Protein AF-A0A0D6ASX4-F1 (afdb_monomer_lite)

pLDDT: mean 73.39, std 23.14, range [21.47, 98.69]

Foldseek 3Di:
DVLCLVQLCAPVNVVLLVVDDPVRLVVVQVVLVVLLVVLLVVLVVLVVPPDDDDPLVVVLSVVLLVVSLSVLVSYDPVVNVVSVVSVVVSLVVCPVDDPPVNVVVCCVVVPPPVVCVVLVPPPVQLVVLLVVLQVQCVVPDSQLSVQLSVLLSVCSVVVHHLVSSLVSSCVSVVDDSVVSSLSSSLSSSLSSQVSVLVVCVVSVQQKKFKAFSDDPPDALVSLLRHRWMATSPWDTDSQGRPTPMHIDRDDLVPQDPVNLVVSVVSNVVSVVVVDDLPDADPRDPHRTDTDDSDDDDDDDDDDDDDDDDDDDDPDPDDDPDPPDPVVVVPPDDPDPPPWAFPDFPDALFGWTWTADPVVRFIKIKGQGPDLVLLVVLQLLQLLCVLLVHAAFDWDADPPRIIIGGDAAFAALLVDDDVLSVVLLVLVQLQQLSCLLQPQLCQCHPRSRQWGQHPVRRTYGHQSSCGAQAHSNGDGPVLVQALQSLSLPPLCPCVGPSVVSHVPPFVLSSLVNLVSCLVVLCSLVPDDPVRSVSSNSNSVLSNVLSVQLVVCVVVFFDRVLSSLLSSLLSVCVSLCLLVQAAQEWFQAPVRFIAGPVRDTLHLQQAADCPGSQNSLQVSLVVQKHLVLLLQCQAVLLPDCLDLSNLLVLVLLQVRGPDDPVLADNDPDPCSPVSNVVSCVVMGPSSSSQSSLLSVQLSNLCRYHYPQRDNPVQWGKWKDDAAPVQCVVQVHDAFDWFDDDHYTQKDKTARFFHDADPRAQWIKMFTAHSSQWRDFQSHASHNRGHTGRNHSRRRIIIGGCRPTTIHGHDRDNVCRVVVGHDGDD

Radius of gyration: 33.94 Å; chains: 1; bounding box: 92×69×86 Å

Secondary structure (DSSP, 8-state):
-HHHHHHT--HHHHHHHTTS-HHHHHHHHHHHHHHHHHHHHHHHHHHTT-SS--HHHHHHHHHHHHHHHHHGGGS-HHHHHHHHHHHHHHHHGGGGS-HHHHHHHHHHHH-HHHHHHHHH-TTHHHHHHHHHHHHHHTTS-HHHHHHHHHHHHHHHHTT--HHHHHHHHHHHHT--HHHHHHHHHHHHHHHHHHHHHHHHHHTT--EEEEEE--STT--HHHHHHTT-EEETTSPPS--STT--EEEEEE-GGG--HHHHHHHHHHHHHHHHTT--TTS--TT-SS---EEP---------------------------S-----GGGTTTS-S-SSS-EEEEEEETTTTEEEEE-TTT--EEEEEE-SSHHHHHHHHHHHHHHHHTT-----EEEETTTEEEEEPPPEEEGG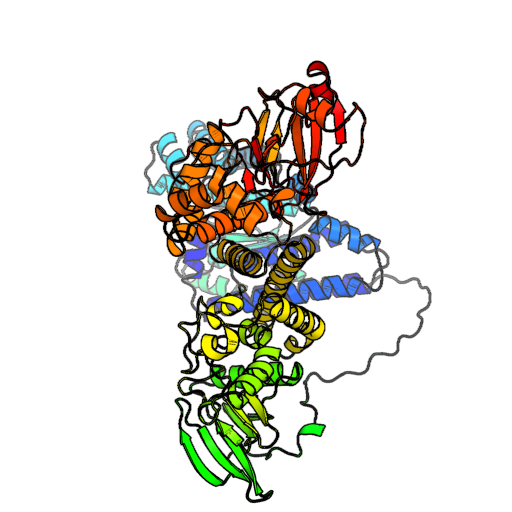G--HHHHHHHHHHHHTTHHHHHHTT-TTSS-TTS-SEEEETTS-EEE--GGGSTTB-TTS-B-GGGSSSS-THHHHTT-TTSTTHHHHTT--HHHHHHHHHHHHHTGGGGTTS-HHHHHHHHHHHHHHHHHHHHHHHHHHTTB-HHHHHHHHHHHHHHHHTTSGGGS-SBEEE-TTS-EEETTS-BTTTTT--STTSHHHHHHHHHHHHS-THHHHHHHHHHHH-TTSTTTHHHHHHHHHTBSS-GGGB--TT-S-HHHHHHHHHTTSTTHHHHHHHHHHHHHHHHHH-B-TTEETTTTEEEEEEEE-HHHHHHTT--TT--SB---B-SSEEEESSS---BTTBSEEEEEEEEGGGEEEETTS-SBTTB--STT-STT-EEEE--TT--EEEEES-GGGGGGTSPPPP-

Sequence (823 aa):
MAVKDWLGITEKTLDAVDGLTDEQMDRVKKSLDRSFAQVSREMVKLYGSLDGADPDYIKVQLSKLNQLKIARQLLSPKEQKKFEQEMKDLLQLQSANGVKYADLMKEALSNPPELVQQFGNIDIGASAIAQDARQRLKKHSEDAAQKIMDAVSDNLLRGGSVDNLRKSIQGALGTTKGRAENIARTETITAFNQGARKRYEGYGAEYLQIIALVDQRTTPWCRYRHLRIIKITDSVPAYHWRCRSTVAPVDPDWIDEDDLKWMQGEMARAKDTGLNISGKAPFDDKKPNFIVPSTFKKQKVLGTSSTQAIPIEPAKNIPIKPELSESDSQDFPKDPTNLTVIRQLGGSTGAELVEDTSTGKRYVRKTGASQGHIEEEFYADQVYEALGVPVPKTRLYDKGIKLSEFIEGKPLSSFSGDELKAIHKKIQEHFAIDAILGNWDVIGVSADNIIVDNNGIPYRVDNGGALRYRAMGELKEDQWNRYPTELFTMRDANRKTGKVYGDIQITEVFSQIEHIKNNKNVFDSLPSVLRTTLVERTNEASRLGSIAKTLKADQYKNDYIDSFVKHSLGLKANGIIDKLPSSLIYTSENEIYDENRKLFDGLRDKGDDSIMGKLESYVNTIGDYSAIDDWQRTQASHSWSDGTVPLKWLMAKSRTVPQSDYYWSSYSDPKTVYDNHVSKYKNYDESMIAFQAYTYELLQNIDMPNNNRKDGTFTIYRTESDGTMERNNLDVGDKQKVIVRGAAESGSAFMPVEAVAGANLTIQKVPHHRILGTYLHSSNKNGGRMFAGNEENEFVFLPEGIPFDYVTGDVYEYENYAVKPSP

Structure (mmCIF, N/CA/C/O backbone):
data_AF-A0A0D6ASX4-F1
#
_entry.id   AF-A0A0D6ASX4-F1
#
loop_
_atom_site.group_PDB
_atom_site.id
_atom_site.type_symbol
_atom_site.label_atom_id
_atom_site.label_alt_id
_atom_site.label_comp_id
_atom_site.label_asym_id
_atom_site.label_entity_id
_atom_site.label_seq_id
_atom_site.pdbx_PDB_ins_code
_atom_site.Cartn_x
_atom_site.Cartn_y
_atom_site.Cartn_z
_atom_site.occupancy
_atom_site.B_iso_or_equiv
_atom_site.auth_seq_id
_atom_site.auth_comp_id
_atom_site.auth_asym_id
_atom_site.auth_atom_id
_atom_site.pdbx_PDB_model_num
ATOM 1 N N . MET A 1 1 ? -10.617 14.776 -14.282 1.00 26.83 1 MET A N 1
ATOM 2 C CA . MET A 1 1 ? -10.598 15.723 -15.422 1.00 26.83 1 MET A CA 1
ATOM 3 C C . MET A 1 1 ? -11.254 15.138 -16.665 1.00 26.83 1 MET A C 1
ATOM 5 O O . MET A 1 1 ? -12.172 15.775 -17.145 1.00 26.83 1 MET A O 1
ATOM 9 N N . ALA A 1 2 ? -10.939 13.908 -17.090 1.00 26.08 2 ALA A N 1
ATOM 10 C CA . ALA A 1 2 ? -11.580 13.260 -18.248 1.00 26.08 2 ALA A CA 1
ATOM 11 C C . ALA A 1 2 ? -13.130 13.220 -18.217 1.00 26.08 2 ALA A C 1
ATOM 13 O O . ALA A 1 2 ? -13.775 13.352 -19.248 1.00 26.08 2 ALA A O 1
ATOM 14 N N . VAL A 1 3 ? -13.754 13.135 -17.034 1.00 28.48 3 VAL A N 1
ATOM 15 C CA . VAL A 1 3 ? -15.227 13.170 -16.898 1.00 28.48 3 VAL A CA 1
ATOM 16 C C . VAL A 1 3 ? -15.829 14.576 -17.129 1.00 28.48 3 VAL A C 1
ATOM 18 O O . VAL A 1 3 ? -16.984 14.673 -17.536 1.00 28.48 3 VAL A O 1
ATOM 21 N N . LYS A 1 4 ? -15.058 15.665 -16.926 1.00 29.56 4 LYS A N 1
ATOM 22 C CA . LYS A 1 4 ? -15.490 17.058 -17.202 1.00 29.56 4 LYS A CA 1
ATOM 23 C C . LYS A 1 4 ? -15.670 17.286 -18.709 1.00 29.56 4 LYS A C 1
ATOM 25 O O . LYS A 1 4 ? -16.666 17.881 -19.115 1.00 29.56 4 LYS A O 1
ATOM 30 N N . ASP A 1 5 ? -14.746 16.763 -19.515 1.00 31.70 5 ASP A N 1
ATOM 31 C CA . ASP A 1 5 ? -14.769 16.897 -20.979 1.00 31.70 5 ASP A CA 1
ATOM 32 C C . ASP A 1 5 ? -15.815 15.981 -21.631 1.00 31.70 5 ASP A C 1
ATOM 34 O O . ASP A 1 5 ? -16.401 16.325 -22.654 1.00 31.70 5 ASP A O 1
ATOM 38 N N . TRP A 1 6 ? -16.130 14.851 -20.991 1.00 29.62 6 TRP A N 1
ATOM 39 C CA . TRP A 1 6 ? -17.091 13.861 -21.490 1.00 29.62 6 TRP A CA 1
ATOM 40 C C . TRP A 1 6 ? -18.567 14.283 -21.341 1.00 29.62 6 TRP A C 1
ATOM 42 O O . TRP A 1 6 ? -19.438 13.800 -22.063 1.00 29.62 6 TRP A O 1
ATOM 52 N N . LEU A 1 7 ? -18.857 15.206 -20.418 1.00 31.70 7 LEU A N 1
ATOM 53 C CA . LEU A 1 7 ? -20.212 15.628 -20.040 1.00 31.70 7 LEU A CA 1
ATOM 54 C C . LEU A 1 7 ? -20.681 16.961 -20.629 1.00 31.70 7 LEU A C 1
ATOM 56 O O . LEU A 1 7 ? -21.862 17.292 -20.524 1.00 31.70 7 LEU A O 1
ATOM 60 N N . GLY A 1 8 ? -19.767 17.778 -21.153 1.00 32.59 8 GLY A N 1
ATOM 61 C CA . GLY A 1 8 ? -20.064 19.170 -21.507 1.00 32.59 8 GLY A CA 1
ATOM 62 C C . GLY A 1 8 ? -20.471 20.054 -20.313 1.00 32.59 8 GLY A C 1
ATOM 63 O O . GLY A 1 8 ? -20.996 21.154 -20.505 1.00 32.59 8 GLY A O 1
ATOM 64 N N . ILE A 1 9 ? -20.245 19.611 -19.071 1.00 36.28 9 ILE A N 1
ATOM 65 C CA . ILE A 1 9 ? -20.538 20.388 -17.862 1.00 36.28 9 ILE A CA 1
ATOM 66 C C . ILE A 1 9 ? -19.322 21.265 -17.563 1.00 36.28 9 ILE A C 1
ATOM 68 O O . ILE A 1 9 ? -18.311 20.820 -17.026 1.00 36.28 9 ILE A O 1
ATOM 72 N N . THR A 1 10 ? -19.417 22.541 -17.938 1.00 37.28 10 THR A N 1
ATOM 73 C CA . THR A 1 10 ? -18.371 23.527 -17.633 1.00 37.28 10 THR A CA 1
ATOM 74 C C . THR A 1 10 ? -18.247 23.755 -16.122 1.00 37.28 10 THR A C 1
ATOM 76 O O . THR A 1 10 ? -19.243 23.658 -15.413 1.00 37.28 10 THR A O 1
ATOM 79 N N . GLU A 1 11 ? -17.068 24.157 -15.633 1.00 34.97 11 GLU A N 1
ATOM 80 C CA . GLU A 1 11 ? -16.825 24.528 -14.218 1.00 34.97 11 GLU A CA 1
ATOM 81 C C . GLU A 1 11 ? -17.887 25.473 -13.633 1.00 34.97 11 GLU A C 1
ATOM 83 O O . GLU A 1 11 ? -18.351 25.283 -12.518 1.00 34.97 11 GLU A O 1
ATOM 88 N N . LYS A 1 12 ? -18.405 26.398 -14.445 1.00 34.53 12 LYS A N 1
ATOM 89 C CA . LYS A 1 12 ? -19.468 27.332 -14.046 1.00 34.53 12 LYS A CA 1
ATOM 90 C C . LYS A 1 12 ? -20.839 26.688 -13.789 1.00 34.53 12 LYS A C 1
ATOM 92 O O . LYS A 1 12 ? -21.727 27.348 -13.255 1.00 34.53 12 LYS A O 1
ATOM 97 N N . THR A 1 13 ? -21.059 25.462 -14.257 1.00 33.31 13 THR A N 1
ATOM 98 C CA . THR A 1 13 ? -22.285 24.686 -14.028 1.00 33.31 13 THR A CA 1
ATOM 99 C C . THR A 1 13 ? -22.216 23.960 -12.682 1.00 33.31 13 THR A C 1
ATOM 101 O O . THR A 1 13 ? -23.252 23.801 -12.053 1.00 33.31 13 THR A O 1
ATOM 104 N N . LEU A 1 14 ? -21.012 23.608 -12.213 1.00 36.25 14 LEU A N 1
ATOM 105 C CA . LEU A 1 14 ? -20.759 23.151 -10.841 1.00 36.25 14 LEU A CA 1
ATOM 106 C C . LEU A 1 14 ? -20.869 24.324 -9.852 1.00 36.25 14 LEU A C 1
ATOM 108 O O . LEU A 1 14 ? -21.640 24.230 -8.905 1.00 36.25 14 LEU A O 1
ATOM 112 N N . ASP A 1 15 ? -20.288 25.489 -10.171 1.00 34.53 15 ASP A N 1
ATOM 113 C CA . ASP A 1 15 ? -20.442 26.718 -9.357 1.00 34.53 15 ASP A CA 1
ATOM 114 C C . ASP A 1 15 ? -21.903 27.195 -9.232 1.00 34.53 15 ASP A C 1
ATOM 116 O O . ASP A 1 15 ? -22.261 28.005 -8.379 1.00 34.53 15 ASP A O 1
ATOM 120 N N . ALA A 1 16 ? -22.761 26.763 -10.156 1.00 34.59 16 ALA A N 1
ATOM 121 C CA . ALA A 1 16 ? -24.179 27.079 -10.154 1.00 34.59 16 ALA A CA 1
ATOM 122 C C . ALA A 1 16 ? -25.010 26.122 -9.295 1.00 34.59 16 ALA A C 1
ATOM 124 O O . ALA A 1 16 ? -26.086 26.504 -8.842 1.00 34.59 16 ALA A O 1
ATOM 125 N N . VAL A 1 17 ? -24.514 24.901 -9.089 1.00 35.66 17 VAL A N 1
ATOM 126 C CA . VAL A 1 17 ? -25.081 23.902 -8.176 1.00 35.66 17 VAL A CA 1
ATOM 127 C C . VAL A 1 17 ? -24.775 24.302 -6.734 1.00 35.66 17 VAL A C 1
ATOM 129 O O . VAL A 1 17 ? -25.671 24.238 -5.899 1.00 35.66 17 VAL A O 1
ATOM 132 N N . ASP A 1 18 ? -23.589 24.865 -6.486 1.00 34.47 18 ASP A N 1
ATOM 133 C CA . ASP A 1 18 ? -23.209 25.473 -5.199 1.00 34.47 18 ASP A CA 1
ATOM 134 C C . ASP A 1 18 ? -24.048 26.713 -4.825 1.00 34.47 18 ASP A C 1
ATOM 136 O O . ASP A 1 18 ? -24.036 27.161 -3.682 1.00 34.47 18 ASP A O 1
ATOM 140 N N . GLY A 1 19 ? -24.791 27.284 -5.783 1.00 35.31 19 GLY A N 1
ATOM 141 C CA . GLY A 1 19 ? -25.686 28.427 -5.572 1.00 35.31 19 GLY A CA 1
ATOM 142 C C . GLY A 1 19 ? -27.168 28.074 -5.395 1.00 35.31 19 GLY A C 1
ATOM 143 O O . GLY A 1 19 ? -27.988 28.989 -5.279 1.00 35.31 19 GLY A O 1
ATOM 144 N N . LEU A 1 20 ? -27.535 26.789 -5.433 1.00 35.53 20 LEU A N 1
ATOM 145 C CA . LEU A 1 20 ? -28.909 26.323 -5.220 1.00 35.53 20 LEU A CA 1
ATOM 146 C C . LEU A 1 20 ? -29.202 26.207 -3.724 1.00 35.53 20 LEU A C 1
ATOM 148 O O . LEU A 1 20 ? -28.351 25.776 -2.952 1.00 35.53 20 LEU A O 1
ATOM 152 N N . THR A 1 21 ? -30.421 26.550 -3.302 1.00 39.41 21 THR A N 1
ATOM 153 C CA . THR A 1 21 ? -30.819 26.285 -1.913 1.00 39.41 21 THR A CA 1
ATOM 154 C C . THR A 1 21 ? -30.955 24.780 -1.686 1.00 39.41 21 THR A C 1
ATOM 156 O O . THR A 1 21 ? -31.284 24.034 -2.614 1.00 39.41 21 THR A O 1
ATOM 159 N N . ASP A 1 22 ? -30.763 24.325 -0.446 1.00 41.62 22 ASP A N 1
ATOM 160 C CA . ASP A 1 22 ? -30.868 22.902 -0.088 1.00 41.62 22 ASP A CA 1
ATOM 161 C C . ASP A 1 22 ? -32.198 22.277 -0.539 1.00 41.62 22 ASP A C 1
ATOM 163 O O . ASP A 1 22 ? -32.247 21.130 -0.977 1.00 41.62 22 ASP A O 1
ATOM 167 N N . GLU A 1 23 ? -33.273 23.067 -0.539 1.00 38.94 23 GLU A N 1
ATOM 168 C CA . GLU A 1 23 ? -34.601 22.653 -0.991 1.00 38.94 23 GLU A CA 1
ATOM 169 C C . GLU A 1 23 ? -34.701 22.474 -2.521 1.00 38.94 23 GLU A C 1
ATOM 171 O O . GLU A 1 23 ? -35.444 21.621 -3.010 1.00 38.94 23 GLU A O 1
ATOM 176 N N . GLN A 1 24 ? -33.957 23.262 -3.301 1.00 36.31 24 GLN A N 1
ATOM 177 C CA . GLN A 1 24 ? -33.877 23.130 -4.762 1.00 36.31 24 GLN A CA 1
ATOM 178 C C . GLN A 1 24 ? -32.987 21.948 -5.158 1.00 36.31 24 GLN A C 1
ATOM 180 O O . GLN A 1 24 ? -33.325 21.195 -6.073 1.00 36.31 24 GLN A O 1
ATOM 185 N N . MET A 1 25 ? -31.896 21.750 -4.419 1.00 40.31 25 MET A N 1
ATOM 186 C CA . MET A 1 25 ? -31.009 20.595 -4.533 1.00 40.31 25 MET A CA 1
ATOM 187 C C . MET A 1 25 ? -31.731 19.280 -4.215 1.00 40.31 25 MET A C 1
ATOM 189 O O . MET A 1 25 ? -31.649 18.334 -4.996 1.00 40.31 25 MET A O 1
ATOM 193 N N . ASP A 1 26 ? -32.498 19.221 -3.125 1.00 42.78 26 ASP A N 1
ATOM 194 C CA . ASP A 1 26 ? -33.272 18.037 -2.722 1.00 42.78 26 ASP A CA 1
ATOM 195 C C . ASP A 1 26 ? -34.336 17.639 -3.763 1.00 42.78 26 ASP A C 1
ATOM 197 O O . ASP A 1 26 ? -34.599 16.460 -4.004 1.00 42.78 26 ASP A O 1
ATOM 201 N N . ARG A 1 27 ? -34.916 18.614 -4.469 1.00 42.25 27 ARG A N 1
ATOM 202 C CA . ARG A 1 27 ? -35.925 18.355 -5.511 1.00 42.25 27 ARG A CA 1
ATOM 203 C C . ARG A 1 27 ? -35.323 17.839 -6.816 1.00 42.25 27 ARG A C 1
ATOM 205 O O . ARG A 1 27 ? -35.890 16.922 -7.411 1.00 42.25 27 ARG A O 1
ATOM 212 N N . VAL A 1 28 ? -34.1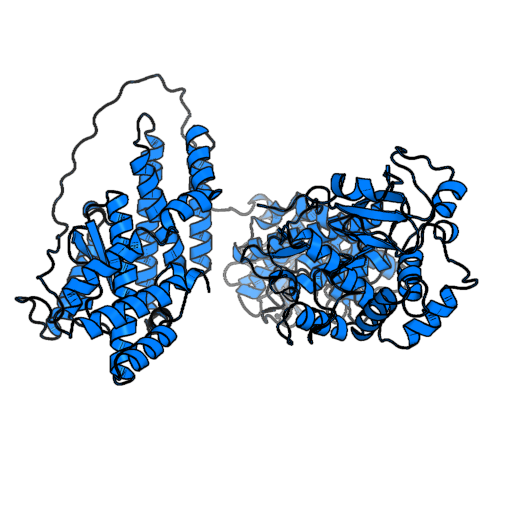74 18.374 -7.238 1.00 39.41 28 VAL A N 1
ATOM 213 C CA . VAL A 1 28 ? -33.417 17.844 -8.388 1.00 39.41 28 VAL A CA 1
ATOM 214 C C . VAL A 1 28 ? -32.966 16.407 -8.105 1.00 39.41 28 VAL A C 1
ATOM 216 O O . VAL A 1 28 ? -33.130 15.540 -8.964 1.00 39.41 28 VAL A O 1
ATOM 219 N N . LYS A 1 29 ? -32.509 16.130 -6.875 1.00 43.78 29 LYS A N 1
ATOM 220 C CA . LYS A 1 29 ? -32.158 14.778 -6.409 1.00 43.78 29 LYS A CA 1
ATOM 221 C C . LYS A 1 29 ? -33.348 13.816 -6.481 1.00 43.78 29 LYS A C 1
ATOM 223 O O . LYS A 1 29 ? -33.256 12.774 -7.122 1.00 43.78 29 LYS A O 1
ATOM 228 N N . LYS A 1 30 ? -34.512 14.212 -5.953 1.00 45.16 30 LYS A N 1
ATOM 229 C CA . LYS A 1 30 ? -35.745 13.398 -5.999 1.00 45.16 30 LYS A CA 1
ATOM 230 C C . LYS A 1 30 ? -36.265 13.125 -7.416 1.00 45.16 30 LYS A C 1
ATOM 232 O O . LYS A 1 30 ? -36.840 12.066 -7.654 1.00 45.16 30 LYS A O 1
ATOM 237 N N . SER A 1 31 ? -36.106 14.054 -8.360 1.00 38.84 31 SER A N 1
ATOM 238 C CA . SER A 1 31 ? -36.522 13.860 -9.763 1.00 38.84 31 SER A CA 1
ATOM 239 C C . SER A 1 31 ? -35.620 12.856 -10.499 1.00 38.84 31 SER A C 1
ATOM 241 O O . SER A 1 31 ? -36.119 11.965 -11.195 1.00 38.84 31 SER A O 1
ATOM 243 N N . LEU A 1 32 ? -34.305 12.929 -10.269 1.00 42.62 32 LEU A N 1
ATOM 244 C CA . LEU A 1 32 ? -33.329 11.973 -10.800 1.00 42.62 32 LEU A CA 1
ATOM 245 C C . LEU A 1 32 ? -33.535 10.563 -10.223 1.00 42.62 32 LEU A C 1
ATOM 247 O O . LEU A 1 32 ? -33.580 9.596 -10.986 1.00 42.62 32 LEU A O 1
ATOM 251 N N . ASP A 1 33 ? -33.759 10.454 -8.911 1.00 43.69 33 ASP A N 1
ATOM 252 C CA . ASP A 1 33 ? -34.013 9.173 -8.235 1.00 43.69 33 ASP A CA 1
ATOM 253 C C . ASP A 1 33 ? -35.304 8.497 -8.721 1.00 43.69 33 ASP A C 1
ATOM 255 O O . ASP A 1 33 ? -35.351 7.278 -8.901 1.00 43.69 33 ASP A O 1
ATOM 259 N N . ARG A 1 34 ? -36.363 9.273 -8.988 1.00 46.06 34 ARG A N 1
ATOM 260 C CA . ARG A 1 34 ? -37.628 8.738 -9.521 1.00 46.06 34 ARG A CA 1
ATOM 261 C C . ARG A 1 34 ? -37.505 8.278 -10.969 1.00 46.06 34 ARG A C 1
ATOM 263 O O . ARG A 1 34 ? -37.988 7.192 -11.286 1.00 46.06 34 ARG A O 1
ATOM 270 N N . SER A 1 35 ? -36.813 9.050 -11.808 1.00 39.50 35 SER A N 1
ATOM 271 C CA . SER A 1 35 ? -36.531 8.683 -13.204 1.00 39.50 35 SER A CA 1
ATOM 272 C C . SER A 1 35 ? -35.750 7.370 -13.281 1.00 39.50 35 SER A C 1
ATOM 274 O O . SER A 1 35 ? -36.074 6.486 -14.072 1.00 39.50 35 SER A O 1
ATOM 276 N N . PHE A 1 36 ? -34.772 7.198 -12.390 1.00 44.69 36 PHE A N 1
ATOM 277 C CA . PHE A 1 36 ? -34.009 5.961 -12.266 1.00 44.69 36 PHE A CA 1
ATOM 278 C C . PHE A 1 36 ? -34.867 4.786 -11.782 1.00 44.69 36 PHE A C 1
ATOM 280 O O . PHE A 1 36 ? -34.890 3.740 -12.426 1.00 44.69 36 PHE A O 1
ATOM 287 N N . ALA A 1 37 ? -35.636 4.959 -10.701 1.00 43.75 37 ALA A N 1
ATOM 288 C CA . ALA A 1 37 ? -36.500 3.902 -10.174 1.00 43.75 37 ALA A CA 1
ATOM 289 C C . ALA A 1 37 ? -37.556 3.440 -11.198 1.00 43.75 37 ALA A C 1
ATOM 291 O O . ALA A 1 37 ? -37.953 2.276 -11.199 1.00 43.75 37 ALA A O 1
ATOM 292 N N . GLN A 1 38 ? -38.008 4.332 -12.082 1.00 44.25 38 GLN A N 1
ATOM 293 C CA . GLN A 1 38 ? -38.944 4.017 -13.161 1.00 44.25 38 GLN A CA 1
ATOM 294 C C . GLN A 1 38 ? -38.283 3.192 -14.276 1.00 44.25 38 GLN A C 1
ATOM 296 O O . GLN A 1 38 ? -38.808 2.136 -14.623 1.00 44.25 38 GLN A O 1
ATOM 301 N N . VAL A 1 39 ? -37.113 3.617 -14.773 1.00 42.44 39 VAL A N 1
ATOM 302 C CA . VAL A 1 39 ? -36.333 2.895 -15.802 1.00 42.44 39 VAL A CA 1
ATOM 303 C C . VAL A 1 39 ? -35.920 1.510 -15.301 1.00 42.44 39 VAL A C 1
ATOM 305 O O . VAL A 1 39 ? -36.056 0.520 -16.019 1.00 42.44 39 VAL A O 1
ATOM 308 N N . SER A 1 40 ? -35.516 1.413 -14.034 1.00 41.84 40 SER A N 1
ATOM 309 C CA . SER A 1 40 ? -35.211 0.144 -13.371 1.00 41.84 40 SER A CA 1
ATOM 310 C C . SER A 1 40 ? -36.441 -0.772 -13.277 1.00 41.84 40 SER A C 1
ATOM 312 O O . SER A 1 40 ? -36.343 -1.960 -13.577 1.00 41.84 40 SER A O 1
ATOM 314 N N . ARG A 1 41 ? -37.631 -0.245 -12.944 1.00 45.53 41 ARG A N 1
ATOM 315 C CA . ARG A 1 41 ? -38.890 -1.025 -12.920 1.00 45.53 41 ARG A CA 1
ATOM 316 C C . ARG A 1 41 ? -39.348 -1.480 -14.309 1.00 45.53 41 ARG A C 1
ATOM 318 O O . ARG A 1 41 ? -39.899 -2.574 -14.429 1.00 45.53 41 ARG A O 1
ATOM 325 N N . GLU A 1 42 ? -39.146 -0.669 -15.344 1.00 42.22 42 GLU A N 1
ATOM 326 C CA . GLU A 1 42 ? -39.462 -1.039 -16.730 1.00 42.22 42 GLU A CA 1
ATOM 327 C C . GLU A 1 42 ? -38.507 -2.105 -17.263 1.00 42.22 42 GLU A C 1
ATOM 329 O O . GLU A 1 42 ? -38.965 -3.058 -17.890 1.00 42.22 42 GLU A O 1
ATOM 334 N N . MET A 1 43 ? -37.215 -2.022 -16.925 1.00 44.19 43 MET A N 1
ATOM 335 C CA . MET A 1 43 ? -36.268 -3.105 -17.186 1.00 44.19 43 MET A CA 1
ATOM 336 C C . MET A 1 43 ? -36.722 -4.406 -16.523 1.00 44.19 43 MET A C 1
ATOM 338 O O . MET A 1 43 ? -36.818 -5.421 -17.204 1.00 44.19 43 MET A O 1
ATOM 342 N N . VAL A 1 44 ? -37.089 -4.384 -15.237 1.00 40.50 44 VAL A N 1
ATOM 343 C CA . VAL A 1 44 ? -37.590 -5.581 -14.530 1.00 40.50 44 VAL A CA 1
ATOM 344 C C . VAL A 1 44 ? -38.855 -6.154 -15.189 1.00 40.50 44 VAL A C 1
ATOM 346 O O . VAL A 1 44 ? -38.980 -7.371 -15.305 1.00 40.50 44 VAL A O 1
ATOM 349 N N . LYS A 1 45 ? -39.777 -5.311 -15.678 1.00 43.38 45 LYS A N 1
ATOM 350 C CA . LYS A 1 45 ? -40.962 -5.769 -16.430 1.00 43.38 45 LYS A CA 1
ATOM 351 C C . LYS A 1 45 ? -40.612 -6.377 -17.791 1.00 43.38 45 LYS A C 1
ATOM 353 O O . LYS A 1 45 ? -41.194 -7.400 -18.133 1.00 43.38 45 LYS A O 1
ATOM 358 N N . LEU A 1 46 ? -39.671 -5.788 -18.534 1.00 41.22 46 LEU A N 1
ATOM 359 C CA . LEU A 1 46 ? -39.178 -6.334 -19.805 1.00 41.22 46 LEU A CA 1
ATOM 360 C C . LEU A 1 46 ? -38.469 -7.678 -19.621 1.00 41.22 46 LEU A C 1
ATOM 362 O O . LEU A 1 46 ? -38.665 -8.591 -20.419 1.00 41.22 46 LEU A O 1
ATOM 366 N N . TYR A 1 47 ? -37.677 -7.808 -18.554 1.00 40.44 47 TYR A N 1
ATOM 367 C CA . TYR A 1 47 ? -36.990 -9.051 -18.203 1.00 40.44 47 TYR A CA 1
ATOM 368 C C . TYR A 1 47 ? -37.961 -10.138 -17.709 1.00 40.44 47 TYR A C 1
ATOM 370 O O . TYR A 1 47 ? -37.699 -11.324 -17.889 1.00 40.44 47 TYR A O 1
ATOM 378 N N . GLY A 1 48 ? -39.107 -9.752 -17.137 1.00 41.06 48 GLY A N 1
ATOM 379 C CA . GLY A 1 48 ? -40.152 -10.674 -16.685 1.00 41.06 48 GLY A CA 1
ATOM 380 C C . GLY A 1 48 ? -40.996 -11.312 -17.797 1.00 41.06 48 GLY A C 1
ATOM 381 O O . GLY A 1 48 ? -41.689 -12.290 -17.528 1.00 41.06 48 GLY A O 1
ATOM 382 N N . SER A 1 49 ? -40.954 -10.799 -19.033 1.00 45.97 49 SER A N 1
ATOM 383 C CA . SER A 1 49 ? -41.754 -11.302 -20.165 1.00 45.97 49 SER A CA 1
ATOM 384 C C . SER A 1 49 ? -40.907 -11.820 -21.331 1.00 45.97 49 SER A C 1
ATOM 386 O O . SER A 1 49 ? -41.330 -11.720 -22.481 1.00 45.97 49 SER A O 1
ATOM 388 N N . LEU A 1 50 ? -39.701 -12.324 -21.056 1.00 39.47 50 LEU A N 1
ATOM 389 C CA . LEU A 1 50 ? -38.728 -12.707 -22.078 1.00 39.47 50 LEU A CA 1
ATOM 390 C C . LEU A 1 50 ? -39.117 -13.975 -22.845 1.00 39.47 50 LEU A C 1
ATOM 392 O O . LEU A 1 50 ? -38.597 -15.059 -22.604 1.00 39.47 50 LEU A O 1
ATOM 396 N N . ASP A 1 51 ? -39.965 -13.776 -23.844 1.00 36.00 51 ASP A N 1
ATOM 397 C CA . ASP A 1 51 ? -39.774 -14.382 -25.153 1.00 36.00 51 ASP A CA 1
ATOM 398 C C . ASP A 1 51 ? -39.978 -13.268 -26.199 1.00 36.00 51 ASP A C 1
ATOM 400 O O . ASP A 1 51 ? -41.074 -12.725 -26.338 1.00 36.00 51 ASP A O 1
ATOM 404 N N . GLY A 1 52 ? -38.899 -12.852 -26.878 1.00 41.84 52 GLY A N 1
ATOM 405 C CA . GLY A 1 52 ? -38.972 -11.944 -28.036 1.00 41.84 52 GLY A CA 1
ATOM 406 C C . GLY A 1 52 ? -38.732 -10.436 -27.831 1.00 41.84 52 GLY A C 1
ATOM 407 O O . GLY A 1 52 ? -39.126 -9.662 -28.700 1.00 41.84 52 GLY A O 1
ATOM 408 N N . ALA A 1 53 ? -38.090 -9.975 -26.750 1.00 42.12 53 ALA A N 1
ATOM 409 C CA . ALA A 1 53 ? -37.750 -8.549 -26.622 1.00 42.12 53 ALA A CA 1
ATOM 410 C C . ALA A 1 53 ? -36.619 -8.119 -27.588 1.00 42.12 53 ALA A C 1
ATOM 412 O O . ALA A 1 53 ? -35.576 -8.773 -27.666 1.00 42.12 53 ALA A O 1
ATOM 413 N N . ASP A 1 54 ? -36.835 -7.002 -28.295 1.00 41.47 54 ASP A N 1
ATOM 414 C CA . ASP A 1 54 ? -35.944 -6.450 -29.325 1.00 41.47 54 ASP A CA 1
ATOM 415 C C . ASP A 1 54 ? -34.580 -6.001 -28.735 1.00 41.47 54 ASP A C 1
ATOM 417 O O . ASP A 1 54 ? -34.547 -5.148 -27.836 1.00 41.47 54 ASP A O 1
ATOM 421 N N . PRO A 1 55 ? -33.445 -6.548 -29.219 1.00 37.94 55 PRO A N 1
ATOM 422 C CA . PRO A 1 55 ? -32.098 -6.198 -28.762 1.00 37.94 55 PRO A CA 1
ATOM 423 C C . PRO A 1 55 ? -31.759 -4.701 -28.815 1.00 37.94 55 PRO A C 1
ATOM 425 O O . PRO A 1 55 ? -30.985 -4.226 -27.976 1.00 37.94 55 PRO A O 1
ATOM 428 N N . ASP A 1 56 ? -32.331 -3.943 -29.751 1.00 38.66 56 ASP A N 1
ATOM 429 C CA . ASP A 1 56 ? -32.036 -2.512 -29.894 1.00 38.66 56 ASP A CA 1
ATOM 430 C C . ASP A 1 56 ? -32.765 -1.672 -28.838 1.00 38.66 56 ASP A C 1
ATOM 432 O O . ASP A 1 56 ? -32.207 -0.711 -28.300 1.00 38.66 56 ASP A O 1
ATOM 436 N N . TYR A 1 57 ? -33.951 -2.108 -28.409 1.00 38.75 57 TYR A N 1
ATOM 437 C CA . TYR A 1 57 ? -34.676 -1.492 -27.297 1.00 38.75 57 TYR A CA 1
ATOM 438 C C . TYR A 1 57 ? -33.919 -1.645 -25.964 1.00 38.75 57 TYR A C 1
ATOM 440 O O . TYR A 1 57 ? -33.854 -0.713 -25.158 1.00 38.75 57 TYR A O 1
ATOM 448 N N . ILE A 1 58 ? -33.263 -2.790 -25.746 1.00 42.53 58 ILE A N 1
ATOM 449 C CA . ILE A 1 58 ? -32.448 -3.057 -24.547 1.00 42.53 58 ILE A CA 1
ATOM 450 C C . ILE A 1 58 ? -31.205 -2.149 -24.508 1.00 42.53 58 ILE A C 1
ATOM 452 O O . ILE A 1 58 ? -30.866 -1.599 -23.454 1.00 42.53 58 ILE A O 1
ATOM 456 N N . LYS A 1 59 ? -30.565 -1.909 -25.660 1.00 39.94 59 LYS A N 1
ATOM 457 C CA . LYS A 1 59 ? -29.420 -0.985 -25.783 1.00 39.94 59 LYS A CA 1
ATOM 458 C C . LYS A 1 59 ? -29.799 0.469 -25.480 1.00 39.94 59 LYS A C 1
ATOM 460 O O . LYS A 1 59 ? -29.038 1.173 -24.812 1.00 39.94 59 LYS A O 1
ATOM 465 N N . VAL A 1 60 ? -30.988 0.912 -25.895 1.00 36.84 60 VAL A N 1
ATOM 466 C CA . VAL A 1 60 ? -31.513 2.258 -25.588 1.00 36.84 60 VAL A CA 1
ATOM 467 C C . VAL A 1 60 ? -31.701 2.461 -24.079 1.00 36.84 60 VAL A C 1
ATOM 469 O O . VAL A 1 60 ? -31.318 3.506 -23.543 1.00 36.84 60 VAL A O 1
ATOM 472 N N . GLN A 1 61 ? -32.233 1.463 -23.367 1.00 42.78 61 GLN A N 1
ATOM 473 C CA . GLN A 1 61 ? -32.458 1.554 -21.916 1.00 42.78 61 GLN A CA 1
ATOM 474 C C . GLN A 1 61 ? -31.142 1.521 -21.114 1.00 42.78 61 GLN A C 1
ATOM 476 O O . GLN A 1 61 ? -30.992 2.250 -20.132 1.00 42.78 61 GLN A O 1
ATOM 481 N N . LEU A 1 62 ? -30.142 0.766 -21.580 1.00 42.47 62 LEU A N 1
ATOM 482 C CA . LEU A 1 62 ? -28.772 0.769 -21.041 1.00 42.47 62 LEU A CA 1
ATOM 483 C C . LEU A 1 62 ? -28.068 2.128 -21.205 1.00 42.47 62 LEU A C 1
ATOM 485 O O . LEU A 1 62 ? -27.357 2.582 -20.306 1.00 42.47 62 LEU A O 1
ATOM 489 N N . SER A 1 63 ? -28.300 2.811 -22.327 1.00 41.12 63 SER A N 1
ATOM 490 C CA . SER A 1 63 ? -27.760 4.151 -22.594 1.00 41.12 63 SER A CA 1
ATOM 491 C C . SER A 1 63 ? -28.362 5.216 -21.665 1.00 41.12 63 SER A C 1
ATOM 493 O O . SER A 1 63 ? -27.626 6.025 -21.093 1.00 41.12 63 SER A O 1
ATOM 495 N N . LYS A 1 64 ? -29.680 5.164 -21.411 1.00 39.25 64 LYS A N 1
ATOM 496 C CA . LYS A 1 64 ? -30.366 6.037 -20.433 1.00 39.25 64 LYS A CA 1
ATOM 497 C C . LYS A 1 64 ? -29.835 5.844 -19.009 1.00 39.25 64 LYS A C 1
ATOM 499 O O . LYS A 1 64 ? -29.588 6.826 -18.307 1.00 39.25 64 LYS A O 1
ATOM 504 N N . LEU A 1 65 ? -29.575 4.598 -18.614 1.00 42.97 65 LEU A N 1
ATOM 505 C CA . LEU A 1 65 ? -28.931 4.251 -17.342 1.00 42.97 65 LEU A CA 1
ATOM 506 C C . LEU A 1 65 ? -27.518 4.827 -17.223 1.00 42.97 65 LEU A C 1
ATOM 508 O O . LEU A 1 65 ? -27.170 5.390 -16.185 1.00 42.97 65 LEU A O 1
ATOM 512 N N . ASN A 1 66 ? -26.721 4.760 -18.291 1.00 41.25 66 ASN A N 1
ATOM 513 C CA . ASN A 1 66 ? -25.385 5.349 -18.291 1.00 41.25 66 ASN A CA 1
ATOM 514 C C . ASN A 1 66 ? -25.433 6.881 -18.216 1.00 41.25 66 ASN A C 1
ATOM 516 O O . ASN A 1 66 ? -24.614 7.479 -17.536 1.00 41.25 66 ASN A O 1
ATOM 520 N N . GLN A 1 67 ? -26.411 7.545 -18.824 1.00 36.97 67 GLN A N 1
ATOM 521 C CA . GLN A 1 67 ? -26.527 9.006 -18.730 1.00 36.97 67 GLN A CA 1
ATOM 522 C C . GLN A 1 67 ? -26.987 9.487 -17.354 1.00 36.97 67 GLN A C 1
ATOM 524 O O . GLN A 1 67 ? -26.439 10.461 -16.834 1.00 36.97 67 GLN A O 1
ATOM 529 N N . LEU A 1 68 ? -27.897 8.755 -16.707 1.00 39.94 68 LEU A N 1
ATOM 530 C CA . LEU A 1 68 ? -28.246 8.963 -15.297 1.00 39.94 68 LEU A CA 1
ATOM 531 C C . LEU A 1 68 ? -27.047 8.679 -14.372 1.00 39.94 68 LEU A C 1
ATOM 533 O O . LEU A 1 68 ? -26.798 9.430 -13.429 1.00 39.94 68 LEU A O 1
ATOM 537 N N . LYS A 1 69 ? -26.220 7.677 -14.706 1.00 41.09 69 LYS A N 1
ATOM 538 C CA . LYS A 1 69 ? -24.941 7.378 -14.033 1.00 41.09 69 LYS A CA 1
ATOM 539 C C . LYS A 1 69 ? -23.898 8.481 -14.201 1.00 41.09 69 LYS A C 1
ATOM 541 O O . LYS A 1 69 ? -22.974 8.544 -13.396 1.00 41.09 69 LYS A O 1
ATOM 546 N N . ILE A 1 70 ? -24.021 9.361 -15.193 1.00 35.78 70 ILE A N 1
ATOM 547 C CA . ILE A 1 70 ? -23.129 10.516 -15.315 1.00 35.78 70 ILE A CA 1
ATOM 548 C C . ILE A 1 70 ? -23.750 11.776 -14.665 1.00 35.78 70 ILE A C 1
ATOM 550 O O . ILE A 1 70 ? -23.032 12.547 -14.024 1.00 35.78 70 ILE A O 1
ATOM 554 N N . ALA A 1 71 ? -25.084 11.918 -14.660 1.00 36.25 71 ALA A N 1
ATOM 555 C CA . ALA A 1 71 ? -25.801 12.881 -13.802 1.00 36.25 71 ALA A CA 1
ATOM 556 C C . ALA A 1 71 ? -25.563 12.643 -12.288 1.00 36.25 71 ALA A C 1
ATOM 558 O O . ALA A 1 71 ? -25.750 13.548 -11.475 1.00 36.25 71 ALA A O 1
ATOM 559 N N . ARG A 1 72 ? -25.046 11.457 -11.930 1.00 40.47 72 ARG A N 1
ATOM 560 C CA . ARG A 1 72 ? -24.486 11.041 -10.630 1.00 40.47 72 ARG A CA 1
ATOM 561 C C . ARG A 1 72 ? -23.604 12.079 -9.944 1.00 40.47 72 ARG A C 1
ATOM 563 O O . ARG A 1 72 ? -23.601 12.123 -8.721 1.00 40.47 72 ARG A O 1
ATOM 570 N N . GLN A 1 73 ? -22.883 12.918 -10.690 1.00 40.09 73 GLN A N 1
ATOM 571 C CA . GLN A 1 73 ? -22.025 13.951 -10.092 1.00 40.09 73 GLN A CA 1
ATOM 572 C C . GLN A 1 73 ? -22.799 15.032 -9.318 1.00 40.09 73 GLN A C 1
ATOM 574 O O . GLN A 1 73 ? -22.184 15.788 -8.575 1.00 40.09 73 GLN A O 1
ATOM 579 N N . LEU A 1 74 ? -24.128 15.086 -9.459 1.00 33.66 74 LEU A N 1
ATOM 580 C CA . LEU A 1 74 ? -25.008 16.024 -8.755 1.00 33.66 74 LEU A CA 1
ATOM 581 C C . LEU A 1 74 ? -25.719 15.404 -7.531 1.00 33.66 74 LEU A C 1
ATOM 583 O O . LEU A 1 74 ? -26.364 16.125 -6.770 1.00 33.66 74 LEU A O 1
ATOM 587 N N . LEU A 1 75 ? -25.612 14.085 -7.320 1.00 37.53 75 LEU A N 1
ATOM 588 C CA . LEU A 1 75 ? -26.213 13.369 -6.182 1.00 37.53 75 LEU A CA 1
ATOM 589 C C . LEU A 1 75 ? -25.206 13.199 -5.038 1.00 37.53 75 LEU A C 1
ATOM 591 O O . LEU A 1 75 ? -23.998 13.125 -5.277 1.00 37.53 75 LEU A O 1
ATOM 595 N N . SER A 1 76 ? -25.685 13.098 -3.792 1.00 39.62 76 SER A N 1
ATOM 596 C CA . SER A 1 76 ? -24.782 12.921 -2.648 1.00 39.62 76 SER A CA 1
ATOM 597 C C . SER A 1 76 ? -24.105 11.537 -2.673 1.00 39.62 76 SER A C 1
ATOM 599 O O . SER A 1 76 ? -24.707 10.564 -3.134 1.00 39.62 76 SER A O 1
ATOM 601 N N . PRO A 1 77 ? -22.877 11.382 -2.137 1.00 40.22 77 PRO A N 1
ATOM 602 C CA . PRO A 1 77 ? -22.118 10.122 -2.194 1.00 40.22 77 PRO A CA 1
ATOM 603 C C . PRO A 1 77 ? -22.854 8.888 -1.634 1.00 40.22 77 PRO A C 1
ATOM 605 O O . PRO A 1 77 ? -22.596 7.756 -2.043 1.00 40.22 77 PRO A O 1
ATOM 608 N N . LYS A 1 78 ? -23.800 9.097 -0.708 1.00 39.62 78 LYS A N 1
ATOM 609 C CA . LYS A 1 78 ? -24.641 8.047 -0.114 1.00 39.62 78 LYS A CA 1
ATOM 610 C C . LYS A 1 78 ? -25.698 7.523 -1.099 1.00 39.62 78 LYS A C 1
ATOM 612 O O . LYS A 1 78 ? -25.939 6.318 -1.148 1.00 39.62 78 LYS A O 1
ATOM 617 N N . GLU A 1 79 ? -26.282 8.408 -1.903 1.00 38.38 79 GLU A N 1
ATOM 618 C CA . GLU A 1 79 ? -27.273 8.090 -2.943 1.00 38.38 79 GLU A CA 1
ATOM 619 C C . GLU A 1 79 ? -26.597 7.426 -4.152 1.00 38.38 79 GLU A C 1
ATOM 621 O O . GLU A 1 79 ? -27.120 6.455 -4.692 1.00 38.38 79 GLU A O 1
ATOM 626 N N . GLN A 1 80 ? -25.364 7.836 -4.482 1.00 39.88 80 GLN A N 1
ATOM 627 C CA . GLN A 1 80 ? -24.540 7.196 -5.519 1.00 39.88 80 GLN A CA 1
ATOM 628 C C . GLN A 1 80 ? -24.233 5.717 -5.213 1.00 39.88 80 GLN A C 1
ATOM 630 O O . GLN A 1 80 ? -24.245 4.885 -6.120 1.00 39.88 80 GLN A O 1
ATOM 635 N N . LYS A 1 81 ? -23.993 5.370 -3.939 1.00 43.22 81 LYS A N 1
ATOM 636 C CA . LYS A 1 81 ? -23.774 3.975 -3.510 1.00 43.22 81 LYS A CA 1
ATOM 637 C C . LYS A 1 81 ? -25.053 3.138 -3.528 1.00 43.22 81 LYS A C 1
ATOM 639 O O . LYS A 1 81 ? -24.995 1.965 -3.886 1.00 43.22 81 LYS A O 1
ATOM 644 N N . LYS A 1 82 ? -26.202 3.722 -3.167 1.00 41.75 82 LYS A N 1
ATOM 645 C CA . LYS A 1 82 ? -27.510 3.050 -3.271 1.00 41.75 82 LYS A CA 1
ATOM 646 C C . LYS A 1 82 ? -27.857 2.757 -4.738 1.00 41.75 82 LYS A C 1
ATOM 648 O O . LYS A 1 82 ? -28.264 1.649 -5.059 1.00 41.75 82 LYS A O 1
ATOM 653 N N . PHE A 1 83 ? -27.587 3.721 -5.616 1.00 39.31 83 PHE A N 1
ATOM 654 C CA . PHE A 1 83 ? -27.717 3.617 -7.069 1.00 39.31 83 PHE A CA 1
ATOM 655 C C . PHE A 1 83 ? -26.836 2.508 -7.677 1.00 39.31 83 PHE A C 1
ATOM 657 O O . PHE A 1 83 ? -27.309 1.706 -8.480 1.00 39.31 83 PHE A O 1
ATOM 664 N N . GLU A 1 84 ? -25.559 2.414 -7.282 1.00 43.50 84 GLU A N 1
ATOM 665 C CA . GLU A 1 84 ? -24.667 1.331 -7.733 1.00 43.50 84 GLU A CA 1
ATOM 666 C C . GLU A 1 84 ? -25.109 -0.051 -7.237 1.00 43.50 84 GLU A C 1
ATOM 668 O O . GLU A 1 84 ? -24.920 -1.040 -7.948 1.00 43.50 84 GLU A O 1
ATOM 673 N N . GLN A 1 85 ? -25.703 -0.118 -6.045 1.00 44.50 85 GLN A N 1
ATOM 674 C CA . GLN A 1 85 ? -26.212 -1.362 -5.479 1.00 44.50 85 GLN A CA 1
ATOM 675 C C . GLN A 1 85 ? -27.494 -1.825 -6.187 1.00 44.50 85 GLN A C 1
ATOM 677 O O . GLN A 1 85 ? -27.528 -2.958 -6.646 1.00 44.50 85 GLN A O 1
ATOM 682 N N . GLU A 1 86 ? -28.484 -0.951 -6.398 1.00 41.59 86 GLU A N 1
ATOM 683 C CA . GLU A 1 86 ? -29.717 -1.299 -7.131 1.00 41.59 86 GLU A CA 1
ATOM 684 C C . GLU A 1 86 ? -29.425 -1.752 -8.575 1.00 41.59 86 GLU A C 1
ATOM 686 O O . GLU A 1 86 ? -30.080 -2.656 -9.093 1.00 41.59 86 GLU A O 1
ATOM 691 N N . MET A 1 87 ? -28.393 -1.188 -9.214 1.00 39.56 87 MET A N 1
ATOM 692 C CA . MET A 1 87 ? -27.935 -1.607 -10.544 1.00 39.56 87 MET A CA 1
ATOM 693 C C . MET A 1 87 ? -27.210 -2.965 -10.526 1.00 39.56 87 MET A C 1
ATOM 695 O O . MET A 1 87 ? -27.372 -3.760 -11.452 1.00 39.56 87 MET A O 1
ATOM 699 N N . LYS A 1 88 ? -26.436 -3.260 -9.473 1.00 43.94 88 LYS A N 1
ATOM 700 C CA . LYS A 1 88 ? -25.838 -4.589 -9.252 1.00 43.94 88 LYS A CA 1
ATOM 701 C C . LYS A 1 88 ? -26.893 -5.652 -8.967 1.00 43.94 88 LYS A C 1
ATOM 703 O O . LYS A 1 88 ? -26.773 -6.761 -9.480 1.00 43.94 88 LYS A O 1
ATOM 708 N N . ASP A 1 89 ? -27.927 -5.309 -8.213 1.00 43.78 89 ASP A N 1
ATOM 709 C CA . ASP A 1 89 ? -29.015 -6.224 -7.875 1.00 43.78 89 ASP A CA 1
ATOM 710 C C . ASP A 1 89 ? -29.853 -6.556 -9.131 1.00 43.78 89 ASP A C 1
ATOM 712 O O . ASP A 1 89 ? -30.213 -7.712 -9.356 1.00 43.78 89 ASP A O 1
ATOM 716 N N . LEU A 1 90 ? -30.055 -5.578 -10.026 1.00 38.94 90 LEU A N 1
ATOM 717 C CA . LEU A 1 90 ? -30.646 -5.765 -11.363 1.00 38.94 90 LEU A CA 1
ATOM 718 C C . LEU A 1 90 ? -29.824 -6.709 -12.259 1.00 38.94 90 LEU A C 1
ATOM 720 O O . LEU A 1 90 ? -30.392 -7.552 -12.950 1.00 38.94 90 LEU A O 1
ATOM 724 N N . LEU A 1 91 ? -28.492 -6.594 -12.223 1.00 39.72 91 LEU A N 1
ATOM 725 C CA . LEU A 1 91 ? -27.563 -7.479 -12.942 1.00 39.72 91 LEU A CA 1
ATOM 726 C C . LEU A 1 91 ? -27.553 -8.905 -12.365 1.00 39.72 91 LEU A C 1
ATOM 728 O O . LEU A 1 91 ? -27.392 -9.876 -13.102 1.00 39.72 91 LEU A O 1
ATOM 732 N N . GLN A 1 92 ? -27.734 -9.046 -11.050 1.00 41.06 92 GLN A N 1
ATOM 733 C CA . GLN A 1 92 ? -27.767 -10.346 -10.377 1.00 41.06 92 GLN A CA 1
ATOM 734 C C . GLN A 1 92 ? -29.095 -11.092 -10.572 1.00 41.06 92 GLN A C 1
ATOM 736 O O . GLN A 1 92 ? -29.071 -12.320 -10.683 1.00 41.06 92 GLN A O 1
ATOM 741 N N . LEU A 1 93 ? -30.224 -10.388 -10.717 1.00 39.34 93 LEU A N 1
ATOM 742 C CA . LEU A 1 93 ? -31.541 -10.964 -11.050 1.00 39.34 93 LEU A CA 1
ATOM 743 C C . LEU A 1 93 ? -31.556 -11.766 -12.372 1.00 39.34 93 LEU A C 1
ATOM 745 O O . LEU A 1 93 ? -32.421 -12.616 -12.563 1.00 39.34 93 LEU A O 1
ATOM 749 N N . GLN A 1 94 ? -30.575 -11.554 -13.256 1.00 38.91 94 GLN A N 1
ATOM 750 C CA . GLN A 1 94 ? -30.414 -12.267 -14.530 1.00 38.91 94 GLN A CA 1
ATOM 751 C C . GLN A 1 94 ? -29.675 -13.612 -14.430 1.00 38.91 94 GLN A C 1
ATOM 753 O O . GLN A 1 94 ? -29.712 -14.409 -15.368 1.00 38.91 94 GLN A O 1
ATOM 758 N N . SER A 1 95 ? -29.015 -13.896 -13.303 1.00 33.69 95 SER A N 1
ATOM 759 C CA . SER A 1 95 ? -28.217 -15.121 -13.136 1.00 33.69 95 SER A CA 1
ATOM 760 C C . SER A 1 95 ? -29.046 -16.413 -13.125 1.00 33.69 95 SER A C 1
ATOM 762 O O . SER A 1 95 ? -28.476 -17.499 -13.210 1.00 33.69 95 SER A O 1
ATOM 764 N N . ALA A 1 96 ? -30.380 -16.313 -13.090 1.00 36.69 96 ALA A N 1
ATOM 765 C CA . ALA A 1 96 ? -31.267 -17.467 -13.136 1.00 36.69 96 ALA A CA 1
ATOM 766 C C . ALA A 1 96 ? -31.679 -17.906 -14.555 1.00 36.69 96 ALA A C 1
ATOM 768 O O . ALA A 1 96 ? -32.000 -19.075 -14.707 1.00 36.69 96 ALA A O 1
ATOM 769 N N . ASN A 1 97 ? -31.659 -17.049 -15.591 1.00 38.81 97 ASN A N 1
ATOM 770 C CA . ASN A 1 97 ? -32.037 -17.439 -16.964 1.00 38.81 97 ASN A CA 1
ATOM 771 C C . ASN A 1 97 ? -31.458 -16.476 -18.025 1.00 38.81 97 ASN A C 1
ATOM 773 O O . ASN A 1 97 ? -31.967 -15.372 -18.199 1.00 38.81 97 ASN A O 1
ATOM 777 N N . GLY A 1 98 ? -30.456 -16.916 -18.798 1.00 32.97 98 GLY A N 1
ATOM 778 C CA . GLY A 1 98 ? -30.106 -16.287 -20.085 1.00 32.97 98 GLY A CA 1
ATOM 779 C C . GLY A 1 98 ? -28.667 -15.783 -20.231 1.00 32.97 98 GLY A C 1
ATOM 780 O O . GLY A 1 98 ? -28.431 -14.585 -20.376 1.00 32.97 98 GLY A O 1
ATOM 781 N N . VAL A 1 99 ? -27.711 -16.716 -20.305 1.00 33.94 99 VAL A N 1
ATOM 782 C CA . VAL A 1 99 ? -26.267 -16.486 -20.543 1.00 33.94 99 VAL A CA 1
ATOM 783 C C . VAL A 1 99 ? -25.992 -15.556 -21.744 1.00 33.94 99 VAL A C 1
ATOM 785 O O . VAL A 1 99 ? -25.085 -14.736 -21.702 1.00 33.94 99 VAL A O 1
ATOM 788 N N . LYS A 1 100 ? -26.851 -15.571 -22.771 1.00 38.81 100 LYS A N 1
ATOM 789 C CA . LYS A 1 100 ? -26.660 -14.817 -24.024 1.00 38.81 100 LYS A CA 1
ATOM 790 C C . LYS A 1 100 ? -26.774 -13.286 -23.902 1.00 38.81 100 LYS A C 1
ATOM 792 O O . LYS A 1 100 ? -26.173 -12.575 -24.699 1.00 38.81 100 LYS A O 1
ATOM 797 N N . TYR A 1 101 ? -27.539 -12.770 -22.934 1.00 35.81 101 TYR A N 1
ATOM 798 C CA . TYR A 1 101 ? -27.718 -11.320 -22.739 1.00 35.81 101 TYR A CA 1
ATOM 799 C C . TYR A 1 101 ? -26.828 -10.763 -21.631 1.00 35.81 101 TYR A C 1
ATOM 801 O O . TYR A 1 101 ? -26.400 -9.615 -21.726 1.00 35.81 101 TYR A O 1
ATOM 809 N N . ALA A 1 102 ? -26.491 -11.588 -20.635 1.00 35.72 102 ALA A N 1
ATOM 810 C CA . ALA A 1 102 ? -25.438 -11.277 -19.679 1.00 35.72 102 ALA A CA 1
ATOM 811 C C . ALA A 1 102 ? -24.101 -11.084 -20.403 1.00 35.72 102 ALA A C 1
ATOM 813 O O . ALA A 1 102 ? -23.390 -10.147 -20.071 1.00 35.72 102 ALA A O 1
ATOM 814 N N . ASP A 1 103 ? -23.806 -11.877 -21.439 1.00 38.81 103 ASP A N 1
ATOM 815 C CA . ASP A 1 103 ? -22.612 -11.683 -22.264 1.00 38.81 103 ASP A CA 1
ATOM 816 C C . ASP A 1 103 ? -22.677 -10.391 -23.091 1.00 38.81 103 ASP A C 1
ATOM 818 O O . ASP A 1 103 ? -21.711 -9.650 -23.055 1.00 38.81 103 ASP A O 1
ATOM 822 N N . LEU A 1 104 ? -23.814 -10.014 -23.698 1.00 37.62 104 LEU A N 1
ATOM 823 C CA . LEU A 1 104 ? -23.975 -8.699 -24.360 1.00 37.62 104 LEU A CA 1
ATOM 824 C C . LEU A 1 104 ? -23.846 -7.514 -23.385 1.00 37.62 104 LEU A C 1
ATOM 826 O O . LEU A 1 104 ? -23.309 -6.465 -23.734 1.00 37.62 104 LEU A O 1
ATOM 830 N N . MET A 1 105 ? -24.344 -7.658 -22.155 1.00 35.09 105 MET A N 1
ATOM 831 C CA . MET A 1 105 ? -24.291 -6.624 -21.116 1.00 35.09 105 MET A CA 1
ATOM 832 C C . MET A 1 105 ? -22.888 -6.531 -20.508 1.00 35.09 105 MET A C 1
ATOM 834 O O . MET A 1 105 ? -22.391 -5.437 -20.258 1.00 35.09 105 MET A O 1
ATOM 838 N N . LYS A 1 106 ? -22.217 -7.672 -20.331 1.00 37.81 106 LYS A N 1
ATOM 839 C CA . LYS A 1 106 ? -20.822 -7.792 -19.910 1.00 37.81 106 LYS A CA 1
ATOM 840 C C . LYS A 1 106 ? -19.885 -7.353 -21.025 1.00 37.81 106 LYS A C 1
ATOM 842 O O . LYS A 1 106 ? -18.885 -6.744 -20.709 1.00 37.81 106 LYS A O 1
ATOM 847 N N . GLU A 1 107 ? -20.208 -7.541 -22.293 1.00 38.66 107 GLU A N 1
ATOM 848 C CA . GLU A 1 107 ? -19.459 -7.019 -23.439 1.00 38.66 107 GLU A CA 1
ATOM 849 C C . GLU A 1 107 ? -19.651 -5.498 -23.548 1.00 38.66 107 GLU A C 1
ATOM 851 O O . GLU A 1 107 ? -18.669 -4.768 -23.602 1.00 38.66 107 GLU A O 1
ATOM 856 N N . ALA A 1 108 ? -20.872 -4.978 -23.375 1.00 35.22 108 ALA A N 1
ATOM 857 C CA . ALA A 1 108 ? -21.123 -3.534 -23.289 1.00 35.22 108 ALA A CA 1
ATOM 858 C C . ALA A 1 108 ? -20.489 -2.851 -22.051 1.00 35.22 108 ALA A C 1
ATOM 860 O O . ALA A 1 108 ? -20.205 -1.653 -22.085 1.00 35.22 108 ALA A O 1
ATOM 861 N N . LEU A 1 109 ? -20.282 -3.588 -20.949 1.00 35.22 109 LEU A N 1
ATOM 862 C CA . LEU A 1 109 ? -19.673 -3.098 -19.698 1.00 35.22 109 LEU A CA 1
ATOM 863 C C . LEU A 1 109 ? -18.159 -3.358 -19.591 1.00 35.22 109 LEU A C 1
ATOM 865 O O . LEU A 1 109 ? -17.470 -2.582 -18.932 1.00 35.22 109 LEU A O 1
ATOM 869 N N . SER A 1 110 ? -17.648 -4.435 -20.192 1.00 35.28 110 SER A N 1
ATOM 870 C CA . SER A 1 110 ? -16.237 -4.870 -20.128 1.00 35.28 110 SER A CA 1
ATOM 871 C C . SER A 1 110 ? -15.449 -4.451 -21.361 1.00 35.28 110 SER A C 1
ATOM 873 O O . SER A 1 110 ? -14.234 -4.320 -21.266 1.00 35.28 110 SER A O 1
ATOM 875 N N . ASN A 1 111 ? -16.132 -4.173 -22.475 1.00 35.06 111 ASN A N 1
ATOM 876 C CA . ASN A 1 111 ? -15.601 -3.440 -23.611 1.00 35.06 111 ASN A CA 1
ATOM 877 C C . ASN A 1 111 ? -16.251 -2.044 -23.679 1.00 35.06 111 ASN A C 1
ATOM 879 O O . ASN A 1 111 ? -17.058 -1.769 -24.573 1.00 35.06 111 ASN A O 1
ATOM 883 N N . PRO A 1 112 ? -15.863 -1.088 -22.807 1.00 36.50 112 PRO A N 1
ATOM 884 C CA . PRO A 1 112 ? -16.006 0.297 -23.197 1.00 36.50 112 PRO A CA 1
ATOM 885 C C . PRO A 1 112 ? -15.384 0.572 -24.577 1.00 36.50 112 PRO A C 1
ATOM 887 O O . PRO A 1 112 ? -16.012 1.355 -25.262 1.00 36.50 112 PRO A O 1
ATOM 890 N N . PRO A 1 113 ? -14.287 -0.046 -25.082 1.00 33.97 113 PRO A N 1
ATOM 891 C CA . PRO A 1 113 ? -13.649 0.390 -26.323 1.00 33.97 113 PRO A CA 1
ATOM 892 C C . PRO A 1 113 ? -14.457 0.207 -27.603 1.00 33.97 113 PRO A C 1
ATOM 894 O O . PRO A 1 113 ? -14.227 0.992 -28.497 1.00 33.97 113 PRO A O 1
ATOM 897 N N . GLU A 1 114 ? -15.394 -0.737 -27.743 1.00 30.50 114 GLU A N 1
ATOM 898 C CA . GLU A 1 114 ? -16.173 -0.848 -28.999 1.00 30.50 114 GLU A CA 1
ATOM 899 C C . GLU A 1 114 ? -17.382 0.090 -29.026 1.00 30.50 114 GLU A C 1
ATOM 901 O O . GLU A 1 114 ? -17.651 0.734 -30.042 1.00 30.50 114 GLU A O 1
ATOM 906 N N . LEU A 1 115 ? -18.043 0.290 -27.881 1.00 32.22 115 LEU A N 1
ATOM 907 C CA . LEU A 1 115 ? -18.995 1.390 -27.737 1.00 32.22 115 LEU A CA 1
ATOM 908 C C . LEU A 1 115 ? -18.231 2.721 -27.829 1.00 32.22 115 LEU A C 1
ATOM 910 O O . LEU A 1 115 ? -18.604 3.577 -28.613 1.00 32.22 115 LEU A O 1
ATOM 914 N N . VAL A 1 116 ? -17.101 2.888 -27.145 1.00 31.94 116 VAL A N 1
ATOM 915 C CA . VAL A 1 116 ? -16.212 4.063 -27.219 1.00 31.94 116 VAL A CA 1
ATOM 916 C C . VAL A 1 116 ? -15.569 4.221 -28.599 1.00 31.94 116 VAL A C 1
ATOM 918 O O . VAL A 1 116 ? -15.311 5.349 -28.973 1.00 31.94 116 VAL A O 1
ATOM 921 N N . GLN A 1 117 ? -15.384 3.190 -29.421 1.00 32.75 117 GLN A N 1
ATOM 922 C CA . GLN A 1 117 ? -14.954 3.347 -30.819 1.00 32.75 117 GLN A CA 1
ATOM 923 C C . GLN A 1 117 ? -16.118 3.826 -31.693 1.00 32.75 117 GLN A C 1
ATOM 925 O O . GLN A 1 117 ? -15.921 4.687 -32.549 1.00 32.75 117 GLN A O 1
ATOM 930 N N . GLN A 1 118 ? -17.355 3.392 -31.418 1.00 31.70 118 GLN A N 1
ATOM 931 C CA . GLN A 1 118 ? -18.551 3.989 -32.030 1.00 31.70 118 GLN A CA 1
ATOM 932 C C . GLN A 1 118 ? -18.889 5.393 -31.484 1.00 31.70 118 GLN A C 1
ATOM 934 O O . GLN A 1 118 ? -19.527 6.182 -32.180 1.00 31.70 118 GLN A O 1
ATOM 939 N N . PHE A 1 119 ? -18.443 5.743 -30.273 1.00 34.78 119 PHE A N 1
ATOM 940 C CA . PHE A 1 119 ? -18.723 7.019 -29.591 1.00 34.78 119 PHE A CA 1
ATOM 941 C C . PHE A 1 119 ? -17.553 8.013 -29.577 1.00 34.78 119 PHE A C 1
ATOM 943 O O . PHE A 1 119 ? -17.740 9.173 -29.208 1.00 34.78 119 PHE A O 1
ATOM 950 N N . GLY A 1 120 ? -16.362 7.559 -29.944 1.00 33.56 120 GLY A N 1
ATOM 951 C CA . GLY A 1 120 ? -15.078 8.244 -29.799 1.00 33.56 120 GLY A CA 1
ATOM 952 C C . GLY A 1 120 ? -14.329 8.400 -31.114 1.00 33.56 120 GLY A C 1
ATOM 953 O O . GLY A 1 120 ? -13.274 9.029 -31.127 1.00 33.56 120 GLY A O 1
ATOM 954 N N . ASN A 1 121 ? -14.907 7.967 -32.237 1.00 29.14 121 ASN A N 1
ATOM 955 C CA . ASN A 1 121 ? -14.544 8.559 -33.513 1.00 29.14 121 ASN A CA 1
ATOM 956 C C . ASN A 1 121 ? -15.103 9.980 -33.562 1.00 29.14 121 ASN A C 1
ATOM 958 O O . ASN A 1 121 ? -16.216 10.265 -34.018 1.00 29.14 121 ASN A O 1
ATOM 962 N N . ILE A 1 122 ? -14.257 10.890 -33.098 1.00 39.12 122 ILE A N 1
ATOM 963 C CA . ILE A 1 122 ? -14.105 12.209 -33.679 1.00 39.12 122 ILE A CA 1
ATOM 964 C C . ILE A 1 122 ? -13.852 12.030 -35.188 1.00 39.12 122 ILE A C 1
ATOM 966 O O . ILE A 1 122 ? -12.734 12.131 -35.668 1.00 39.12 122 ILE A O 1
ATOM 970 N N . ASP A 1 123 ? -14.904 11.723 -35.936 1.00 33.97 123 ASP A N 1
ATOM 971 C CA . ASP A 1 123 ? -14.895 11.850 -37.391 1.00 33.97 123 ASP A CA 1
ATOM 972 C C . ASP A 1 123 ? -16.308 12.106 -37.941 1.00 33.97 123 ASP A C 1
ATOM 974 O O . ASP A 1 123 ? -16.511 12.964 -38.795 1.00 33.97 123 ASP A O 1
ATOM 978 N N . ILE A 1 124 ? -17.358 11.523 -37.344 1.00 33.69 124 ILE A N 1
ATOM 979 C CA . ILE A 1 124 ? -18.745 11.815 -37.772 1.00 33.69 124 ILE A CA 1
ATOM 980 C C . ILE A 1 124 ? -19.241 13.169 -37.212 1.00 33.69 124 ILE A C 1
ATOM 982 O O . ILE A 1 124 ? -20.074 13.854 -37.813 1.00 33.69 124 ILE A O 1
ATOM 986 N N . GLY A 1 125 ? -18.710 13.597 -36.060 1.00 35.66 125 GLY A N 1
ATOM 987 C CA . GLY A 1 125 ? -19.092 14.842 -35.388 1.00 35.66 125 GLY A CA 1
ATOM 988 C C . GLY A 1 125 ? -18.471 16.098 -36.001 1.00 35.66 125 GLY A C 1
ATOM 989 O O . GLY A 1 125 ? -19.190 17.060 -36.254 1.00 35.66 125 GLY A O 1
ATOM 990 N N . ALA A 1 126 ? -17.164 16.104 -36.273 1.00 33.19 126 ALA A N 1
ATOM 991 C CA . ALA A 1 126 ? -16.434 17.317 -36.660 1.00 33.19 126 ALA A CA 1
ATOM 992 C C . ALA A 1 126 ? -16.947 17.924 -37.981 1.00 33.19 126 ALA A C 1
ATOM 994 O O . ALA A 1 126 ? -17.244 19.118 -38.044 1.00 33.19 126 ALA A O 1
ATOM 995 N N . SER A 1 127 ? -17.163 17.087 -39.001 1.00 33.50 127 SER A N 1
ATOM 996 C CA . SER A 1 127 ? -17.674 17.507 -40.317 1.00 33.50 127 SER A CA 1
ATOM 997 C C . SER A 1 127 ? -19.099 18.078 -40.251 1.00 33.50 127 SER A C 1
ATOM 999 O O . SER A 1 127 ? -19.434 19.060 -40.916 1.00 33.50 127 SER A O 1
ATOM 1001 N N . ALA A 1 128 ? -19.948 17.518 -39.387 1.00 36.91 128 ALA A N 1
ATOM 1002 C CA . ALA A 1 128 ? -21.353 17.895 -39.322 1.00 36.91 128 ALA A CA 1
ATOM 1003 C C . ALA A 1 128 ? -21.657 19.000 -38.284 1.00 36.91 128 ALA A C 1
ATOM 1005 O O . ALA A 1 128 ? -22.604 19.762 -38.472 1.00 36.91 128 ALA A O 1
ATOM 1006 N N . ILE A 1 129 ? -20.825 19.137 -37.242 1.00 41.03 129 ILE A N 1
ATOM 1007 C CA . ILE A 1 129 ? -20.749 20.320 -36.361 1.00 41.03 129 ILE A CA 1
ATOM 1008 C C . ILE A 1 129 ? -20.323 21.544 -37.187 1.00 41.03 129 ILE A C 1
ATOM 1010 O O . ILE A 1 129 ? -20.892 22.627 -37.032 1.00 41.03 129 ILE A O 1
ATOM 1014 N N . ALA A 1 130 ? -19.392 21.357 -38.131 1.00 39.28 130 ALA A N 1
ATOM 1015 C CA . ALA A 1 130 ? -18.934 22.405 -39.037 1.00 39.28 130 ALA A CA 1
ATOM 1016 C C . ALA A 1 130 ? -20.000 22.862 -40.055 1.00 39.28 130 ALA A C 1
ATOM 1018 O O . ALA A 1 130 ? -19.991 24.023 -40.449 1.00 39.28 130 ALA A O 1
ATOM 1019 N N . GLN A 1 131 ? -20.950 22.016 -40.477 1.00 41.72 131 GLN A N 1
ATOM 1020 C CA . GLN A 1 131 ? -22.000 22.421 -41.433 1.00 41.72 131 GLN A CA 1
ATOM 1021 C C . GLN A 1 131 ? -23.148 23.228 -40.790 1.00 41.72 131 GLN A C 1
ATOM 1023 O O . GLN A 1 131 ? -23.547 24.260 -41.339 1.00 41.72 131 GLN A O 1
ATOM 1028 N N . ASP A 1 132 ? -23.640 22.822 -39.613 1.00 47.00 132 ASP A N 1
ATOM 1029 C CA . ASP A 1 132 ? -24.750 23.501 -38.914 1.00 47.00 132 ASP A CA 1
ATOM 1030 C C . ASP A 1 132 ? -24.318 24.829 -38.261 1.00 47.00 132 ASP A C 1
ATOM 1032 O O . ASP A 1 132 ? -25.073 25.808 -38.248 1.00 47.00 132 ASP A O 1
ATOM 1036 N N . ALA A 1 133 ? -23.079 24.912 -37.756 1.00 43.25 133 ALA A N 1
ATOM 1037 C CA . ALA A 1 133 ? -22.505 26.167 -37.264 1.00 43.25 133 ALA A CA 1
ATOM 1038 C C . ALA A 1 133 ? -22.339 27.200 -38.395 1.00 43.25 133 ALA A C 1
ATOM 1040 O O . ALA A 1 133 ? -22.629 28.383 -38.194 1.00 43.25 133 ALA A O 1
ATOM 1041 N N . ARG A 1 134 ? -21.997 26.754 -39.614 1.00 45.50 134 ARG A N 1
ATOM 1042 C CA . ARG A 1 134 ? -21.908 27.598 -40.821 1.00 45.50 134 ARG A CA 1
ATOM 1043 C C . ARG A 1 134 ? -23.248 28.229 -41.191 1.00 45.50 134 ARG A C 1
ATOM 1045 O O . ARG A 1 134 ? -23.274 29.387 -41.592 1.00 45.50 134 ARG A O 1
ATOM 1052 N N . GLN A 1 135 ? -24.367 27.512 -41.042 1.00 49.62 135 GLN A N 1
ATOM 1053 C CA . GLN A 1 135 ? -25.701 28.072 -41.302 1.00 49.62 135 GLN A CA 1
ATOM 1054 C C . GLN A 1 135 ? -26.119 29.131 -40.267 1.00 49.62 135 GLN A C 1
ATOM 1056 O O . GLN A 1 135 ? -26.677 30.155 -40.663 1.00 49.62 135 GLN A O 1
ATOM 1061 N N . ARG A 1 136 ? -25.812 28.942 -38.972 1.00 53.00 136 ARG A N 1
ATOM 1062 C CA . ARG A 1 136 ? -26.135 29.917 -37.904 1.00 53.00 136 ARG A CA 1
ATOM 1063 C C . ARG A 1 136 ? -25.246 31.160 -37.921 1.00 53.00 136 ARG A C 1
ATOM 1065 O O . ARG A 1 136 ? -25.726 32.267 -37.677 1.00 53.00 136 ARG A O 1
ATOM 1072 N N . LEU A 1 137 ? -23.953 30.994 -38.201 1.00 52.09 137 LEU A N 1
ATOM 1073 C CA . LEU A 1 137 ? -22.962 32.074 -38.141 1.00 52.09 137 LEU A CA 1
ATOM 1074 C C . LEU A 1 137 ? -22.933 32.957 -39.397 1.00 52.09 137 LEU A C 1
ATOM 1076 O O . LEU A 1 137 ? -22.252 33.975 -39.376 1.00 52.09 137 LEU A O 1
ATOM 1080 N N . LYS A 1 138 ? -23.742 32.664 -40.429 1.00 49.19 138 LYS A N 1
ATOM 1081 C CA . LYS A 1 138 ? -23.908 33.469 -41.663 1.00 49.19 138 LYS A CA 1
ATOM 1082 C C . LYS A 1 138 ? -24.307 34.942 -41.457 1.00 49.19 138 LYS A C 1
ATOM 1084 O O . LYS A 1 138 ? -24.306 35.710 -42.412 1.00 49.19 138 LYS A O 1
ATOM 1089 N N . LYS A 1 139 ? -24.661 35.356 -40.234 1.00 48.84 139 LYS A N 1
ATOM 1090 C CA . LYS A 1 139 ? -24.896 36.771 -39.869 1.00 48.84 139 LYS A CA 1
ATOM 1091 C C . LYS A 1 139 ? -23.612 37.531 -39.504 1.00 48.84 139 LYS A C 1
ATOM 1093 O O . LYS A 1 139 ? -23.638 38.752 -39.364 1.00 48.84 139 LYS A O 1
ATOM 1098 N N . HIS A 1 140 ? -22.502 36.821 -39.343 1.00 50.38 140 HIS A N 1
ATOM 1099 C CA . HIS A 1 140 ? -21.149 37.343 -39.194 1.00 50.38 140 HIS A CA 1
ATOM 1100 C C . HIS A 1 140 ? -20.349 36.916 -40.437 1.00 50.38 140 HIS A C 1
ATOM 1102 O O . HIS A 1 140 ? -20.685 35.906 -41.047 1.00 50.38 140 HIS A O 1
ATOM 1108 N N . SER A 1 141 ? -19.373 37.716 -40.884 1.00 57.25 141 SER A N 1
ATOM 1109 C CA . SER A 1 141 ? -18.669 37.479 -42.158 1.00 57.25 141 SER A CA 1
ATOM 1110 C C . SER A 1 141 ? -18.184 36.027 -42.287 1.00 57.25 141 SER A C 1
ATOM 1112 O O . SER A 1 141 ? -17.764 35.429 -41.296 1.00 57.25 141 SER A O 1
ATOM 1114 N N . GLU A 1 142 ? -18.236 35.456 -43.497 1.00 56.44 142 GLU A N 1
ATOM 1115 C CA . GLU A 1 142 ? -17.909 34.036 -43.734 1.00 56.44 142 GLU A CA 1
ATOM 1116 C C . GLU A 1 142 ? -16.525 33.644 -43.185 1.00 56.44 142 GLU A C 1
ATOM 1118 O O . GLU A 1 142 ? -16.367 32.562 -42.620 1.00 56.44 142 GLU A O 1
ATOM 1123 N N . ASP A 1 143 ? -15.559 34.565 -43.245 1.00 61.22 143 ASP A N 1
ATOM 1124 C CA . ASP A 1 143 ? -14.209 34.405 -42.692 1.00 61.22 143 ASP A CA 1
ATOM 1125 C C . ASP A 1 143 ? -14.189 34.319 -41.150 1.00 61.22 143 ASP A C 1
ATOM 1127 O O . ASP A 1 143 ? -13.492 33.488 -40.568 1.00 61.22 143 ASP A O 1
ATOM 1131 N N . ALA A 1 144 ? -15.008 35.120 -40.460 1.00 58.09 144 ALA A N 1
ATOM 1132 C CA . ALA A 1 144 ? -15.113 35.068 -39.002 1.00 58.09 144 ALA A CA 1
ATOM 1133 C C . ALA A 1 144 ? -15.816 33.788 -38.527 1.00 58.09 144 ALA A C 1
ATOM 1135 O O . ALA A 1 144 ? -15.426 33.206 -37.515 1.00 58.09 144 ALA A O 1
ATOM 1136 N N . ALA A 1 145 ? -16.832 33.334 -39.264 1.00 57.19 145 ALA A N 1
ATOM 1137 C CA . ALA A 1 145 ? -17.525 32.083 -38.979 1.00 57.19 145 ALA A CA 1
ATOM 1138 C C . ALA A 1 145 ? -16.584 30.878 -39.119 1.00 57.19 145 ALA A C 1
ATOM 1140 O O . ALA A 1 145 ? -16.548 30.031 -38.229 1.00 57.19 145 ALA A O 1
ATOM 1141 N N . GLN A 1 146 ? -15.783 30.833 -40.189 1.00 58.56 146 GLN A N 1
ATOM 1142 C CA . GLN A 1 146 ? -14.823 29.752 -40.416 1.00 58.56 146 GLN A CA 1
ATOM 1143 C C . GLN A 1 146 ? -13.757 29.702 -39.314 1.00 58.56 146 GLN A C 1
ATOM 1145 O O . GLN A 1 146 ? -13.556 28.654 -38.710 1.00 58.56 146 GLN A O 1
ATOM 1150 N N . LYS A 1 147 ? -13.180 30.852 -38.942 1.00 62.22 147 LYS A N 1
ATOM 1151 C CA . LYS A 1 147 ? -12.180 30.940 -37.863 1.00 62.22 147 LYS A CA 1
ATOM 1152 C C . LYS A 1 147 ? -12.709 30.492 -36.499 1.00 62.22 147 LYS A C 1
ATOM 1154 O O . LYS A 1 147 ? -11.969 29.887 -35.728 1.00 62.22 147 LYS A O 1
ATOM 1159 N N . ILE A 1 148 ? -13.977 30.776 -36.183 1.00 61.50 148 ILE A N 1
ATOM 1160 C CA . ILE A 1 148 ? -14.608 30.275 -34.949 1.00 61.50 148 ILE A CA 1
ATOM 1161 C C . ILE A 1 148 ? -14.742 28.755 -35.008 1.00 61.50 148 ILE A C 1
ATOM 1163 O O . ILE A 1 148 ? -14.429 28.091 -34.027 1.00 61.50 148 ILE A O 1
ATOM 1167 N N . MET A 1 149 ? -15.191 28.203 -36.136 1.00 57.94 149 MET A N 1
ATOM 1168 C CA . MET A 1 149 ? -15.384 26.759 -36.283 1.00 57.94 149 MET A CA 1
ATOM 1169 C C . MET A 1 149 ? -14.071 25.988 -36.209 1.00 57.94 149 MET A C 1
ATOM 1171 O O . MET A 1 149 ? -14.014 24.968 -35.523 1.00 57.94 149 MET A O 1
ATOM 1175 N N . ASP A 1 150 ? -13.021 26.493 -36.851 1.00 55.78 150 ASP A N 1
ATOM 1176 C CA . ASP A 1 150 ? -11.695 25.879 -36.814 1.00 55.78 150 ASP A CA 1
ATOM 1177 C C . ASP A 1 150 ? -11.146 25.907 -35.381 1.00 55.78 150 ASP A C 1
ATOM 1179 O O . ASP A 1 150 ? -10.676 24.891 -34.876 1.00 55.78 150 ASP A O 1
ATOM 1183 N N . ALA A 1 151 ? -11.313 27.031 -34.672 1.00 55.66 151 ALA A N 1
ATOM 1184 C CA . ALA A 1 151 ? -10.910 27.153 -33.273 1.00 55.66 151 ALA A CA 1
ATOM 1185 C C . ALA A 1 151 ? -11.716 26.240 -32.334 1.00 55.66 151 ALA A C 1
ATOM 1187 O O . ALA A 1 151 ? -11.143 25.651 -31.422 1.00 55.66 151 ALA A O 1
ATOM 1188 N N . VAL A 1 152 ? -13.034 26.110 -32.535 1.00 55.88 152 VAL A N 1
ATOM 1189 C CA . VAL A 1 152 ? -13.894 25.206 -31.748 1.00 55.88 152 VAL A CA 1
ATOM 1190 C C . VAL A 1 152 ? -13.502 23.754 -32.001 1.00 55.88 152 VAL A C 1
ATOM 1192 O O . VAL A 1 152 ? -13.362 22.996 -31.046 1.00 55.88 152 VAL A O 1
ATOM 1195 N N . SER A 1 153 ? -13.286 23.380 -33.262 1.00 49.09 153 SER A N 1
ATOM 1196 C CA . SER A 1 153 ? -12.927 22.016 -33.652 1.00 49.09 153 SER A CA 1
ATOM 1197 C C . SER A 1 153 ? -11.552 21.637 -33.111 1.00 49.09 153 SER A C 1
ATOM 1199 O O . SER A 1 153 ? -11.442 20.645 -32.402 1.00 49.09 153 SER A O 1
ATOM 1201 N N . ASP A 1 154 ? -10.528 22.462 -33.339 1.00 49.56 154 ASP A N 1
ATOM 1202 C CA . ASP A 1 154 ? -9.168 22.225 -32.837 1.00 49.56 154 ASP A CA 1
ATOM 1203 C C . ASP A 1 154 ? -9.122 22.187 -31.300 1.00 49.56 154 ASP A C 1
ATOM 1205 O O . ASP A 1 154 ? -8.482 21.317 -30.709 1.00 49.56 154 ASP A O 1
ATOM 1209 N N . ASN A 1 155 ? -9.876 23.064 -30.627 1.00 47.72 155 ASN A N 1
ATOM 1210 C CA . ASN A 1 155 ? -9.960 23.050 -29.170 1.00 47.72 155 ASN A CA 1
ATOM 1211 C C . ASN A 1 155 ? -10.667 21.792 -28.634 1.00 47.72 155 ASN A C 1
ATOM 1213 O O . ASN A 1 155 ? -10.236 21.258 -27.618 1.00 47.72 155 ASN A O 1
ATOM 1217 N N . LEU A 1 156 ? -11.727 21.304 -29.288 1.00 47.75 156 LEU A N 1
ATOM 1218 C CA . LEU A 1 156 ? -12.408 20.063 -28.890 1.00 47.75 156 LEU A CA 1
ATOM 1219 C C . LEU A 1 156 ? -11.549 18.820 -29.172 1.00 47.75 156 LEU A C 1
ATOM 1221 O O . LEU A 1 156 ? -11.498 17.928 -28.331 1.00 47.75 156 LEU A O 1
ATOM 1225 N N . LEU A 1 157 ? -10.833 18.788 -30.301 1.00 43.44 157 LEU A N 1
ATOM 1226 C CA . LEU A 1 157 ? -9.910 17.708 -30.679 1.00 43.44 157 LEU A CA 1
ATOM 1227 C C . LEU A 1 157 ? -8.777 17.520 -29.668 1.00 43.44 157 LEU A C 1
ATOM 1229 O O . LEU A 1 157 ? -8.361 16.399 -29.394 1.00 43.44 157 LEU A O 1
ATOM 1233 N N . ARG A 1 158 ? -8.283 18.624 -29.104 1.00 43.03 158 ARG A N 1
ATOM 1234 C CA . ARG A 1 158 ? -7.160 18.637 -28.157 1.00 43.03 158 ARG A CA 1
ATOM 1235 C C . ARG A 1 158 ? -7.586 18.575 -26.687 1.00 43.03 158 ARG A C 1
ATOM 1237 O O . ARG A 1 158 ? -6.729 18.705 -25.818 1.00 43.03 158 ARG A O 1
ATOM 1244 N N . GLY A 1 159 ? -8.885 18.460 -26.395 1.00 42.34 159 GLY A N 1
ATOM 1245 C CA . GLY A 1 159 ? -9.405 18.517 -25.020 1.00 42.34 159 GLY A CA 1
ATOM 1246 C C . GLY A 1 159 ? -9.155 19.863 -24.318 1.00 42.34 159 GLY A C 1
ATOM 1247 O O . GLY A 1 159 ? -8.947 19.921 -23.110 1.00 42.34 159 GLY A O 1
ATOM 1248 N N . GLY A 1 160 ? -9.099 20.965 -25.069 1.00 43.69 160 GLY A N 1
ATOM 1249 C CA . GLY A 1 160 ? -8.795 22.296 -24.546 1.00 43.69 160 GLY A CA 1
ATOM 1250 C C . GLY A 1 160 ? -9.957 22.935 -23.773 1.00 43.69 160 GLY A C 1
ATOM 1251 O O . GLY A 1 160 ? -11.131 22.774 -24.111 1.00 43.69 160 GLY A O 1
ATOM 1252 N N . SER A 1 161 ? -9.645 23.736 -22.749 1.00 48.72 161 SER A N 1
ATOM 1253 C CA . SER A 1 161 ? -10.660 24.413 -21.927 1.00 48.72 161 SER A CA 1
ATOM 1254 C C . SER A 1 161 ? -11.394 25.539 -22.676 1.00 48.72 161 SER A C 1
ATOM 1256 O O . SER A 1 161 ? -10.882 26.130 -23.628 1.00 48.72 161 SER A O 1
ATOM 1258 N N . VAL A 1 162 ? -12.582 25.927 -22.194 1.00 55.28 162 VAL A N 1
ATOM 1259 C CA . VAL A 1 162 ? -13.350 27.069 -22.742 1.00 55.28 162 VAL A CA 1
ATOM 1260 C C . VAL A 1 162 ? -12.541 28.373 -22.719 1.00 55.28 162 VAL A C 1
ATOM 1262 O O . VAL A 1 162 ? -12.732 29.243 -23.569 1.00 55.28 162 VAL A O 1
ATOM 1265 N N . ASP A 1 163 ? -11.617 28.517 -21.768 1.00 60.62 163 ASP A N 1
ATOM 1266 C CA . ASP A 1 163 ? -10.731 29.677 -21.697 1.00 60.62 163 ASP A CA 1
ATOM 1267 C C . ASP A 1 163 ? -9.639 29.667 -22.769 1.00 60.62 163 ASP A C 1
ATOM 1269 O O . ASP A 1 163 ? -9.253 30.739 -23.247 1.00 60.62 163 ASP A O 1
ATOM 1273 N N . ASN A 1 164 ? -9.177 28.487 -23.185 1.00 61.25 164 ASN A N 1
ATOM 1274 C CA . ASN A 1 164 ? -8.270 28.346 -24.321 1.00 61.25 164 ASN A CA 1
ATOM 1275 C C . ASN A 1 164 ? -9.001 28.702 -25.617 1.00 61.25 164 ASN A C 1
ATOM 1277 O O . ASN A 1 164 ? -8.539 29.579 -26.346 1.00 61.25 164 ASN A O 1
ATOM 1281 N N . LEU A 1 165 ? -10.209 28.165 -25.823 1.00 63.47 165 LEU A N 1
ATOM 1282 C CA . LEU A 1 165 ? -11.064 28.544 -26.950 1.00 63.47 165 LEU A CA 1
ATOM 1283 C C . LEU A 1 165 ? -11.357 30.050 -26.974 1.00 63.47 165 LEU A C 1
ATOM 1285 O O . LEU A 1 165 ? -11.267 30.690 -28.019 1.00 63.47 165 LEU A O 1
ATOM 1289 N N . ARG A 1 166 ? -11.657 30.652 -25.817 1.00 78.62 166 ARG A N 1
ATOM 1290 C CA . ARG A 1 166 ? -11.854 32.101 -25.690 1.00 78.62 166 ARG A CA 1
ATOM 1291 C C . ARG A 1 166 ? -10.621 32.873 -26.152 1.00 78.62 166 ARG A C 1
ATOM 1293 O O . ARG A 1 166 ? -10.785 33.853 -26.873 1.00 78.62 166 ARG A O 1
ATOM 1300 N N . LYS A 1 167 ? -9.414 32.489 -25.718 1.00 75.00 167 LYS A N 1
ATOM 1301 C CA . LYS A 1 167 ? -8.159 33.149 -26.128 1.00 75.00 167 LYS A CA 1
ATOM 1302 C C . LYS A 1 167 ? -7.944 33.019 -27.637 1.00 75.00 167 LYS A C 1
ATOM 1304 O O . LYS A 1 167 ? -7.628 34.021 -28.273 1.00 75.00 167 LYS A O 1
ATOM 1309 N N . SER A 1 168 ? -8.206 31.843 -28.204 1.00 69.94 168 SER A N 1
ATOM 1310 C CA . SER A 1 168 ? -8.097 31.596 -29.645 1.00 69.94 168 SER A CA 1
ATOM 1311 C C . SER A 1 168 ? -9.097 32.426 -30.450 1.00 69.94 168 SER A C 1
ATOM 1313 O O . SER A 1 168 ? -8.700 33.113 -31.384 1.00 69.94 168 SER A O 1
ATOM 1315 N N . ILE A 1 169 ? -10.370 32.473 -30.044 1.00 74.69 169 ILE A N 1
ATOM 1316 C CA . ILE A 1 169 ? -11.402 33.307 -30.687 1.00 74.69 169 ILE A CA 1
ATOM 1317 C C . ILE A 1 169 ? -11.080 34.800 -30.535 1.00 74.69 169 ILE A C 1
ATOM 1319 O O . ILE A 1 169 ? -11.277 35.579 -31.468 1.00 74.69 169 ILE A O 1
ATOM 1323 N N . GLN A 1 170 ? -10.570 35.211 -29.370 1.00 79.12 170 GLN A N 1
ATOM 1324 C CA . GLN A 1 170 ? -10.160 36.592 -29.122 1.00 79.12 170 GLN A CA 1
ATOM 1325 C C . GLN A 1 170 ? -9.024 37.010 -30.062 1.00 79.12 170 GLN A C 1
ATOM 1327 O O . GLN A 1 170 ? -9.104 38.085 -30.654 1.00 79.12 170 GLN A O 1
ATOM 1332 N N . GLY A 1 171 ? -8.005 36.160 -30.216 1.00 74.94 171 GLY A N 1
ATOM 1333 C CA . GLY A 1 171 ? -6.879 36.394 -31.119 1.00 74.94 171 GLY A CA 1
ATOM 1334 C C . GLY A 1 171 ? -7.282 36.355 -32.593 1.00 74.94 171 GLY A C 1
ATOM 1335 O O . GLY A 1 171 ? -6.912 37.247 -33.347 1.00 74.94 171 GLY A O 1
ATOM 1336 N N . ALA A 1 172 ? -8.097 35.377 -32.993 1.00 67.88 172 ALA A N 1
ATOM 1337 C CA . ALA A 1 172 ? -8.481 35.165 -34.389 1.00 67.88 172 ALA A CA 1
ATOM 1338 C C . ALA A 1 172 ? -9.436 36.236 -34.942 1.00 67.88 172 ALA A C 1
ATOM 1340 O O . ALA A 1 172 ? -9.399 36.533 -36.135 1.00 67.88 172 ALA A O 1
ATOM 1341 N N . LEU A 1 173 ? -10.296 36.811 -34.093 1.00 70.81 173 LEU A N 1
ATOM 1342 C CA . LEU A 1 173 ? -11.308 37.795 -34.507 1.00 70.81 173 LEU A CA 1
ATOM 1343 C C . LEU A 1 173 ? -11.030 39.221 -34.020 1.00 70.81 173 LEU A C 1
ATOM 1345 O O . LEU A 1 173 ? -11.837 40.111 -34.286 1.00 70.81 173 LEU A O 1
ATOM 1349 N N . GLY A 1 174 ? -9.963 39.439 -33.244 1.00 70.62 174 GLY A N 1
ATOM 1350 C CA . GLY A 1 174 ? -9.641 40.747 -32.660 1.00 70.62 174 GLY A CA 1
ATOM 1351 C C . GLY A 1 174 ? -10.760 41.328 -31.786 1.00 70.62 174 GLY A C 1
ATOM 1352 O O . GLY A 1 174 ? -10.938 42.542 -31.718 1.00 70.62 174 GLY A O 1
ATOM 1353 N N . THR A 1 175 ? -11.578 40.475 -31.161 1.00 74.94 175 THR A N 1
ATOM 1354 C CA . THR A 1 175 ? -12.773 40.907 -30.422 1.00 74.94 175 THR A CA 1
ATOM 1355 C C . THR A 1 175 ? -12.490 41.147 -28.936 1.00 74.94 175 THR A C 1
ATOM 1357 O O . THR A 1 175 ? -11.436 40.790 -28.412 1.00 74.94 175 THR A O 1
ATOM 1360 N N . THR A 1 176 ? -13.428 41.759 -28.210 1.00 78.00 176 THR A N 1
ATOM 1361 C CA . THR A 1 176 ? -13.251 42.004 -26.771 1.00 78.00 176 THR A CA 1
ATOM 1362 C C . THR A 1 176 ? -13.309 40.695 -25.982 1.00 78.00 176 THR A C 1
ATOM 1364 O O . THR A 1 176 ? -14.038 39.769 -26.343 1.00 78.00 176 THR A O 1
ATOM 1367 N N . LYS A 1 177 ? -12.587 40.621 -24.854 1.00 73.56 177 LYS A N 1
ATOM 1368 C CA . LYS A 1 177 ? -12.549 39.432 -23.978 1.00 73.56 177 LYS A CA 1
ATOM 1369 C C . LYS A 1 177 ? -13.947 38.899 -23.645 1.00 73.56 177 LYS A C 1
ATOM 1371 O O . LYS A 1 177 ? -14.177 37.697 -23.734 1.00 73.56 177 LYS A O 1
ATOM 1376 N N . GLY A 1 178 ? -14.880 39.791 -23.303 1.00 63.69 178 GLY A N 1
ATOM 1377 C CA . GLY A 1 178 ? -16.258 39.418 -22.974 1.00 63.69 178 GLY A CA 1
ATOM 1378 C C . GLY A 1 178 ? -17.038 38.865 -24.170 1.00 63.69 178 GLY A C 1
ATOM 1379 O O . GLY A 1 178 ? -17.788 37.902 -24.024 1.00 63.69 178 GLY A O 1
ATOM 1380 N N . ARG A 1 179 ? -16.828 39.417 -25.373 1.00 67.06 179 ARG A N 1
ATOM 1381 C CA . ARG A 1 179 ? -17.467 38.918 -26.597 1.00 67.06 179 ARG A CA 1
ATOM 1382 C C . ARG A 1 179 ? -16.895 37.563 -27.018 1.00 67.06 179 ARG A C 1
ATOM 1384 O O . ARG A 1 179 ? -17.672 36.668 -27.331 1.00 67.06 179 ARG A O 1
ATOM 1391 N N . ALA A 1 180 ? -15.578 37.380 -26.932 1.00 68.88 180 ALA A N 1
ATOM 1392 C CA . ALA A 1 180 ? -14.928 36.092 -27.179 1.00 68.88 180 ALA A CA 1
ATOM 1393 C C . ALA A 1 180 ? -15.387 35.012 -26.187 1.00 68.88 180 ALA A C 1
ATOM 1395 O O . ALA A 1 180 ? -15.623 33.877 -26.586 1.00 68.88 180 ALA A O 1
ATOM 1396 N N . GLU A 1 181 ? -15.564 35.359 -24.906 1.00 68.12 181 GLU A N 1
ATOM 1397 C CA . GLU A 1 181 ? -16.032 34.408 -23.886 1.00 68.12 181 GLU A CA 1
ATOM 1398 C C . GLU A 1 181 ? -17.460 33.947 -24.174 1.00 68.12 181 GLU A C 1
ATOM 1400 O O . GLU A 1 181 ? -17.774 32.763 -24.052 1.00 68.12 181 GLU A O 1
ATOM 1405 N N . ASN A 1 182 ? -18.325 34.875 -24.586 1.00 63.84 182 ASN A N 1
ATOM 1406 C CA . ASN A 1 182 ? -19.702 34.556 -24.932 1.00 63.84 182 ASN A CA 1
ATOM 1407 C C . ASN A 1 182 ? -19.780 33.626 -26.146 1.00 63.84 182 ASN A C 1
ATOM 1409 O O . ASN A 1 182 ? -20.570 32.685 -26.117 1.00 63.84 182 ASN A O 1
ATOM 1413 N N . ILE A 1 183 ? -18.954 33.852 -27.172 1.00 65.38 183 ILE A N 1
ATOM 1414 C CA . ILE A 1 183 ? -18.890 32.983 -28.355 1.00 65.38 183 ILE A CA 1
ATOM 1415 C C . ILE A 1 183 ? -18.341 31.608 -27.963 1.00 65.38 183 ILE A C 1
ATOM 1417 O O . ILE A 1 183 ? -19.013 30.613 -28.207 1.00 65.38 183 ILE A O 1
ATOM 1421 N N . ALA A 1 184 ? -17.196 31.548 -27.274 1.00 61.34 184 ALA A N 1
ATOM 1422 C CA . ALA A 1 184 ? -16.582 30.290 -26.843 1.00 61.34 184 ALA A CA 1
ATOM 1423 C C . ALA A 1 184 ? -17.564 29.423 -26.043 1.00 61.34 184 ALA A C 1
ATOM 1425 O O . ALA A 1 184 ? -17.803 28.273 -26.383 1.00 61.34 184 ALA A O 1
ATOM 1426 N N . ARG A 1 185 ? -18.218 29.998 -25.027 1.00 59.28 185 ARG A N 1
ATOM 1427 C CA . ARG A 1 185 ? -19.193 29.272 -24.198 1.00 59.28 185 ARG A CA 1
ATOM 1428 C C . ARG A 1 185 ? -20.403 28.785 -24.987 1.00 59.28 185 ARG A C 1
ATOM 1430 O O . ARG A 1 185 ? -20.867 27.675 -24.749 1.00 59.28 185 ARG A O 1
ATOM 1437 N N . THR A 1 186 ? -20.929 29.625 -25.876 1.00 61.56 186 THR A N 1
ATOM 1438 C CA . THR A 1 186 ? -22.119 29.291 -26.668 1.00 61.56 186 THR A CA 1
ATOM 1439 C C . THR A 1 186 ? -21.799 28.179 -27.656 1.00 61.56 186 THR A C 1
ATOM 1441 O O . THR A 1 186 ? -22.526 27.195 -27.713 1.00 61.56 186 THR A O 1
ATOM 1444 N N . GLU A 1 187 ? -20.687 28.274 -28.379 1.00 60.69 187 GLU A N 1
ATOM 1445 C CA . GLU A 1 187 ? -20.332 27.278 -29.390 1.00 60.69 187 GLU A CA 1
ATOM 1446 C C . GLU A 1 187 ? -19.894 25.949 -28.763 1.00 60.69 187 GLU A C 1
ATOM 1448 O O . GLU A 1 187 ? -20.292 24.897 -29.258 1.00 60.69 187 GLU A O 1
ATOM 1453 N N . THR A 1 188 ? -19.212 25.964 -27.611 1.00 57.31 188 THR A N 1
ATOM 1454 C CA . THR A 1 188 ? -18.909 24.733 -26.865 1.00 57.31 188 THR A CA 1
ATOM 1455 C C . THR A 1 188 ? -20.184 24.004 -26.433 1.00 57.31 188 THR A C 1
ATOM 1457 O O . THR A 1 188 ? -20.340 22.824 -26.741 1.00 57.31 188 THR A O 1
ATOM 1460 N N . ILE A 1 189 ? -21.132 24.679 -25.764 1.00 54.94 189 ILE A N 1
ATOM 1461 C CA . ILE A 1 189 ? -22.357 24.002 -25.302 1.00 54.94 189 ILE A CA 1
ATOM 1462 C C . ILE A 1 189 ? -23.263 23.581 -26.467 1.00 54.94 189 ILE A C 1
ATOM 1464 O O . ILE A 1 189 ? -23.904 22.534 -26.398 1.00 54.94 189 ILE A O 1
ATOM 1468 N N . THR A 1 190 ? -23.266 24.348 -27.565 1.00 58.56 190 THR A N 1
ATOM 1469 C CA . THR A 1 190 ? -23.965 23.963 -28.801 1.00 58.56 190 THR A CA 1
ATOM 1470 C C . THR A 1 190 ? -23.404 22.663 -29.355 1.00 58.56 190 THR A C 1
ATOM 1472 O O . THR A 1 190 ? -24.173 21.740 -29.618 1.00 58.56 190 THR A O 1
ATOM 1475 N N . ALA A 1 191 ? -22.079 22.568 -29.491 1.00 55.34 191 ALA A N 1
ATOM 1476 C CA . ALA A 1 191 ? -21.414 21.386 -30.025 1.00 55.34 191 ALA A CA 1
ATOM 1477 C C . ALA A 1 191 ? -21.704 20.143 -29.169 1.00 55.34 191 ALA A C 1
ATOM 1479 O O . ALA A 1 191 ? -22.034 19.085 -29.706 1.00 55.34 191 ALA A O 1
ATOM 1480 N N . PHE A 1 192 ? -21.689 20.282 -27.838 1.00 53.22 192 PHE A N 1
ATOM 1481 C CA . PHE A 1 192 ? -22.035 19.189 -26.928 1.00 53.22 192 PHE A CA 1
ATOM 1482 C C . PHE A 1 192 ? -23.495 18.736 -27.062 1.00 53.22 192 PHE A C 1
ATOM 1484 O O . PHE A 1 192 ? -23.748 17.536 -27.192 1.00 53.22 192 PHE A O 1
ATOM 1491 N N . ASN A 1 193 ? -24.455 19.666 -27.086 1.00 56.97 193 ASN A N 1
ATOM 1492 C CA . ASN A 1 193 ? -25.880 19.331 -27.192 1.00 56.97 193 ASN A CA 1
ATOM 1493 C C . ASN A 1 193 ? -26.258 18.784 -28.579 1.00 56.97 193 ASN A C 1
ATOM 1495 O O . ASN A 1 193 ? -27.104 17.896 -28.680 1.00 56.97 193 ASN A O 1
ATOM 1499 N N . GLN A 1 194 ? -25.610 19.250 -29.648 1.00 59.25 194 GLN A N 1
ATOM 1500 C CA . GLN A 1 194 ? -25.763 18.681 -30.990 1.00 59.25 194 GLN A CA 1
ATOM 1501 C C . GLN A 1 194 ? -25.159 17.279 -31.086 1.00 59.25 194 GLN A C 1
ATOM 1503 O O . GLN A 1 194 ? -25.782 16.384 -31.659 1.00 59.25 194 GLN A O 1
ATOM 1508 N N . GLY A 1 195 ? -23.992 17.059 -30.474 1.00 52.88 195 GLY A N 1
ATOM 1509 C CA . GLY A 1 195 ? -23.413 15.725 -30.336 1.00 52.88 195 GLY A CA 1
ATOM 1510 C C . GLY A 1 195 ? -24.345 14.783 -29.572 1.00 52.88 195 GLY A C 1
ATOM 1511 O O . GLY A 1 195 ? -24.578 13.661 -30.012 1.00 52.88 195 GLY A O 1
ATOM 1512 N N . ALA A 1 196 ? -24.942 15.253 -28.473 1.00 49.66 196 ALA A N 1
ATOM 1513 C CA . ALA A 1 196 ? -25.926 14.492 -27.706 1.00 49.66 196 ALA A CA 1
ATOM 1514 C C . ALA A 1 196 ? -27.155 14.136 -28.551 1.00 49.66 196 ALA A C 1
ATOM 1516 O O . ALA A 1 196 ? -27.512 12.966 -28.631 1.00 49.66 196 ALA A O 1
ATOM 1517 N N . ARG A 1 197 ? -27.738 15.107 -29.262 1.00 60.59 197 ARG A N 1
ATOM 1518 C CA . ARG A 1 197 ? -28.859 14.886 -30.187 1.00 60.59 197 ARG A CA 1
ATOM 1519 C C . ARG A 1 197 ? -28.553 13.830 -31.244 1.00 60.59 197 ARG A C 1
ATOM 1521 O O . ARG A 1 197 ? -29.351 12.920 -31.405 1.00 60.59 197 ARG A O 1
ATOM 1528 N N . LYS A 1 198 ? -27.431 13.943 -31.961 1.00 51.75 198 LYS A N 1
ATOM 1529 C CA . LYS A 1 198 ? -27.083 12.994 -33.035 1.00 51.75 198 LYS A CA 1
ATOM 1530 C C . LYS A 1 198 ? -26.875 11.583 -32.515 1.00 51.75 198 LYS A C 1
ATOM 1532 O O . LYS A 1 198 ? -27.266 10.628 -33.175 1.00 51.75 198 LYS A O 1
ATOM 1537 N N . ARG A 1 199 ? -26.315 11.461 -31.310 1.00 47.72 199 ARG A N 1
ATOM 1538 C CA . ARG A 1 199 ? -26.258 10.186 -30.595 1.00 47.72 199 ARG A CA 1
ATOM 1539 C C . ARG A 1 199 ? -27.669 9.661 -30.334 1.00 47.72 199 ARG A C 1
ATOM 1541 O O . ARG A 1 199 ? -27.977 8.557 -30.746 1.00 47.72 199 ARG A O 1
ATOM 1548 N N . TYR A 1 200 ? -28.549 10.463 -29.736 1.00 52.00 200 TYR A N 1
ATOM 1549 C CA . TYR A 1 200 ? -29.940 10.067 -29.475 1.00 52.00 200 TYR A CA 1
ATOM 1550 C C . TYR A 1 200 ? -30.718 9.689 -30.743 1.00 52.00 200 TYR A C 1
ATOM 1552 O O . TYR A 1 200 ? -31.513 8.755 -30.710 1.00 52.00 200 TYR A O 1
ATOM 1560 N N . GLU A 1 201 ? -30.454 10.372 -31.855 1.00 54.03 201 GLU A N 1
ATOM 1561 C CA . GLU A 1 201 ? -31.074 10.130 -33.160 1.00 54.03 201 GLU A CA 1
ATOM 1562 C C . GLU A 1 201 ? -30.590 8.807 -33.754 1.00 54.03 201 GLU A C 1
ATOM 1564 O O . GLU A 1 201 ? -31.407 7.999 -34.187 1.00 54.03 201 GLU A O 1
ATOM 1569 N N . GLY A 1 202 ? -29.285 8.527 -33.664 1.00 44.12 202 GLY A N 1
ATOM 1570 C CA . GLY A 1 202 ? -28.711 7.225 -34.011 1.00 44.12 202 GLY A CA 1
ATOM 1571 C C . GLY A 1 202 ? -29.242 6.059 -33.165 1.00 44.12 202 GLY A C 1
ATOM 1572 O O . GLY A 1 202 ? -29.134 4.915 -33.590 1.00 44.12 202 GLY A O 1
ATOM 1573 N N . TYR A 1 203 ? -29.852 6.340 -32.007 1.00 43.62 203 TYR A N 1
ATOM 1574 C CA . TYR A 1 203 ? -30.492 5.352 -31.126 1.00 43.62 203 TYR A CA 1
ATOM 1575 C C . TYR A 1 203 ? -32.020 5.322 -31.224 1.00 43.62 203 TYR A C 1
ATOM 1577 O O . TYR A 1 203 ? -32.668 4.711 -30.378 1.00 43.62 203 TYR A O 1
ATOM 1585 N N . GLY A 1 204 ? -32.613 5.989 -32.218 1.00 47.34 204 GLY A N 1
ATOM 1586 C CA . GLY A 1 204 ? -34.057 5.936 -32.459 1.00 47.34 204 GLY A CA 1
ATOM 1587 C C . GLY A 1 204 ? -34.914 6.677 -31.427 1.00 47.34 204 GLY A C 1
ATOM 1588 O O . GLY A 1 204 ? -36.117 6.445 -31.360 1.00 47.34 204 GLY A O 1
ATOM 1589 N N . ALA A 1 205 ? -34.339 7.571 -30.612 1.00 53.31 205 ALA A N 1
ATOM 1590 C CA . ALA A 1 205 ? -35.129 8.388 -29.694 1.00 53.31 205 ALA A CA 1
ATOM 1591 C C . ALA A 1 205 ? -35.956 9.420 -30.472 1.00 53.31 205 ALA A C 1
ATOM 1593 O O . ALA A 1 205 ? -35.401 10.230 -31.206 1.00 53.31 205 ALA A O 1
ATOM 1594 N N . GLU A 1 206 ? -37.274 9.453 -30.280 1.00 62.16 206 GLU A N 1
ATOM 1595 C CA . GLU A 1 206 ? -38.136 10.401 -31.003 1.00 62.16 206 GLU A CA 1
ATOM 1596 C C . GLU A 1 206 ? -38.249 11.773 -30.320 1.00 62.16 206 GLU A C 1
ATOM 1598 O O . GLU A 1 206 ? -38.468 12.791 -30.990 1.00 62.16 206 GLU A O 1
ATOM 1603 N N . TYR A 1 207 ? -38.075 11.828 -28.994 1.00 70.62 207 TYR A N 1
ATOM 1604 C CA . TYR A 1 207 ? -38.309 13.027 -28.188 1.00 70.62 207 TYR A CA 1
ATOM 1605 C C . TYR A 1 207 ? -37.169 13.323 -27.209 1.00 70.62 207 TYR A C 1
ATOM 1607 O O . TYR A 1 207 ? -36.489 12.431 -26.699 1.00 70.62 207 TYR A O 1
ATOM 1615 N N . LEU A 1 208 ? -36.975 14.613 -26.931 1.00 65.38 208 LEU A N 1
ATOM 1616 C CA . LEU A 1 208 ? -35.990 15.132 -25.988 1.00 65.38 208 LEU A CA 1
ATOM 1617 C C . LEU A 1 208 ? -36.669 16.014 -24.940 1.00 65.38 208 LEU A C 1
ATOM 1619 O O . LEU A 1 208 ? -37.506 16.851 -25.277 1.00 65.38 208 LEU A O 1
ATOM 1623 N N . GLN A 1 209 ? -36.257 15.888 -23.685 1.00 73.25 209 GLN A N 1
ATOM 1624 C CA . GLN A 1 209 ? -36.610 16.794 -22.603 1.00 73.25 209 GLN A CA 1
ATOM 1625 C C . GLN A 1 209 ? -35.503 17.825 -22.391 1.00 73.25 209 GLN A C 1
ATOM 1627 O O . GLN A 1 209 ? -34.315 17.497 -22.331 1.00 73.25 209 GLN A O 1
ATOM 1632 N N . ILE A 1 210 ? -35.898 19.089 -22.256 1.00 68.88 210 ILE A N 1
ATOM 1633 C CA . ILE A 1 210 ? -34.973 20.191 -21.992 1.00 68.88 210 ILE A CA 1
ATOM 1634 C C . ILE A 1 210 ? -34.750 20.322 -20.490 1.00 68.88 210 ILE A C 1
ATOM 1636 O O . ILE A 1 210 ? -35.680 20.592 -19.733 1.00 68.88 210 ILE A O 1
ATOM 1640 N N . ILE A 1 211 ? -33.494 20.245 -20.061 1.00 60.03 211 ILE A N 1
ATOM 1641 C CA . ILE A 1 211 ? -33.116 20.383 -18.655 1.00 60.03 211 ILE A CA 1
ATOM 1642 C C . ILE A 1 211 ? -32.296 21.660 -18.503 1.00 60.03 211 ILE A C 1
ATOM 1644 O O . ILE A 1 211 ? -31.111 21.717 -18.824 1.00 60.03 211 ILE A O 1
ATOM 1648 N N . ALA A 1 212 ? -32.944 22.727 -18.042 1.00 61.72 212 ALA A N 1
ATOM 1649 C CA . ALA A 1 212 ? -32.273 23.969 -17.653 1.00 61.72 212 ALA A CA 1
ATOM 1650 C C . ALA A 1 212 ? -31.902 23.966 -16.163 1.00 61.72 212 ALA A C 1
ATOM 1652 O O . ALA A 1 212 ? -32.739 23.625 -15.342 1.00 61.72 212 ALA A O 1
ATOM 1653 N N . LEU A 1 213 ? -30.705 24.414 -15.786 1.00 57.19 213 LEU A N 1
ATOM 1654 C CA . LEU A 1 213 ? -30.408 24.678 -14.376 1.00 57.19 213 LEU A CA 1
ATOM 1655 C C . LEU A 1 213 ? -31.156 25.947 -13.928 1.00 57.19 213 LEU A C 1
ATOM 1657 O O . LEU A 1 213 ? -30.938 27.018 -14.502 1.00 57.19 213 LEU A O 1
ATOM 1661 N N . VAL A 1 214 ? -32.084 25.821 -12.975 1.00 56.00 214 VAL A N 1
ATOM 1662 C CA . VAL A 1 214 ? -33.035 26.878 -12.590 1.00 56.00 214 VAL A CA 1
ATOM 1663 C C . VAL A 1 214 ? -32.579 27.597 -11.311 1.00 56.00 214 VAL A C 1
ATOM 1665 O O . VAL A 1 214 ? -32.831 27.128 -10.209 1.00 56.00 214 VAL A O 1
ATOM 1668 N N . ASP A 1 215 ? -31.956 28.769 -11.452 1.00 57.81 215 ASP A N 1
ATOM 1669 C CA . ASP A 1 215 ? -31.504 29.646 -10.363 1.00 57.81 215 ASP A CA 1
ATOM 1670 C C . ASP A 1 215 ? -31.869 31.127 -10.639 1.00 57.81 215 ASP A C 1
ATOM 1672 O O . ASP A 1 215 ? -32.603 31.444 -11.585 1.00 57.81 215 ASP A O 1
ATOM 1676 N N . GLN A 1 216 ? -31.370 32.059 -9.816 1.00 48.56 216 GLN A N 1
ATOM 1677 C CA . GLN A 1 216 ? -31.611 33.507 -9.967 1.00 48.56 216 GLN A CA 1
ATOM 1678 C C . GLN A 1 216 ? -31.055 34.108 -11.274 1.00 48.56 216 GLN A C 1
ATOM 1680 O O . GLN A 1 216 ? -31.448 35.200 -11.677 1.00 48.56 216 GLN A O 1
ATOM 1685 N N . ARG A 1 217 ? -30.131 33.415 -11.943 1.00 52.12 217 ARG A N 1
ATOM 1686 C CA . ARG A 1 217 ? -29.470 33.829 -13.189 1.00 52.12 217 ARG A CA 1
ATOM 1687 C C . ARG A 1 217 ? -30.092 33.157 -14.420 1.00 52.12 217 ARG A C 1
ATOM 1689 O O . ARG A 1 217 ? -29.684 33.448 -15.546 1.00 52.12 217 ARG A O 1
ATOM 1696 N N . THR A 1 218 ? -31.067 32.264 -14.239 1.00 63.34 218 THR A N 1
ATOM 1697 C CA . THR A 1 218 ? -31.784 31.600 -15.334 1.00 63.34 218 THR A CA 1
ATOM 1698 C C . THR A 1 218 ? -32.698 32.584 -16.042 1.00 63.34 218 THR A C 1
ATOM 1700 O O . THR A 1 218 ? -33.591 33.178 -15.440 1.00 63.34 218 THR A O 1
ATOM 1703 N N . THR A 1 219 ? -32.495 32.733 -17.350 1.00 69.62 219 THR A N 1
ATOM 1704 C CA . THR A 1 219 ? -33.327 33.623 -18.160 1.00 69.62 219 THR A CA 1
ATOM 1705 C C . THR A 1 219 ? -34.790 33.164 -18.133 1.00 69.62 219 THR A C 1
ATOM 1707 O O . THR A 1 219 ? -35.044 31.952 -18.099 1.00 69.62 219 THR A O 1
ATOM 1710 N N . PRO A 1 220 ? -35.767 34.088 -18.220 1.00 75.75 220 PRO A N 1
ATOM 1711 C CA . PRO A 1 220 ? -37.179 33.716 -18.294 1.00 75.75 220 PRO A CA 1
ATOM 1712 C C . PRO A 1 220 ? -37.467 32.711 -19.417 1.00 75.75 220 PRO A C 1
ATOM 1714 O O . PRO A 1 220 ? -38.254 31.787 -19.243 1.00 75.75 220 PRO A O 1
ATOM 1717 N N . TRP A 1 221 ? -36.757 32.818 -20.546 1.00 73.50 221 TRP A N 1
ATOM 1718 C CA . TRP A 1 221 ? -36.872 31.873 -21.656 1.00 73.50 221 TRP A CA 1
ATOM 1719 C C . TRP A 1 221 ? -36.358 30.463 -21.333 1.00 73.50 221 TRP A C 1
ATOM 1721 O O . TRP A 1 221 ? -37.011 29.499 -21.723 1.00 73.50 221 TRP A O 1
ATOM 1731 N N . CYS A 1 222 ? -35.225 30.307 -20.638 1.00 72.12 222 CYS A N 1
ATOM 1732 C CA . CYS A 1 222 ? -34.741 28.984 -20.217 1.00 72.12 222 CYS A CA 1
ATOM 1733 C C . CYS A 1 222 ? -35.605 28.380 -19.111 1.00 72.12 222 CYS A C 1
ATOM 1735 O O . CYS A 1 222 ? -35.855 27.178 -19.131 1.00 72.12 222 CYS A O 1
ATOM 1737 N N . ARG A 1 223 ? -36.115 29.211 -18.197 1.00 73.62 223 ARG A N 1
ATOM 1738 C CA . ARG A 1 223 ? -37.062 28.793 -17.157 1.00 73.62 223 ARG A CA 1
ATOM 1739 C C . ARG A 1 223 ? -38.375 28.297 -17.765 1.00 73.62 223 ARG A C 1
ATOM 1741 O O . ARG A 1 223 ? -38.825 27.210 -17.439 1.00 73.62 223 ARG A O 1
ATOM 1748 N N . TYR A 1 224 ? -38.911 29.019 -18.750 1.00 79.06 224 TYR A N 1
ATOM 1749 C CA . TYR A 1 224 ? -40.106 28.620 -19.504 1.00 79.06 224 TYR A CA 1
ATOM 1750 C C . TYR A 1 224 ? -39.945 27.303 -20.287 1.00 79.06 224 TYR A C 1
ATOM 1752 O O . TYR A 1 224 ? -40.939 26.677 -20.651 1.00 79.06 224 TYR A O 1
ATOM 1760 N N . ARG A 1 225 ? -38.709 26.893 -20.598 1.00 75.12 225 ARG A N 1
ATOM 1761 C CA . ARG A 1 225 ? -38.402 25.659 -21.344 1.00 75.12 225 ARG A CA 1
ATOM 1762 C C . ARG A 1 225 ? -38.067 24.474 -20.455 1.00 75.12 225 ARG A C 1
ATOM 1764 O O . ARG A 1 225 ? -38.017 23.361 -20.965 1.00 75.12 225 ARG A O 1
ATOM 1771 N N . HIS A 1 226 ? -37.804 24.713 -19.178 1.00 74.62 226 HIS A N 1
ATOM 1772 C CA . HIS A 1 226 ? -37.389 23.674 -18.255 1.00 74.62 226 HIS A CA 1
ATOM 1773 C C . HIS A 1 226 ? -38.434 22.546 -18.200 1.00 74.62 226 HIS A C 1
ATOM 1775 O O . HIS A 1 226 ? -39.631 22.812 -18.110 1.00 74.62 226 HIS A O 1
ATOM 1781 N N . LEU A 1 227 ? -37.961 21.304 -18.329 1.00 67.88 227 LEU A N 1
ATOM 1782 C CA . LEU A 1 227 ? -38.717 20.050 -18.428 1.00 67.88 227 LEU A CA 1
ATOM 1783 C C . LEU A 1 227 ? -39.673 19.900 -19.614 1.00 67.88 227 LEU A C 1
ATOM 1785 O O . LEU A 1 227 ? -40.356 18.881 -19.720 1.00 67.88 227 LEU A O 1
ATOM 1789 N N . ARG A 1 228 ? -39.702 20.854 -20.546 1.00 77.38 228 ARG A N 1
ATOM 1790 C CA . ARG A 1 228 ? -40.543 20.728 -21.736 1.00 77.38 228 ARG A CA 1
ATOM 1791 C C . ARG A 1 228 ? -39.935 19.761 -22.737 1.00 77.38 228 ARG A C 1
ATOM 1793 O O . ARG A 1 228 ? -38.715 19.681 -22.887 1.00 77.38 228 ARG A O 1
ATOM 1800 N N . ILE A 1 229 ? -40.820 19.081 -23.453 1.00 77.88 229 ILE A N 1
ATOM 1801 C CA . ILE A 1 229 ? -40.463 18.068 -24.438 1.00 77.88 229 ILE A CA 1
ATOM 1802 C C . ILE A 1 229 ? -40.495 18.672 -25.839 1.00 77.88 229 ILE A C 1
ATOM 1804 O O . ILE A 1 229 ? -41.415 19.420 -26.178 1.00 77.88 229 ILE A O 1
ATOM 1808 N N . ILE A 1 230 ? -39.501 18.336 -26.651 1.00 78.31 230 ILE A N 1
ATOM 1809 C CA . ILE A 1 230 ? -39.404 18.662 -28.077 1.00 78.31 230 ILE A CA 1
ATOM 1810 C C . ILE A 1 230 ? -39.168 17.378 -28.877 1.00 78.31 230 ILE A C 1
ATOM 1812 O O . ILE A 1 230 ? -38.701 16.382 -28.323 1.00 78.31 230 ILE A O 1
ATOM 1816 N N . LYS A 1 231 ? -39.457 17.380 -30.183 1.00 78.06 231 LYS A N 1
ATOM 1817 C CA . LYS A 1 231 ? -39.029 16.266 -31.044 1.00 78.06 231 LYS A CA 1
ATOM 1818 C C . LYS A 1 231 ? -37.517 16.291 -31.211 1.00 78.06 231 LYS A C 1
ATOM 1820 O O . LYS A 1 231 ? -36.919 17.364 -31.252 1.00 78.06 231 LYS A O 1
ATOM 1825 N N . ILE A 1 232 ? -36.896 15.130 -31.385 1.00 71.88 232 ILE A N 1
ATOM 1826 C CA . ILE A 1 232 ? -35.449 15.050 -31.606 1.00 71.88 232 ILE A CA 1
ATOM 1827 C C . ILE A 1 232 ? -35.002 15.813 -32.856 1.00 71.88 232 ILE A C 1
ATOM 1829 O O . ILE A 1 232 ? -33.919 16.390 -32.893 1.00 71.88 232 ILE A O 1
ATOM 1833 N N . THR A 1 233 ? -35.880 15.886 -33.857 1.00 68.44 233 THR A N 1
ATOM 1834 C CA . THR A 1 233 ? -35.659 16.624 -35.099 1.00 68.44 233 THR A CA 1
ATOM 1835 C C . THR A 1 233 ? -35.681 18.143 -34.897 1.00 68.44 233 THR A C 1
ATOM 1837 O O . THR A 1 233 ? -35.184 18.890 -35.746 1.00 68.44 233 THR A O 1
ATOM 1840 N N . ASP A 1 234 ? -36.238 18.630 -33.784 1.00 69.00 234 ASP A N 1
ATOM 1841 C CA . ASP A 1 234 ? -36.325 20.055 -33.473 1.00 69.00 234 ASP A CA 1
ATOM 1842 C C . ASP A 1 234 ? -35.001 20.636 -32.965 1.00 69.00 234 ASP A C 1
ATOM 1844 O O . ASP A 1 234 ? -34.082 19.935 -32.545 1.00 69.00 234 ASP A O 1
ATOM 1848 N N . SER A 1 235 ? -34.878 21.962 -33.068 1.00 62.00 235 SER A N 1
ATOM 1849 C CA . SER A 1 235 ? -33.654 22.679 -32.697 1.00 62.00 235 SER A CA 1
ATOM 1850 C C . SER A 1 235 ? -33.300 22.425 -31.230 1.00 62.00 235 SER A C 1
ATOM 1852 O O . SER A 1 235 ? -34.127 22.674 -30.352 1.00 62.00 235 SER A O 1
ATOM 1854 N N . VAL A 1 236 ? -32.076 21.956 -30.972 1.00 62.62 236 VAL A N 1
ATOM 1855 C CA . VAL A 1 236 ? -31.577 21.633 -29.627 1.00 62.62 236 VAL A CA 1
ATOM 1856 C C . VAL A 1 236 ? -30.886 22.827 -28.963 1.00 62.62 236 VAL A C 1
ATOM 1858 O O . VAL A 1 236 ? -30.401 23.722 -29.656 1.00 62.62 236 VAL A O 1
ATOM 1861 N N . PRO A 1 237 ? -30.848 22.891 -27.622 1.00 53.75 237 PRO A N 1
ATOM 1862 C CA . PRO A 1 237 ? -30.408 24.076 -26.908 1.00 53.75 237 PRO A CA 1
ATOM 1863 C C . PRO A 1 237 ? -28.938 24.419 -27.133 1.00 53.75 237 PRO A C 1
ATOM 1865 O O . PRO A 1 237 ? -28.042 23.666 -26.784 1.00 53.75 237 PRO A O 1
ATOM 1868 N N . ALA A 1 238 ? -28.709 25.649 -27.565 1.00 53.66 238 ALA A N 1
ATOM 1869 C CA . ALA A 1 238 ? -27.698 26.539 -27.005 1.00 53.66 238 ALA A CA 1
ATOM 1870 C C . ALA A 1 238 ? -28.241 27.946 -27.166 1.00 53.66 238 ALA A C 1
ATOM 1872 O O . ALA A 1 238 ? -27.840 28.741 -28.011 1.00 53.66 238 ALA A O 1
ATOM 1873 N N . TYR A 1 239 ? -29.315 28.180 -26.428 1.00 58.94 239 TYR A N 1
ATOM 1874 C CA . TYR A 1 239 ? -30.243 29.210 -26.828 1.00 58.94 239 TYR A CA 1
ATOM 1875 C C . TYR A 1 239 ? -29.742 30.605 -26.466 1.00 58.94 239 TYR A C 1
ATOM 1877 O O . TYR A 1 239 ? -30.105 31.552 -27.121 1.00 58.94 239 TYR A O 1
ATOM 1885 N N . HIS A 1 240 ? -28.856 30.794 -25.494 1.00 56.88 240 HIS A N 1
ATOM 1886 C CA . HIS A 1 240 ? -28.291 32.123 -25.252 1.00 56.88 240 HIS A CA 1
ATOM 1887 C C . HIS A 1 240 ? -26.853 32.060 -24.756 1.00 56.88 240 HIS A C 1
ATOM 1889 O O . HIS A 1 240 ? -26.367 31.018 -24.313 1.00 56.88 240 HIS A O 1
ATOM 1895 N N . TRP A 1 241 ? -26.181 33.212 -24.771 1.00 51.78 241 TRP A N 1
ATOM 1896 C CA . TRP A 1 241 ? -24.864 33.343 -24.163 1.00 51.78 241 TRP A CA 1
ATOM 1897 C C . TRP A 1 241 ? -24.958 32.957 -22.678 1.00 51.78 241 TRP A C 1
ATOM 1899 O O . TRP A 1 241 ? -25.837 33.434 -21.958 1.00 51.78 241 TRP A O 1
ATOM 1909 N N . ARG A 1 242 ? -24.096 32.030 -22.236 1.00 49.91 242 ARG A N 1
ATOM 1910 C CA . ARG A 1 242 ? -24.112 31.413 -20.887 1.00 49.91 242 ARG A CA 1
ATOM 1911 C C . ARG A 1 242 ? -25.321 30.514 -20.587 1.00 49.91 242 ARG A C 1
ATOM 1913 O O . ARG A 1 242 ? -25.683 30.340 -19.424 1.00 49.91 242 ARG A O 1
ATOM 1920 N N . CYS A 1 243 ? -25.949 29.941 -21.611 1.00 58.88 243 CYS A N 1
ATOM 1921 C CA . CYS A 1 243 ? -26.931 28.878 -21.417 1.00 58.88 243 CYS A CA 1
ATOM 1922 C C . CYS A 1 243 ? -26.289 27.716 -20.634 1.00 58.88 243 CYS A C 1
ATOM 1924 O O . CYS A 1 243 ? -25.168 27.318 -20.934 1.00 58.88 243 CYS A O 1
ATOM 1926 N N . ARG A 1 244 ? -26.987 27.212 -19.609 1.00 57.03 244 ARG A N 1
ATOM 1927 C CA . ARG A 1 244 ? -26.604 26.040 -18.792 1.00 57.03 244 ARG A CA 1
ATOM 1928 C C . ARG A 1 244 ? -27.669 24.952 -18.925 1.00 57.03 244 ARG A C 1
ATOM 1930 O O . ARG A 1 244 ? -28.088 24.343 -17.945 1.00 57.03 244 ARG A O 1
ATOM 1937 N N . SER A 1 245 ? -28.210 24.826 -20.132 1.00 59.56 245 SER A N 1
ATOM 1938 C CA . SER A 1 245 ? -29.260 23.867 -20.446 1.00 59.56 245 SER A CA 1
ATOM 1939 C C . SER A 1 245 ? -28.669 22.704 -21.227 1.00 59.56 245 SER A C 1
ATOM 1941 O O . SER A 1 245 ? -27.856 22.907 -22.128 1.00 59.56 245 SER A O 1
ATOM 1943 N N . THR A 1 246 ? -29.110 21.503 -20.883 1.00 57.03 246 THR A N 1
ATOM 1944 C CA . THR A 1 246 ? -28.782 20.256 -21.572 1.00 57.03 246 THR A CA 1
ATOM 1945 C C . THR A 1 246 ? -30.063 19.579 -22.062 1.00 57.03 246 THR A C 1
ATOM 1947 O O . THR A 1 246 ? -31.173 20.053 -21.786 1.00 57.03 246 THR A O 1
ATOM 1950 N N . VAL A 1 247 ? -29.914 18.497 -22.819 1.00 58.28 247 VAL A N 1
ATOM 1951 C CA . VAL A 1 247 ? -31.016 17.672 -23.326 1.00 58.28 247 VAL A CA 1
ATOM 1952 C C . VAL A 1 247 ? -30.840 16.217 -22.931 1.00 58.28 247 VAL A C 1
ATOM 1954 O O . VAL A 1 247 ? -29.744 15.663 -23.022 1.00 58.28 247 VAL A O 1
ATOM 1957 N N . ALA A 1 248 ? -31.950 15.596 -22.547 1.00 51.69 248 ALA A N 1
ATOM 1958 C CA . ALA A 1 248 ? -32.041 14.168 -22.276 1.00 51.69 248 ALA A CA 1
ATOM 1959 C C . ALA A 1 248 ? -33.109 13.534 -23.180 1.00 51.69 248 ALA A C 1
ATOM 1961 O O . ALA A 1 248 ? -34.098 14.198 -23.491 1.00 51.69 248 ALA A O 1
ATOM 1962 N N . PRO A 1 249 ? -32.949 12.278 -23.620 1.00 54.56 249 PRO A N 1
ATOM 1963 C CA . PRO A 1 249 ? -33.984 11.579 -24.368 1.00 54.56 249 PRO A CA 1
ATOM 1964 C C . PRO A 1 249 ? -35.139 11.217 -23.433 1.00 54.56 249 PRO A C 1
ATOM 1966 O O . PRO A 1 249 ? -34.920 10.707 -22.335 1.00 54.56 249 PRO A O 1
ATOM 1969 N N . VAL A 1 250 ? -36.370 11.446 -23.874 1.00 55.47 250 VAL A N 1
ATOM 1970 C CA . VAL A 1 250 ? -37.573 11.239 -23.059 1.00 55.47 250 VAL A CA 1
ATOM 1971 C C . VAL A 1 250 ? -38.637 10.533 -23.880 1.00 55.47 250 VAL A C 1
ATOM 1973 O O . VAL A 1 250 ? -38.687 10.710 -25.092 1.00 55.47 250 VAL A O 1
ATOM 1976 N N . ASP A 1 251 ? -39.478 9.740 -23.228 1.00 65.25 251 ASP A N 1
ATOM 1977 C CA . ASP A 1 251 ? -40.772 9.367 -23.790 1.00 65.25 251 ASP A CA 1
ATOM 1978 C C . ASP A 1 251 ? -41.845 10.244 -23.120 1.00 65.25 251 ASP A C 1
ATOM 1980 O O . ASP A 1 251 ? -41.833 10.360 -21.891 1.00 65.25 251 ASP A O 1
ATOM 1984 N N . PRO A 1 252 ? -42.735 10.914 -23.871 1.00 61.16 252 PRO A N 1
ATOM 1985 C CA . PRO A 1 252 ? -43.812 11.713 -23.292 1.00 61.16 252 PRO A CA 1
ATOM 1986 C C . PRO A 1 252 ? -44.659 10.978 -22.244 1.00 61.16 252 PRO A C 1
ATOM 1988 O O . PRO A 1 252 ? -45.147 11.632 -21.320 1.00 61.16 252 PRO A O 1
ATOM 1991 N N . ASP A 1 253 ? -44.790 9.652 -22.342 1.00 59.62 253 ASP A N 1
ATOM 1992 C CA . ASP A 1 253 ? -45.559 8.827 -21.400 1.00 59.62 253 ASP A CA 1
ATOM 1993 C C . ASP A 1 253 ? -44.878 8.675 -20.029 1.00 59.62 253 ASP A C 1
ATOM 1995 O O . ASP A 1 253 ? -45.477 8.171 -19.077 1.00 59.62 253 ASP A O 1
ATOM 1999 N N . TRP A 1 254 ? -43.631 9.131 -19.897 1.00 54.06 254 TRP A N 1
ATOM 2000 C CA . TRP A 1 254 ? -42.874 9.094 -18.645 1.00 54.06 254 TRP A CA 1
ATOM 2001 C C . TRP A 1 254 ? -43.143 10.285 -17.728 1.00 54.06 254 TRP A C 1
ATOM 2003 O O . TRP A 1 254 ? -42.689 10.270 -16.587 1.00 54.06 254 TRP A O 1
ATOM 2013 N N . ILE A 1 255 ? -43.858 11.307 -18.207 1.00 59.78 255 ILE A N 1
ATOM 2014 C CA . ILE A 1 255 ? -44.126 12.520 -17.433 1.00 59.78 255 ILE A CA 1
ATOM 2015 C C . ILE A 1 255 ? -45.374 12.330 -16.573 1.00 59.78 255 ILE A C 1
ATOM 2017 O O . ILE A 1 255 ? -46.479 12.161 -17.095 1.00 59.78 255 ILE A O 1
ATOM 2021 N N . ASP A 1 256 ? -45.204 12.403 -15.254 1.00 59.31 256 ASP A N 1
ATOM 2022 C CA . ASP A 1 256 ? -46.305 12.289 -14.299 1.00 59.31 256 ASP A CA 1
ATOM 2023 C C . ASP A 1 256 ? -46.987 13.639 -13.988 1.00 59.31 256 ASP A C 1
ATOM 2025 O O . ASP A 1 256 ? -46.599 14.711 -14.465 1.00 59.31 256 ASP A O 1
ATOM 2029 N N . GLU A 1 257 ? -48.066 13.598 -13.200 1.00 57.81 257 GLU A N 1
ATOM 2030 C CA . GLU A 1 257 ? -48.836 14.797 -12.850 1.00 57.81 257 GLU A CA 1
ATOM 2031 C C . GLU A 1 257 ? -48.047 15.822 -12.024 1.00 57.81 257 GLU A C 1
ATOM 2033 O O . GLU A 1 257 ? -48.347 17.019 -12.092 1.00 57.81 257 GLU A O 1
ATOM 2038 N N . ASP A 1 258 ? -47.056 15.393 -11.247 1.00 59.12 258 ASP A N 1
ATOM 2039 C CA . ASP A 1 258 ? -46.263 16.291 -10.411 1.00 59.12 258 ASP A CA 1
ATOM 2040 C C . ASP A 1 258 ? -45.189 17.000 -11.243 1.00 59.12 258 ASP A C 1
ATOM 2042 O O . ASP A 1 258 ? -44.991 18.212 -11.084 1.00 59.12 258 ASP A O 1
ATOM 2046 N N . ASP A 1 259 ? -44.587 16.303 -12.208 1.00 57.75 259 ASP A N 1
ATOM 2047 C CA . ASP A 1 259 ? -43.713 16.897 -13.222 1.00 57.75 259 ASP A CA 1
ATOM 2048 C C . ASP A 1 259 ? -44.477 17.902 -14.093 1.00 57.75 259 ASP A C 1
ATOM 2050 O O . ASP A 1 259 ? -43.986 19.004 -14.366 1.00 57.75 259 ASP A O 1
ATOM 2054 N N . LEU A 1 260 ? -45.723 17.583 -14.465 1.00 67.56 260 LEU A N 1
ATOM 2055 C CA . LEU A 1 260 ? -46.610 18.508 -15.176 1.00 67.56 260 LEU A CA 1
ATOM 2056 C C . LEU A 1 260 ? -46.919 19.759 -14.347 1.00 67.56 260 LEU A C 1
ATOM 2058 O O . LEU A 1 260 ? -46.819 20.873 -14.870 1.00 67.56 260 LEU A O 1
ATOM 2062 N N . LYS A 1 261 ? -47.266 19.611 -13.062 1.00 67.94 261 LYS A N 1
ATOM 2063 C CA . LYS A 1 261 ? -47.527 20.749 -12.158 1.00 67.94 261 LYS A CA 1
ATOM 2064 C C . LYS A 1 261 ? -46.293 21.622 -11.988 1.00 67.94 261 LYS A C 1
ATOM 2066 O O . LYS A 1 261 ? -46.404 22.848 -11.961 1.00 67.94 261 LYS A O 1
ATOM 2071 N N . TRP A 1 262 ? -45.115 21.019 -11.885 1.00 62.41 262 TRP A N 1
ATOM 2072 C CA . TRP A 1 262 ? -43.883 21.768 -11.683 1.00 62.41 262 TRP A CA 1
ATOM 2073 C C . TRP A 1 262 ? -43.430 22.486 -12.957 1.00 62.41 262 TRP A C 1
ATOM 2075 O O . TRP A 1 262 ? -43.123 23.679 -12.908 1.00 62.41 262 TRP A O 1
ATOM 2085 N N . MET A 1 263 ? -43.522 21.820 -14.111 1.00 72.19 263 MET A N 1
ATOM 2086 C CA . MET A 1 263 ? -43.362 22.446 -15.425 1.00 72.19 263 MET A CA 1
ATOM 2087 C C . MET A 1 263 ? -44.314 23.644 -15.578 1.00 72.19 263 MET A C 1
ATOM 2089 O O . MET A 1 263 ? -43.887 24.732 -15.965 1.00 72.19 263 MET A O 1
ATOM 2093 N N . GLN A 1 264 ? -45.593 23.488 -15.223 1.00 77.19 264 GLN A N 1
ATOM 2094 C CA . GLN A 1 264 ? -46.575 24.578 -15.258 1.00 77.19 264 GLN A CA 1
ATOM 2095 C C . GLN A 1 264 ? -46.232 25.713 -14.281 1.00 77.19 264 GLN A C 1
ATOM 2097 O O . GLN A 1 264 ? -46.392 26.883 -14.631 1.00 77.19 264 GLN A O 1
ATOM 2102 N N . GLY A 1 265 ? -45.718 25.391 -13.091 1.00 75.50 265 GLY A N 1
ATOM 2103 C CA . GLY A 1 265 ? -45.270 26.366 -12.095 1.00 75.50 265 GLY A CA 1
ATOM 2104 C C . GLY A 1 265 ? -44.082 27.203 -12.570 1.00 75.50 265 GLY A C 1
ATOM 2105 O O . GLY A 1 265 ? -44.099 28.427 -12.447 1.00 75.50 265 GLY A O 1
ATOM 2106 N N . GLU A 1 266 ? -43.075 26.580 -13.183 1.00 76.12 266 GLU A N 1
ATOM 2107 C CA . GLU A 1 266 ? -41.943 27.306 -13.776 1.00 76.12 266 GLU A CA 1
ATOM 2108 C C . GLU A 1 266 ? -42.361 28.122 -15.002 1.00 76.12 266 GLU A C 1
ATOM 2110 O O . GLU A 1 266 ? -41.887 29.245 -15.198 1.00 76.12 266 GLU A O 1
ATOM 2115 N N . MET A 1 267 ? -43.313 27.618 -15.791 1.00 76.38 267 MET A N 1
ATOM 2116 C CA . MET A 1 267 ? -43.919 28.381 -16.880 1.00 76.38 267 MET A CA 1
ATOM 2117 C C . MET A 1 267 ? -44.683 29.609 -16.372 1.00 76.38 267 MET A C 1
ATOM 2119 O O . MET A 1 267 ? -44.597 30.658 -17.007 1.00 76.38 267 MET A O 1
ATOM 2123 N N . ALA A 1 268 ? -45.421 29.501 -15.264 1.00 77.50 268 ALA A N 1
ATOM 2124 C CA . ALA A 1 268 ? -46.126 30.628 -14.653 1.00 77.50 268 ALA A CA 1
ATOM 2125 C C . ALA A 1 268 ? -45.131 31.681 -14.149 1.00 77.50 268 ALA A C 1
ATOM 2127 O O . ALA A 1 268 ? -45.184 32.827 -14.587 1.00 77.50 268 ALA A O 1
ATOM 2128 N N . ARG A 1 269 ? -44.120 31.258 -13.380 1.00 77.19 269 ARG A N 1
ATOM 2129 C CA . ARG A 1 269 ? -43.046 32.139 -12.886 1.00 77.19 269 ARG A CA 1
ATOM 2130 C C . ARG A 1 269 ? -42.289 32.843 -14.007 1.00 77.19 269 ARG A C 1
ATOM 2132 O O . ARG A 1 269 ? -41.904 33.995 -13.860 1.00 77.19 269 ARG A O 1
ATOM 2139 N N . ALA A 1 270 ? -42.072 32.170 -15.137 1.00 78.75 270 ALA A N 1
ATOM 2140 C CA . ALA A 1 270 ? -41.458 32.792 -16.304 1.00 78.75 270 ALA A CA 1
ATOM 2141 C C . ALA A 1 270 ? -42.369 33.836 -16.975 1.00 78.75 270 ALA A C 1
ATOM 2143 O O . ALA A 1 270 ? -41.866 34.817 -17.513 1.00 78.75 270 ALA A O 1
ATOM 2144 N N . LYS A 1 271 ? -43.696 33.652 -16.962 1.00 78.31 271 LYS A N 1
ATOM 2145 C CA . LYS A 1 271 ? -44.652 34.643 -17.489 1.00 78.31 271 LYS A CA 1
ATOM 2146 C C . LYS A 1 271 ? -44.783 35.854 -16.569 1.00 78.31 271 LYS A C 1
ATOM 2148 O O . LYS A 1 271 ? -44.885 36.968 -17.079 1.00 78.31 271 LYS A O 1
ATOM 2153 N N . ASP A 1 272 ? -44.694 35.652 -15.256 1.00 80.62 272 ASP A N 1
ATOM 2154 C CA . ASP A 1 272 ? -44.771 36.718 -14.246 1.00 80.62 272 ASP A CA 1
ATOM 2155 C C . ASP A 1 272 ? -43.643 37.754 -14.384 1.00 80.62 272 ASP A C 1
ATOM 2157 O O . ASP A 1 272 ? -43.789 38.896 -13.958 1.00 80.62 272 ASP A O 1
ATOM 2161 N N . THR A 1 273 ? -42.542 37.414 -15.067 1.00 75.19 273 THR A N 1
ATOM 2162 C CA . THR A 1 273 ? -41.479 38.377 -15.408 1.00 75.19 273 THR A CA 1
ATOM 2163 C C . THR A 1 273 ? -41.810 39.256 -16.626 1.00 75.19 273 THR A C 1
ATOM 2165 O O . THR A 1 273 ? -40.913 39.903 -17.167 1.00 75.19 273 THR A O 1
ATOM 2168 N N . GLY A 1 274 ? -43.046 39.226 -17.138 1.00 72.06 274 GLY A N 1
ATOM 2169 C CA . GLY A 1 274 ? -43.465 39.952 -18.345 1.00 72.06 274 GLY A CA 1
ATOM 2170 C C . GLY A 1 274 ? -43.006 39.313 -19.663 1.00 72.06 274 GLY A C 1
ATOM 2171 O O . GLY A 1 274 ? -42.933 39.988 -20.691 1.00 72.06 274 GLY A O 1
ATOM 2172 N N . LEU A 1 275 ? -42.657 38.021 -19.658 1.00 76.62 275 LEU A N 1
ATOM 2173 C CA . LEU A 1 275 ? -42.147 37.325 -20.841 1.00 76.62 275 LEU A CA 1
ATOM 2174 C C . LEU A 1 275 ? -43.223 37.187 -21.931 1.00 76.62 275 LEU A C 1
ATOM 2176 O O . LEU A 1 275 ? -44.220 36.484 -21.757 1.00 76.62 275 LEU A O 1
ATOM 2180 N N . ASN A 1 276 ? -42.988 37.780 -23.106 1.00 72.50 276 ASN A N 1
ATOM 2181 C CA . ASN A 1 276 ? -43.890 37.632 -24.249 1.00 72.50 276 ASN A CA 1
ATOM 2182 C C . ASN A 1 276 ? -43.681 36.287 -24.977 1.00 72.50 276 ASN A C 1
ATOM 2184 O O . ASN A 1 276 ? -42.838 36.156 -25.863 1.00 72.50 276 ASN A O 1
ATOM 2188 N N . ILE A 1 277 ? -44.504 35.296 -24.631 1.00 69.25 277 ILE A N 1
ATOM 2189 C CA . ILE A 1 277 ? -44.476 33.926 -25.181 1.00 69.25 277 ILE A CA 1
ATOM 2190 C C . ILE A 1 277 ? -45.181 33.764 -26.545 1.00 69.25 277 ILE A C 1
ATOM 2192 O O . ILE A 1 277 ? -45.224 32.657 -27.102 1.00 69.25 277 ILE A O 1
ATOM 2196 N N . SER A 1 278 ? -45.787 34.832 -27.079 1.00 59.69 278 SER A N 1
ATOM 2197 C CA . SER A 1 278 ? -46.476 34.775 -28.378 1.00 59.69 278 SER A CA 1
ATOM 2198 C C . SER A 1 278 ? -45.476 34.611 -29.531 1.00 59.69 278 SER A C 1
ATOM 2200 O O . SER A 1 278 ? -45.729 33.829 -30.452 1.00 59.69 278 SER A O 1
ATOM 2202 N N . GLY A 1 279 ? -44.292 35.221 -29.414 1.00 61.47 279 GLY A N 1
ATOM 2203 C CA . GLY A 1 279 ? -43.196 35.142 -30.383 1.00 61.47 279 GLY A CA 1
ATOM 2204 C C . GLY A 1 279 ? -42.182 34.018 -30.132 1.00 61.47 279 GLY A C 1
ATOM 2205 O O . GLY A 1 279 ? -42.283 33.246 -29.176 1.00 61.47 279 GLY A O 1
ATOM 2206 N N . LYS A 1 280 ? -41.189 33.928 -31.024 1.00 64.12 280 LYS A N 1
ATOM 2207 C CA . LYS A 1 280 ? -39.966 33.137 -30.814 1.00 64.12 280 LYS A CA 1
ATOM 2208 C C . LYS A 1 280 ? -39.016 33.882 -29.873 1.00 64.12 280 LYS A C 1
ATOM 2210 O O . LYS A 1 280 ? -39.071 35.112 -29.811 1.00 64.12 280 LYS A O 1
ATOM 2215 N N . ALA A 1 281 ? -38.140 33.172 -29.165 1.00 65.88 281 ALA A N 1
ATOM 2216 C CA . ALA A 1 281 ? -37.126 33.865 -28.381 1.00 65.88 281 ALA A CA 1
ATOM 2217 C C . ALA A 1 281 ? -36.141 34.600 -29.318 1.00 65.88 281 ALA A C 1
ATOM 2219 O O . ALA A 1 281 ? -35.962 34.165 -30.459 1.00 65.88 281 ALA A O 1
ATOM 2220 N N . PRO A 1 282 ? -35.471 35.681 -28.866 1.00 61.25 282 PRO A N 1
ATOM 2221 C CA . PRO A 1 282 ? -34.577 36.498 -29.706 1.00 61.25 282 PRO A CA 1
ATOM 2222 C C . PRO A 1 282 ? -33.454 35.723 -30.409 1.00 61.25 282 PRO A C 1
ATOM 2224 O O . PRO A 1 282 ? -32.870 36.188 -31.382 1.00 61.25 282 PRO A O 1
ATOM 2227 N N . PHE A 1 283 ? -33.156 34.545 -29.886 1.00 60.25 283 PHE A N 1
ATOM 2228 C CA . PHE A 1 283 ? -32.061 33.674 -30.263 1.00 60.25 283 PHE A CA 1
ATOM 2229 C C . PHE A 1 283 ? -32.516 32.367 -30.923 1.00 60.25 283 PHE A C 1
ATOM 2231 O O . PHE A 1 283 ? -31.682 31.543 -31.283 1.00 60.25 283 PHE A O 1
ATOM 2238 N N . ASP A 1 284 ? -33.826 32.159 -31.078 1.00 60.81 284 ASP A N 1
ATOM 2239 C CA . ASP A 1 284 ? -34.322 31.034 -31.856 1.00 60.81 284 ASP A CA 1
ATOM 2240 C C . ASP A 1 284 ? -34.424 31.418 -33.334 1.00 60.81 284 ASP A C 1
ATOM 2242 O O . ASP A 1 284 ? -34.956 32.476 -33.704 1.00 60.81 284 ASP A O 1
ATOM 2246 N N . ASP A 1 285 ? -34.039 30.497 -34.208 1.00 57.78 285 ASP A N 1
ATOM 2247 C CA . ASP A 1 285 ? -34.325 30.632 -35.634 1.00 57.78 285 ASP A CA 1
ATOM 2248 C C . ASP A 1 285 ? -35.820 30.403 -35.920 1.00 57.78 285 ASP A C 1
ATOM 2250 O O . ASP A 1 285 ? -36.441 31.205 -36.625 1.00 57.78 285 ASP A O 1
ATOM 2254 N N . LYS A 1 286 ? -36.433 29.408 -35.260 1.00 65.06 286 LYS A N 1
ATOM 2255 C CA . LYS A 1 286 ? -37.871 29.078 -35.312 1.00 65.06 286 LYS A CA 1
ATOM 2256 C C . LYS A 1 286 ? -38.445 28.834 -33.911 1.00 65.06 286 LYS A C 1
ATOM 2258 O O . LYS A 1 286 ? -37.730 28.365 -33.031 1.00 65.06 286 LYS A O 1
ATOM 2263 N N . LYS A 1 287 ? -39.737 29.119 -33.698 1.00 65.94 287 LYS A N 1
ATOM 2264 C CA . LYS A 1 287 ? -40.410 28.846 -32.414 1.00 65.94 287 LYS A CA 1
ATOM 2265 C C . LYS A 1 287 ? -40.372 27.330 -32.126 1.00 65.94 287 LYS A C 1
ATOM 2267 O O . LYS A 1 287 ? -40.812 26.576 -32.994 1.00 65.94 287 LYS A O 1
ATOM 2272 N N . PRO A 1 288 ? -39.859 26.873 -30.966 1.00 66.19 288 PRO A N 1
ATOM 2273 C CA . PRO A 1 288 ? -39.787 25.446 -30.668 1.00 66.19 288 PRO A CA 1
ATOM 2274 C C . PRO A 1 288 ? -41.185 24.842 -30.535 1.00 66.19 288 PRO A C 1
ATOM 2276 O O . PRO A 1 288 ? -42.064 25.441 -29.903 1.00 66.19 288 PRO A O 1
ATOM 2279 N N . ASN A 1 289 ? -41.379 23.664 -31.126 1.00 71.62 289 ASN A N 1
ATOM 2280 C CA . ASN A 1 289 ? -42.626 22.931 -31.012 1.00 71.62 289 ASN A CA 1
ATOM 2281 C C . ASN A 1 289 ? -42.585 22.062 -29.756 1.00 71.62 289 ASN A C 1
ATOM 2283 O O . ASN A 1 289 ? -41.907 21.040 -29.712 1.00 71.62 289 ASN A O 1
ATOM 2287 N N . PHE A 1 290 ? -43.275 22.510 -28.715 1.00 77.12 290 PHE A N 1
ATOM 2288 C CA . PHE A 1 290 ? -43.290 21.798 -27.449 1.00 77.12 290 PHE A CA 1
ATOM 2289 C C . PHE A 1 290 ? -44.462 20.839 -27.387 1.00 77.12 290 PHE A C 1
ATOM 2291 O O . PHE A 1 290 ? -45.609 21.234 -27.606 1.00 77.12 290 PHE A O 1
ATOM 2298 N N . ILE A 1 291 ? -44.169 19.609 -27.005 1.00 73.06 291 ILE A N 1
ATOM 2299 C CA . ILE A 1 291 ? -45.173 18.574 -26.824 1.00 73.06 291 ILE A CA 1
ATOM 2300 C C . ILE A 1 291 ? -45.712 18.684 -25.404 1.00 73.06 291 ILE A C 1
ATOM 2302 O O . ILE A 1 291 ? -44.950 18.826 -24.446 1.00 73.06 291 ILE A O 1
ATOM 2306 N N . VAL A 1 292 ? -47.037 18.675 -25.284 1.00 63.19 292 VAL A N 1
ATOM 2307 C CA . VAL A 1 292 ? -47.728 18.676 -23.996 1.00 63.19 292 VAL A CA 1
ATOM 2308 C C . VAL A 1 292 ? -48.120 17.230 -23.694 1.00 63.19 292 VAL A C 1
ATOM 2310 O O . VAL A 1 292 ? -48.877 16.658 -24.483 1.00 63.19 292 VAL A O 1
ATOM 2313 N N . PRO A 1 293 ? -47.635 16.627 -22.594 1.00 56.34 293 PRO A N 1
ATOM 2314 C CA . PRO A 1 293 ? -48.101 15.319 -22.157 1.00 56.34 293 PRO A CA 1
ATOM 2315 C C . PRO A 1 293 ? -49.554 15.470 -21.708 1.00 56.34 293 PRO A C 1
ATOM 2317 O O . PRO A 1 293 ? -49.852 15.963 -20.624 1.00 56.34 293 PRO A O 1
ATOM 2320 N N . SER A 1 294 ? -50.488 15.143 -22.590 1.00 45.25 294 SER A N 1
ATOM 2321 C CA . SER A 1 294 ? -51.900 15.068 -22.242 1.00 45.25 294 SER A CA 1
ATOM 2322 C C . SER A 1 294 ? -52.531 13.916 -23.008 1.00 45.25 294 SER A C 1
ATOM 2324 O O . SER A 1 294 ? -52.601 13.937 -24.234 1.00 45.25 294 SER A O 1
ATOM 2326 N N . THR A 1 295 ? -53.003 12.917 -22.259 1.00 42.03 295 THR A N 1
ATOM 2327 C CA . THR A 1 295 ? -53.901 11.840 -22.706 1.00 42.03 295 THR A CA 1
ATOM 2328 C C . THR A 1 295 ? -53.382 10.903 -23.810 1.00 42.03 295 THR A C 1
ATOM 2330 O O . THR A 1 295 ? -54.014 10.791 -24.857 1.00 42.03 295 THR A O 1
ATOM 2333 N N . PHE A 1 296 ? -52.323 10.128 -23.558 1.00 37.66 296 PHE A N 1
ATOM 2334 C CA . PHE A 1 296 ? -52.100 8.883 -24.307 1.00 37.66 296 PHE A CA 1
ATOM 2335 C C . PHE A 1 296 ? -52.685 7.696 -23.528 1.00 37.66 296 PHE A C 1
ATOM 2337 O O . PHE A 1 296 ? -52.371 7.424 -22.372 1.00 37.66 296 PHE A O 1
ATOM 2344 N N . LYS A 1 297 ? -53.701 7.078 -24.135 1.00 32.47 297 LYS A N 1
ATOM 2345 C CA . LYS A 1 297 ? -54.537 6.024 -23.555 1.00 32.47 297 LYS A CA 1
ATOM 2346 C C . LYS A 1 297 ? -53.814 4.675 -23.582 1.00 32.47 297 LYS A C 1
ATOM 2348 O O . LYS A 1 297 ? -53.325 4.265 -24.627 1.00 32.47 297 LYS A O 1
ATOM 2353 N N . LYS A 1 298 ? -53.917 3.938 -22.468 1.00 40.25 298 LYS A N 1
ATOM 2354 C CA . LYS A 1 298 ? -53.702 2.481 -22.349 1.00 40.25 298 LYS A CA 1
ATOM 2355 C C . LYS A 1 298 ? -54.207 1.708 -23.582 1.00 40.25 298 LYS A C 1
ATOM 2357 O O . LYS A 1 298 ? -55.419 1.624 -23.764 1.00 40.25 298 LYS A O 1
ATOM 2362 N N . GLN A 1 299 ? -53.322 1.050 -24.327 1.00 25.98 299 GLN A N 1
ATOM 2363 C CA . GLN A 1 299 ? -53.594 -0.107 -25.202 1.00 25.98 299 GLN A CA 1
ATOM 2364 C C . GLN A 1 299 ? -52.253 -0.806 -25.493 1.00 25.98 299 GLN A C 1
ATOM 2366 O O . GLN A 1 299 ? -51.254 -0.122 -25.632 1.00 25.98 299 GLN A O 1
ATOM 2371 N N . LYS A 1 300 ? -52.107 -2.123 -25.651 1.00 25.80 300 LYS A N 1
ATOM 2372 C CA . LYS A 1 300 ? -52.940 -3.315 -25.436 1.00 25.80 300 LYS A CA 1
ATOM 2373 C C . LYS A 1 300 ? -51.955 -4.489 -25.579 1.00 25.80 300 LYS A C 1
ATOM 2375 O O . LYS A 1 300 ? -51.253 -4.561 -26.579 1.00 25.80 300 LYS A O 1
ATOM 2380 N N . VAL A 1 301 ? -51.886 -5.374 -24.587 1.00 30.80 301 VAL A N 1
ATOM 2381 C CA . VAL A 1 301 ? -51.062 -6.594 -24.636 1.00 30.80 301 VAL A CA 1
ATOM 2382 C C . VAL A 1 301 ? -51.600 -7.533 -25.729 1.00 30.80 301 VAL A C 1
ATOM 2384 O O . VAL A 1 301 ? -52.792 -7.839 -25.742 1.00 30.80 301 VAL A O 1
ATOM 2387 N N . LEU A 1 302 ? -50.723 -7.981 -26.626 1.00 26.39 302 LEU A N 1
ATOM 2388 C CA . LEU A 1 302 ? -50.892 -9.059 -27.614 1.00 26.39 302 LEU A CA 1
ATOM 2389 C C . LEU A 1 302 ? -49.540 -9.792 -27.632 1.00 26.39 302 LEU A C 1
ATOM 2391 O O . LEU A 1 302 ? -48.530 -9.126 -27.795 1.00 26.39 302 LEU A O 1
ATOM 2395 N N . GLY A 1 303 ? -49.379 -11.099 -27.463 1.00 24.78 303 GLY A N 1
ATOM 2396 C CA . GLY A 1 303 ? -50.267 -12.228 -27.225 1.00 24.78 303 GLY A CA 1
ATOM 2397 C C . GLY A 1 303 ? -49.368 -13.459 -27.000 1.00 24.78 303 GLY A C 1
ATOM 2398 O O . GLY A 1 303 ? -48.277 -13.549 -27.549 1.00 24.78 303 GLY A O 1
ATOM 2399 N N . THR A 1 304 ? -49.814 -14.359 -26.133 1.00 29.05 304 THR A N 1
ATOM 2400 C CA . THR A 1 304 ? -49.142 -15.558 -25.598 1.00 29.05 304 THR A CA 1
ATOM 2401 C C . THR A 1 304 ? -49.058 -16.750 -26.561 1.00 29.05 304 THR A C 1
ATOM 2403 O O . THR A 1 304 ? -50.000 -16.969 -27.318 1.00 29.05 304 THR A O 1
ATOM 2406 N N . SER A 1 305 ? -48.053 -17.622 -26.385 1.00 23.73 305 SER A N 1
ATOM 2407 C CA . SER A 1 305 ? -48.136 -19.086 -26.612 1.00 23.73 305 SER A CA 1
ATOM 2408 C C . SER A 1 305 ? -46.903 -19.776 -25.994 1.00 23.73 305 SER A C 1
ATOM 2410 O O . SER A 1 305 ? -45.856 -19.846 -26.617 1.00 23.73 305 SER A O 1
ATOM 2412 N N . SER A 1 306 ? -46.896 -20.062 -24.690 1.00 26.16 306 SER A N 1
ATOM 2413 C CA . SER A 1 306 ? -47.240 -21.361 -24.074 1.00 26.16 306 SER A CA 1
ATOM 2414 C C . SER A 1 306 ? -46.178 -22.467 -24.204 1.00 26.16 306 SER A C 1
ATOM 2416 O O . SER A 1 306 ? -46.189 -23.213 -25.176 1.00 26.16 306 SER A O 1
ATOM 2418 N N . THR A 1 307 ? -45.411 -22.686 -23.128 1.00 22.55 307 THR A N 1
ATOM 2419 C CA . THR A 1 307 ? -45.117 -24.041 -22.624 1.00 22.55 307 THR A CA 1
ATOM 2420 C C . THR A 1 307 ? -44.852 -24.012 -21.114 1.00 22.55 307 THR A C 1
ATOM 2422 O O . THR A 1 307 ? -43.848 -23.497 -20.646 1.00 22.55 307 THR A O 1
ATOM 2425 N N . GLN A 1 308 ? -45.858 -24.517 -20.397 1.00 24.19 308 GLN A N 1
ATOM 2426 C CA . GLN A 1 308 ? -45.914 -25.122 -19.059 1.00 24.19 308 GLN A CA 1
ATOM 2427 C C . GLN A 1 308 ? -44.882 -24.733 -17.983 1.00 24.19 308 GLN A C 1
ATOM 2429 O O . GLN A 1 308 ? -43.716 -25.110 -18.004 1.00 24.19 308 GLN A O 1
ATOM 2434 N N . ALA A 1 309 ? -45.426 -24.071 -16.960 1.00 23.00 309 ALA A N 1
ATOM 2435 C CA . ALA A 1 309 ? -44.815 -23.746 -15.685 1.00 23.00 309 ALA A CA 1
ATOM 2436 C C . ALA A 1 309 ? -44.601 -24.983 -14.793 1.00 23.00 309 ALA A C 1
ATOM 2438 O O . ALA A 1 309 ? -45.517 -25.782 -14.591 1.00 23.00 309 ALA A O 1
ATOM 2439 N N . ILE A 1 310 ? -43.419 -25.061 -14.178 1.00 21.47 310 ILE A N 1
ATOM 2440 C CA . ILE A 1 310 ? -43.215 -25.760 -12.904 1.00 21.47 310 ILE A CA 1
ATOM 2441 C C . ILE A 1 310 ? -43.618 -24.763 -11.798 1.00 21.47 310 ILE A C 1
ATOM 2443 O O . ILE A 1 310 ? -43.179 -23.611 -11.858 1.00 21.47 310 ILE A O 1
ATOM 2447 N N . PRO A 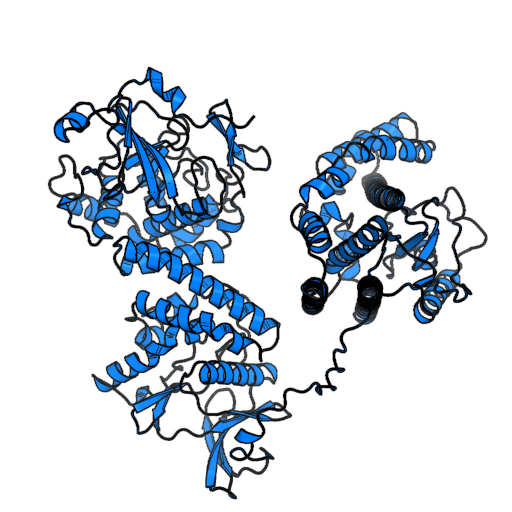1 311 ? -44.461 -25.130 -10.815 1.00 23.69 311 PRO A N 1
ATOM 2448 C CA . PRO A 1 311 ? -44.926 -24.193 -9.801 1.00 23.69 311 PRO A CA 1
ATOM 2449 C C . PRO A 1 311 ? -43.797 -23.901 -8.811 1.00 23.69 311 PRO A C 1
ATOM 2451 O O . PRO A 1 311 ? -43.403 -24.772 -8.040 1.00 23.69 311 PRO A O 1
ATOM 2454 N N . ILE A 1 312 ? -43.295 -22.668 -8.812 1.00 23.39 312 ILE A N 1
ATOM 2455 C CA . ILE A 1 312 ? -42.560 -22.125 -7.670 1.00 23.39 312 ILE A CA 1
ATOM 2456 C C . ILE A 1 312 ? -43.622 -21.500 -6.769 1.00 23.39 312 ILE A C 1
ATOM 2458 O O . ILE A 1 312 ? -44.280 -20.532 -7.158 1.00 23.39 312 ILE A O 1
ATOM 2462 N N . GLU A 1 313 ? -43.847 -22.096 -5.599 1.00 23.41 313 GLU A N 1
ATOM 2463 C CA . GLU A 1 313 ? -44.686 -21.493 -4.566 1.00 23.41 313 GLU A CA 1
ATOM 2464 C C . GLU A 1 313 ? -44.185 -20.072 -4.251 1.00 23.41 313 GLU A C 1
ATOM 2466 O O . GLU A 1 313 ? -42.972 -19.852 -4.163 1.00 23.41 313 GLU A O 1
ATOM 2471 N N . PRO A 1 314 ? -45.084 -19.087 -4.075 1.00 25.27 314 PRO A N 1
ATOM 2472 C CA . PRO A 1 314 ? -44.680 -17.739 -3.715 1.00 25.27 314 PRO A CA 1
ATOM 2473 C C . PRO A 1 314 ? -43.972 -17.775 -2.361 1.00 25.27 314 PRO A C 1
ATOM 2475 O O . PRO A 1 314 ? -44.565 -18.148 -1.345 1.00 25.27 314 PRO A O 1
ATOM 2478 N N . ALA A 1 315 ? -42.702 -17.363 -2.355 1.00 23.19 315 ALA A N 1
ATOM 2479 C CA . ALA A 1 315 ? -41.970 -17.063 -1.138 1.00 23.19 315 ALA A CA 1
ATOM 2480 C C . ALA A 1 315 ? -42.817 -16.093 -0.305 1.00 23.19 315 ALA A C 1
ATOM 2482 O O . ALA A 1 315 ? -43.079 -14.954 -0.700 1.00 23.19 315 ALA A O 1
ATOM 2483 N N . LYS A 1 316 ? -43.313 -16.601 0.824 1.00 27.73 316 LYS A N 1
ATOM 2484 C CA . LYS A 1 316 ? -44.040 -15.833 1.828 1.00 27.73 316 LYS A CA 1
ATOM 2485 C C . LYS A 1 316 ? -43.217 -14.603 2.204 1.00 27.73 316 LYS A C 1
ATOM 2487 O O . LYS A 1 316 ? -42.015 -14.714 2.424 1.00 27.73 316 LYS A O 1
ATOM 2492 N N . ASN A 1 317 ? -43.903 -13.463 2.305 1.00 28.11 317 ASN A N 1
ATOM 2493 C CA . ASN A 1 317 ? -43.430 -12.237 2.942 1.00 28.11 317 ASN A CA 1
ATOM 2494 C C . ASN A 1 317 ? -42.515 -12.549 4.135 1.00 28.11 317 ASN A C 1
ATOM 2496 O O . ASN A 1 317 ? -42.997 -13.005 5.172 1.00 28.11 317 ASN A O 1
ATOM 2500 N N . ILE A 1 318 ? -41.223 -12.257 3.994 1.00 23.56 318 ILE A N 1
ATOM 2501 C CA . ILE A 1 318 ? -40.327 -12.104 5.137 1.00 23.56 318 ILE A CA 1
ATOM 2502 C C . ILE A 1 318 ? -40.411 -10.623 5.535 1.00 23.56 318 ILE A C 1
ATOM 2504 O O . ILE A 1 318 ? -40.106 -9.760 4.706 1.00 23.56 318 ILE A O 1
ATOM 2508 N N . PRO A 1 319 ? -40.875 -10.293 6.752 1.00 26.48 319 PRO A N 1
ATOM 2509 C CA . PRO A 1 319 ? -40.913 -8.919 7.229 1.00 26.48 319 PRO A CA 1
ATOM 2510 C C . PRO A 1 319 ? -39.502 -8.331 7.289 1.00 26.48 319 PRO A C 1
ATOM 2512 O O . PRO A 1 319 ? -38.574 -8.945 7.809 1.00 26.48 319 PRO A O 1
ATOM 2515 N N . ILE A 1 320 ? -39.352 -7.109 6.782 1.00 28.77 320 ILE A N 1
ATOM 2516 C CA . ILE A 1 320 ? -38.137 -6.311 6.931 1.00 28.77 320 ILE A CA 1
ATOM 2517 C C . ILE A 1 320 ? -38.107 -5.745 8.355 1.00 28.77 320 ILE A C 1
ATOM 2519 O O . ILE A 1 320 ? -38.758 -4.742 8.645 1.00 28.77 320 ILE A O 1
ATOM 2523 N N . LYS A 1 321 ? -37.326 -6.386 9.223 1.00 25.34 321 LYS A N 1
ATOM 2524 C CA . LYS A 1 321 ? -36.610 -5.800 10.366 1.00 25.34 321 LYS A CA 1
ATOM 2525 C C . LYS A 1 321 ? -35.554 -6.836 10.772 1.00 25.34 321 LYS A C 1
ATOM 2527 O O . LYS A 1 321 ? -35.924 -7.999 10.905 1.00 25.34 321 LYS A O 1
ATOM 2532 N N . PRO A 1 322 ? -34.272 -6.494 10.976 1.00 27.05 322 PRO A N 1
ATOM 2533 C CA . PRO A 1 322 ? -33.452 -7.339 11.820 1.00 27.05 322 PRO A CA 1
ATOM 2534 C C . PRO A 1 322 ? -34.036 -7.184 13.223 1.00 27.05 322 PRO A C 1
ATOM 2536 O O . PRO A 1 322 ? -33.782 -6.199 13.916 1.00 27.05 322 PRO A O 1
ATOM 2539 N N . GLU A 1 323 ? -34.918 -8.100 13.610 1.00 27.58 323 GLU A N 1
ATOM 2540 C CA . GLU A 1 323 ? -35.050 -8.411 15.021 1.00 27.58 323 GLU A CA 1
ATOM 2541 C C . GLU A 1 323 ? -33.678 -8.931 15.449 1.00 27.58 323 GLU A C 1
ATOM 2543 O O . GLU A 1 323 ? -33.191 -9.944 14.948 1.00 27.58 323 GLU A O 1
ATOM 2548 N N . LEU A 1 324 ? -33.028 -8.153 16.322 1.00 33.53 324 LEU A N 1
ATOM 2549 C CA . LEU A 1 324 ? -32.045 -8.659 17.276 1.00 33.53 324 LEU A CA 1
ATOM 2550 C C . LEU A 1 324 ? -32.507 -10.051 17.715 1.00 33.53 324 LEU A C 1
ATOM 2552 O O . LEU A 1 324 ? -33.693 -10.199 18.014 1.00 33.53 324 LEU A O 1
ATOM 2556 N N . SER A 1 325 ? -31.617 -11.043 17.736 1.00 31.30 325 SER A N 1
ATOM 2557 C CA . SER A 1 325 ? -31.930 -12.367 18.276 1.00 31.30 325 SER A CA 1
ATOM 2558 C C . SER A 1 325 ? -32.689 -12.205 19.599 1.00 31.30 325 SER A C 1
ATOM 2560 O O . SER A 1 325 ? -32.126 -11.810 20.619 1.00 31.30 325 SER A O 1
ATOM 2562 N N . GLU A 1 326 ? -33.997 -12.487 19.604 1.00 32.38 326 GLU A N 1
ATOM 2563 C CA . GLU A 1 326 ? -34.809 -12.391 20.823 1.00 32.38 326 GLU A CA 1
ATOM 2564 C C . GLU A 1 326 ? -34.299 -13.356 21.911 1.00 32.38 326 GLU A C 1
ATOM 2566 O O . GLU A 1 326 ? -34.621 -13.183 23.088 1.00 32.38 326 GLU A O 1
ATOM 2571 N N . SER A 1 327 ? -33.437 -14.317 21.558 1.00 29.20 327 SER A N 1
ATOM 2572 C CA . SER A 1 327 ? -32.809 -15.251 22.492 1.00 29.20 327 SER A CA 1
ATOM 2573 C C . SER A 1 327 ? -31.776 -14.624 23.434 1.00 29.20 327 SER A C 1
ATOM 2575 O O . SER A 1 327 ? -31.556 -15.198 24.494 1.00 29.20 327 SER A O 1
ATOM 2577 N N . ASP A 1 328 ? -31.202 -13.455 23.123 1.00 38.44 328 ASP A N 1
ATOM 2578 C CA . ASP A 1 328 ? -30.251 -12.759 24.020 1.00 38.44 328 ASP A CA 1
ATOM 2579 C C . ASP A 1 328 ? -30.913 -11.638 24.849 1.00 38.44 328 ASP A C 1
ATOM 2581 O O . ASP A 1 328 ? -30.285 -10.986 25.684 1.00 38.44 328 ASP A O 1
ATOM 2585 N N . SER A 1 329 ? -32.217 -11.409 24.653 1.00 40.69 329 SER A N 1
ATOM 2586 C CA . SER A 1 329 ? -32.954 -10.284 25.245 1.00 40.69 329 SER A CA 1
ATOM 2587 C C . SER A 1 329 ? -33.357 -10.461 26.715 1.00 40.69 329 SER A C 1
ATOM 2589 O O . SER A 1 329 ? -33.913 -9.525 27.298 1.00 40.69 329 SER A O 1
ATOM 2591 N N . GLN A 1 330 ? -33.098 -11.627 27.321 1.00 51.31 330 GLN A N 1
ATOM 2592 C CA . GLN A 1 330 ? -33.447 -11.879 28.724 1.00 51.31 330 GLN A CA 1
ATOM 2593 C C . GLN A 1 330 ? -32.448 -11.287 29.720 1.00 51.31 330 GLN A C 1
ATOM 2595 O O . GLN A 1 330 ? -32.852 -10.958 30.833 1.00 51.31 330 GLN A O 1
ATOM 2600 N N . ASP A 1 331 ? -31.178 -11.128 29.340 1.00 68.38 331 ASP A N 1
ATOM 2601 C CA . ASP A 1 331 ? -30.146 -10.750 30.308 1.00 68.38 331 ASP A CA 1
ATOM 2602 C C . ASP A 1 331 ? -30.041 -9.243 30.538 1.00 68.38 331 ASP A C 1
ATOM 2604 O O . ASP A 1 331 ? -29.708 -8.841 31.645 1.00 68.38 331 ASP A O 1
ATOM 2608 N N . PHE A 1 332 ? -30.380 -8.410 29.551 1.00 84.81 332 PHE A N 1
ATOM 2609 C CA . PHE A 1 332 ? -30.327 -6.951 29.675 1.00 84.81 332 PHE A CA 1
ATOM 2610 C C . PHE A 1 332 ? -31.685 -6.342 30.070 1.00 84.81 332 PHE A C 1
ATOM 2612 O O . PHE A 1 332 ? -32.711 -6.713 29.488 1.00 84.81 332 PHE A O 1
ATOM 2619 N N . PRO A 1 333 ? -31.717 -5.331 30.962 1.00 85.31 333 PRO A N 1
ATOM 2620 C CA . PRO A 1 333 ? -32.957 -4.695 31.409 1.00 85.31 333 PRO A CA 1
ATOM 2621 C C . PRO A 1 333 ? -33.721 -4.072 30.233 1.00 85.31 333 PRO A C 1
ATOM 2623 O O . PRO A 1 333 ? -33.124 -3.513 29.317 1.00 85.31 333 PRO A O 1
ATOM 2626 N N . LYS A 1 334 ? -35.058 -4.139 30.232 1.00 83.00 334 LYS A N 1
ATOM 2627 C CA . LYS A 1 334 ? -35.872 -3.559 29.141 1.00 83.00 334 LYS A CA 1
ATOM 2628 C C . LYS A 1 334 ? -35.815 -2.029 29.103 1.00 83.00 334 LYS A C 1
ATOM 2630 O O . LYS A 1 334 ? -35.874 -1.452 28.022 1.00 83.00 334 LYS A O 1
ATOM 2635 N N . ASP A 1 335 ? -35.695 -1.399 30.269 1.00 81.81 335 ASP A N 1
ATOM 2636 C CA . ASP A 1 335 ? -35.586 0.049 30.433 1.00 81.81 335 ASP A CA 1
ATOM 2637 C C . ASP A 1 335 ? -34.238 0.390 31.098 1.00 81.81 335 ASP A C 1
ATOM 2639 O O . ASP A 1 335 ? -34.016 -0.005 32.245 1.00 81.81 335 ASP A O 1
ATOM 2643 N N . PRO A 1 336 ? -33.330 1.114 30.416 1.00 81.19 336 PRO A N 1
ATOM 2644 C CA . PRO A 1 336 ? -32.002 1.437 30.937 1.00 81.19 336 PRO A CA 1
ATOM 2645 C C . PRO A 1 336 ? -32.008 2.605 31.946 1.00 81.19 336 PRO A C 1
ATOM 2647 O O . PRO A 1 336 ? -30.955 2.966 32.485 1.00 81.19 336 PRO A O 1
ATOM 2650 N N . THR A 1 337 ? -33.163 3.239 32.184 1.00 78.62 337 THR A N 1
ATOM 2651 C CA . THR A 1 337 ? -33.281 4.422 33.055 1.00 78.62 337 THR A CA 1
ATOM 2652 C C . THR A 1 337 ? -33.548 4.078 34.519 1.00 78.62 337 THR A C 1
ATOM 2654 O O . THR A 1 337 ? -33.080 4.796 35.400 1.00 78.62 337 THR A O 1
ATOM 2657 N N . ASN A 1 338 ? -34.191 2.941 34.794 1.00 79.69 338 ASN A N 1
ATOM 2658 C CA . ASN A 1 338 ? -34.560 2.495 36.144 1.00 79.69 338 ASN A CA 1
ATOM 2659 C C . ASN A 1 338 ? -33.460 1.678 36.847 1.00 79.69 338 ASN A C 1
ATOM 2661 O O . ASN A 1 338 ? -33.748 0.743 37.590 1.00 79.69 338 ASN A O 1
ATOM 2665 N N . LEU A 1 339 ? -32.193 2.022 36.610 1.00 86.44 339 LEU A N 1
ATOM 2666 C CA . LEU A 1 339 ? -31.040 1.354 37.215 1.00 86.44 339 LEU A CA 1
ATOM 2667 C C . LEU A 1 339 ? -30.438 2.208 38.330 1.00 86.44 339 LEU A C 1
ATOM 2669 O O . LEU A 1 339 ? -30.307 3.429 38.193 1.00 86.44 339 LEU A O 1
ATOM 2673 N N . THR A 1 340 ? -30.050 1.570 39.434 1.00 87.94 340 THR A N 1
ATOM 2674 C CA . THR A 1 340 ? -29.444 2.262 40.576 1.00 87.94 340 THR A CA 1
ATOM 2675 C C . THR A 1 340 ? -27.977 2.546 40.285 1.00 87.94 340 THR A C 1
ATOM 2677 O O . THR A 1 340 ? -27.196 1.628 40.056 1.00 87.94 340 THR A O 1
ATOM 2680 N N . VAL A 1 341 ? -27.583 3.821 40.310 1.00 90.31 341 VAL A N 1
ATOM 2681 C CA . VAL A 1 341 ? -26.178 4.219 40.147 1.00 90.31 341 VAL A CA 1
ATOM 2682 C C . VAL A 1 341 ? -25.408 3.852 41.415 1.00 90.31 341 VAL A C 1
ATOM 2684 O O . VAL A 1 341 ? -25.665 4.412 42.478 1.00 90.31 341 VAL A O 1
ATOM 2687 N N . ILE A 1 342 ? -24.455 2.924 41.302 1.00 89.44 342 ILE A N 1
ATOM 2688 C CA . ILE A 1 342 ? -23.559 2.547 42.403 1.00 89.44 342 ILE A CA 1
ATOM 2689 C C . ILE A 1 342 ? -22.448 3.585 42.540 1.00 89.44 342 ILE A C 1
ATOM 2691 O O . ILE A 1 342 ? -22.186 4.089 43.631 1.00 89.44 342 ILE A O 1
ATOM 2695 N N . ARG A 1 343 ? -21.748 3.875 41.436 1.00 87.44 343 ARG A N 1
ATOM 2696 C CA . ARG A 1 343 ? -20.641 4.840 41.407 1.00 87.44 343 ARG A CA 1
ATOM 2697 C C . ARG A 1 343 ? -20.337 5.321 39.996 1.00 87.44 343 ARG A C 1
ATOM 2699 O O . ARG A 1 343 ? -20.576 4.615 39.020 1.00 87.44 343 ARG A O 1
ATOM 2706 N N . GLN A 1 344 ? -19.710 6.485 39.918 1.00 84.88 344 GLN A N 1
ATOM 2707 C CA . GLN A 1 344 ? -19.074 6.974 38.698 1.00 84.88 344 GLN A CA 1
ATOM 2708 C C . GLN A 1 344 ? -17.783 6.181 38.446 1.00 84.88 344 GLN A C 1
ATOM 2710 O O . GLN A 1 344 ? -17.005 5.965 39.380 1.00 84.88 344 GLN A O 1
ATOM 2715 N N . LEU A 1 345 ? -17.566 5.726 37.212 1.00 75.88 345 LEU A N 1
ATOM 2716 C CA . LEU A 1 345 ? -16.358 4.986 36.816 1.00 75.88 345 LEU A CA 1
ATOM 2717 C C . LEU A 1 345 ? -15.272 5.901 36.228 1.00 75.88 345 LEU A C 1
ATOM 2719 O O . LEU A 1 345 ? -14.120 5.485 36.140 1.00 75.88 345 LEU A O 1
ATOM 2723 N N . GLY A 1 346 ? -15.607 7.158 35.918 1.00 63.56 346 GLY A N 1
ATOM 2724 C CA . GLY A 1 346 ? -14.689 8.120 35.302 1.00 63.56 346 GLY A CA 1
ATOM 2725 C C . GLY A 1 346 ? -14.656 8.008 33.773 1.00 63.56 346 GLY A C 1
ATOM 2726 O O . GLY A 1 346 ? -15.461 7.295 33.180 1.00 63.56 346 GLY A O 1
ATOM 2727 N N . GLY A 1 347 ? -13.752 8.753 33.131 1.00 62.12 347 GLY A N 1
ATOM 2728 C CA . GLY A 1 347 ? -13.646 8.840 31.668 1.00 62.12 347 GLY A CA 1
ATOM 2729 C C . GLY A 1 347 ? -14.376 10.045 31.062 1.00 62.12 347 GLY A C 1
ATOM 2730 O O . GLY A 1 347 ? -15.213 10.685 31.699 1.00 62.12 347 GLY A O 1
ATOM 2731 N N . SER A 1 348 ? -14.036 10.380 29.818 1.00 55.47 348 SER A N 1
ATOM 2732 C CA . SER A 1 348 ? -14.553 11.554 29.096 1.00 55.47 348 SER A CA 1
ATOM 2733 C C . SER A 1 348 ? -16.022 11.442 28.678 1.00 55.47 348 SER A C 1
ATOM 2735 O O . SER A 1 348 ? -16.641 12.455 28.359 1.00 55.47 348 SER A O 1
ATOM 2737 N N . THR A 1 349 ? -16.594 10.236 28.710 1.00 58.00 349 THR A N 1
ATOM 2738 C CA . THR A 1 349 ? -17.972 9.943 28.283 1.00 58.00 349 THR A CA 1
ATOM 2739 C C . THR A 1 349 ? -18.950 9.738 29.447 1.00 58.00 349 THR A C 1
ATOM 2741 O O . THR A 1 349 ? -20.069 9.284 29.221 1.00 58.00 349 THR A O 1
ATOM 2744 N N . GLY A 1 350 ? -18.538 10.014 30.693 1.00 67.00 350 GLY A N 1
ATOM 2745 C CA . GLY A 1 350 ? -19.411 9.918 31.873 1.00 67.00 350 GLY A CA 1
ATOM 2746 C C . GLY A 1 350 ? -19.896 8.497 32.179 1.00 67.00 350 GLY A C 1
ATOM 2747 O O . GLY A 1 350 ? -21.088 8.293 32.380 1.00 67.00 350 GLY A O 1
ATOM 2748 N N . ALA A 1 351 ? -18.997 7.505 32.167 1.00 82.50 351 ALA A N 1
ATOM 2749 C CA . ALA A 1 351 ? -19.361 6.113 32.420 1.00 82.50 351 ALA A CA 1
ATOM 2750 C C . ALA A 1 351 ? -19.788 5.879 33.882 1.00 82.50 351 ALA A C 1
ATOM 2752 O O . ALA A 1 351 ? -19.093 6.264 34.829 1.00 82.50 351 ALA A O 1
ATOM 2753 N N . GLU A 1 352 ? -20.905 5.179 34.068 1.00 89.44 352 GLU A N 1
ATOM 2754 C CA . GLU A 1 352 ? -21.505 4.904 35.375 1.00 89.44 352 GLU A CA 1
ATOM 2755 C C . GLU A 1 352 ? -21.621 3.402 35.614 1.00 89.44 352 GLU A C 1
ATOM 2757 O O . GLU A 1 352 ? -22.085 2.664 34.748 1.00 89.44 352 GLU A O 1
ATOM 2762 N N . LEU A 1 353 ? -21.256 2.943 36.811 1.00 90.56 353 LEU A N 1
ATOM 2763 C CA . LEU A 1 353 ? -21.608 1.601 37.258 1.00 90.56 353 LEU A CA 1
ATOM 2764 C C . LEU A 1 353 ? -23.036 1.632 37.790 1.00 90.56 353 LEU A C 1
ATOM 2766 O O . LEU A 1 353 ? -23.316 2.316 38.780 1.00 90.56 353 LEU A O 1
ATOM 2770 N N . VAL A 1 354 ? -23.915 0.872 37.155 1.00 91.62 354 VAL A N 1
ATOM 2771 C CA . VAL A 1 354 ? -25.327 0.775 37.512 1.00 91.62 354 VAL A CA 1
ATOM 2772 C C . VAL A 1 354 ? -25.701 -0.665 37.850 1.00 91.62 354 VAL A C 1
ATOM 2774 O O . VAL A 1 354 ? -25.126 -1.607 37.308 1.00 91.62 354 VAL A O 1
ATOM 2777 N N . GLU A 1 355 ? -26.657 -0.841 38.753 1.00 91.81 355 GLU A N 1
ATOM 2778 C CA . GLU A 1 355 ? -27.179 -2.144 39.164 1.00 91.81 355 GLU A CA 1
ATOM 2779 C C . GLU A 1 355 ? -28.665 -2.240 38.840 1.00 91.81 355 GLU A C 1
ATOM 2781 O O . GLU A 1 355 ? -29.443 -1.315 39.102 1.00 91.81 355 GLU A O 1
ATOM 2786 N N . ASP A 1 356 ? -29.051 -3.373 38.268 1.00 89.56 356 ASP A N 1
ATOM 2787 C CA . ASP A 1 356 ? -30.445 -3.766 38.167 1.00 89.56 356 ASP A CA 1
ATOM 2788 C C . ASP A 1 356 ? -30.852 -4.433 39.481 1.00 89.56 356 ASP A C 1
ATOM 2790 O O . ASP A 1 356 ? -30.520 -5.588 39.741 1.00 89.56 356 ASP A O 1
ATOM 2794 N N . THR A 1 357 ? -31.586 -3.705 40.319 1.00 82.94 357 THR A N 1
ATOM 2795 C CA . THR A 1 357 ? -32.021 -4.181 41.642 1.00 82.94 357 THR A CA 1
ATOM 2796 C C . THR A 1 357 ? -32.973 -5.376 41.576 1.00 82.94 357 THR A C 1
ATOM 2798 O O . THR A 1 357 ? -33.154 -6.060 42.583 1.00 82.94 357 THR A O 1
ATOM 2801 N N . SER A 1 358 ? -33.562 -5.663 40.408 1.00 80.94 358 SER A N 1
ATOM 2802 C CA . SER A 1 358 ? -34.435 -6.823 40.217 1.00 80.94 358 SER A CA 1
ATOM 2803 C C . SER A 1 358 ? -33.664 -8.123 39.972 1.00 80.94 358 SER A C 1
ATOM 2805 O O . SER A 1 358 ? -34.143 -9.194 40.344 1.00 80.94 358 SER A O 1
ATOM 2807 N N . THR A 1 359 ? -32.462 -8.037 39.394 1.00 83.81 359 THR A N 1
ATOM 2808 C CA . THR A 1 359 ? -31.629 -9.199 39.037 1.00 83.81 359 THR A CA 1
ATOM 2809 C C . THR A 1 359 ? -30.308 -9.266 39.807 1.00 83.81 359 THR A C 1
ATOM 2811 O O . THR A 1 359 ? -29.661 -10.310 39.820 1.00 83.81 359 THR A O 1
ATOM 2814 N N . GLY A 1 360 ? -29.890 -8.171 40.448 1.00 83.62 360 GLY A N 1
ATOM 2815 C CA . GLY A 1 360 ? -28.580 -8.012 41.088 1.00 83.62 360 GLY A CA 1
ATOM 2816 C C . GLY A 1 360 ? -27.415 -7.864 40.101 1.00 83.62 360 GLY A C 1
ATOM 2817 O O . GLY A 1 360 ? -26.263 -7.783 40.525 1.00 83.62 360 GLY A O 1
ATOM 2818 N N . LYS A 1 361 ? -27.682 -7.842 38.787 1.00 88.44 361 LYS A N 1
ATOM 2819 C CA . LYS A 1 361 ? -26.646 -7.714 37.755 1.00 88.44 361 LYS A CA 1
ATOM 2820 C C . LYS A 1 361 ? -26.156 -6.274 37.638 1.00 88.44 361 LYS A C 1
ATOM 2822 O O . LYS A 1 361 ? -26.927 -5.320 37.766 1.00 88.44 361 LYS A O 1
ATOM 2827 N N . ARG A 1 362 ? -24.863 -6.124 37.346 1.00 92.38 362 ARG A N 1
ATOM 2828 C CA . ARG A 1 362 ? -24.194 -4.828 37.194 1.00 92.38 362 ARG A CA 1
ATOM 2829 C C . ARG A 1 362 ? -23.812 -4.565 35.748 1.00 92.38 362 ARG A C 1
ATOM 2831 O O . ARG A 1 362 ? -23.314 -5.450 35.056 1.00 92.38 362 ARG A O 1
ATOM 2838 N N . TYR A 1 363 ? -23.988 -3.317 35.338 1.00 92.50 363 TYR A N 1
ATOM 2839 C CA . TYR A 1 363 ? -23.696 -2.838 33.995 1.00 92.50 363 TYR A CA 1
ATOM 2840 C C . TYR A 1 363 ? -22.895 -1.546 34.050 1.00 92.50 363 TYR A C 1
ATOM 2842 O O . TYR A 1 363 ? -23.015 -0.749 34.981 1.00 92.50 363 TYR A O 1
ATOM 2850 N N . VAL A 1 364 ? -22.112 -1.311 33.009 1.00 90.56 364 VAL A N 1
ATOM 2851 C CA . VAL A 1 364 ? -21.530 -0.009 32.712 1.00 90.56 364 VAL A CA 1
ATOM 2852 C C . VAL A 1 364 ? -22.489 0.726 31.787 1.00 90.56 364 VAL A C 1
ATOM 2854 O O . VAL A 1 364 ? -22.726 0.290 30.661 1.00 90.56 364 VAL A O 1
ATOM 2857 N N . ARG A 1 365 ? -23.052 1.835 32.263 1.00 90.00 365 ARG A N 1
ATOM 2858 C CA . ARG A 1 365 ? -23.894 2.735 31.477 1.00 90.00 365 ARG A CA 1
ATOM 2859 C C . ARG A 1 365 ? -23.051 3.852 30.886 1.00 90.00 365 ARG A C 1
ATOM 2861 O O . ARG A 1 365 ? -22.318 4.522 31.609 1.00 90.00 365 ARG A O 1
ATOM 2868 N N . LYS A 1 366 ? -23.200 4.075 29.581 1.00 87.31 366 LYS A N 1
ATOM 2869 C CA . LYS A 1 366 ? -22.582 5.187 28.858 1.00 87.31 366 LYS A CA 1
ATOM 2870 C C . LYS A 1 366 ? -23.610 5.954 28.043 1.00 87.31 366 LYS A C 1
ATOM 2872 O O . LYS A 1 366 ? -24.458 5.372 27.366 1.00 87.31 366 LYS A O 1
ATOM 2877 N N . THR A 1 367 ? -23.465 7.269 28.070 1.00 75.06 367 THR A N 1
ATOM 2878 C CA . THR A 1 367 ? -24.132 8.213 27.175 1.00 75.06 367 THR A CA 1
ATOM 2879 C C . THR A 1 367 ? -23.013 8.962 26.468 1.00 75.06 367 THR A C 1
ATOM 2881 O O . THR A 1 367 ? -22.414 9.856 27.057 1.00 75.06 367 THR A O 1
ATOM 2884 N N . GLY A 1 368 ? -22.621 8.509 25.274 1.00 65.19 368 GLY A N 1
ATOM 2885 C CA . GLY A 1 368 ? -21.441 9.043 24.580 1.00 65.19 368 GLY A CA 1
ATOM 2886 C C . GLY A 1 368 ? -21.510 10.556 24.333 1.00 65.19 368 GLY A C 1
ATOM 2887 O O . GLY A 1 368 ? -22.566 11.175 24.462 1.00 65.19 368 GLY A O 1
ATOM 2888 N N . ALA A 1 369 ? -20.388 11.159 23.922 1.00 65.94 369 ALA A N 1
ATOM 2889 C CA . ALA A 1 369 ? -20.317 12.600 23.638 1.00 65.94 369 ALA A CA 1
ATOM 2890 C C . ALA A 1 369 ? -21.274 13.036 22.509 1.00 65.94 369 ALA A C 1
ATOM 2892 O O . ALA A 1 369 ? -21.732 14.177 22.461 1.00 65.94 369 ALA A O 1
ATOM 2893 N N . SER A 1 370 ? -21.590 12.110 21.600 1.00 74.19 370 SER A N 1
ATOM 2894 C CA . SER A 1 370 ? -22.634 12.245 20.587 1.00 74.19 370 SER A CA 1
ATOM 2895 C C . SER A 1 370 ? -23.287 10.889 20.311 1.00 74.19 370 SER A C 1
ATOM 2897 O O . SER A 1 370 ? -22.706 9.838 20.592 1.00 74.19 370 SER A O 1
ATOM 2899 N N . GLN A 1 371 ? -24.476 10.903 19.705 1.00 79.00 371 GLN A N 1
ATOM 2900 C CA . GLN A 1 371 ? -25.169 9.675 19.309 1.00 79.00 371 GLN A CA 1
ATOM 2901 C C . GLN A 1 371 ? -24.345 8.829 18.315 1.00 79.00 371 GLN A C 1
ATOM 2903 O O . GLN A 1 371 ? -24.290 7.612 18.445 1.00 79.00 371 GLN A O 1
ATOM 2908 N N . GLY A 1 372 ? -23.649 9.458 17.362 1.00 80.75 372 GLY A N 1
ATOM 2909 C CA . GLY A 1 372 ? -22.812 8.725 16.404 1.00 80.75 372 GLY A CA 1
ATOM 2910 C C . GLY A 1 372 ? -21.605 8.044 17.057 1.00 80.75 372 GLY A C 1
ATOM 2911 O O . GLY A 1 372 ? -21.240 6.938 16.667 1.00 80.75 372 GLY A O 1
ATOM 2912 N N . HIS A 1 373 ? -21.021 8.671 18.084 1.00 80.94 373 HIS A N 1
ATOM 2913 C CA . HIS A 1 373 ? -19.886 8.109 18.822 1.00 80.94 373 HIS A CA 1
ATOM 2914 C C . HIS A 1 373 ? -20.277 6.835 19.576 1.00 80.94 373 HIS A C 1
ATOM 2916 O O . HIS A 1 373 ? -19.587 5.825 19.461 1.00 80.94 373 HIS A O 1
ATOM 2922 N N . ILE A 1 374 ? -21.414 6.850 20.280 1.00 86.31 374 ILE A N 1
ATOM 2923 C CA . ILE A 1 374 ? -21.869 5.684 21.051 1.00 86.31 374 ILE A CA 1
ATOM 2924 C C . ILE A 1 374 ? -22.370 4.541 20.155 1.00 86.31 374 ILE A C 1
ATOM 2926 O O . ILE A 1 374 ? -22.187 3.371 20.489 1.00 86.31 374 ILE A O 1
ATOM 2930 N N . GLU A 1 375 ? -22.962 4.866 19.000 1.00 88.19 375 GLU A N 1
ATOM 2931 C CA . GLU A 1 375 ? -23.340 3.882 17.981 1.00 88.19 375 GLU A CA 1
ATOM 2932 C C . GLU A 1 375 ? -22.109 3.174 17.405 1.00 88.19 375 GLU A C 1
ATOM 2934 O O . GLU A 1 375 ? -22.104 1.952 17.298 1.00 88.19 375 GLU A O 1
ATOM 2939 N N . GLU A 1 376 ? -21.043 3.910 17.071 1.00 89.50 376 GLU A N 1
ATOM 2940 C CA . GLU A 1 376 ? -19.805 3.305 16.564 1.00 89.50 376 GLU A CA 1
ATOM 2941 C C . GLU A 1 376 ? -19.033 2.522 17.623 1.00 89.50 376 GLU A C 1
ATOM 2943 O O . GLU A 1 376 ? -18.456 1.488 17.291 1.00 89.50 376 GLU A O 1
ATOM 2948 N N . GLU A 1 377 ? -19.084 2.938 18.890 1.00 90.25 377 GLU A N 1
ATOM 2949 C CA . GLU A 1 377 ? -18.566 2.127 19.995 1.00 90.25 377 GLU A CA 1
ATOM 2950 C C . GLU A 1 377 ? -19.320 0.791 20.096 1.00 90.25 377 GLU A C 1
ATOM 2952 O O . GLU A 1 377 ? -18.704 -0.256 20.271 1.00 90.25 377 GLU A O 1
ATOM 2957 N N . PHE A 1 378 ? -20.650 0.806 19.963 1.00 91.88 378 PHE A N 1
ATOM 2958 C CA . PHE A 1 378 ? -21.457 -0.416 19.918 1.00 91.88 378 PHE A CA 1
ATOM 2959 C C . PHE A 1 378 ? -21.106 -1.279 18.698 1.00 91.88 378 PHE A C 1
ATOM 2961 O O . PHE A 1 378 ? -20.877 -2.475 18.835 1.00 91.88 378 PHE A O 1
ATOM 2968 N N . TYR A 1 379 ? -20.992 -0.688 17.507 1.00 93.50 379 TYR A N 1
ATOM 2969 C CA . TYR A 1 379 ? -20.600 -1.421 16.300 1.00 93.50 379 TYR A CA 1
ATOM 2970 C C . TYR A 1 379 ? -19.212 -2.057 16.411 1.00 93.50 379 TYR A C 1
ATOM 2972 O O . TYR A 1 379 ? -19.025 -3.176 15.936 1.00 93.50 379 TYR A O 1
ATOM 2980 N N . ALA A 1 380 ? -18.248 -1.372 17.031 1.00 93.94 380 ALA A N 1
ATOM 2981 C CA . ALA A 1 380 ? -16.925 -1.930 17.283 1.00 93.94 380 ALA A CA 1
ATOM 2982 C C . ALA A 1 380 ? -17.004 -3.160 18.198 1.00 93.94 380 ALA A C 1
ATOM 2984 O O . ALA A 1 380 ? -16.415 -4.187 17.867 1.00 93.94 380 ALA A O 1
ATOM 2985 N N . ASP A 1 381 ? -17.781 -3.090 19.283 1.00 93.62 381 ASP A N 1
ATOM 2986 C CA . ASP A 1 381 ? -17.996 -4.226 20.188 1.00 93.62 381 ASP A CA 1
ATOM 2987 C C . ASP A 1 381 ? -18.649 -5.410 19.473 1.00 93.62 381 ASP A C 1
ATOM 2989 O O . ASP A 1 381 ? -18.155 -6.527 19.586 1.00 93.62 381 ASP A O 1
ATOM 2993 N N . GLN A 1 382 ? -19.680 -5.174 18.654 1.00 93.19 382 GLN A N 1
ATOM 2994 C CA . GLN A 1 382 ? -20.319 -6.248 17.884 1.00 93.19 382 GLN A CA 1
ATOM 2995 C C . GLN A 1 382 ? -19.345 -6.929 16.913 1.00 93.19 382 GLN A C 1
ATOM 2997 O O . GLN A 1 382 ? -19.409 -8.142 16.723 1.00 93.19 382 GLN A O 1
ATOM 3002 N N . VAL A 1 383 ? -18.440 -6.168 16.287 1.00 94.38 383 VAL A N 1
ATOM 3003 C CA . VAL A 1 383 ? -17.414 -6.738 15.400 1.00 94.38 383 VAL A CA 1
ATOM 3004 C C . VAL A 1 383 ? -16.395 -7.551 16.191 1.00 94.38 383 VAL A C 1
ATOM 3006 O O . VAL A 1 383 ? -16.034 -8.645 15.758 1.00 94.38 383 VAL A O 1
ATOM 3009 N N . TYR A 1 384 ? -15.931 -7.036 17.331 1.00 95.94 384 TYR A N 1
ATOM 3010 C CA . TYR A 1 384 ? -15.025 -7.766 18.215 1.00 95.94 384 TYR A CA 1
ATOM 3011 C C . TYR A 1 384 ? -15.654 -9.080 18.687 1.00 95.94 384 TYR A C 1
ATOM 3013 O O . TYR A 1 384 ? -15.054 -10.136 18.492 1.00 95.94 384 TYR A O 1
ATOM 3021 N N . GLU A 1 385 ? -16.876 -9.029 19.218 1.00 94.50 385 GLU A N 1
ATOM 3022 C CA . GLU A 1 385 ? -17.617 -10.199 19.697 1.00 94.50 385 GLU A CA 1
ATOM 3023 C C . GLU A 1 385 ? -17.808 -11.234 18.581 1.00 94.50 385 GLU A C 1
ATOM 3025 O O . GLU A 1 385 ? -17.491 -12.411 18.761 1.00 94.50 385 GLU A O 1
ATOM 3030 N N . ALA A 1 386 ? -18.241 -10.800 17.392 1.00 92.12 386 ALA A N 1
ATOM 3031 C CA . ALA A 1 386 ? -18.455 -11.686 16.248 1.00 92.12 386 ALA A CA 1
ATOM 3032 C C . ALA A 1 386 ? -17.165 -12.358 15.742 1.00 92.12 386 ALA A C 1
ATOM 3034 O O . ALA A 1 386 ? -17.225 -13.432 15.144 1.00 92.12 386 ALA A O 1
ATOM 3035 N N . LEU A 1 387 ? -16.004 -11.744 15.981 1.00 92.62 387 LEU A N 1
ATOM 3036 C CA . LEU A 1 387 ? -14.683 -12.300 15.669 1.00 92.62 387 LEU A CA 1
ATOM 3037 C C . LEU A 1 387 ? -14.052 -13.047 16.856 1.00 92.62 387 LEU A C 1
ATOM 3039 O O . LEU A 1 387 ? -12.878 -13.414 16.796 1.00 92.62 387 LEU A O 1
ATOM 3043 N N . GLY A 1 388 ? -14.814 -13.281 17.928 1.00 93.69 388 GLY A N 1
ATOM 3044 C CA . GLY A 1 388 ? -14.366 -14.020 19.108 1.00 93.69 388 GLY A CA 1
ATOM 3045 C C . GLY A 1 388 ? -13.369 -13.258 19.980 1.00 93.69 388 GLY A C 1
ATOM 3046 O O . GLY A 1 388 ? -12.673 -13.869 20.788 1.00 93.69 388 GLY A O 1
ATOM 3047 N N . VAL A 1 389 ? -13.273 -11.939 19.819 1.00 96.50 389 VAL A N 1
ATOM 3048 C CA . VAL A 1 389 ? -12.439 -11.093 20.670 1.00 96.50 389 VAL A CA 1
ATOM 3049 C C . VAL A 1 389 ? -13.180 -10.831 21.982 1.00 96.50 389 VAL A C 1
ATOM 3051 O O . VAL A 1 389 ? -14.319 -10.366 21.933 1.00 96.50 389 VAL A O 1
ATOM 3054 N N . PRO A 1 390 ? -12.563 -11.072 23.155 1.00 97.06 390 PRO A N 1
ATOM 3055 C CA . PRO A 1 390 ? -13.218 -10.810 24.430 1.00 97.06 390 PRO A CA 1
ATOM 3056 C C . PRO A 1 390 ? -13.566 -9.324 24.591 1.00 97.06 390 PRO A C 1
ATOM 3058 O O . PRO A 1 390 ? -12.692 -8.467 24.751 1.00 97.06 390 PRO A O 1
ATOM 3061 N N . VAL A 1 391 ? -14.863 -9.038 24.560 1.00 96.38 391 VAL A N 1
ATOM 3062 C CA . VAL A 1 391 ? -15.493 -7.757 24.890 1.00 96.38 391 VAL A CA 1
ATOM 3063 C C . VAL A 1 391 ? -16.699 -8.039 25.787 1.00 96.38 391 VAL A C 1
ATOM 3065 O O . VAL A 1 391 ? -17.265 -9.133 25.711 1.00 96.38 391 VAL A O 1
ATOM 3068 N N . PRO A 1 392 ? -17.094 -7.113 26.675 1.00 94.31 392 PRO A N 1
ATOM 3069 C CA . PRO A 1 392 ? -18.333 -7.275 27.420 1.00 94.31 392 PRO A CA 1
ATOM 3070 C C . PRO A 1 392 ? -19.509 -7.345 26.450 1.00 94.31 392 PRO A C 1
ATOM 3072 O O . PRO A 1 392 ? -19.537 -6.588 25.479 1.00 94.31 392 PRO A O 1
ATOM 3075 N N . LYS A 1 393 ? -20.515 -8.176 26.740 1.00 93.25 393 LYS A N 1
ATOM 3076 C CA . LYS A 1 393 ? -21.774 -8.102 25.994 1.00 93.25 393 LYS A CA 1
ATOM 3077 C C . LYS A 1 393 ? -22.342 -6.699 26.125 1.00 93.25 393 LYS A C 1
ATOM 3079 O O . LYS A 1 393 ? -22.263 -6.094 27.202 1.00 93.25 393 LYS A O 1
ATOM 3084 N N . THR A 1 394 ? -22.909 -6.174 25.045 1.00 91.69 394 THR A N 1
ATOM 3085 C CA . THR A 1 394 ? -23.447 -4.814 25.044 1.00 91.69 394 THR A CA 1
ATOM 3086 C C . THR A 1 394 ? -24.830 -4.729 24.426 1.00 91.69 394 THR A C 1
ATOM 3088 O O . THR A 1 394 ? -25.228 -5.542 23.595 1.00 91.69 394 THR A O 1
ATOM 3091 N N . ARG A 1 395 ? -25.580 -3.709 24.842 1.00 90.94 395 ARG A N 1
ATOM 3092 C CA . ARG A 1 395 ? -26.875 -3.360 24.271 1.00 90.94 395 ARG A CA 1
ATOM 3093 C C . ARG A 1 395 ? -26.989 -1.855 24.117 1.00 90.94 395 ARG A C 1
ATOM 3095 O O . ARG A 1 395 ? -26.769 -1.101 25.067 1.00 90.94 395 ARG A O 1
ATOM 3102 N N . LEU A 1 396 ? -27.382 -1.430 22.923 1.00 88.75 396 LEU A N 1
ATOM 3103 C CA . LEU A 1 396 ? -27.724 -0.046 22.627 1.00 88.75 396 LEU A CA 1
ATOM 3104 C C . LEU A 1 396 ? -29.239 0.161 22.757 1.00 88.75 396 LEU A C 1
ATOM 3106 O O . LEU A 1 396 ? -30.030 -0.642 22.262 1.00 88.75 396 LEU A O 1
ATOM 3110 N N . TYR A 1 397 ? -29.635 1.238 23.429 1.00 86.75 397 TYR A N 1
ATOM 3111 C CA . TYR A 1 397 ? -31.024 1.626 23.662 1.00 86.75 397 TYR A CA 1
ATOM 3112 C C . TYR A 1 397 ? -31.363 2.939 22.954 1.00 86.75 397 TYR A C 1
ATOM 3114 O O . TYR A 1 397 ? -30.491 3.770 22.673 1.00 86.75 397 TYR A O 1
ATOM 3122 N N . ASP A 1 398 ? -32.662 3.154 22.732 1.00 73.38 398 ASP A N 1
ATOM 3123 C CA . ASP A 1 398 ? -33.192 4.406 22.197 1.00 73.38 398 ASP A CA 1
ATOM 3124 C C . ASP A 1 398 ? -32.718 5.603 23.044 1.00 73.38 398 ASP A C 1
ATOM 3126 O O . ASP A 1 398 ? -32.692 5.535 24.274 1.00 73.38 398 ASP A O 1
ATOM 3130 N N . LYS A 1 399 ? -32.381 6.722 22.380 1.00 67.06 399 LYS A N 1
ATOM 3131 C CA . LYS A 1 399 ? -31.771 7.946 22.959 1.00 67.06 399 LYS A CA 1
ATOM 3132 C C . LYS A 1 399 ? -30.264 7.870 23.263 1.00 67.06 399 LYS A C 1
ATOM 3134 O O . LYS A 1 399 ? -29.753 8.742 23.959 1.00 67.06 399 LYS A O 1
ATOM 3139 N N . GLY A 1 400 ? -29.542 6.887 22.717 1.00 76.88 400 GLY A N 1
ATOM 3140 C CA . GLY A 1 400 ? -28.071 6.862 22.760 1.00 76.88 400 GLY A CA 1
ATOM 3141 C C . GLY A 1 400 ? -27.489 6.416 24.104 1.00 76.88 400 GLY A C 1
ATOM 3142 O O . GLY A 1 400 ? -26.388 6.831 24.467 1.00 76.88 400 GLY A O 1
ATOM 3143 N N . ILE A 1 401 ? -28.228 5.588 24.847 1.00 85.69 401 ILE A N 1
ATOM 3144 C CA . ILE A 1 401 ? -27.727 4.930 26.057 1.00 85.69 401 ILE A CA 1
ATOM 3145 C C . ILE A 1 401 ? -27.196 3.556 25.663 1.00 85.69 401 ILE A C 1
ATOM 3147 O O . ILE A 1 401 ? -27.930 2.743 25.101 1.00 85.69 401 ILE A O 1
ATOM 3151 N N . LYS A 1 402 ? -25.941 3.273 25.996 1.00 89.69 402 LYS A N 1
ATOM 3152 C CA . LYS A 1 402 ? -25.332 1.950 25.849 1.00 89.69 402 LYS A CA 1
ATOM 3153 C C . LYS A 1 402 ? -25.120 1.338 27.229 1.00 89.69 402 LYS A C 1
ATOM 3155 O O . LYS A 1 402 ? -24.595 2.007 28.121 1.00 89.69 402 LYS A O 1
ATOM 3160 N N . LEU A 1 403 ? -25.521 0.081 27.394 1.00 91.38 403 LEU A N 1
ATOM 3161 C CA . LEU A 1 403 ? -25.156 -0.740 28.545 1.00 91.38 403 LEU A CA 1
ATOM 3162 C C . LEU A 1 403 ? -24.165 -1.814 28.106 1.00 91.38 403 LEU A C 1
ATOM 3164 O O . LEU A 1 403 ? -24.393 -2.490 27.106 1.00 91.38 403 LEU A O 1
ATOM 3168 N N . SER A 1 404 ? -23.109 -1.996 28.886 1.00 92.44 404 SER A N 1
ATOM 3169 C CA . SER A 1 404 ? -22.161 -3.104 28.765 1.00 92.44 404 SER A CA 1
ATOM 3170 C C . SER A 1 404 ? -22.183 -3.918 30.054 1.00 92.44 404 SER A C 1
ATOM 3172 O O . SER A 1 404 ? -22.317 -3.336 31.130 1.00 92.44 404 SER A O 1
ATOM 3174 N N . GLU A 1 405 ? -22.050 -5.241 29.989 1.00 93.00 405 GLU A N 1
ATOM 3175 C CA . GLU A 1 405 ? -21.882 -6.051 31.203 1.00 93.00 405 GLU A CA 1
ATOM 3176 C C . GLU A 1 405 ? -20.654 -5.588 32.002 1.00 93.00 405 GLU A C 1
ATOM 3178 O O . GLU A 1 405 ? -19.613 -5.237 31.439 1.00 93.00 405 GLU A O 1
ATOM 3183 N N . PHE A 1 406 ? -20.772 -5.549 33.330 1.00 91.62 406 PHE A N 1
ATOM 3184 C CA . PHE A 1 406 ? -19.630 -5.234 34.180 1.00 91.62 406 PHE A CA 1
ATOM 3185 C C . PHE A 1 406 ? -18.714 -6.455 34.305 1.00 91.62 406 PHE A C 1
ATOM 3187 O O . PHE A 1 406 ? -19.115 -7.483 34.847 1.00 91.62 406 PHE A O 1
ATOM 3194 N N . ILE A 1 407 ? -17.471 -6.327 33.838 1.00 92.88 407 ILE A N 1
ATOM 3195 C CA . ILE A 1 407 ? -16.461 -7.383 33.954 1.00 92.88 407 ILE A CA 1
ATOM 3196 C C . ILE A 1 407 ? -15.753 -7.270 35.303 1.00 92.88 407 ILE A C 1
ATOM 3198 O O . ILE A 1 407 ? -15.086 -6.273 35.591 1.00 92.88 407 ILE A O 1
ATOM 3202 N N . GLU A 1 408 ? -15.872 -8.310 36.127 1.00 91.38 408 GLU A N 1
ATOM 3203 C CA . GLU A 1 408 ? -15.090 -8.428 37.355 1.00 91.38 408 GLU A CA 1
ATOM 3204 C C . GLU A 1 408 ? -13.647 -8.818 37.029 1.00 91.38 408 GLU A C 1
ATOM 3206 O O . GLU A 1 408 ? -13.373 -9.901 36.513 1.00 91.38 408 GLU A O 1
ATOM 3211 N N . GLY A 1 409 ? -12.711 -7.927 37.345 1.00 93.56 409 GLY A N 1
ATOM 3212 C CA . GLY A 1 409 ? -11.305 -8.126 37.030 1.00 93.56 409 GLY A CA 1
ATOM 3213 C C . GLY A 1 409 ? -10.431 -6.958 37.463 1.00 93.56 409 GLY A C 1
ATOM 3214 O O . GLY A 1 409 ? -10.863 -6.059 38.191 1.00 93.56 409 GLY A O 1
ATOM 3215 N N . LYS A 1 410 ? -9.179 -6.973 37.008 1.00 94.94 410 LYS A N 1
ATOM 3216 C CA . LYS A 1 410 ? -8.196 -5.909 37.258 1.00 94.94 410 LYS A CA 1
ATOM 3217 C C . LYS A 1 410 ? -7.757 -5.274 35.937 1.00 94.94 410 LYS A C 1
ATOM 3219 O O . LYS A 1 410 ? -7.636 -5.995 34.947 1.00 94.94 410 LYS A O 1
ATOM 3224 N N . PRO A 1 411 ? -7.478 -3.959 35.898 1.00 95.12 411 PRO A N 1
ATOM 3225 C CA . PRO A 1 411 ? -6.929 -3.332 34.702 1.00 95.12 411 PRO A CA 1
ATOM 3226 C C . PRO A 1 411 ? -5.525 -3.865 34.402 1.00 95.12 411 PRO A C 1
ATOM 3228 O O . PRO A 1 411 ? -4.795 -4.253 35.321 1.00 95.12 411 PRO A O 1
ATOM 3231 N N . LEU A 1 412 ? -5.123 -3.837 33.130 1.00 94.88 412 LEU A N 1
ATOM 3232 C CA . LEU A 1 412 ? -3.818 -4.323 32.664 1.00 94.88 412 LEU A CA 1
ATOM 3233 C C . LEU A 1 412 ? -2.637 -3.692 33.423 1.00 94.88 412 LEU A C 1
ATOM 3235 O O . LEU A 1 412 ? -1.648 -4.370 33.695 1.00 94.88 412 LEU A O 1
ATOM 3239 N N . SER A 1 413 ? -2.758 -2.428 33.844 1.00 94.12 413 SER A N 1
ATOM 3240 C CA . SER A 1 413 ? -1.763 -1.732 34.681 1.00 94.12 413 SER A CA 1
ATOM 3241 C C . SER A 1 413 ? -1.483 -2.379 36.043 1.00 94.12 413 SER A C 1
ATOM 3243 O O . SER A 1 413 ? -0.471 -2.057 36.664 1.00 94.12 413 SER A O 1
ATOM 3245 N N . SER A 1 414 ? -2.341 -3.288 36.515 1.00 95.69 414 SER A N 1
ATOM 3246 C CA . SER A 1 414 ? -2.158 -3.998 37.790 1.00 95.69 414 SER A CA 1
ATOM 3247 C C . SER A 1 414 ? -1.193 -5.183 37.702 1.00 95.69 414 SER A C 1
ATOM 3249 O O . SER A 1 414 ? -0.841 -5.753 38.734 1.00 95.69 414 SER A O 1
ATOM 3251 N N . PHE A 1 415 ? -0.784 -5.574 36.494 1.00 95.62 415 PHE A N 1
ATOM 3252 C CA . PHE A 1 415 ? 0.042 -6.753 36.246 1.00 95.62 415 PHE A CA 1
ATOM 3253 C C . PHE A 1 415 ? 1.483 -6.360 35.914 1.00 95.62 415 PHE A C 1
ATOM 3255 O O . PHE A 1 415 ? 1.757 -5.286 35.379 1.00 95.62 415 PHE A O 1
ATOM 3262 N N . SER A 1 416 ? 2.436 -7.239 36.225 1.00 95.69 416 SER A N 1
ATOM 3263 C CA . SER A 1 416 ? 3.857 -7.021 35.925 1.00 95.69 416 SER A CA 1
ATOM 3264 C C . SER A 1 416 ? 4.591 -8.345 35.692 1.00 95.69 416 SER A C 1
ATOM 3266 O O . SER A 1 416 ? 4.015 -9.421 35.845 1.00 95.69 416 SER A O 1
ATOM 3268 N N . GLY A 1 417 ? 5.864 -8.280 35.291 1.00 95.31 417 GLY A N 1
ATOM 3269 C CA . GLY A 1 417 ? 6.700 -9.470 35.115 1.00 95.31 417 GLY A CA 1
ATOM 3270 C C . GLY A 1 417 ? 6.181 -10.430 34.039 1.00 95.31 417 GLY A C 1
ATOM 3271 O O . GLY A 1 417 ? 5.713 -10.003 32.984 1.00 95.31 417 GLY A O 1
ATOM 3272 N N . ASP A 1 418 ? 6.302 -11.733 34.290 1.00 95.44 418 ASP A N 1
ATOM 3273 C CA . ASP A 1 418 ? 5.943 -12.770 33.315 1.00 95.44 418 ASP A CA 1
ATOM 3274 C C . ASP A 1 418 ? 4.429 -12.941 33.141 1.00 95.44 418 ASP A C 1
ATOM 3276 O O . ASP A 1 418 ? 3.976 -13.278 32.048 1.00 95.44 418 ASP A O 1
ATOM 3280 N N . GLU A 1 419 ? 3.639 -12.620 34.169 1.00 95.50 419 GLU A N 1
ATOM 3281 C CA . GLU A 1 419 ? 2.176 -12.600 34.079 1.00 95.50 419 GLU A CA 1
ATOM 3282 C C . GLU A 1 419 ? 1.706 -11.562 33.051 1.00 95.50 419 GLU A C 1
ATOM 3284 O O . GLU A 1 419 ? 0.922 -11.879 32.156 1.00 95.50 419 GLU A O 1
ATOM 3289 N N . LEU A 1 420 ? 2.267 -10.347 33.096 1.00 95.31 420 LEU A N 1
ATOM 3290 C CA . LEU A 1 420 ? 1.965 -9.301 32.115 1.00 95.31 420 LEU A CA 1
ATOM 3291 C C . LEU A 1 420 ? 2.354 -9.722 30.691 1.00 95.31 420 LEU A C 1
ATOM 3293 O O . LEU A 1 420 ? 1.590 -9.491 29.756 1.00 95.31 420 LEU A O 1
ATOM 3297 N N . LYS A 1 421 ? 3.509 -10.377 30.512 1.00 94.75 421 LYS A N 1
ATOM 3298 C CA . LYS A 1 421 ? 3.929 -10.889 29.195 1.00 94.75 421 LYS A CA 1
ATOM 3299 C C . LYS A 1 421 ? 2.955 -11.939 28.657 1.00 94.75 421 LYS A C 1
ATOM 3301 O O . LYS A 1 421 ? 2.628 -11.905 27.473 1.00 94.75 421 LYS A O 1
ATOM 3306 N N . ALA A 1 422 ? 2.476 -12.849 29.506 1.00 95.75 422 ALA A N 1
ATOM 3307 C CA . ALA A 1 422 ? 1.487 -13.851 29.115 1.00 95.75 422 ALA A CA 1
ATOM 3308 C C . ALA A 1 422 ? 0.151 -13.202 28.713 1.00 95.75 422 ALA A C 1
ATOM 3310 O O . ALA A 1 422 ? -0.444 -13.588 27.708 1.00 95.75 422 ALA A O 1
ATOM 3311 N N . ILE A 1 423 ? -0.287 -12.171 29.444 1.00 96.94 423 ILE A N 1
ATOM 3312 C CA . ILE A 1 423 ? -1.478 -11.386 29.094 1.00 96.94 423 ILE A CA 1
ATOM 3313 C C . ILE A 1 423 ? -1.272 -10.644 27.765 1.00 96.94 423 ILE A C 1
ATOM 3315 O O . ILE A 1 423 ? -2.156 -10.682 26.912 1.00 96.94 423 ILE A O 1
ATOM 3319 N N . HIS A 1 424 ? -0.104 -10.031 27.538 1.00 96.50 424 HIS A N 1
ATOM 3320 C CA . HIS A 1 424 ? 0.216 -9.388 26.258 1.00 96.50 424 HIS A CA 1
ATOM 3321 C C . HIS A 1 424 ? 0.085 -10.364 25.085 1.00 96.50 424 HIS A C 1
ATOM 3323 O O . HIS A 1 424 ? -0.515 -9.996 24.079 1.00 96.50 424 HIS A O 1
ATOM 3329 N N . LYS A 1 425 ? 0.566 -11.610 25.218 1.00 95.69 425 LYS A N 1
ATOM 3330 C CA . LYS A 1 425 ? 0.408 -12.629 24.164 1.00 95.69 425 LYS A CA 1
ATOM 3331 C C . LYS A 1 425 ? -1.060 -12.911 23.836 1.00 95.69 425 LYS A C 1
ATOM 3333 O O . LYS A 1 425 ? -1.405 -12.921 22.662 1.00 95.69 425 LYS A O 1
ATOM 3338 N N . LYS A 1 426 ? -1.936 -13.010 24.840 1.00 96.62 426 LYS A N 1
ATOM 3339 C CA . LYS A 1 426 ? -3.387 -13.153 24.610 1.00 96.62 426 LYS A CA 1
ATOM 3340 C C . LYS A 1 426 ? -3.994 -11.933 23.908 1.00 96.62 426 LYS A C 1
ATOM 3342 O O . LYS A 1 426 ? -4.834 -12.073 23.031 1.00 96.62 426 LYS A O 1
ATOM 3347 N N . ILE A 1 427 ? -3.569 -10.716 24.261 1.00 96.94 427 ILE A N 1
ATOM 3348 C CA . ILE A 1 427 ? -4.054 -9.493 23.593 1.00 96.94 427 ILE A CA 1
ATOM 3349 C C . ILE A 1 427 ? -3.606 -9.469 22.121 1.00 96.94 427 ILE A C 1
ATOM 3351 O O . ILE A 1 427 ? -4.398 -9.111 21.245 1.00 96.94 427 ILE A O 1
ATOM 3355 N N . GLN A 1 428 ? -2.360 -9.875 21.853 1.00 97.12 428 GLN A N 1
ATOM 3356 C CA . GLN A 1 428 ? -1.746 -9.922 20.522 1.00 97.12 428 GLN A CA 1
ATOM 3357 C C . GLN A 1 428 ? -2.473 -10.843 19.536 1.00 97.12 428 GLN A C 1
ATOM 3359 O O . GLN A 1 428 ? -2.420 -10.567 18.338 1.00 97.12 428 GLN A O 1
ATOM 3364 N N . GLU A 1 429 ? -3.182 -11.876 20.002 1.00 95.50 429 GLU A N 1
ATOM 3365 C CA . GLU A 1 429 ? -3.959 -12.803 19.157 1.00 95.50 429 GLU A CA 1
ATOM 3366 C C . GLU A 1 429 ? -5.038 -12.102 18.312 1.00 95.50 429 GLU A C 1
ATOM 3368 O O . GLU A 1 429 ? -5.450 -12.629 17.279 1.00 95.50 429 GLU A O 1
ATOM 3373 N N . HIS A 1 430 ? -5.444 -10.887 18.697 1.00 96.12 430 HIS A N 1
ATOM 3374 C CA . HIS A 1 430 ? -6.450 -10.092 17.985 1.00 96.12 430 HIS A CA 1
ATOM 3375 C C . HIS A 1 430 ? -5.919 -8.737 17.480 1.00 96.12 430 HIS A C 1
ATOM 3377 O O . HIS A 1 430 ? -6.694 -7.847 17.131 1.00 96.12 430 HIS A O 1
ATOM 3383 N N . PHE A 1 431 ? -4.597 -8.568 17.394 1.00 97.44 431 PHE A N 1
ATOM 3384 C CA . PHE A 1 431 ? -3.973 -7.318 16.949 1.00 97.44 431 PHE A CA 1
ATOM 3385 C C . PHE A 1 431 ? -4.462 -6.845 15.568 1.00 97.44 431 PHE A C 1
ATOM 3387 O O . PHE A 1 431 ? -4.708 -5.655 15.365 1.00 97.44 431 PHE A O 1
ATOM 3394 N N . ALA A 1 432 ? -4.622 -7.755 14.602 1.00 96.38 432 ALA A N 1
ATOM 3395 C CA . ALA A 1 432 ? -5.020 -7.382 13.247 1.00 96.38 432 ALA A CA 1
ATOM 3396 C C . ALA A 1 432 ? -6.394 -6.703 13.200 1.00 96.38 432 ALA A C 1
ATOM 3398 O O . ALA A 1 432 ? -6.573 -5.760 12.428 1.00 96.38 432 ALA A O 1
ATOM 3399 N N . ILE A 1 433 ? -7.355 -7.150 14.018 1.00 96.56 433 ILE A N 1
ATOM 3400 C CA . ILE A 1 433 ? -8.671 -6.508 14.068 1.00 96.56 433 ILE A CA 1
ATOM 3401 C C . ILE A 1 433 ? -8.618 -5.186 14.837 1.00 96.56 433 ILE A C 1
ATOM 3403 O O . ILE A 1 433 ? -9.240 -4.227 14.384 1.00 96.56 433 ILE A O 1
ATOM 3407 N N . ASP A 1 434 ? -7.793 -5.076 15.887 1.00 97.06 434 ASP A N 1
ATOM 3408 C CA . ASP A 1 434 ? -7.540 -3.795 16.565 1.00 97.06 434 ASP A CA 1
ATOM 3409 C C . ASP A 1 434 ? -7.033 -2.737 15.559 1.00 97.06 434 ASP A C 1
ATOM 3411 O O . ASP A 1 434 ? -7.512 -1.599 15.526 1.00 97.06 434 ASP A O 1
ATOM 3415 N N . ALA A 1 435 ? -6.119 -3.134 14.666 1.00 96.19 435 ALA A N 1
ATOM 3416 C CA . ALA A 1 435 ? -5.587 -2.285 13.602 1.00 96.19 435 ALA A CA 1
ATOM 3417 C C . ALA A 1 435 ? -6.599 -2.014 12.469 1.00 96.19 435 ALA A C 1
ATOM 3419 O O . ALA A 1 435 ? -6.730 -0.877 12.010 1.00 96.19 435 ALA A O 1
ATOM 3420 N N . ILE A 1 436 ? -7.358 -3.018 12.014 1.00 95.75 436 ILE A N 1
ATOM 3421 C CA . ILE A 1 436 ? -8.389 -2.841 10.971 1.00 95.75 436 ILE A CA 1
ATOM 3422 C C . ILE A 1 436 ? -9.509 -1.918 11.460 1.00 95.75 436 ILE A C 1
ATOM 3424 O O . ILE A 1 436 ? -9.961 -1.071 10.691 1.00 95.75 436 ILE A O 1
ATOM 3428 N N . LEU A 1 437 ? -9.900 -2.000 12.732 1.00 95.56 437 LEU A N 1
ATOM 3429 C CA . LEU A 1 437 ? -10.835 -1.064 13.361 1.00 95.56 437 LEU A CA 1
ATOM 3430 C C . LEU A 1 437 ? -10.194 0.289 13.696 1.00 95.56 437 LEU A C 1
ATOM 3432 O O . LEU A 1 437 ? -10.902 1.216 14.082 1.00 95.56 437 LEU A O 1
ATOM 3436 N N . GLY A 1 438 ? -8.877 0.437 13.532 1.00 94.50 438 GLY A N 1
ATOM 3437 C CA . GLY A 1 438 ? -8.151 1.677 13.803 1.00 94.50 438 GLY A CA 1
ATOM 3438 C C . GLY A 1 438 ? -8.228 2.095 15.271 1.00 94.50 438 GLY A C 1
ATOM 3439 O O . GLY A 1 438 ? -8.286 3.290 15.562 1.00 94.50 438 GLY A O 1
ATOM 3440 N N . ASN A 1 439 ? -8.300 1.134 16.197 1.00 93.81 439 ASN A N 1
ATOM 3441 C CA . ASN A 1 439 ? -8.496 1.394 17.620 1.00 93.81 439 ASN A CA 1
ATOM 3442 C C . ASN A 1 439 ? -7.166 1.721 18.319 1.00 93.81 439 ASN A C 1
ATOM 3444 O O . ASN A 1 439 ? -6.600 0.907 19.047 1.00 93.81 439 ASN A O 1
ATOM 3448 N N . TRP A 1 440 ? -6.643 2.932 18.103 1.00 87.00 440 TRP A N 1
ATOM 3449 C CA . TRP A 1 440 ? -5.406 3.384 18.760 1.00 87.00 440 TRP A CA 1
ATOM 3450 C C . TRP A 1 440 ? -5.495 3.444 20.286 1.00 87.00 440 TRP A C 1
ATOM 3452 O O . TRP A 1 440 ? -4.455 3.397 20.942 1.00 87.00 440 TRP A O 1
ATOM 3462 N N . ASP A 1 441 ? -6.706 3.540 20.835 1.00 88.38 441 ASP A N 1
ATOM 3463 C CA . ASP A 1 441 ? -6.941 3.636 22.274 1.00 88.38 441 ASP A CA 1
ATOM 3464 C C . ASP A 1 441 ? -7.300 2.288 22.917 1.00 88.38 441 ASP A C 1
ATOM 3466 O O . ASP A 1 441 ? -7.696 2.244 24.074 1.00 88.38 441 ASP A O 1
ATOM 3470 N N . VAL A 1 442 ? -7.110 1.166 22.212 1.00 93.75 442 VAL A N 1
ATOM 3471 C CA . VAL A 1 442 ? -7.441 -0.183 22.715 1.00 93.75 442 VAL A CA 1
ATOM 3472 C C . VAL A 1 442 ? -6.786 -0.524 24.062 1.00 93.75 442 VAL A C 1
ATOM 3474 O O . VAL A 1 442 ? -7.339 -1.283 24.845 1.00 93.75 442 VAL A O 1
ATOM 3477 N N . ILE A 1 443 ? -5.613 0.049 24.355 1.00 92.69 443 ILE A N 1
ATOM 3478 C CA . ILE A 1 443 ? -4.934 -0.134 25.647 1.00 92.69 443 ILE A CA 1
ATOM 3479 C C . ILE A 1 443 ? -5.390 0.907 26.682 1.00 92.69 443 ILE A C 1
ATOM 3481 O O . ILE A 1 443 ? -5.397 0.616 27.874 1.00 92.69 443 ILE A O 1
ATOM 3485 N N . GLY A 1 444 ? -5.803 2.098 26.252 1.00 87.81 444 GLY A N 1
ATOM 3486 C CA . GLY A 1 444 ? -6.103 3.229 27.128 1.00 87.81 444 GLY A CA 1
ATOM 3487 C C . GLY A 1 444 ? -4.852 3.957 27.623 1.00 87.81 444 GLY A C 1
ATOM 3488 O O . GLY A 1 444 ? -3.726 3.439 27.606 1.00 87.81 444 GLY A O 1
ATOM 3489 N N . VAL A 1 445 ? -5.040 5.197 28.081 1.00 82.12 445 VAL A N 1
ATOM 3490 C CA . VAL A 1 445 ? -3.948 6.080 28.532 1.00 82.12 445 VAL A CA 1
ATOM 3491 C C . VAL A 1 445 ? -3.198 5.481 29.725 1.00 82.12 445 VAL A C 1
ATOM 3493 O O . VAL A 1 445 ? -1.964 5.583 29.794 1.00 82.12 445 VAL A O 1
ATOM 3496 N N . SER A 1 446 ? -3.927 4.826 30.632 1.00 84.19 446 SER A N 1
ATOM 3497 C CA . SER A 1 446 ? -3.402 4.248 31.874 1.00 84.19 446 SER A CA 1
ATOM 3498 C C . SER A 1 446 ? -3.406 2.717 31.865 1.00 84.19 446 SER A C 1
ATOM 3500 O O . SER A 1 446 ? -3.318 2.104 32.930 1.00 84.19 446 SER A O 1
ATOM 3502 N N . ALA A 1 447 ? -3.471 2.096 30.678 1.00 87.38 447 ALA A N 1
ATOM 3503 C CA . ALA A 1 447 ? -3.664 0.650 30.523 1.00 87.38 447 ALA A CA 1
ATOM 3504 C C . ALA A 1 447 ? -4.942 0.151 31.235 1.00 87.38 447 ALA A C 1
ATOM 3506 O O . ALA A 1 447 ? -4.939 -0.871 31.923 1.00 87.38 447 ALA A O 1
ATOM 3507 N N . ASP A 1 448 ? -6.005 0.945 31.122 1.00 87.75 448 ASP A N 1
ATOM 3508 C CA . ASP A 1 448 ? -7.307 0.813 31.772 1.00 87.75 448 ASP A CA 1
ATOM 3509 C C . ASP A 1 448 ? -8.413 0.310 30.832 1.00 87.75 448 ASP A C 1
ATOM 3511 O O . ASP A 1 448 ? -9.392 -0.256 31.315 1.00 87.75 448 ASP A O 1
ATOM 3515 N N . ASN A 1 449 ? -8.211 0.394 29.511 1.00 93.50 449 ASN A N 1
ATOM 3516 C CA . ASN A 1 449 ? -9.155 -0.122 28.506 1.00 93.50 449 ASN A CA 1
ATOM 3517 C C . ASN A 1 449 ? -9.023 -1.641 28.277 1.00 93.50 449 ASN A C 1
ATOM 3519 O O . ASN A 1 449 ? -9.709 -2.224 27.441 1.00 93.50 449 ASN A O 1
ATOM 3523 N N . ILE A 1 450 ? -8.165 -2.309 29.053 1.00 96.12 450 ILE A N 1
ATOM 3524 C CA . ILE A 1 450 ? -8.086 -3.767 29.116 1.00 96.12 450 ILE A CA 1
ATOM 3525 C C . ILE A 1 450 ? -8.343 -4.211 30.556 1.00 96.12 450 ILE A C 1
ATOM 3527 O O . ILE A 1 450 ? -7.546 -3.907 31.448 1.00 96.12 450 ILE A O 1
ATOM 3531 N N . ILE A 1 451 ? -9.419 -4.970 30.768 1.00 96.31 451 ILE A N 1
ATOM 3532 C CA . ILE A 1 451 ? -9.736 -5.616 32.048 1.00 96.31 451 ILE A CA 1
ATOM 3533 C C . ILE A 1 451 ? -9.439 -7.103 31.934 1.00 96.31 451 ILE A C 1
ATOM 3535 O O . ILE A 1 451 ? -9.989 -7.794 31.084 1.00 96.31 451 ILE A O 1
ATOM 3539 N N . VAL A 1 452 ? -8.576 -7.607 32.806 1.00 97.31 452 VAL A N 1
ATOM 3540 C CA . VAL A 1 452 ? -8.268 -9.032 32.900 1.00 97.31 452 VAL A CA 1
ATOM 3541 C C . VAL A 1 452 ? -9.183 -9.640 33.953 1.00 97.31 452 VAL A C 1
ATOM 3543 O O . VAL A 1 452 ? -9.118 -9.248 35.123 1.00 97.31 452 VAL A O 1
ATOM 3546 N N . ASP A 1 453 ? -10.051 -10.556 33.529 1.00 95.69 453 ASP A N 1
ATOM 3547 C CA . ASP A 1 453 ? -10.983 -11.237 34.427 1.00 95.69 453 ASP A CA 1
ATOM 3548 C C . ASP A 1 453 ? -10.256 -12.188 35.398 1.00 95.69 453 ASP A C 1
ATOM 3550 O O . ASP A 1 453 ? -9.045 -12.421 35.316 1.00 95.69 453 ASP A O 1
ATOM 3554 N N . ASN A 1 454 ? -11.007 -12.784 36.323 1.00 93.31 454 ASN A N 1
ATOM 3555 C CA . ASN A 1 454 ? -10.456 -13.733 37.296 1.00 93.31 454 ASN A CA 1
ATOM 3556 C C . ASN A 1 454 ? -9.886 -15.024 36.665 1.00 93.31 454 ASN A C 1
ATOM 3558 O O . ASN A 1 454 ? -9.154 -15.749 37.337 1.00 93.31 454 ASN A O 1
ATOM 3562 N N . ASN A 1 455 ? -10.186 -15.307 35.393 1.00 92.56 455 ASN A N 1
ATOM 3563 C CA . ASN A 1 455 ? -9.649 -16.440 34.631 1.00 92.56 455 ASN A CA 1
ATOM 3564 C C . ASN A 1 455 ? -8.408 -16.056 33.801 1.00 92.56 455 ASN A C 1
ATOM 3566 O O . ASN A 1 455 ? -7.848 -16.889 33.080 1.00 92.56 455 ASN A O 1
ATOM 3570 N N . GLY A 1 456 ? -7.963 -14.799 33.873 1.00 93.12 456 GLY A N 1
ATOM 3571 C CA . GLY A 1 456 ? -6.829 -14.297 33.107 1.00 93.12 456 GLY A CA 1
ATOM 3572 C C . GLY A 1 456 ? -7.155 -13.999 31.640 1.00 93.12 456 GLY A C 1
ATOM 3573 O O . GLY A 1 456 ? -6.240 -14.034 30.809 1.00 93.12 456 GLY A O 1
ATOM 3574 N N . ILE A 1 457 ? -8.423 -13.778 31.287 1.00 96.50 457 ILE A N 1
ATOM 3575 C CA . ILE A 1 457 ? -8.874 -13.403 29.939 1.00 96.50 457 ILE A CA 1
ATOM 3576 C C . ILE A 1 457 ? -8.881 -11.868 29.829 1.00 96.50 457 ILE A C 1
ATOM 3578 O O . ILE A 1 457 ? -9.555 -11.214 30.626 1.00 96.50 457 ILE A O 1
ATOM 3582 N N . PRO A 1 458 ? -8.145 -11.270 28.871 1.00 97.19 458 PRO A N 1
ATOM 3583 C CA . PRO A 1 458 ? -8.125 -9.823 28.681 1.00 97.19 458 PRO A CA 1
ATOM 3584 C C . PRO A 1 458 ? -9.314 -9.354 27.832 1.00 97.19 458 PRO A C 1
ATOM 3586 O O . PRO A 1 458 ? -9.340 -9.551 26.618 1.00 97.19 458 PRO A O 1
ATOM 3589 N N . TYR A 1 459 ? -10.270 -8.687 28.471 1.00 97.56 459 TYR A N 1
ATOM 3590 C CA . TYR A 1 459 ? -11.398 -8.027 27.823 1.00 97.56 459 TYR A CA 1
ATOM 3591 C C . TYR A 1 459 ? -11.015 -6.623 27.372 1.00 97.56 459 TYR A C 1
ATOM 3593 O O . TYR A 1 459 ? -10.505 -5.831 28.169 1.00 97.56 459 TYR A O 1
ATOM 3601 N N . ARG A 1 460 ? -11.317 -6.295 26.115 1.00 96.00 460 ARG A N 1
ATOM 3602 C CA . ARG A 1 460 ? -11.297 -4.913 25.622 1.00 96.00 460 ARG A CA 1
ATOM 3603 C C . ARG A 1 460 ? -12.545 -4.212 26.128 1.00 96.00 460 ARG A C 1
ATOM 3605 O O . ARG A 1 460 ? -13.660 -4.631 25.826 1.00 96.00 460 ARG A O 1
ATOM 3612 N N . VAL A 1 461 ? -12.356 -3.162 26.908 1.00 91.81 461 VAL A N 1
ATOM 3613 C CA . VAL A 1 461 ? -13.429 -2.291 27.381 1.00 91.81 461 VAL A CA 1
ATOM 3614 C C . VAL A 1 461 ? -13.191 -0.897 26.820 1.00 91.81 461 VAL A C 1
ATOM 3616 O O . VAL A 1 461 ? -12.057 -0.512 26.576 1.00 91.81 461 VAL A O 1
ATOM 3619 N N . ASP A 1 462 ? -14.261 -0.135 26.617 1.00 87.06 462 ASP A N 1
ATOM 3620 C CA . ASP A 1 462 ? -14.165 1.229 26.087 1.00 87.06 462 ASP A CA 1
ATOM 3621 C C . ASP A 1 462 ? -13.553 1.337 24.676 1.00 87.06 462 ASP A C 1
ATOM 3623 O O . ASP A 1 462 ? -12.531 1.975 24.433 1.00 87.06 462 ASP A O 1
ATOM 3627 N N . ASN A 1 463 ? -14.234 0.745 23.694 1.00 90.38 463 ASN A N 1
ATOM 3628 C CA . ASN A 1 463 ? -13.818 0.795 22.290 1.00 90.38 463 ASN A CA 1
ATOM 3629 C C . ASN A 1 463 ? -14.240 2.092 21.571 1.00 90.38 463 ASN A C 1
ATOM 3631 O O . ASN A 1 463 ? -14.408 2.111 20.350 1.00 90.38 463 ASN A O 1
ATOM 3635 N N . GLY A 1 464 ? -14.405 3.197 22.310 1.00 85.81 464 GLY A N 1
ATOM 3636 C CA . GLY A 1 464 ? -14.876 4.478 21.768 1.00 85.81 464 GLY A CA 1
ATOM 3637 C C . GLY A 1 464 ? -13.866 5.149 20.833 1.00 85.81 464 GLY A C 1
ATOM 3638 O O . GLY A 1 464 ? -14.213 6.078 20.108 1.00 85.81 464 GLY A O 1
ATOM 3639 N N . GLY A 1 465 ? -12.614 4.684 20.843 1.00 86.44 465 GLY A N 1
ATOM 3640 C CA . GLY A 1 465 ? -11.554 5.090 19.925 1.00 86.44 465 GLY A CA 1
ATOM 3641 C C . GLY A 1 465 ? -11.463 4.263 18.641 1.00 86.44 465 GLY A C 1
ATOM 3642 O O . GLY A 1 465 ? -10.507 4.456 17.888 1.00 86.44 465 GLY A O 1
ATOM 3643 N N . ALA A 1 466 ? -12.395 3.345 18.378 1.00 91.19 466 ALA A N 1
ATOM 3644 C CA . ALA A 1 466 ? -12.457 2.566 17.143 1.00 91.19 466 ALA A CA 1
ATOM 3645 C C . ALA A 1 466 ? -13.216 3.305 16.022 1.00 91.19 466 ALA A C 1
ATOM 3647 O O . ALA A 1 466 ? -13.923 4.286 16.248 1.00 91.19 466 ALA A O 1
ATOM 3648 N N . LEU A 1 467 ? -13.067 2.819 14.787 1.00 91.56 467 LEU A N 1
ATOM 3649 C CA . LEU A 1 467 ? -13.750 3.327 13.595 1.00 91.56 467 LEU A CA 1
ATOM 3650 C C . LEU A 1 467 ? -13.460 4.817 13.356 1.00 91.56 467 LEU A C 1
ATOM 3652 O O . LEU A 1 467 ? -12.298 5.233 13.418 1.00 91.56 467 LEU A O 1
ATOM 3656 N N . ARG A 1 468 ? -14.477 5.629 13.043 1.00 90.56 468 ARG A N 1
ATOM 3657 C CA . ARG A 1 468 ? -14.291 7.030 12.635 1.00 90.56 468 ARG A CA 1
ATOM 3658 C C . ARG A 1 468 ? -14.034 7.967 13.802 1.00 90.56 468 ARG A C 1
ATOM 3660 O O . ARG A 1 468 ? -13.591 9.086 13.557 1.00 90.56 468 ARG A O 1
ATOM 3667 N N . TYR A 1 469 ? -14.290 7.538 15.032 1.00 84.62 469 TYR A N 1
ATOM 3668 C CA . TYR A 1 469 ? -14.161 8.375 16.216 1.00 84.62 469 TYR A CA 1
ATOM 3669 C C . TYR A 1 469 ? -12.861 8.106 16.977 1.00 84.62 469 TYR A C 1
ATOM 3671 O O . TYR A 1 469 ? -12.321 7.000 17.005 1.00 84.62 469 TYR A O 1
ATOM 3679 N N . ARG A 1 470 ? -12.330 9.163 17.583 1.00 82.75 470 ARG A N 1
ATOM 3680 C CA . ARG A 1 470 ? -11.306 9.123 18.627 1.00 82.75 470 ARG A CA 1
ATOM 3681 C C . ARG A 1 470 ? -11.984 8.896 19.979 1.00 82.75 470 ARG A C 1
ATOM 3683 O O . ARG A 1 470 ? -13.168 9.176 20.130 1.00 82.75 470 ARG A O 1
ATOM 3690 N N . ALA A 1 471 ? -11.207 8.499 20.986 1.00 73.88 471 ALA A N 1
ATOM 3691 C CA . ALA A 1 471 ? -11.710 8.241 22.341 1.00 73.88 471 ALA A CA 1
ATOM 3692 C C . ALA A 1 471 ? -12.504 9.420 22.948 1.00 73.88 471 ALA A C 1
ATOM 3694 O O . ALA A 1 471 ? -13.457 9.220 23.690 1.00 73.88 471 ALA A O 1
ATOM 3695 N N . MET A 1 472 ? -12.158 10.661 22.582 1.00 74.94 472 MET A N 1
ATOM 3696 C CA . MET A 1 472 ? -12.838 11.883 23.041 1.00 74.94 472 MET A CA 1
ATOM 3697 C C . MET A 1 472 ? -14.048 12.299 22.179 1.00 74.94 472 MET A C 1
ATOM 3699 O O . MET A 1 472 ? -14.604 13.373 22.388 1.00 74.94 472 MET A O 1
ATOM 3703 N N . GLY A 1 473 ? -14.451 11.487 21.196 1.00 72.25 473 GLY A N 1
ATOM 3704 C CA . GLY A 1 473 ? -15.603 11.749 20.324 1.00 72.25 473 GLY A CA 1
ATOM 3705 C C . GLY A 1 473 ? -15.318 12.628 19.098 1.00 72.25 473 GLY A C 1
ATOM 3706 O O . GLY A 1 473 ? -16.227 12.885 18.312 1.00 72.25 473 GLY A O 1
ATOM 3707 N N . GLU A 1 474 ? -14.073 13.065 18.892 1.00 80.75 474 GLU A N 1
ATOM 3708 C CA . GLU A 1 474 ? -13.648 13.744 17.659 1.00 80.75 474 GLU A CA 1
ATOM 3709 C C . GLU A 1 474 ? -13.525 12.762 16.487 1.00 80.75 474 GLU A C 1
ATOM 3711 O O . GLU A 1 474 ? -13.165 11.602 16.681 1.00 80.75 474 GLU A O 1
ATOM 3716 N N . LEU A 1 475 ? -13.762 13.220 15.256 1.00 82.88 475 LEU A N 1
ATOM 3717 C CA . LEU A 1 475 ? -13.541 12.396 14.067 1.00 82.88 475 LEU A CA 1
ATOM 3718 C C . LEU A 1 475 ? -12.043 12.255 13.755 1.00 82.88 475 LEU A C 1
ATOM 3720 O O . LEU A 1 475 ? -11.252 13.175 13.945 1.00 82.88 475 LEU A O 1
ATOM 3724 N N . LYS A 1 476 ? -11.657 11.097 13.216 1.00 82.50 476 LYS A N 1
ATOM 3725 C CA . LYS A 1 476 ? -10.304 10.820 12.709 1.00 82.50 476 LYS A CA 1
ATOM 3726 C C . LYS A 1 476 ? -10.018 11.436 11.335 1.00 82.50 476 LYS A C 1
ATOM 3728 O O . LYS A 1 476 ? -8.880 11.354 10.884 1.00 82.50 476 LYS A O 1
ATOM 3733 N N . GLU A 1 477 ? -11.023 12.033 10.691 1.00 80.62 477 GLU A N 1
ATOM 3734 C CA . GLU A 1 477 ? -10.941 12.637 9.351 1.00 80.62 477 GLU A CA 1
ATOM 3735 C C . GLU A 1 477 ? -10.111 11.768 8.383 1.00 80.62 477 GLU A C 1
ATOM 3737 O O . GLU A 1 477 ? -10.410 10.583 8.221 1.00 80.62 477 GLU A O 1
ATOM 3742 N N . ASP A 1 478 ? -9.045 12.318 7.798 1.00 76.69 478 ASP A N 1
ATOM 3743 C CA . ASP A 1 478 ? -8.193 11.656 6.805 1.00 76.69 478 ASP A CA 1
ATOM 3744 C C . ASP A 1 478 ? -7.453 10.418 7.336 1.00 76.69 478 ASP A C 1
ATOM 3746 O O . ASP A 1 478 ? -6.984 9.593 6.550 1.00 76.69 478 ASP A O 1
ATOM 3750 N N . GLN A 1 479 ? -7.351 10.245 8.659 1.00 79.69 479 GLN A N 1
ATOM 3751 C CA . GLN A 1 479 ? -6.689 9.087 9.269 1.00 79.69 479 GLN A CA 1
ATOM 3752 C C . GLN A 1 479 ? -7.541 7.812 9.156 1.00 79.69 479 GLN A C 1
ATOM 3754 O O . GLN A 1 479 ? -6.988 6.715 9.126 1.00 79.69 479 GLN A O 1
ATOM 3759 N N . TRP A 1 480 ? -8.871 7.936 9.048 1.00 87.81 480 TRP A N 1
ATOM 3760 C CA . TRP A 1 480 ? -9.761 6.798 8.811 1.00 87.81 480 TRP A CA 1
ATOM 3761 C C . TRP A 1 480 ? -10.047 6.631 7.318 1.00 87.81 480 TRP A C 1
ATOM 3763 O O . TRP A 1 480 ? -10.960 7.234 6.754 1.00 87.81 480 TRP A O 1
ATOM 3773 N N . ASN A 1 481 ? -9.266 5.774 6.668 1.00 90.25 481 ASN A N 1
ATOM 3774 C CA . ASN A 1 481 ? -9.375 5.520 5.234 1.00 90.25 481 ASN A CA 1
ATOM 3775 C C . ASN A 1 481 ? -9.114 4.037 4.902 1.00 90.25 481 ASN A C 1
ATOM 3777 O O . ASN A 1 481 ? -8.965 3.201 5.796 1.00 90.25 481 ASN A O 1
ATOM 3781 N N . ARG A 1 482 ? -9.070 3.695 3.609 1.00 93.56 482 ARG A N 1
ATOM 3782 C CA . ARG A 1 482 ? -8.868 2.315 3.131 1.00 93.56 482 ARG A CA 1
ATOM 3783 C C . ARG A 1 482 ? -7.513 1.688 3.491 1.00 93.56 482 ARG A C 1
ATOM 3785 O O . ARG A 1 482 ? -7.360 0.482 3.346 1.00 93.56 482 ARG A O 1
ATOM 3792 N N . TYR A 1 483 ? -6.531 2.479 3.915 1.00 95.38 483 TYR A N 1
ATOM 3793 C CA . TYR A 1 483 ? -5.168 2.047 4.204 1.00 95.38 483 TYR A CA 1
ATOM 3794 C C . TYR A 1 483 ? -4.979 1.827 5.715 1.00 95.38 483 TYR A C 1
ATOM 3796 O O . TYR A 1 483 ? -4.931 2.798 6.474 1.00 95.38 483 TYR A O 1
ATOM 3804 N N . PRO A 1 484 ? -4.845 0.573 6.185 1.00 95.00 484 PRO A N 1
ATOM 3805 C CA . PRO A 1 484 ? -4.700 0.261 7.606 1.00 95.00 484 PRO A CA 1
ATOM 3806 C C . PRO A 1 484 ? -3.262 0.494 8.099 1.00 95.00 484 PRO A C 1
ATOM 3808 O O . PRO A 1 484 ? -2.535 -0.442 8.436 1.00 95.00 484 PRO A O 1
ATOM 3811 N N . THR A 1 485 ? -2.826 1.756 8.138 1.00 94.25 485 THR A N 1
ATOM 3812 C CA . THR A 1 485 ? -1.486 2.154 8.627 1.00 94.25 485 THR A CA 1
ATOM 3813 C C . THR A 1 485 ? -1.236 1.759 10.088 1.00 94.25 485 THR A C 1
ATOM 3815 O O . THR A 1 485 ? -0.097 1.669 10.550 1.00 94.25 485 THR A O 1
ATOM 3818 N N . GLU A 1 486 ? -2.304 1.472 10.822 1.00 94.62 486 GLU A N 1
ATOM 3819 C CA . GLU A 1 486 ? -2.331 0.977 12.192 1.00 94.62 486 GLU A CA 1
ATOM 3820 C C . GLU A 1 486 ? -1.639 -0.373 12.366 1.00 94.62 486 GLU A C 1
ATOM 3822 O O . GLU A 1 486 ? -1.058 -0.598 13.426 1.00 94.62 486 GLU A O 1
ATOM 3827 N N . LEU A 1 487 ? -1.557 -1.195 11.311 1.00 94.62 487 LEU A N 1
ATOM 3828 C CA . LEU A 1 487 ? -0.762 -2.431 11.308 1.00 94.62 487 LEU A CA 1
ATOM 3829 C C . LEU A 1 487 ? 0.720 -2.191 11.636 1.00 94.62 487 LEU A C 1
ATOM 3831 O O . LEU A 1 487 ? 1.405 -3.112 12.073 1.00 94.62 487 LEU A O 1
ATOM 3835 N N . PHE A 1 488 ? 1.208 -0.961 11.449 1.00 94.00 488 PHE A N 1
ATOM 3836 C CA . PHE A 1 488 ? 2.582 -0.558 11.751 1.00 94.00 488 PHE A CA 1
ATOM 3837 C C . PHE A 1 488 ? 2.629 0.463 12.885 1.00 94.00 488 PHE A C 1
ATOM 3839 O O . PHE A 1 488 ? 3.384 0.299 13.840 1.00 94.00 488 PHE A O 1
ATOM 3846 N N . THR A 1 489 ? 1.790 1.503 12.832 1.00 93.06 489 THR A N 1
ATOM 3847 C CA . THR A 1 489 ? 1.853 2.585 13.827 1.00 93.06 489 THR A CA 1
ATOM 3848 C C . THR A 1 489 ? 1.506 2.114 15.237 1.00 93.06 489 THR A C 1
ATOM 3850 O O . THR A 1 489 ? 2.067 2.639 16.191 1.00 93.06 489 THR A O 1
ATOM 3853 N N . MET A 1 490 ? 0.650 1.099 15.406 1.00 94.44 490 MET A N 1
ATOM 3854 C CA . MET A 1 490 ? 0.335 0.555 16.734 1.00 94.44 490 MET A CA 1
ATOM 3855 C C . MET A 1 490 ? 1.465 -0.286 17.338 1.00 94.44 490 MET A C 1
ATOM 3857 O O . MET A 1 490 ? 1.457 -0.496 18.550 1.00 94.44 490 MET A O 1
ATOM 3861 N N . ARG A 1 491 ? 2.431 -0.730 16.528 1.00 94.25 491 ARG A N 1
ATOM 3862 C CA . ARG A 1 491 ? 3.605 -1.511 16.955 1.00 94.25 491 ARG A CA 1
ATOM 3863 C C . ARG A 1 491 ? 4.826 -0.640 17.248 1.00 94.25 491 ARG A C 1
ATOM 3865 O O . ARG A 1 491 ? 5.802 -1.136 17.796 1.00 94.25 491 ARG A O 1
ATOM 3872 N N . ASP A 1 492 ? 4.769 0.650 16.923 1.00 92.12 492 ASP A N 1
ATOM 3873 C CA . ASP A 1 492 ? 5.829 1.607 17.238 1.00 92.12 492 ASP A CA 1
ATOM 3874 C C . ASP A 1 492 ? 6.076 1.652 18.753 1.00 92.12 492 ASP A C 1
ATOM 3876 O O . ASP A 1 492 ? 5.180 1.993 19.529 1.00 92.12 492 ASP A O 1
ATOM 3880 N N . ALA A 1 493 ? 7.305 1.336 19.166 1.00 90.56 493 ALA A N 1
ATOM 3881 C CA . ALA A 1 493 ? 7.728 1.279 20.564 1.00 90.56 493 ALA A CA 1
ATOM 3882 C C . ALA A 1 493 ? 7.542 2.608 21.322 1.00 90.56 493 ALA A C 1
ATOM 3884 O O . ALA A 1 493 ? 7.442 2.607 22.551 1.00 90.56 493 ALA A O 1
ATOM 3885 N N . ASN A 1 494 ? 7.459 3.738 20.611 1.00 89.19 494 ASN A N 1
ATOM 3886 C CA . ASN A 1 494 ? 7.183 5.046 21.207 1.00 89.19 494 ASN A CA 1
ATOM 3887 C C . ASN A 1 494 ? 5.707 5.225 21.596 1.00 89.19 494 ASN A C 1
ATOM 3889 O O . ASN A 1 494 ? 5.370 6.134 22.359 1.00 89.19 494 ASN A O 1
ATOM 3893 N N . ARG A 1 495 ? 4.810 4.368 21.097 1.00 89.44 495 ARG A N 1
ATOM 3894 C CA . ARG A 1 495 ? 3.389 4.369 21.453 1.00 89.44 495 ARG A CA 1
ATOM 3895 C C . ARG A 1 495 ? 3.101 3.401 22.592 1.00 89.44 495 ARG A C 1
ATOM 3897 O O . ARG A 1 495 ? 3.760 2.381 22.770 1.00 89.44 495 ARG A O 1
ATOM 3904 N N . LYS A 1 496 ? 2.043 3.691 23.353 1.00 88.25 496 LYS A N 1
ATOM 3905 C CA . LYS A 1 496 ? 1.570 2.814 24.439 1.00 88.25 496 LYS A CA 1
ATOM 3906 C C . LYS A 1 496 ? 1.193 1.429 23.920 1.00 88.25 496 LYS A C 1
ATOM 3908 O O . LYS A 1 496 ? 1.609 0.436 24.505 1.00 88.25 496 LYS A O 1
ATOM 3913 N N . THR A 1 497 ? 0.496 1.383 22.788 1.00 93.31 497 THR A N 1
ATOM 3914 C CA . THR A 1 497 ? 0.158 0.148 22.074 1.00 93.31 497 THR A CA 1
ATOM 3915 C C . THR A 1 497 ? 1.409 -0.647 21.689 1.00 93.31 497 THR A C 1
ATOM 3917 O O . THR A 1 497 ? 1.387 -1.868 21.769 1.00 93.31 497 THR A O 1
ATOM 3920 N N . GLY A 1 498 ? 2.533 0.012 21.382 1.00 93.50 498 GLY A N 1
ATOM 3921 C CA . GLY A 1 498 ? 3.798 -0.648 21.044 1.00 93.50 498 GLY A CA 1
ATOM 3922 C C . GLY A 1 498 ? 4.425 -1.424 22.200 1.00 93.50 498 GLY A C 1
ATOM 3923 O O . GLY A 1 498 ? 5.136 -2.394 21.965 1.00 93.50 498 GLY A O 1
ATOM 3924 N N . LYS A 1 499 ? 4.101 -1.090 23.456 1.00 92.25 499 LYS A N 1
ATOM 3925 C CA . LYS A 1 499 ? 4.504 -1.909 24.617 1.00 92.25 499 LYS A CA 1
ATOM 3926 C C . LYS A 1 499 ? 3.823 -3.277 24.644 1.00 92.25 499 LYS A C 1
ATOM 3928 O O . LYS A 1 499 ? 4.334 -4.190 25.287 1.00 92.25 499 LYS A O 1
ATOM 3933 N N . VAL A 1 500 ? 2.662 -3.380 23.997 1.00 95.25 500 VAL A N 1
ATOM 3934 C CA . VAL A 1 500 ? 1.872 -4.608 23.906 1.00 95.25 500 VAL A CA 1
ATOM 3935 C C . VAL A 1 500 ? 2.092 -5.285 22.568 1.00 95.25 500 VAL A C 1
ATOM 3937 O O . VAL A 1 500 ? 2.260 -6.486 22.566 1.00 95.25 500 VAL A O 1
ATOM 3940 N N . TYR A 1 501 ? 2.118 -4.562 21.448 1.00 95.81 501 TYR A N 1
ATOM 3941 C CA . TYR A 1 501 ? 2.188 -5.153 20.106 1.00 95.81 501 TYR A CA 1
ATOM 3942 C C . TYR A 1 501 ? 3.584 -5.124 19.471 1.00 95.81 501 TYR A C 1
ATOM 3944 O O . TYR A 1 501 ? 3.771 -5.727 18.423 1.00 95.81 501 TYR A O 1
ATOM 3952 N N . GLY A 1 502 ? 4.569 -4.429 20.042 1.00 93.06 502 GLY A N 1
ATOM 3953 C CA . GLY A 1 502 ? 5.845 -4.156 19.368 1.00 93.06 502 GLY A CA 1
ATOM 3954 C C . GLY A 1 502 ? 6.674 -5.391 19.004 1.00 93.06 502 GLY A C 1
ATOM 3955 O O . GLY A 1 502 ? 7.430 -5.345 18.038 1.00 93.06 502 GLY A O 1
ATOM 3956 N N . ASP A 1 503 ? 6.515 -6.505 19.723 1.00 91.38 503 ASP A N 1
ATOM 3957 C CA . ASP A 1 503 ? 7.229 -7.762 19.462 1.00 91.38 503 ASP A CA 1
ATOM 3958 C C . ASP A 1 503 ? 6.428 -8.774 18.622 1.00 91.38 503 ASP A C 1
ATOM 3960 O O . ASP A 1 503 ? 6.961 -9.842 18.302 1.00 91.38 503 ASP A O 1
ATOM 3964 N N . ILE A 1 504 ? 5.185 -8.456 18.226 1.00 93.12 504 ILE A N 1
ATOM 3965 C CA . ILE A 1 504 ? 4.403 -9.337 17.349 1.00 93.12 504 ILE A CA 1
ATOM 3966 C C . ILE A 1 504 ? 5.088 -9.451 15.986 1.00 93.12 504 ILE A C 1
ATOM 3968 O O . ILE A 1 504 ? 5.460 -8.445 15.362 1.00 93.12 504 ILE A O 1
ATOM 3972 N N . GLN A 1 505 ? 5.264 -10.682 15.507 1.00 87.81 505 GLN A N 1
ATOM 3973 C CA . GLN A 1 505 ? 5.831 -10.902 14.185 1.00 87.81 505 GLN A CA 1
ATOM 3974 C C . GLN A 1 505 ? 4.765 -10.666 13.127 1.00 87.81 505 GLN A C 1
ATOM 3976 O O . GLN A 1 505 ? 3.629 -11.121 13.247 1.00 87.81 505 GLN A O 1
ATOM 3981 N N . ILE A 1 506 ? 5.148 -10.016 12.033 1.00 83.62 506 ILE A N 1
ATOM 3982 C CA . ILE A 1 506 ? 4.215 -9.711 10.948 1.00 83.62 506 ILE A CA 1
ATOM 3983 C C . ILE A 1 506 ? 3.549 -10.978 10.368 1.00 83.62 506 ILE A C 1
ATOM 3985 O O . ILE A 1 506 ? 2.380 -10.961 9.996 1.00 83.62 506 ILE A O 1
ATOM 3989 N N . THR A 1 507 ? 4.239 -12.124 10.397 1.00 79.44 507 THR A N 1
ATOM 3990 C CA . THR A 1 507 ? 3.683 -13.431 10.005 1.00 79.44 507 THR A CA 1
ATOM 3991 C C . THR A 1 507 ? 2.495 -13.878 10.864 1.00 79.44 507 THR A C 1
ATOM 3993 O O . THR A 1 507 ? 1.573 -14.514 10.349 1.00 79.44 507 THR A O 1
ATOM 3996 N N . GLU A 1 508 ? 2.487 -13.537 12.155 1.00 88.31 508 GLU A N 1
ATOM 3997 C CA . GLU A 1 508 ? 1.358 -13.804 13.055 1.00 88.31 508 GLU A CA 1
ATOM 3998 C C . GLU A 1 508 ? 0.174 -12.898 12.695 1.00 88.31 508 GLU A C 1
ATOM 4000 O O . GLU A 1 508 ? -0.949 -13.377 12.539 1.00 88.31 508 GLU A O 1
ATOM 4005 N N . VAL A 1 509 ? 0.445 -11.612 12.437 1.00 92.12 509 VAL A N 1
ATOM 4006 C CA . VAL A 1 509 ? -0.560 -10.624 12.008 1.00 92.12 509 VAL A CA 1
ATOM 4007 C C . VAL A 1 509 ? -1.294 -11.084 10.745 1.00 92.12 509 VAL A C 1
ATOM 4009 O O . VAL A 1 509 ? -2.514 -10.965 10.653 1.00 92.12 509 VAL A O 1
ATOM 4012 N N . PHE A 1 510 ? -0.590 -11.664 9.773 1.00 84.12 510 PHE A N 1
ATOM 4013 C CA . PHE A 1 510 ? -1.222 -12.125 8.532 1.00 84.12 510 PHE A CA 1
ATOM 4014 C C . PHE A 1 510 ? -2.138 -13.329 8.713 1.00 84.12 510 PHE A C 1
ATOM 4016 O O . PHE A 1 510 ? -3.168 -13.411 8.045 1.00 84.12 510 PHE A O 1
ATOM 4023 N N . SER A 1 511 ? -1.807 -14.230 9.638 1.00 87.50 511 SER A N 1
ATOM 4024 C CA . SER A 1 511 ? -2.694 -15.350 9.969 1.00 87.50 511 SER A CA 1
ATOM 4025 C C . SER A 1 511 ? -4.021 -14.835 10.540 1.00 87.50 511 SER A C 1
ATOM 4027 O O . SER A 1 511 ? -5.089 -15.325 10.173 1.00 87.50 511 SER A O 1
ATOM 4029 N N . GLN A 1 512 ? -3.964 -13.776 11.354 1.00 93.62 512 GLN A N 1
ATOM 4030 C CA . GLN A 1 512 ? -5.152 -13.092 11.869 1.00 93.62 512 GLN A CA 1
ATOM 4031 C C . GLN A 1 512 ? -5.937 -12.377 10.752 1.00 93.62 512 GLN A C 1
ATOM 4033 O O . GLN A 1 512 ? -7.163 -12.459 10.710 1.00 93.62 512 GLN A O 1
ATOM 4038 N N . ILE A 1 513 ? -5.259 -11.719 9.805 1.00 92.56 513 ILE A N 1
ATOM 4039 C CA . ILE A 1 513 ? -5.910 -11.045 8.665 1.00 92.56 513 ILE A CA 1
ATOM 4040 C C . ILE A 1 513 ? -6.700 -12.029 7.794 1.00 92.56 513 ILE A C 1
ATOM 4042 O O . ILE A 1 513 ? -7.828 -11.724 7.402 1.00 92.56 513 ILE A O 1
ATOM 4046 N N . GLU A 1 514 ? -6.152 -13.211 7.501 1.00 89.88 514 GLU A N 1
ATOM 4047 C CA . GLU A 1 514 ? -6.874 -14.225 6.720 1.00 89.88 514 GLU A CA 1
ATOM 4048 C C . GLU A 1 514 ? -8.106 -14.750 7.472 1.00 89.88 514 GLU A C 1
ATOM 4050 O O . GLU A 1 514 ? -9.158 -14.940 6.859 1.00 89.88 514 GLU A O 1
ATOM 4055 N N . HIS A 1 515 ? -8.030 -14.895 8.800 1.00 89.56 515 HIS A N 1
ATOM 4056 C CA . HIS A 1 515 ? -9.205 -15.211 9.614 1.00 89.56 515 HIS A CA 1
ATOM 4057 C C . HIS A 1 515 ? -10.301 -14.139 9.477 1.00 89.56 515 HIS A C 1
ATOM 4059 O O . HIS A 1 515 ? -11.457 -14.473 9.219 1.00 89.56 515 HIS A O 1
ATOM 4065 N N . ILE A 1 516 ? -9.948 -12.853 9.562 1.00 91.38 516 ILE A N 1
ATOM 4066 C CA . ILE A 1 516 ? -10.905 -11.740 9.423 1.00 91.38 516 ILE A CA 1
ATOM 4067 C C . ILE A 1 516 ? -11.512 -11.710 8.016 1.00 91.38 516 ILE A C 1
ATOM 4069 O O . ILE A 1 516 ? -12.719 -11.553 7.857 1.00 91.38 516 ILE A O 1
ATOM 4073 N N . LYS A 1 517 ? -10.699 -11.908 6.976 1.00 91.44 517 LYS A N 1
ATOM 4074 C CA . LYS A 1 517 ? -11.159 -11.951 5.580 1.00 91.44 517 LYS A CA 1
ATOM 4075 C C . LYS A 1 517 ? -12.168 -13.071 5.330 1.00 91.44 517 LYS A C 1
ATOM 4077 O O . LYS A 1 517 ? -13.151 -12.847 4.620 1.00 91.44 517 LYS A O 1
ATOM 4082 N N . ASN A 1 518 ? -11.939 -14.249 5.908 1.00 89.56 518 ASN A N 1
ATOM 4083 C CA . ASN A 1 518 ? -12.849 -15.392 5.801 1.00 89.56 518 ASN A CA 1
ATOM 4084 C C . ASN A 1 518 ? -14.171 -15.162 6.547 1.00 89.56 518 ASN A C 1
ATOM 4086 O O . ASN A 1 518 ? -15.185 -15.732 6.159 1.00 89.56 518 ASN A O 1
ATOM 4090 N N . ASN A 1 519 ? -14.171 -14.274 7.543 1.00 88.06 519 ASN A N 1
ATOM 4091 C CA . ASN A 1 519 ? -15.345 -13.873 8.316 1.00 88.06 519 ASN A CA 1
ATOM 4092 C C . ASN A 1 519 ? -15.807 -12.440 7.987 1.00 88.06 519 ASN A C 1
ATOM 4094 O O . ASN A 1 519 ? -16.439 -11.785 8.802 1.00 88.06 519 ASN A O 1
ATOM 4098 N N . LYS A 1 520 ? -15.517 -11.906 6.791 1.00 84.31 520 LYS A N 1
ATOM 4099 C CA . LYS A 1 520 ? -15.856 -10.509 6.430 1.00 84.31 520 LYS A CA 1
ATOM 4100 C C . LYS A 1 520 ? -17.359 -10.187 6.453 1.00 84.31 520 LYS A C 1
ATOM 4102 O O . LYS A 1 520 ? -17.731 -9.017 6.458 1.00 84.31 520 LYS A O 1
ATOM 4107 N N . ASN A 1 521 ? -18.213 -11.210 6.450 1.00 86.56 521 ASN A N 1
ATOM 4108 C CA . ASN A 1 521 ? -19.663 -11.090 6.612 1.00 86.56 521 ASN A CA 1
ATOM 4109 C C . ASN A 1 521 ? -20.060 -10.520 7.984 1.00 86.56 521 ASN A C 1
ATOM 4111 O O . ASN A 1 521 ? -21.155 -9.983 8.117 1.00 86.56 521 ASN A O 1
ATOM 4115 N N . VAL A 1 522 ? -19.168 -10.540 8.986 1.00 87.12 522 VAL A N 1
ATOM 4116 C CA . VAL A 1 522 ? -19.399 -9.843 10.267 1.00 87.12 522 VAL A CA 1
ATOM 4117 C C . VAL A 1 522 ? -19.614 -8.335 10.085 1.00 87.12 522 VAL A C 1
ATOM 4119 O O . VAL A 1 522 ? -20.226 -7.696 10.933 1.00 87.12 522 VAL A O 1
ATOM 4122 N N . PHE A 1 523 ? -19.166 -7.755 8.964 1.00 88.81 523 PHE A N 1
ATOM 4123 C CA . PHE A 1 523 ? -19.385 -6.343 8.648 1.00 88.81 523 PHE A CA 1
ATOM 4124 C C . PHE A 1 523 ? -20.756 -6.055 8.013 1.00 88.81 523 PHE A C 1
ATOM 4126 O O . PHE A 1 523 ? -21.092 -4.887 7.816 1.00 88.81 523 PHE A O 1
ATOM 4133 N N . ASP A 1 524 ? -21.555 -7.070 7.664 1.00 83.56 524 ASP A N 1
ATOM 4134 C CA . ASP A 1 524 ? -22.820 -6.880 6.936 1.00 83.56 524 ASP A CA 1
ATOM 4135 C C . ASP A 1 524 ? -23.909 -6.200 7.771 1.00 83.56 524 ASP A C 1
ATOM 4137 O O . ASP A 1 524 ? -24.772 -5.522 7.212 1.00 83.56 524 ASP A O 1
ATOM 4141 N N . SER A 1 525 ? -23.833 -6.322 9.098 1.00 79.44 525 SER A N 1
ATOM 4142 C CA . SER A 1 525 ? -24.719 -5.644 10.051 1.00 79.44 525 SER A CA 1
ATOM 4143 C C . SER A 1 525 ? -24.400 -4.153 10.226 1.00 79.44 525 SER A C 1
ATOM 4145 O O . SER A 1 525 ? -25.188 -3.421 10.824 1.00 79.44 525 SER A O 1
ATOM 4147 N N . LEU A 1 526 ? -23.262 -3.683 9.702 1.00 84.94 526 LEU A N 1
ATOM 4148 C CA . LEU A 1 526 ? -22.787 -2.317 9.897 1.00 84.94 526 LEU A CA 1
ATOM 4149 C C . LEU A 1 526 ? -23.379 -1.332 8.878 1.00 84.94 526 LEU A C 1
ATOM 4151 O O . LEU A 1 526 ? -23.661 -1.696 7.729 1.00 84.94 526 LEU A O 1
ATOM 4155 N N . PRO A 1 527 ? -23.470 -0.033 9.228 1.00 84.50 527 PRO A N 1
ATOM 4156 C CA . PRO A 1 527 ? -23.783 1.020 8.270 1.00 84.50 527 PRO A CA 1
ATOM 4157 C C . PRO A 1 527 ? -22.899 0.956 7.016 1.00 84.50 527 PRO A C 1
ATOM 4159 O O . PRO A 1 527 ? -21.685 0.765 7.098 1.00 84.50 527 PRO A O 1
ATOM 4162 N N . SER A 1 528 ? -23.490 1.193 5.839 1.00 77.69 528 SER A N 1
ATOM 4163 C CA . SER A 1 528 ? -22.828 0.975 4.540 1.00 77.69 528 SER A CA 1
ATOM 4164 C C . SER A 1 528 ? -21.494 1.713 4.372 1.00 77.69 528 SER A C 1
ATOM 4166 O O . SER A 1 528 ? -20.584 1.193 3.722 1.00 77.69 528 SER A O 1
ATOM 4168 N N . VAL A 1 529 ? -21.361 2.905 4.962 1.00 80.25 529 VAL A N 1
ATOM 4169 C CA . VAL A 1 529 ? -20.118 3.692 4.961 1.00 80.25 529 VAL A CA 1
ATOM 4170 C C . VAL A 1 529 ? -19.007 2.947 5.706 1.00 80.25 529 VAL A C 1
ATOM 4172 O O . VAL A 1 529 ? -17.948 2.729 5.125 1.00 80.25 529 VAL A O 1
ATOM 4175 N N . LEU A 1 530 ? -19.277 2.490 6.932 1.00 83.00 530 LEU A N 1
ATOM 4176 C CA . LEU A 1 530 ? -18.325 1.749 7.766 1.00 83.00 530 LEU A CA 1
ATOM 4177 C C . LEU A 1 530 ? -17.987 0.395 7.148 1.00 83.00 530 LEU A C 1
ATOM 4179 O O . LEU A 1 530 ? -16.812 0.075 6.983 1.00 83.00 530 LEU A O 1
ATOM 4183 N N . ARG A 1 531 ? -19.010 -0.349 6.705 1.00 88.38 531 ARG A N 1
ATOM 4184 C CA . ARG A 1 531 ? -18.838 -1.634 6.019 1.00 88.38 531 ARG A CA 1
ATOM 4185 C C . ARG A 1 531 ? -17.918 -1.514 4.808 1.00 88.38 531 ARG A C 1
ATOM 4187 O O . ARG A 1 531 ? -17.031 -2.340 4.641 1.00 88.38 531 ARG A O 1
ATOM 4194 N N . THR A 1 532 ? -18.107 -0.489 3.968 1.00 88.00 532 THR A N 1
ATOM 4195 C CA . THR A 1 532 ? -17.254 -0.315 2.779 1.00 88.00 532 THR A CA 1
ATOM 4196 C C . THR A 1 532 ? -15.799 -0.113 3.184 1.00 88.00 532 THR A C 1
ATOM 4198 O O . THR A 1 532 ? -14.932 -0.828 2.692 1.00 88.00 532 THR A O 1
ATOM 4201 N N . THR A 1 533 ? -15.533 0.825 4.097 1.00 89.69 533 THR A N 1
ATOM 4202 C CA . THR A 1 533 ? -14.161 1.132 4.514 1.00 89.69 533 THR A CA 1
ATOM 4203 C C . THR A 1 533 ? -13.502 -0.057 5.207 1.00 89.69 533 THR A C 1
ATOM 4205 O O . THR A 1 533 ? -12.342 -0.334 4.935 1.00 89.69 533 THR A O 1
ATOM 4208 N N . LEU A 1 534 ? -14.225 -0.808 6.042 1.00 91.81 534 LEU A N 1
ATOM 4209 C CA . LEU A 1 534 ? -13.693 -2.013 6.686 1.00 91.81 534 LEU A CA 1
ATOM 4210 C C . LEU A 1 534 ? -13.360 -3.107 5.674 1.00 91.81 534 LEU A C 1
ATOM 4212 O O . LEU A 1 534 ? -12.268 -3.659 5.729 1.00 91.81 534 LEU A O 1
ATOM 4216 N N . VAL A 1 535 ? -14.236 -3.361 4.697 1.00 92.75 535 VAL A N 1
ATOM 4217 C CA . VAL A 1 535 ? -13.948 -4.314 3.614 1.00 92.75 535 VAL A CA 1
ATOM 4218 C C . VAL A 1 535 ? -12.720 -3.878 2.811 1.00 92.75 535 VAL A C 1
ATOM 4220 O O . VAL A 1 535 ? -11.860 -4.706 2.513 1.00 92.75 535 VAL A O 1
ATOM 4223 N N . GLU A 1 536 ? -12.595 -2.591 2.481 1.00 93.38 536 GLU A N 1
ATOM 4224 C CA . GLU A 1 536 ? -11.421 -2.060 1.779 1.00 93.38 536 GLU A CA 1
ATOM 4225 C C . GLU A 1 536 ? -10.137 -2.200 2.612 1.00 93.38 536 GLU A C 1
ATOM 4227 O O . GLU A 1 536 ? -9.125 -2.665 2.086 1.00 93.38 536 GLU A O 1
ATOM 4232 N N . ARG A 1 537 ? -10.191 -1.889 3.914 1.00 95.06 537 ARG A N 1
ATOM 4233 C CA . ARG A 1 537 ? -9.069 -2.059 4.853 1.00 95.06 537 ARG A CA 1
ATOM 4234 C C . ARG A 1 537 ? -8.660 -3.523 4.988 1.00 95.06 537 ARG A C 1
ATOM 4236 O O . ARG A 1 537 ? -7.471 -3.822 4.919 1.00 95.06 537 ARG A O 1
ATOM 4243 N N . THR A 1 538 ? -9.614 -4.445 5.123 1.00 95.38 538 THR A N 1
ATOM 4244 C CA . THR A 1 538 ? -9.348 -5.892 5.178 1.00 95.38 538 THR A CA 1
ATOM 4245 C C . THR A 1 538 ? -8.745 -6.406 3.870 1.00 95.38 538 THR A C 1
ATOM 4247 O O . THR A 1 538 ? -7.813 -7.208 3.902 1.00 95.38 538 THR A O 1
ATOM 4250 N N . ASN A 1 539 ? -9.223 -5.930 2.716 1.00 94.88 539 ASN A N 1
ATOM 4251 C CA . ASN A 1 539 ? -8.658 -6.303 1.417 1.00 94.88 539 ASN A CA 1
ATOM 4252 C C . ASN A 1 539 ? -7.214 -5.806 1.264 1.00 94.88 539 ASN A C 1
ATOM 4254 O O . ASN A 1 539 ? -6.354 -6.571 0.827 1.00 94.88 539 ASN A O 1
ATOM 4258 N N . GLU A 1 540 ? -6.928 -4.561 1.653 1.00 95.69 540 GLU A N 1
ATOM 4259 C CA . GLU A 1 540 ? -5.565 -4.024 1.615 1.00 95.69 540 GLU A CA 1
ATOM 4260 C C . GLU A 1 540 ? -4.647 -4.765 2.599 1.00 95.69 540 GLU A C 1
ATOM 4262 O O . GLU A 1 540 ? -3.545 -5.156 2.222 1.00 95.69 540 GLU A O 1
ATOM 4267 N N . ALA A 1 541 ? -5.115 -5.066 3.814 1.00 95.81 541 ALA A N 1
ATOM 4268 C CA . ALA A 1 541 ? -4.376 -5.883 4.777 1.00 95.81 541 ALA A CA 1
ATOM 4269 C C . ALA A 1 541 ? -4.056 -7.287 4.223 1.00 95.81 541 ALA A C 1
ATOM 4271 O O . ALA A 1 541 ? -2.927 -7.763 4.352 1.00 95.81 541 ALA A O 1
ATOM 4272 N N . SER A 1 542 ? -5.014 -7.946 3.559 1.00 95.19 542 SER A N 1
ATOM 4273 C CA . SER A 1 542 ? -4.797 -9.270 2.949 1.00 95.19 542 SER A CA 1
ATOM 4274 C C . SER A 1 542 ? -3.826 -9.213 1.767 1.00 95.19 542 SER A C 1
ATOM 4276 O O . SER A 1 542 ? -3.018 -10.128 1.584 1.00 95.19 542 SER A O 1
ATOM 4278 N N . ARG A 1 543 ? -3.825 -8.114 0.998 1.00 94.88 543 ARG A N 1
ATOM 4279 C CA . ARG A 1 543 ? -2.810 -7.871 -0.038 1.00 94.88 543 ARG A CA 1
ATOM 4280 C C . ARG A 1 543 ? -1.408 -7.827 0.572 1.00 94.88 543 ARG A C 1
ATOM 4282 O O . ARG A 1 543 ? -0.527 -8.535 0.092 1.00 94.88 543 ARG A O 1
ATOM 4289 N N . LEU A 1 544 ? -1.214 -7.066 1.653 1.00 95.50 544 LEU A N 1
ATOM 4290 C CA . LEU A 1 544 ? 0.070 -7.003 2.367 1.00 95.50 544 LEU A CA 1
ATOM 4291 C C . LEU A 1 544 ? 0.489 -8.379 2.904 1.00 95.50 544 LEU A C 1
ATOM 4293 O O . LEU A 1 544 ? 1.647 -8.767 2.759 1.00 95.50 544 LEU A O 1
ATOM 4297 N N . GLY A 1 545 ? -0.457 -9.150 3.448 1.00 93.38 545 GLY A N 1
ATOM 4298 C CA . GLY A 1 545 ? -0.191 -10.519 3.897 1.00 93.38 545 GLY A CA 1
ATOM 4299 C C . GLY A 1 545 ? 0.217 -11.467 2.777 1.00 93.38 545 GLY A C 1
ATOM 4300 O O . GLY A 1 545 ? 1.106 -12.296 2.967 1.00 93.38 545 GLY A O 1
ATOM 4301 N N . SER A 1 546 ? -0.352 -11.299 1.584 1.00 92.69 546 SER A N 1
ATOM 4302 C CA . SER A 1 546 ? 0.045 -12.067 0.402 1.00 92.69 546 SER A CA 1
ATOM 4303 C C . SER A 1 546 ? 1.481 -11.741 -0.024 1.00 92.69 546 SER A C 1
ATOM 4305 O O . SER A 1 546 ? 2.261 -12.661 -0.258 1.00 92.69 546 SER A O 1
ATOM 4307 N N . ILE A 1 547 ? 1.863 -10.457 -0.041 1.00 94.50 547 ILE A N 1
ATOM 4308 C CA . ILE A 1 547 ? 3.239 -10.018 -0.348 1.00 94.50 547 ILE A CA 1
ATOM 4309 C C . ILE A 1 547 ? 4.228 -10.629 0.641 1.00 94.50 547 ILE A C 1
ATOM 4311 O O . ILE A 1 547 ? 5.216 -11.247 0.248 1.00 94.50 547 ILE A O 1
ATOM 4315 N N . ALA A 1 548 ? 3.949 -10.503 1.933 1.00 94.38 548 ALA A N 1
ATOM 4316 C CA . ALA A 1 548 ? 4.828 -11.041 2.953 1.00 94.38 548 ALA A CA 1
ATOM 4317 C C . ALA A 1 548 ? 4.926 -12.565 2.931 1.00 94.38 548 ALA A C 1
ATOM 4319 O O . ALA A 1 548 ? 6.003 -13.102 3.181 1.00 94.38 548 ALA A O 1
ATOM 4320 N N . LYS A 1 549 ? 3.835 -13.274 2.617 1.00 93.38 549 LYS A N 1
ATOM 4321 C CA . LYS A 1 549 ? 3.869 -14.726 2.425 1.00 93.38 549 LYS A CA 1
ATOM 4322 C C . LYS A 1 549 ? 4.793 -15.096 1.268 1.00 93.38 549 LYS A C 1
ATOM 4324 O O . LYS A 1 549 ? 5.583 -16.023 1.425 1.00 93.38 549 LYS A O 1
ATOM 4329 N N . THR A 1 550 ? 4.737 -14.361 0.158 1.00 94.25 550 THR A N 1
ATOM 4330 C CA . THR A 1 550 ? 5.652 -14.544 -0.976 1.00 94.25 550 THR A CA 1
ATOM 4331 C C . THR A 1 550 ? 7.102 -14.311 -0.559 1.00 94.25 550 THR A C 1
ATOM 4333 O O . THR A 1 550 ? 7.932 -15.191 -0.759 1.00 94.25 550 THR A O 1
ATOM 4336 N N . LEU A 1 551 ? 7.407 -13.193 0.106 1.00 96.12 551 LEU A N 1
ATOM 4337 C CA . LEU A 1 551 ? 8.759 -12.899 0.598 1.00 96.12 551 LEU A CA 1
ATOM 4338 C C . LEU A 1 551 ? 9.258 -13.956 1.598 1.00 96.12 551 LEU A C 1
ATOM 4340 O O . LEU A 1 551 ? 10.413 -14.376 1.551 1.00 96.12 551 LEU A O 1
ATOM 4344 N N . LYS A 1 552 ? 8.387 -14.420 2.500 1.00 95.00 552 LYS A N 1
ATOM 4345 C CA . LYS A 1 552 ? 8.728 -15.444 3.491 1.00 95.00 552 LYS A CA 1
ATOM 4346 C C . LYS A 1 552 ? 8.998 -16.795 2.843 1.00 95.00 552 LYS A C 1
ATOM 4348 O O . LYS A 1 552 ? 9.988 -17.431 3.194 1.00 95.00 552 LYS A O 1
ATOM 4353 N N . ALA A 1 553 ? 8.133 -17.222 1.921 1.00 95.31 553 ALA A N 1
ATOM 4354 C CA . ALA A 1 553 ? 8.308 -18.454 1.150 1.00 95.31 553 ALA A CA 1
ATOM 4355 C C . ALA A 1 553 ? 9.600 -18.411 0.336 1.00 95.31 553 ALA A C 1
ATOM 4357 O O . ALA A 1 553 ? 10.292 -19.415 0.208 1.00 95.31 553 ALA A O 1
ATOM 4358 N N . ASP A 1 554 ? 9.948 -17.221 -0.137 1.00 96.81 554 ASP A N 1
ATOM 4359 C CA . ASP A 1 554 ? 11.182 -16.994 -0.849 1.00 96.81 554 ASP A CA 1
ATOM 4360 C C . ASP A 1 554 ? 12.397 -16.879 0.078 1.00 96.81 554 ASP A C 1
ATOM 4362 O O . ASP A 1 554 ? 13.489 -16.790 -0.440 1.00 96.81 554 ASP A O 1
ATOM 4366 N N . GLN A 1 555 ? 12.277 -16.961 1.411 1.00 97.00 555 GLN A N 1
ATOM 4367 C CA . GLN A 1 555 ? 13.368 -16.931 2.412 1.00 97.00 555 GLN A CA 1
ATOM 4368 C C . GLN A 1 555 ? 13.917 -15.544 2.822 1.00 97.00 555 GLN A C 1
ATOM 4370 O O . GLN A 1 555 ? 15.074 -15.412 3.237 1.00 97.00 555 GLN A O 1
ATOM 4375 N N . TYR A 1 556 ? 13.101 -14.491 2.752 1.00 97.50 556 TYR A N 1
ATOM 4376 C CA . TYR A 1 556 ? 13.439 -13.210 3.383 1.00 97.50 556 TYR A CA 1
ATOM 4377 C C . TYR A 1 556 ? 13.249 -13.252 4.910 1.00 97.50 556 TYR A C 1
ATOM 4379 O O . TYR A 1 556 ? 12.380 -13.954 5.444 1.00 97.50 556 TYR A O 1
ATOM 4387 N N . LYS A 1 557 ? 14.073 -12.484 5.629 1.00 96.38 557 LYS A N 1
ATOM 4388 C CA . LYS A 1 557 ? 13.974 -12.302 7.084 1.00 96.38 557 LYS A CA 1
ATOM 4389 C C . LYS A 1 557 ? 12.789 -11.406 7.456 1.00 96.38 557 LYS A C 1
ATOM 4391 O O . LYS A 1 557 ? 12.339 -10.580 6.667 1.00 96.38 557 LYS A O 1
ATOM 4396 N N . ASN A 1 558 ? 12.269 -11.593 8.670 1.00 93.88 558 ASN A N 1
ATOM 4397 C CA . ASN A 1 558 ? 11.039 -10.935 9.121 1.00 93.88 558 ASN A CA 1
ATOM 4398 C C . ASN A 1 558 ? 11.161 -9.404 9.185 1.00 93.88 558 ASN A C 1
ATOM 4400 O O . ASN A 1 558 ? 10.184 -8.727 8.897 1.00 93.88 558 ASN A O 1
ATOM 4404 N N . ASP A 1 559 ? 12.333 -8.878 9.537 1.00 94.06 559 ASP A N 1
ATOM 4405 C CA . ASP A 1 559 ? 12.629 -7.442 9.578 1.00 94.06 559 ASP A CA 1
ATOM 4406 C C . ASP A 1 559 ? 12.530 -6.802 8.188 1.00 94.06 559 ASP A C 1
ATOM 4408 O O . ASP A 1 559 ? 11.810 -5.824 8.013 1.00 94.06 559 ASP A O 1
ATOM 4412 N N . TYR A 1 560 ? 13.154 -7.413 7.175 1.00 97.19 560 TYR A N 1
ATOM 4413 C CA . TYR A 1 560 ? 13.023 -6.963 5.788 1.00 97.19 560 TYR A CA 1
ATOM 4414 C C . TYR A 1 560 ? 11.570 -7.036 5.306 1.00 97.19 560 TYR A C 1
ATOM 4416 O O . TYR A 1 560 ? 11.080 -6.100 4.678 1.00 97.19 560 TYR A O 1
ATOM 4424 N N . ILE A 1 561 ? 10.870 -8.136 5.610 1.00 97.06 561 ILE A N 1
ATOM 4425 C CA . ILE A 1 561 ? 9.461 -8.313 5.231 1.00 97.06 561 ILE A CA 1
ATOM 4426 C C . ILE A 1 561 ? 8.601 -7.195 5.824 1.00 97.06 561 ILE A C 1
ATOM 4428 O O . ILE A 1 561 ? 7.794 -6.618 5.097 1.00 97.06 561 ILE A O 1
ATOM 4432 N N . ASP A 1 562 ? 8.777 -6.892 7.112 1.00 95.12 562 ASP A N 1
ATOM 4433 C CA . ASP A 1 562 ? 8.030 -5.857 7.830 1.00 95.12 562 ASP A CA 1
ATOM 4434 C C . ASP A 1 562 ? 8.202 -4.482 7.171 1.00 95.12 562 ASP A C 1
ATOM 4436 O O . ASP A 1 562 ? 7.210 -3.849 6.794 1.00 95.12 562 ASP A O 1
ATOM 4440 N N . SER A 1 563 ? 9.452 -4.071 6.925 1.00 96.88 563 SER A N 1
ATOM 4441 C CA . SER A 1 563 ? 9.769 -2.813 6.241 1.00 96.88 563 SER A CA 1
ATOM 4442 C C . SER A 1 563 ? 9.232 -2.786 4.807 1.00 96.88 563 SER A C 1
ATOM 4444 O O . SER A 1 563 ? 8.630 -1.796 4.388 1.00 96.88 563 SER A O 1
ATOM 4446 N N . PHE A 1 564 ? 9.357 -3.882 4.054 1.00 98.38 564 PHE A N 1
ATOM 4447 C CA . PHE A 1 564 ? 8.882 -3.952 2.671 1.00 98.38 564 PHE A CA 1
ATOM 4448 C C . PHE A 1 564 ? 7.364 -3.749 2.572 1.00 98.38 564 PHE A C 1
ATOM 4450 O O . PHE A 1 564 ? 6.896 -2.912 1.793 1.00 98.38 564 PHE A O 1
ATOM 4457 N N . VAL A 1 565 ? 6.568 -4.463 3.380 1.00 97.12 565 VAL A N 1
ATOM 4458 C CA . VAL A 1 565 ? 5.101 -4.309 3.342 1.00 97.12 565 VAL A CA 1
ATOM 4459 C C . VAL A 1 565 ? 4.641 -2.958 3.895 1.00 97.12 565 VAL A C 1
ATOM 4461 O O . VAL A 1 565 ? 3.676 -2.386 3.382 1.00 97.12 565 VAL A O 1
ATOM 4464 N N . LYS A 1 566 ? 5.353 -2.404 4.885 1.00 96.94 566 LYS A N 1
ATOM 4465 C CA . LYS A 1 566 ? 5.129 -1.045 5.401 1.00 96.94 566 LYS A CA 1
ATOM 4466 C C . LYS A 1 566 ? 5.291 -0.010 4.295 1.00 96.94 566 LYS A C 1
ATOM 4468 O O . LYS A 1 566 ? 4.434 0.864 4.146 1.00 96.94 566 LYS A O 1
ATOM 4473 N N . HIS A 1 567 ? 6.354 -0.114 3.498 1.00 98.25 567 HIS A N 1
ATOM 4474 C CA . HIS A 1 567 ? 6.594 0.817 2.400 1.00 98.25 567 HIS A CA 1
ATOM 4475 C C . HIS A 1 567 ? 5.630 0.611 1.236 1.00 98.25 567 HIS A C 1
ATOM 4477 O O . HIS A 1 567 ? 5.091 1.596 0.745 1.00 98.25 567 HIS A O 1
ATOM 4483 N N . SER A 1 568 ? 5.301 -0.629 0.868 1.00 97.88 568 SER A N 1
ATOM 4484 C CA . SER A 1 568 ? 4.246 -0.911 -0.121 1.00 97.88 568 SER A CA 1
ATOM 4485 C C . SER A 1 568 ? 2.919 -0.221 0.242 1.00 97.88 568 SER A C 1
ATOM 4487 O O . SER A 1 568 ? 2.318 0.454 -0.598 1.00 97.88 568 SER A O 1
ATOM 4489 N N . LEU A 1 569 ? 2.483 -0.307 1.507 1.00 96.88 569 LEU A N 1
ATOM 4490 C CA . LEU A 1 569 ? 1.297 0.418 1.977 1.00 96.88 569 LEU A CA 1
ATOM 4491 C C . LEU A 1 569 ? 1.498 1.938 1.920 1.00 96.88 569 LEU A C 1
ATOM 4493 O O . LEU A 1 569 ? 0.625 2.658 1.435 1.00 96.88 569 LEU A O 1
ATOM 4497 N N . GLY A 1 570 ? 2.638 2.427 2.416 1.00 96.62 570 GLY A N 1
ATOM 4498 C CA . GLY A 1 570 ? 2.959 3.851 2.473 1.00 96.62 570 GLY A CA 1
ATOM 4499 C C . GLY A 1 570 ? 2.960 4.520 1.099 1.00 96.62 570 GLY A C 1
ATOM 4500 O O . GLY A 1 570 ? 2.402 5.606 0.952 1.00 96.62 570 GLY A O 1
ATOM 4501 N N . LEU A 1 571 ? 3.501 3.858 0.078 1.00 97.44 571 LEU A N 1
ATOM 4502 C CA . LEU A 1 571 ? 3.536 4.367 -1.293 1.00 97.44 571 LEU A CA 1
ATOM 4503 C C . LEU A 1 571 ? 2.127 4.568 -1.871 1.00 97.44 571 LEU A C 1
ATOM 4505 O O . LEU A 1 571 ? 1.847 5.601 -2.485 1.00 97.44 571 LEU A O 1
ATOM 4509 N N . LYS A 1 572 ? 1.213 3.617 -1.632 1.00 95.31 572 LYS A N 1
ATOM 4510 C CA . LYS A 1 572 ? -0.199 3.731 -2.042 1.00 95.31 572 LYS A CA 1
ATOM 4511 C C . LYS A 1 572 ? -0.945 4.778 -1.217 1.00 95.31 572 LYS A C 1
ATOM 4513 O O . LYS A 1 572 ? -1.697 5.573 -1.773 1.00 95.31 572 LYS A O 1
ATOM 4518 N N . ALA A 1 573 ? -0.714 4.817 0.095 1.00 93.62 573 ALA A N 1
ATOM 4519 C CA . ALA A 1 573 ? -1.340 5.787 0.992 1.00 93.62 573 ALA A CA 1
ATOM 4520 C C . ALA A 1 573 ? -0.972 7.241 0.649 1.00 93.62 573 ALA A C 1
ATOM 4522 O O . ALA A 1 573 ? -1.799 8.131 0.814 1.00 93.62 573 ALA A O 1
ATOM 4523 N N . ASN A 1 574 ? 0.231 7.469 0.115 1.00 93.12 574 ASN A N 1
ATOM 4524 C CA . ASN A 1 574 ? 0.701 8.785 -0.331 1.00 93.12 574 ASN A CA 1
ATOM 4525 C C . ASN A 1 574 ? 0.401 9.080 -1.818 1.00 93.12 574 ASN A C 1
ATOM 4527 O O . ASN A 1 574 ? 0.850 10.097 -2.355 1.00 93.12 574 ASN A O 1
ATOM 4531 N N . GLY A 1 575 ? -0.341 8.204 -2.506 1.00 92.88 575 GLY A N 1
ATOM 4532 C CA . GLY A 1 575 ? -0.730 8.389 -3.907 1.00 92.88 575 GLY A CA 1
ATOM 4533 C C . GLY A 1 575 ? 0.460 8.524 -4.864 1.00 92.88 575 GLY A C 1
ATOM 4534 O O . GLY A 1 575 ? 0.408 9.311 -5.815 1.00 92.88 575 GLY A O 1
ATOM 4535 N N . ILE A 1 576 ? 1.564 7.822 -4.573 1.00 94.75 576 ILE A N 1
ATOM 4536 C CA . ILE A 1 576 ? 2.750 7.749 -5.447 1.00 94.75 576 ILE A CA 1
ATOM 4537 C C . ILE A 1 576 ? 2.442 6.837 -6.634 1.00 94.75 576 ILE A C 1
ATOM 4539 O O . ILE A 1 576 ? 2.705 7.187 -7.779 1.00 94.75 576 ILE A O 1
ATOM 4543 N N . ILE A 1 577 ? 1.814 5.697 -6.344 1.00 94.31 577 ILE A N 1
ATOM 4544 C CA . ILE A 1 577 ? 1.478 4.655 -7.321 1.00 94.31 577 ILE A CA 1
ATOM 4545 C C . ILE A 1 577 ? 0.299 5.084 -8.220 1.00 94.31 577 ILE A C 1
ATOM 4547 O O . ILE A 1 577 ? 0.194 4.632 -9.353 1.00 94.31 577 ILE A O 1
ATOM 4551 N N . ASP A 1 578 ? -0.544 6.020 -7.765 1.00 89.56 578 ASP A N 1
ATOM 4552 C CA . ASP A 1 578 ? -1.729 6.505 -8.499 1.00 89.56 578 ASP A CA 1
ATOM 4553 C C . ASP A 1 578 ? -1.395 7.230 -9.818 1.00 89.56 578 ASP A C 1
ATOM 4555 O O . ASP A 1 578 ? -2.285 7.462 -10.635 1.00 89.56 578 ASP A O 1
ATOM 4559 N N . LYS A 1 579 ? -0.133 7.641 -9.999 1.00 85.44 579 LYS A N 1
ATOM 4560 C CA . LYS A 1 579 ? 0.357 8.334 -11.199 1.00 85.44 579 LYS A CA 1
ATOM 4561 C C . LYS A 1 579 ? 1.063 7.412 -12.192 1.00 85.44 579 LYS A C 1
ATOM 4563 O O . LYS A 1 579 ? 1.493 7.903 -13.230 1.00 85.44 579 LYS A O 1
ATOM 4568 N N . LEU A 1 580 ? 1.230 6.128 -11.868 1.00 91.25 580 LEU A N 1
ATOM 4569 C CA . LEU A 1 580 ? 1.856 5.186 -12.790 1.00 91.25 580 LEU A CA 1
ATOM 4570 C C . LEU A 1 580 ? 0.985 5.013 -14.046 1.00 91.25 580 LEU A C 1
ATOM 4572 O O . LEU A 1 580 ? -0.242 4.960 -13.915 1.00 91.25 580 LEU A O 1
ATOM 4576 N N . PRO A 1 581 ? 1.600 4.881 -15.233 1.00 90.75 581 PRO A N 1
ATOM 4577 C CA . PRO A 1 581 ? 0.871 4.514 -16.439 1.00 90.75 581 PRO A CA 1
ATOM 4578 C C . PRO A 1 581 ? 0.269 3.115 -16.280 1.00 90.75 581 PRO A C 1
ATOM 4580 O O . PRO A 1 581 ? 0.755 2.289 -15.506 1.00 90.75 581 PRO A O 1
ATOM 4583 N N . SER A 1 582 ? -0.804 2.830 -17.004 1.00 89.69 582 SER A N 1
ATOM 4584 C CA . SER A 1 582 ? -1.435 1.507 -16.974 1.00 89.69 582 SER A CA 1
ATOM 4585 C C . SER A 1 582 ? -0.723 0.500 -17.874 1.00 89.69 582 SER A C 1
ATOM 4587 O O . SER A 1 582 ? -0.750 -0.702 -17.586 1.00 89.69 582 SER A O 1
ATOM 4589 N N . SER A 1 583 ? -0.051 0.969 -18.930 1.00 90.25 583 SER A N 1
ATOM 4590 C CA . SER A 1 583 ? 0.713 0.110 -19.831 1.00 90.25 583 SER A CA 1
ATOM 4591 C C . SER A 1 583 ? 1.915 0.814 -20.451 1.00 90.25 583 SER A C 1
ATOM 4593 O O . SER A 1 583 ? 1.917 2.028 -20.620 1.00 90.25 583 SER A O 1
ATOM 4595 N N . LEU A 1 584 ? 2.927 0.038 -20.826 1.00 88.81 584 LEU A N 1
ATOM 4596 C CA . LEU A 1 584 ? 4.076 0.484 -21.601 1.00 88.81 584 LEU A CA 1
ATOM 4597 C C . LEU A 1 584 ? 4.238 -0.404 -22.836 1.00 88.81 584 LEU A C 1
ATOM 4599 O O . LEU A 1 584 ? 4.267 -1.633 -22.753 1.00 88.81 584 LEU A O 1
ATOM 4603 N N . ILE A 1 585 ? 4.372 0.242 -23.984 1.00 84.88 585 ILE A N 1
ATOM 4604 C CA . ILE A 1 585 ? 4.534 -0.348 -25.304 1.00 84.88 585 ILE A CA 1
ATOM 4605 C C . ILE A 1 585 ? 5.975 -0.126 -25.753 1.00 84.88 585 ILE A C 1
ATOM 4607 O O . ILE A 1 585 ? 6.485 0.995 -25.730 1.00 84.88 585 ILE A O 1
ATOM 4611 N N . TYR A 1 586 ? 6.613 -1.212 -26.181 1.00 81.06 586 TYR A N 1
ATOM 4612 C CA . TYR A 1 586 ? 7.950 -1.196 -26.762 1.00 81.06 586 TYR A CA 1
ATOM 4613 C C . TYR A 1 586 ? 7.863 -1.053 -28.284 1.00 81.06 586 TYR A C 1
ATOM 4615 O O . TYR A 1 586 ? 7.178 -1.845 -28.943 1.00 81.06 586 TYR A O 1
ATOM 4623 N N . THR A 1 587 ? 8.530 -0.041 -28.837 1.00 74.19 587 THR A N 1
ATOM 4624 C CA . THR A 1 587 ? 8.476 0.293 -30.269 1.00 74.19 587 THR A CA 1
ATOM 4625 C C . THR A 1 587 ? 9.747 -0.119 -31.007 1.00 74.19 587 THR A C 1
ATOM 4627 O O . THR A 1 587 ? 10.757 -0.490 -30.411 1.00 74.19 587 THR A O 1
ATOM 4630 N N . SER A 1 588 ? 9.706 -0.044 -32.341 1.00 63.12 588 SER A N 1
ATOM 4631 C CA . SER A 1 588 ? 10.809 -0.442 -33.226 1.00 63.12 588 SER A CA 1
ATOM 4632 C C . SER A 1 588 ? 12.028 0.473 -33.151 1.00 63.12 588 SER A C 1
ATOM 4634 O O . SER A 1 588 ? 13.070 0.141 -33.703 1.00 63.12 588 SER A O 1
ATOM 4636 N N . GLU A 1 589 ? 11.901 1.616 -32.481 1.00 64.19 589 GLU A N 1
ATOM 4637 C CA . GLU A 1 589 ? 12.988 2.569 -32.242 1.00 64.19 589 GLU A CA 1
ATOM 4638 C C . GLU A 1 589 ? 13.706 2.294 -30.908 1.00 64.19 589 GLU A C 1
ATOM 4640 O O . GLU A 1 589 ? 14.492 3.115 -30.444 1.00 64.19 589 GLU A O 1
ATOM 4645 N N . ASN A 1 590 ? 13.448 1.136 -30.283 1.00 64.81 590 ASN A N 1
ATOM 4646 C CA . ASN A 1 590 ? 13.899 0.778 -28.933 1.00 64.81 590 ASN A CA 1
ATOM 4647 C C . ASN A 1 590 ? 13.426 1.769 -27.860 1.00 64.81 590 ASN A C 1
ATOM 4649 O O . ASN A 1 590 ? 14.062 1.943 -26.818 1.00 64.81 590 ASN A O 1
ATOM 4653 N N . GLU A 1 591 ? 12.295 2.419 -28.111 1.00 73.44 591 GLU A N 1
ATOM 4654 C CA . GLU A 1 591 ? 11.700 3.400 -27.222 1.00 73.44 591 GLU A CA 1
ATOM 4655 C C . GLU A 1 591 ? 10.476 2.829 -26.507 1.00 73.44 591 GLU A C 1
ATOM 4657 O O . GLU A 1 591 ? 9.833 1.877 -26.961 1.00 73.44 591 GLU A O 1
ATOM 4662 N N . ILE A 1 592 ? 10.156 3.428 -25.359 1.00 79.75 592 ILE A N 1
ATOM 4663 C CA . ILE A 1 592 ? 9.015 3.035 -24.540 1.00 79.75 592 ILE A CA 1
ATOM 4664 C C . ILE A 1 592 ? 8.014 4.166 -24.468 1.00 79.75 592 ILE A C 1
ATOM 4666 O O . ILE A 1 592 ? 8.305 5.247 -23.948 1.00 79.75 592 ILE A O 1
ATOM 4670 N N . TYR A 1 593 ? 6.812 3.859 -24.930 1.00 80.75 593 TYR A N 1
ATOM 4671 C CA . TYR A 1 593 ? 5.664 4.745 -24.914 1.00 80.75 593 TYR A CA 1
ATOM 4672 C C . TYR A 1 593 ? 4.577 4.171 -24.018 1.00 80.75 593 TYR A C 1
ATOM 4674 O O . TYR A 1 593 ? 4.453 2.961 -23.889 1.00 80.75 593 TYR A O 1
ATOM 4682 N N . ASP A 1 594 ? 3.785 5.023 -23.395 1.00 75.06 594 ASP A N 1
ATOM 4683 C CA . ASP A 1 594 ? 2.638 4.600 -22.595 1.00 75.06 594 ASP A CA 1
ATOM 4684 C C . ASP A 1 594 ? 1.347 4.462 -23.426 1.00 75.06 594 ASP A C 1
ATOM 4686 O O . ASP A 1 594 ? 1.335 4.656 -24.648 1.00 75.06 594 ASP A O 1
ATOM 4690 N N . GLU A 1 595 ? 0.222 4.213 -22.747 1.00 74.62 595 GLU A N 1
ATOM 4691 C CA . GLU A 1 595 ? -1.113 4.211 -23.358 1.00 74.62 595 GLU A CA 1
ATOM 4692 C C . GLU A 1 595 ? -1.494 5.530 -24.062 1.00 74.62 595 GLU A C 1
ATOM 4694 O O . GLU A 1 595 ? -2.332 5.525 -24.966 1.00 74.62 595 GLU A O 1
ATOM 4699 N N . ASN A 1 596 ? -0.884 6.659 -23.681 1.00 78.69 596 ASN A N 1
ATOM 4700 C CA . ASN A 1 596 ? -1.121 7.984 -24.254 1.00 78.69 596 ASN A CA 1
ATOM 4701 C C . ASN A 1 596 ? -0.116 8.357 -25.359 1.00 78.69 596 ASN A C 1
ATOM 4703 O O . ASN A 1 596 ? -0.136 9.499 -25.832 1.00 78.69 596 ASN A O 1
ATOM 4707 N N . ARG A 1 597 ? 0.743 7.423 -25.794 1.00 78.38 597 ARG A N 1
ATOM 4708 C CA . ARG A 1 597 ? 1.811 7.637 -26.792 1.00 78.38 597 ARG A CA 1
ATOM 4709 C C . ARG A 1 597 ? 2.813 8.720 -26.392 1.00 78.38 597 ARG A C 1
ATOM 4711 O O . ARG A 1 597 ? 3.356 9.430 -27.241 1.00 78.38 597 ARG A O 1
ATOM 4718 N N . LYS A 1 598 ? 3.082 8.841 -25.100 1.00 80.69 598 LYS A N 1
ATOM 4719 C CA . LYS A 1 598 ? 4.154 9.654 -24.537 1.00 80.69 598 LYS A CA 1
ATOM 4720 C C . LYS A 1 598 ? 5.300 8.769 -24.083 1.00 80.69 598 LYS A C 1
ATOM 4722 O O . LYS A 1 598 ? 5.112 7.721 -23.472 1.00 80.69 598 LYS A O 1
ATOM 4727 N N . LEU A 1 599 ? 6.506 9.247 -24.352 1.00 80.31 599 LEU A N 1
ATOM 4728 C CA . LEU A 1 599 ? 7.734 8.578 -23.962 1.00 80.31 599 LEU A CA 1
ATOM 4729 C C . LEU A 1 599 ? 7.840 8.514 -22.421 1.00 80.31 599 LEU A C 1
ATOM 4731 O O . LEU A 1 599 ? 7.914 9.559 -21.772 1.00 80.31 599 LEU A O 1
ATOM 4735 N N . PHE A 1 600 ? 7.858 7.303 -21.851 1.00 76.88 600 PHE A N 1
ATOM 4736 C CA . PHE A 1 600 ? 7.911 7.028 -20.400 1.00 76.88 600 PHE A CA 1
ATOM 4737 C C . PHE A 1 600 ? 6.842 7.746 -19.537 1.00 76.88 600 PHE A C 1
ATOM 4739 O O . PHE A 1 600 ? 7.152 8.093 -18.400 1.00 76.88 600 PHE A O 1
ATOM 4746 N N . ASP A 1 601 ? 5.636 8.022 -20.054 1.00 70.56 601 ASP A N 1
ATOM 4747 C CA . ASP A 1 601 ? 4.602 8.888 -19.432 1.00 70.56 601 ASP A CA 1
ATOM 4748 C C . ASP A 1 601 ? 4.606 8.981 -17.907 1.00 70.56 601 ASP A C 1
ATOM 4750 O O . ASP A 1 601 ? 4.465 7.985 -17.197 1.00 70.56 601 ASP A O 1
ATOM 4754 N N . GLY A 1 602 ? 4.778 10.199 -17.390 1.00 79.75 602 GLY A N 1
ATOM 4755 C CA . GLY A 1 602 ? 4.786 10.473 -15.956 1.00 79.75 602 GLY A CA 1
ATOM 4756 C C . GLY A 1 602 ? 5.997 9.915 -15.191 1.00 79.75 602 GLY A C 1
ATOM 4757 O O . GLY A 1 602 ? 6.439 10.542 -14.226 1.00 79.75 602 GLY A O 1
ATOM 4758 N N . LEU A 1 603 ? 6.582 8.784 -15.611 1.00 88.12 603 LEU A N 1
ATOM 4759 C CA . LEU A 1 603 ? 7.690 8.084 -14.938 1.00 88.12 603 LEU A CA 1
ATOM 4760 C C . LEU A 1 603 ? 8.986 8.897 -14.948 1.00 88.12 603 LEU A C 1
ATOM 4762 O O . LEU A 1 603 ? 9.826 8.737 -14.063 1.00 88.12 603 LEU A O 1
ATOM 4766 N N . ARG A 1 604 ? 9.158 9.770 -15.944 1.00 89.62 604 ARG A N 1
ATOM 4767 C CA . ARG A 1 604 ? 10.328 10.658 -16.080 1.00 89.62 604 ARG A CA 1
ATOM 4768 C C . ARG A 1 604 ? 9.992 12.140 -15.935 1.00 89.62 604 ARG A C 1
ATOM 4770 O O . ARG A 1 604 ? 10.837 12.993 -16.226 1.00 89.62 604 ARG A O 1
ATOM 4777 N N . ASP A 1 605 ? 8.783 12.450 -15.473 1.00 89.50 605 ASP A N 1
ATOM 4778 C CA . ASP A 1 605 ? 8.389 13.823 -15.187 1.00 89.50 605 ASP A CA 1
ATOM 4779 C C . ASP A 1 605 ? 9.248 14.417 -14.066 1.00 89.50 605 ASP A C 1
ATOM 4781 O O . ASP A 1 605 ? 9.696 13.740 -13.134 1.00 89.50 605 ASP A O 1
ATOM 4785 N N . LYS A 1 606 ? 9.454 15.731 -14.149 1.00 92.69 606 LYS A N 1
ATOM 4786 C CA . LYS A 1 606 ? 10.258 16.494 -13.193 1.00 92.69 606 LYS A CA 1
ATOM 4787 C C . LYS A 1 606 ? 9.382 17.282 -12.225 1.00 92.69 606 LYS A C 1
ATOM 4789 O O . LYS A 1 606 ? 8.248 17.632 -12.542 1.00 92.69 606 LYS A O 1
ATOM 4794 N N . GLY A 1 607 ? 9.967 17.648 -11.091 1.00 94.38 607 GLY A N 1
ATOM 4795 C CA . GLY A 1 607 ? 9.355 18.489 -10.066 1.00 94.38 607 GLY A CA 1
ATOM 4796 C C . GLY A 1 607 ? 8.805 17.694 -8.886 1.00 94.38 607 GLY A C 1
ATOM 4797 O O . GLY A 1 607 ? 8.693 16.474 -8.933 1.00 94.38 607 GLY A O 1
ATOM 4798 N N . ASP A 1 608 ? 8.457 18.404 -7.813 1.00 93.25 608 ASP A N 1
ATOM 4799 C CA . ASP A 1 608 ? 8.027 17.788 -6.550 1.00 93.25 608 ASP A CA 1
ATOM 4800 C C . ASP A 1 608 ? 6.721 16.985 -6.694 1.00 93.25 608 ASP A C 1
ATOM 4802 O O . ASP A 1 608 ? 6.515 15.995 -5.996 1.00 93.25 608 ASP A O 1
ATOM 4806 N N . ASP A 1 609 ? 5.868 17.362 -7.651 1.00 91.50 609 ASP A N 1
ATOM 4807 C CA . ASP A 1 609 ? 4.634 16.641 -7.957 1.00 91.50 609 ASP A CA 1
ATOM 4808 C C . ASP A 1 609 ? 4.846 15.397 -8.833 1.00 91.50 609 ASP A C 1
ATOM 4810 O O . ASP A 1 609 ? 3.895 14.629 -9.008 1.00 91.50 609 ASP A O 1
ATOM 4814 N N . SER A 1 610 ? 6.033 15.167 -9.406 1.00 92.94 610 SER A N 1
ATOM 4815 C CA . SER A 1 610 ? 6.278 13.965 -10.211 1.00 92.94 610 SER A CA 1
ATOM 4816 C C . SER A 1 610 ? 6.308 12.701 -9.349 1.00 92.94 610 SER A C 1
ATOM 4818 O O . SER A 1 610 ? 6.360 12.771 -8.119 1.00 92.94 610 SER A O 1
ATOM 4820 N N . ILE A 1 611 ? 6.266 11.521 -9.977 1.00 94.31 611 ILE A N 1
ATOM 4821 C CA . ILE A 1 611 ? 6.363 10.247 -9.245 1.00 94.31 611 ILE A CA 1
ATOM 4822 C C . ILE A 1 611 ? 7.648 10.211 -8.412 1.00 94.31 611 ILE A C 1
ATOM 4824 O O . ILE A 1 611 ? 7.596 9.927 -7.216 1.00 94.31 611 ILE A O 1
ATOM 4828 N N . MET A 1 612 ? 8.778 10.582 -9.021 1.00 94.81 612 MET A N 1
ATOM 4829 C CA . MET A 1 612 ? 10.070 10.610 -8.338 1.00 94.81 612 MET A CA 1
ATOM 4830 C C . MET A 1 612 ? 10.149 11.727 -7.292 1.00 94.81 612 MET A C 1
ATOM 4832 O O . MET A 1 612 ? 10.726 11.502 -6.235 1.00 94.81 612 MET A O 1
ATOM 4836 N N . GLY A 1 613 ? 9.515 12.885 -7.518 1.00 96.06 613 GLY A N 1
ATOM 4837 C CA . GLY A 1 613 ? 9.389 13.944 -6.506 1.00 96.06 613 GLY A CA 1
ATOM 4838 C C . GLY A 1 613 ? 8.656 13.489 -5.248 1.00 96.06 613 GLY A C 1
ATOM 4839 O O . GLY A 1 613 ? 9.140 13.685 -4.129 1.00 96.06 613 GLY A O 1
ATOM 4840 N N . LYS A 1 614 ? 7.530 12.794 -5.419 1.00 96.44 614 LYS A N 1
ATOM 4841 C CA . LYS A 1 614 ? 6.778 12.232 -4.294 1.00 96.44 614 LYS A CA 1
ATOM 4842 C C . LYS A 1 614 ? 7.501 11.065 -3.624 1.00 96.44 614 LYS A C 1
ATOM 4844 O O . LYS A 1 614 ? 7.457 10.967 -2.399 1.00 96.44 614 LYS A O 1
ATOM 4849 N N . LEU A 1 615 ? 8.161 10.196 -4.392 1.00 97.38 615 LEU A N 1
ATOM 4850 C CA . LEU A 1 615 ? 8.961 9.097 -3.846 1.00 97.38 615 LEU A CA 1
ATOM 4851 C C . LEU A 1 615 ? 10.129 9.629 -3.012 1.00 97.38 615 LEU A C 1
ATOM 4853 O O . LEU A 1 615 ? 10.323 9.181 -1.887 1.00 97.38 615 LEU A O 1
ATOM 4857 N N . GLU A 1 616 ? 10.855 10.620 -3.527 1.00 97.44 616 GLU A N 1
ATOM 4858 C CA . GLU A 1 616 ? 11.934 11.305 -2.814 1.00 97.44 616 GLU A CA 1
ATOM 4859 C C . GLU A 1 616 ? 11.420 11.941 -1.519 1.00 97.44 616 GLU A C 1
ATOM 4861 O O . GLU A 1 616 ? 12.003 11.735 -0.454 1.00 97.44 616 GLU A O 1
ATOM 4866 N N . SER A 1 617 ? 10.286 12.649 -1.575 1.00 97.69 617 SER A N 1
ATOM 4867 C CA . SER A 1 617 ? 9.643 13.214 -0.384 1.00 97.69 617 SER A CA 1
ATOM 4868 C C . SER A 1 617 ? 9.298 12.133 0.643 1.00 97.69 617 SER A C 1
ATOM 4870 O O . SER A 1 617 ? 9.664 12.265 1.810 1.00 97.69 617 SER A O 1
ATOM 4872 N N . TYR A 1 618 ? 8.673 11.033 0.213 1.00 97.62 618 TYR A N 1
ATOM 4873 C CA . TYR A 1 618 ? 8.321 9.912 1.081 1.00 97.62 618 TYR A CA 1
ATOM 4874 C C . TYR A 1 618 ? 9.555 9.269 1.723 1.00 97.62 618 TYR A C 1
ATOM 4876 O O . TYR A 1 618 ? 9.605 9.146 2.947 1.00 97.62 618 TYR A O 1
ATOM 4884 N N . VAL A 1 619 ? 10.576 8.919 0.938 1.00 98.31 619 VAL A N 1
ATOM 4885 C CA . VAL A 1 619 ? 11.812 8.303 1.447 1.00 98.31 619 VAL A CA 1
ATOM 4886 C C . VAL A 1 619 ? 12.517 9.229 2.436 1.00 98.31 619 VAL A C 1
ATOM 4888 O O . VAL A 1 619 ? 12.933 8.777 3.497 1.00 98.31 619 VAL A O 1
ATOM 4891 N N . ASN A 1 620 ? 12.573 10.535 2.180 1.00 97.94 620 ASN A N 1
ATOM 4892 C CA . ASN A 1 620 ? 13.215 11.484 3.095 1.00 97.94 620 ASN A CA 1
ATOM 4893 C C . ASN A 1 620 ? 12.483 11.638 4.446 1.00 97.94 620 ASN A C 1
ATOM 4895 O O . ASN A 1 620 ? 13.089 12.077 5.429 1.00 97.94 620 ASN A O 1
ATOM 4899 N N . THR A 1 621 ? 11.206 11.241 4.555 1.00 96.56 621 THR A N 1
ATOM 4900 C CA . THR A 1 621 ? 10.516 11.192 5.864 1.00 96.56 621 THR A CA 1
ATOM 4901 C C . THR A 1 621 ? 11.035 10.064 6.760 1.00 96.56 621 THR A C 1
ATOM 4903 O O . THR A 1 621 ? 11.040 10.202 7.984 1.00 96.56 621 THR A O 1
ATOM 4906 N N . ILE A 1 622 ? 11.520 8.971 6.167 1.00 95.00 622 ILE A N 1
ATOM 4907 C CA . ILE A 1 622 ? 11.928 7.740 6.866 1.00 95.00 622 ILE A CA 1
ATOM 4908 C C . ILE A 1 622 ? 13.444 7.505 6.852 1.00 95.00 622 ILE A C 1
ATOM 4910 O O . ILE A 1 622 ? 13.965 6.858 7.759 1.00 95.00 622 ILE A O 1
ATOM 4914 N N . GLY A 1 623 ? 14.152 8.062 5.875 1.00 97.00 623 GLY A N 1
ATOM 4915 C CA . GLY A 1 623 ? 15.566 7.837 5.608 1.00 97.00 623 GLY A CA 1
ATOM 4916 C C . GLY A 1 623 ? 16.155 8.952 4.751 1.00 97.00 623 GLY A C 1
ATOM 4917 O O . GLY A 1 623 ? 15.969 10.125 5.083 1.00 97.00 623 GLY A O 1
ATOM 4918 N N . ASP A 1 624 ? 16.880 8.588 3.698 1.00 97.44 624 ASP A N 1
ATOM 4919 C CA . ASP A 1 624 ? 17.661 9.498 2.864 1.00 97.44 624 ASP A CA 1
ATOM 4920 C C . ASP A 1 624 ? 17.687 9.025 1.404 1.00 97.44 624 ASP A C 1
ATOM 4922 O O . ASP A 1 624 ? 18.328 8.032 1.052 1.00 97.44 624 ASP A O 1
ATOM 4926 N N . TYR A 1 625 ? 16.998 9.758 0.530 1.00 97.38 625 TYR A N 1
ATOM 4927 C CA . TYR A 1 625 ? 16.924 9.429 -0.892 1.00 97.38 625 TYR A CA 1
ATOM 4928 C C . TYR A 1 625 ? 18.276 9.587 -1.609 1.00 97.38 625 TYR A C 1
ATOM 4930 O O . TYR A 1 625 ? 18.501 8.959 -2.644 1.00 97.38 625 TYR A O 1
ATOM 4938 N N . SER A 1 626 ? 19.220 10.364 -1.063 1.00 96.19 626 SER A N 1
ATOM 4939 C CA . SER A 1 626 ? 20.548 10.518 -1.674 1.00 96.19 626 SER A CA 1
ATOM 4940 C C . SER A 1 626 ? 21.358 9.216 -1.686 1.00 96.19 626 SER A C 1
ATOM 4942 O O . SER A 1 626 ? 22.219 9.049 -2.548 1.00 96.19 626 SER A O 1
ATOM 4944 N N . ALA A 1 627 ? 21.036 8.263 -0.803 1.00 96.31 627 ALA A N 1
ATOM 4945 C CA . ALA A 1 627 ? 21.583 6.907 -0.838 1.00 96.31 627 ALA A CA 1
ATOM 4946 C C . ALA A 1 627 ? 21.194 6.161 -2.123 1.00 96.31 627 ALA A C 1
ATOM 4948 O O . ALA A 1 627 ? 22.009 5.459 -2.720 1.00 96.31 627 ALA A O 1
ATOM 4949 N N . ILE A 1 628 ? 19.944 6.336 -2.561 1.00 96.06 628 ILE A N 1
ATOM 4950 C CA . ILE A 1 628 ? 19.414 5.722 -3.778 1.00 96.06 628 ILE A CA 1
ATOM 4951 C C . ILE A 1 628 ? 20.065 6.371 -5.006 1.00 96.06 628 ILE A C 1
ATOM 4953 O O . ILE A 1 628 ? 20.508 5.656 -5.900 1.00 96.06 628 ILE A O 1
ATOM 4957 N N . ASP A 1 629 ? 20.173 7.704 -5.034 1.00 93.38 629 ASP A N 1
ATOM 4958 C CA . ASP A 1 629 ? 20.824 8.438 -6.134 1.00 93.38 629 ASP A CA 1
ATOM 4959 C C . ASP A 1 629 ? 22.314 8.066 -6.272 1.00 93.38 629 ASP A C 1
ATOM 4961 O O . ASP A 1 629 ? 22.807 7.853 -7.383 1.00 93.38 629 ASP A O 1
ATOM 4965 N N . ASP A 1 630 ? 23.033 7.914 -5.151 1.00 93.38 630 ASP A N 1
ATOM 4966 C CA . ASP A 1 630 ? 24.425 7.449 -5.164 1.00 93.38 630 ASP A CA 1
ATOM 4967 C C . ASP A 1 630 ? 24.554 6.010 -5.671 1.00 93.38 630 ASP A C 1
ATOM 4969 O O . ASP A 1 630 ? 25.389 5.731 -6.538 1.00 93.38 630 ASP A O 1
ATOM 4973 N N . TRP A 1 631 ? 23.692 5.105 -5.199 1.00 94.38 631 TRP A N 1
ATOM 4974 C CA . TRP A 1 631 ? 23.670 3.727 -5.681 1.00 94.38 631 TRP A CA 1
ATOM 4975 C C . TRP A 1 631 ? 23.399 3.655 -7.191 1.00 94.38 631 TRP A C 1
ATOM 4977 O O . TRP A 1 631 ? 24.147 3.004 -7.916 1.00 94.38 631 TRP A O 1
ATOM 4987 N N . GLN A 1 632 ? 22.385 4.362 -7.696 1.00 91.50 632 GLN A N 1
ATOM 4988 C CA . GLN A 1 632 ? 22.041 4.370 -9.125 1.00 91.50 632 GLN A CA 1
ATOM 4989 C C . GLN A 1 632 ? 23.211 4.849 -9.995 1.00 91.50 632 GLN A C 1
ATOM 4991 O O . GLN A 1 632 ? 23.521 4.240 -11.022 1.00 91.50 632 GLN A O 1
ATOM 4996 N N . ARG A 1 633 ? 23.892 5.922 -9.573 1.00 89.56 633 ARG A N 1
ATOM 4997 C CA . ARG A 1 633 ? 25.053 6.481 -10.280 1.00 89.56 633 ARG A CA 1
ATOM 4998 C C . ARG A 1 633 ? 26.248 5.531 -10.269 1.00 89.56 633 ARG A C 1
ATOM 5000 O O . ARG A 1 633 ? 26.935 5.387 -11.278 1.00 89.56 633 ARG A O 1
ATOM 5007 N N . THR A 1 634 ? 26.527 4.903 -9.132 1.00 90.62 634 THR A N 1
ATOM 5008 C CA . THR A 1 634 ? 27.676 3.996 -8.999 1.00 90.62 634 THR A CA 1
ATOM 5009 C C . THR A 1 634 ? 27.426 2.663 -9.701 1.00 90.62 634 THR A C 1
ATOM 5011 O O . THR A 1 634 ? 28.351 2.132 -10.317 1.00 90.62 634 THR A O 1
ATOM 5014 N N . GLN A 1 635 ? 26.175 2.190 -9.724 1.00 89.25 635 GLN A N 1
ATOM 5015 C CA . GLN A 1 635 ? 25.728 1.034 -10.508 1.00 89.25 635 GLN A CA 1
ATOM 5016 C C . GLN A 1 635 ? 25.941 1.246 -12.005 1.00 89.25 635 GLN A C 1
ATOM 5018 O O . GLN A 1 635 ? 26.485 0.358 -12.651 1.00 89.25 635 GLN A O 1
ATOM 5023 N N . ALA A 1 636 ? 25.633 2.443 -12.519 1.00 83.94 636 ALA A N 1
ATOM 5024 C CA . ALA A 1 636 ? 25.907 2.827 -13.908 1.00 83.94 636 ALA A CA 1
ATOM 5025 C C . ALA A 1 636 ? 27.387 2.703 -14.303 1.00 83.94 636 ALA A C 1
ATOM 5027 O O . ALA A 1 636 ? 27.715 2.541 -15.472 1.00 83.94 636 ALA A O 1
ATOM 5028 N N . SER A 1 637 ? 28.286 2.889 -13.333 1.00 81.75 637 SER A N 1
ATOM 5029 C CA . SER A 1 637 ? 29.727 2.953 -13.582 1.00 81.75 637 SER A CA 1
ATOM 5030 C C . SER A 1 637 ? 30.382 1.585 -13.434 1.00 81.75 637 SER A C 1
ATOM 5032 O O . SER A 1 637 ? 31.091 1.123 -14.324 1.00 81.75 637 SER A O 1
ATOM 5034 N N . HIS A 1 638 ? 30.193 0.948 -12.277 1.00 82.06 638 HIS A N 1
ATOM 5035 C CA . HIS A 1 638 ? 30.812 -0.330 -11.960 1.00 82.06 638 HIS A CA 1
ATOM 5036 C C . HIS A 1 638 ? 30.015 -1.058 -10.875 1.00 82.06 638 HIS A C 1
ATOM 5038 O O . HIS A 1 638 ? 29.959 -0.602 -9.730 1.00 82.06 638 HIS A O 1
ATOM 5044 N N . SER A 1 639 ? 29.469 -2.227 -11.222 1.00 82.81 639 SER A N 1
ATOM 5045 C CA . SER A 1 639 ? 28.599 -3.049 -10.363 1.00 82.81 639 SER A CA 1
ATOM 5046 C C . SER A 1 639 ? 29.287 -3.670 -9.139 1.00 82.81 639 SER A C 1
ATOM 5048 O O . SER A 1 639 ? 28.618 -4.287 -8.311 1.00 82.81 639 SER A O 1
ATOM 5050 N N . TRP A 1 640 ? 30.609 -3.513 -9.013 1.00 88.12 640 TRP A N 1
ATOM 5051 C CA . TRP A 1 640 ? 31.423 -3.956 -7.874 1.00 88.12 640 TRP A CA 1
ATOM 5052 C C . TRP A 1 640 ? 32.198 -2.802 -7.223 1.00 88.12 640 TRP A C 1
ATOM 5054 O O . TRP A 1 640 ? 33.263 -3.008 -6.663 1.00 88.12 640 TRP A O 1
ATOM 5064 N N . SER A 1 641 ? 31.691 -1.575 -7.318 1.00 88.56 641 SER A N 1
ATOM 5065 C CA . SER A 1 641 ? 32.240 -0.402 -6.626 1.00 88.56 641 SER A CA 1
ATOM 5066 C C . SER A 1 641 ? 31.780 -0.300 -5.165 1.00 88.56 641 SER A C 1
ATOM 5068 O O . SER A 1 641 ? 30.736 -0.827 -4.780 1.00 88.56 641 SER A O 1
ATOM 5070 N N . ASP A 1 642 ? 32.482 0.498 -4.356 1.00 87.06 642 ASP A N 1
ATOM 5071 C CA . ASP A 1 642 ? 32.115 0.756 -2.952 1.00 87.06 642 ASP A CA 1
ATOM 5072 C C . ASP A 1 642 ? 30.750 1.461 -2.771 1.00 87.06 642 ASP A C 1
ATOM 5074 O O . ASP A 1 642 ? 30.245 1.548 -1.651 1.00 87.06 642 ASP A O 1
ATOM 5078 N N . GLY A 1 643 ? 30.141 1.968 -3.852 1.00 87.62 643 GLY A N 1
ATOM 5079 C CA . GLY A 1 643 ? 28.765 2.488 -3.862 1.00 87.62 643 GLY A CA 1
ATOM 5080 C C . GLY A 1 643 ? 27.688 1.467 -4.248 1.00 87.62 643 GLY A C 1
ATOM 5081 O O . GLY A 1 643 ? 26.509 1.674 -3.973 1.00 87.62 643 GLY A O 1
ATOM 5082 N N . THR A 1 644 ? 28.076 0.326 -4.822 1.00 90.19 644 THR A N 1
ATOM 5083 C CA . THR A 1 644 ? 27.151 -0.725 -5.297 1.00 90.19 644 THR A CA 1
ATOM 5084 C C . THR A 1 644 ? 27.135 -1.956 -4.403 1.00 90.19 644 THR A C 1
ATOM 5086 O O . THR A 1 644 ? 26.072 -2.524 -4.138 1.00 90.19 644 THR A O 1
ATOM 5089 N N . VAL A 1 645 ? 28.298 -2.340 -3.866 1.00 93.19 645 VAL A N 1
ATOM 5090 C CA . VAL A 1 645 ? 28.445 -3.447 -2.907 1.00 93.19 645 VAL A CA 1
ATOM 5091 C C . VAL A 1 645 ? 27.512 -3.328 -1.690 1.00 93.19 645 VAL A C 1
ATOM 5093 O O . VAL A 1 645 ? 26.972 -4.358 -1.281 1.00 93.19 645 VAL A O 1
ATOM 5096 N N . PRO A 1 646 ? 27.229 -2.135 -1.126 1.00 95.75 646 PRO A N 1
ATOM 5097 C CA . PRO A 1 646 ? 26.303 -2.011 -0.003 1.00 95.75 646 PRO A CA 1
ATOM 5098 C C . PRO A 1 646 ? 24.888 -2.535 -0.295 1.00 95.75 646 PRO A C 1
ATOM 5100 O O . PRO A 1 646 ? 24.311 -3.211 0.557 1.00 95.75 646 PRO A O 1
ATOM 5103 N N . LEU A 1 647 ? 24.343 -2.326 -1.502 1.00 96.44 647 LEU A N 1
ATOM 5104 C CA . LEU A 1 647 ? 23.049 -2.914 -1.868 1.00 96.44 647 LEU A CA 1
ATOM 5105 C C . LEU A 1 647 ? 23.139 -4.443 -1.960 1.00 96.44 647 LEU A C 1
ATOM 5107 O O . LEU A 1 647 ? 22.252 -5.134 -1.458 1.00 96.44 647 LEU A O 1
ATOM 5111 N N . LYS A 1 648 ? 24.211 -4.982 -2.560 1.00 96.19 648 LYS A N 1
ATOM 5112 C CA . LYS A 1 648 ? 24.441 -6.437 -2.613 1.00 96.19 648 LYS A CA 1
ATOM 5113 C C . LYS A 1 648 ? 24.475 -7.028 -1.199 1.00 96.19 648 LYS A C 1
ATOM 5115 O O . LYS A 1 648 ? 23.817 -8.031 -0.934 1.00 96.19 648 LYS A O 1
ATOM 5120 N N . TRP A 1 649 ? 25.189 -6.383 -0.276 1.00 96.69 649 TRP A N 1
ATOM 5121 C CA . TRP A 1 649 ? 25.236 -6.796 1.127 1.00 96.69 649 TRP A CA 1
ATOM 5122 C C . TRP A 1 649 ? 23.877 -6.701 1.813 1.00 96.69 649 TRP A C 1
ATOM 5124 O O . TRP A 1 649 ? 23.491 -7.647 2.498 1.00 96.69 649 TRP A O 1
ATOM 5134 N N . LEU A 1 650 ? 23.122 -5.617 1.598 1.00 97.69 650 LEU A N 1
ATOM 5135 C CA . LEU A 1 650 ? 21.756 -5.486 2.105 1.00 97.69 650 LEU A CA 1
ATOM 5136 C C . LEU A 1 650 ? 20.884 -6.655 1.631 1.00 97.69 650 LEU A C 1
ATOM 5138 O O . LEU A 1 650 ? 20.254 -7.314 2.452 1.00 97.69 650 LEU A O 1
ATOM 5142 N N . MET A 1 651 ? 20.906 -6.973 0.335 1.00 97.44 651 MET A N 1
ATOM 5143 C CA . MET A 1 651 ? 20.160 -8.112 -0.203 1.00 97.44 651 MET A CA 1
ATOM 5144 C C . MET A 1 651 ? 20.605 -9.422 0.426 1.00 97.44 651 MET A C 1
ATOM 5146 O O . MET A 1 651 ? 19.768 -10.127 0.974 1.00 97.44 651 MET A O 1
ATOM 5150 N N . ALA A 1 652 ? 21.900 -9.724 0.456 1.00 96.69 652 ALA A N 1
ATOM 5151 C CA . ALA A 1 652 ? 22.387 -10.970 1.037 1.00 96.69 652 ALA A CA 1
ATOM 5152 C C . ALA A 1 652 ? 22.062 -11.103 2.535 1.00 96.69 652 ALA A C 1
ATOM 5154 O O . ALA A 1 652 ? 21.680 -12.182 2.990 1.00 96.69 652 ALA A O 1
ATOM 5155 N N . LYS A 1 653 ? 22.181 -10.026 3.326 1.00 96.25 653 LYS A N 1
ATOM 5156 C CA . LYS A 1 653 ? 21.901 -10.071 4.772 1.00 96.25 653 LYS A CA 1
ATOM 5157 C C . LYS A 1 653 ? 20.406 -10.141 5.085 1.00 96.25 653 LYS A C 1
ATOM 5159 O O . LYS A 1 653 ? 20.059 -10.649 6.151 1.00 96.25 653 LYS A O 1
ATOM 5164 N N . SER A 1 654 ? 19.534 -9.661 4.197 1.00 97.31 654 SER A N 1
ATOM 5165 C CA . SER A 1 654 ? 18.070 -9.711 4.349 1.00 97.31 654 SER A CA 1
ATOM 5166 C C . SER A 1 654 ? 17.475 -11.095 4.076 1.00 97.31 654 SER A C 1
ATOM 5168 O O . SER A 1 654 ? 16.273 -11.302 4.247 1.00 97.31 654 SER A O 1
ATOM 5170 N N . ARG A 1 655 ? 18.308 -12.059 3.680 1.00 96.81 655 ARG A N 1
ATOM 5171 C CA . ARG A 1 655 ? 17.929 -13.418 3.285 1.00 96.81 655 ARG A CA 1
ATOM 5172 C C . ARG A 1 655 ? 18.361 -14.423 4.351 1.00 96.81 655 ARG A C 1
ATOM 5174 O O . ARG A 1 655 ? 19.296 -14.160 5.109 1.00 96.81 655 ARG A O 1
ATOM 5181 N N . THR A 1 656 ? 17.699 -15.577 4.434 1.00 96.56 656 THR A N 1
ATOM 5182 C CA . THR A 1 656 ? 18.116 -16.672 5.337 1.00 96.56 656 THR A CA 1
ATOM 5183 C C . THR A 1 656 ? 19.083 -17.669 4.695 1.00 96.56 656 THR A C 1
ATOM 5185 O O . THR A 1 656 ? 19.466 -18.632 5.354 1.00 96.56 656 THR A O 1
ATOM 5188 N N . VAL A 1 657 ? 19.492 -17.442 3.444 1.00 95.00 657 VAL A N 1
ATOM 5189 C CA . VAL A 1 657 ? 20.511 -18.244 2.746 1.00 95.00 657 VAL A CA 1
ATOM 5190 C C . VAL A 1 657 ? 21.931 -17.854 3.186 1.00 95.00 657 VAL A C 1
ATOM 5192 O O . VAL A 1 657 ? 22.157 -16.705 3.591 1.00 95.00 657 VAL A O 1
ATOM 5195 N N . PRO A 1 658 ? 22.901 -18.786 3.155 1.00 93.88 658 PRO A N 1
ATOM 5196 C CA . PRO A 1 658 ? 24.270 -18.511 3.573 1.00 93.88 658 PRO A CA 1
ATOM 5197 C C . PRO A 1 658 ? 24.991 -17.552 2.617 1.00 93.88 658 PRO A C 1
ATOM 5199 O O . PRO A 1 658 ? 24.709 -17.474 1.427 1.00 93.88 658 PRO A O 1
ATOM 5202 N N . GLN A 1 659 ? 25.991 -16.837 3.142 1.00 90.94 659 GLN A N 1
ATOM 5203 C CA . GLN A 1 659 ? 26.783 -15.887 2.350 1.00 90.94 659 GLN A CA 1
ATOM 5204 C C . GLN A 1 659 ? 27.587 -16.556 1.221 1.00 90.94 659 GLN A C 1
ATOM 5206 O O . GLN A 1 659 ? 27.948 -15.875 0.266 1.00 90.94 659 GLN A O 1
ATOM 5211 N N . SER A 1 660 ? 27.842 -17.867 1.321 1.00 90.56 660 SER A N 1
ATOM 5212 C CA . SER A 1 660 ? 28.503 -18.686 0.295 1.00 90.56 660 SER A CA 1
ATOM 5213 C C . SER A 1 660 ? 27.705 -18.820 -0.999 1.00 90.56 660 SER A C 1
ATOM 5215 O O . SER A 1 660 ? 28.287 -19.147 -2.029 1.00 90.56 660 SER A O 1
ATOM 5217 N N . ASP A 1 661 ? 26.397 -18.561 -0.951 1.00 93.06 661 ASP A N 1
ATOM 5218 C CA . ASP A 1 661 ? 25.510 -18.671 -2.114 1.00 93.06 661 ASP A CA 1
ATOM 5219 C C . ASP A 1 661 ? 25.555 -17.404 -2.980 1.00 93.06 661 ASP A C 1
ATOM 5221 O O . ASP A 1 661 ? 24.929 -17.332 -4.038 1.00 93.06 661 ASP A O 1
ATOM 5225 N N . TYR A 1 662 ? 26.343 -16.413 -2.552 1.00 94.12 662 TYR A N 1
ATOM 5226 C CA . TYR A 1 662 ? 26.626 -15.200 -3.295 1.00 94.12 662 TYR A CA 1
ATOM 5227 C C . TYR A 1 662 ? 28.085 -15.164 -3.722 1.00 94.12 662 TYR A C 1
ATOM 5229 O O . TYR A 1 662 ? 29.010 -15.397 -2.941 1.00 94.12 662 TYR A O 1
ATOM 5237 N N . TYR A 1 663 ? 28.297 -14.785 -4.974 1.00 91.69 663 TYR A N 1
ATOM 5238 C CA . TYR A 1 663 ? 29.607 -14.361 -5.432 1.00 91.69 663 TYR A CA 1
ATOM 5239 C C . TYR A 1 663 ? 29.922 -12.995 -4.810 1.00 91.69 663 TYR A C 1
ATOM 5241 O O . TYR A 1 663 ? 29.075 -12.109 -4.862 1.00 91.69 663 TYR A O 1
ATOM 5249 N N . TRP A 1 664 ? 31.121 -12.809 -4.251 1.00 90.62 664 TRP A N 1
ATOM 5250 C CA . TRP A 1 664 ? 31.563 -11.545 -3.631 1.00 90.62 664 TRP A CA 1
ATOM 5251 C C . TRP A 1 664 ? 32.745 -10.885 -4.351 1.00 90.62 664 TRP A C 1
ATOM 5253 O O . TRP A 1 664 ? 33.380 -9.982 -3.808 1.00 90.62 664 TRP A O 1
ATOM 5263 N N . SER A 1 665 ? 33.048 -11.295 -5.588 1.00 79.81 665 SER A N 1
ATOM 5264 C CA . SER A 1 665 ? 34.254 -10.846 -6.297 1.00 79.81 665 SER A CA 1
ATOM 5265 C C . SER A 1 665 ? 35.510 -10.984 -5.412 1.00 79.81 665 SER A C 1
ATOM 5267 O O . SER A 1 665 ? 35.577 -11.862 -4.552 1.00 79.81 665 SER A O 1
ATOM 5269 N N . SER A 1 666 ? 36.528 -10.150 -5.611 1.00 72.88 666 SER A N 1
ATOM 5270 C CA . SER A 1 666 ? 37.744 -10.113 -4.789 1.00 72.88 666 SER A CA 1
ATOM 5271 C C . SER A 1 666 ? 37.561 -9.437 -3.418 1.00 72.88 666 SER A C 1
ATOM 5273 O O . SER A 1 666 ? 38.557 -9.201 -2.734 1.00 72.88 666 SER A O 1
ATOM 5275 N N . TYR A 1 667 ? 36.332 -9.110 -2.992 1.00 74.50 667 TYR A N 1
ATOM 5276 C CA . TYR A 1 667 ? 36.099 -8.509 -1.676 1.00 74.50 667 TYR A CA 1
ATOM 5277 C C . TYR A 1 667 ? 36.241 -9.561 -0.577 1.00 74.50 667 TYR A C 1
ATOM 5279 O O . TYR A 1 667 ? 35.396 -10.438 -0.416 1.00 74.50 667 TYR A O 1
ATOM 5287 N N . SER A 1 668 ? 37.296 -9.435 0.228 1.00 67.88 668 SER A N 1
ATOM 5288 C CA . SER A 1 668 ? 37.504 -10.288 1.400 1.00 67.88 668 SER A CA 1
ATOM 5289 C C . SER A 1 668 ? 36.561 -9.960 2.564 1.00 67.88 668 SER A C 1
ATOM 5291 O O . SER A 1 668 ? 36.360 -10.809 3.426 1.00 67.88 668 SER A O 1
ATOM 5293 N N . ASP A 1 669 ? 36.001 -8.742 2.606 1.00 85.06 669 ASP A N 1
ATOM 5294 C CA . ASP A 1 669 ? 35.070 -8.296 3.653 1.00 85.06 669 ASP A CA 1
ATOM 5295 C C . ASP A 1 669 ? 34.035 -7.263 3.136 1.00 85.06 669 ASP A C 1
ATOM 5297 O O . ASP A 1 669 ? 34.164 -6.055 3.365 1.00 85.06 669 ASP A O 1
ATOM 5301 N N . PRO A 1 670 ? 32.988 -7.712 2.420 1.00 89.00 670 PRO A N 1
ATOM 5302 C CA . PRO A 1 670 ? 31.917 -6.839 1.926 1.00 89.00 670 PRO A CA 1
ATOM 5303 C C . PRO A 1 670 ? 31.094 -6.180 3.047 1.00 89.00 670 PRO A C 1
ATOM 5305 O O . PRO A 1 670 ? 30.478 -5.136 2.822 1.00 89.00 670 PRO A O 1
ATOM 5308 N N . LYS A 1 671 ? 31.108 -6.738 4.267 1.00 92.81 671 LYS A N 1
ATOM 5309 C CA . LYS A 1 671 ? 30.403 -6.164 5.418 1.00 92.81 671 LYS A CA 1
ATOM 5310 C C . LYS A 1 671 ? 31.014 -4.832 5.832 1.00 92.81 671 LYS A C 1
ATOM 5312 O O . LYS A 1 671 ? 30.279 -3.877 6.056 1.00 92.81 671 LYS A O 1
ATOM 5317 N N . THR A 1 672 ? 32.340 -4.752 5.912 1.00 92.69 672 THR A N 1
ATOM 5318 C CA . THR A 1 672 ? 33.025 -3.505 6.285 1.00 92.69 672 THR A CA 1
ATOM 5319 C C . THR A 1 672 ? 32.777 -2.396 5.259 1.00 92.69 672 THR A C 1
ATOM 5321 O O . THR A 1 672 ? 32.569 -1.242 5.634 1.00 92.69 672 THR A O 1
ATOM 5324 N N . VAL A 1 673 ? 32.726 -2.734 3.964 1.00 91.81 673 VAL A N 1
ATOM 5325 C CA . VAL A 1 673 ? 32.360 -1.778 2.901 1.00 91.81 673 VAL A CA 1
ATOM 5326 C C . VAL A 1 673 ? 30.943 -1.255 3.120 1.00 91.81 673 VAL A C 1
ATOM 5328 O O . VAL A 1 673 ? 30.726 -0.044 3.104 1.00 91.81 673 VAL A O 1
ATOM 5331 N N . TYR A 1 674 ? 29.998 -2.158 3.390 1.00 95.25 674 TYR A N 1
ATOM 5332 C CA . TYR A 1 674 ? 28.627 -1.797 3.728 1.00 95.25 674 TYR A CA 1
ATOM 5333 C C . TYR A 1 674 ? 28.564 -0.891 4.967 1.00 95.25 674 TYR A C 1
ATOM 5335 O O . TYR A 1 674 ? 28.023 0.205 4.863 1.00 95.25 674 TYR A O 1
ATOM 5343 N N . ASP A 1 675 ? 29.158 -1.280 6.100 1.00 95.38 675 ASP A N 1
ATOM 5344 C CA . ASP A 1 675 ? 29.093 -0.525 7.362 1.00 95.38 675 ASP A CA 1
ATOM 5345 C C . ASP A 1 675 ? 29.645 0.905 7.200 1.00 95.38 675 ASP A C 1
ATOM 5347 O O . ASP A 1 675 ? 29.030 1.880 7.641 1.00 95.38 675 ASP A O 1
ATOM 5351 N N . ASN A 1 676 ? 30.776 1.046 6.500 1.00 93.81 676 ASN A N 1
ATOM 5352 C CA . ASN A 1 676 ? 31.374 2.348 6.207 1.00 93.81 676 ASN A CA 1
ATOM 5353 C C . ASN A 1 676 ? 30.489 3.190 5.284 1.00 93.81 676 ASN A C 1
ATOM 5355 O O . ASN A 1 676 ? 30.365 4.401 5.475 1.00 93.81 676 ASN A O 1
ATOM 5359 N N . HIS A 1 677 ? 29.876 2.569 4.278 1.00 93.88 677 HIS A N 1
ATOM 5360 C CA . HIS A 1 677 ? 29.035 3.272 3.321 1.00 93.88 677 HIS A CA 1
ATOM 5361 C C . HIS A 1 677 ? 27.720 3.738 3.952 1.00 93.88 677 HIS A C 1
ATOM 5363 O O . HIS A 1 677 ? 27.379 4.916 3.845 1.00 93.88 677 HIS A O 1
ATOM 5369 N N . VAL A 1 678 ? 27.009 2.857 4.662 1.00 94.62 678 VAL A N 1
ATOM 5370 C CA . VAL A 1 678 ? 25.695 3.185 5.239 1.00 94.62 678 VAL A CA 1
ATOM 5371 C C . VAL A 1 678 ? 25.773 4.234 6.340 1.00 94.62 678 VAL A C 1
ATOM 5373 O O . VAL A 1 678 ? 24.807 4.961 6.539 1.00 94.62 678 VAL A O 1
ATOM 5376 N N . SER A 1 679 ? 26.927 4.381 7.003 1.00 94.19 679 SER A N 1
ATOM 5377 C CA . SER A 1 679 ? 27.150 5.421 8.019 1.00 94.19 679 SER A CA 1
ATOM 5378 C C . SER A 1 679 ? 26.998 6.857 7.491 1.00 94.19 679 SER A C 1
ATOM 5380 O O . SER A 1 679 ? 26.804 7.785 8.276 1.00 94.19 679 SER A O 1
ATOM 5382 N N . LYS A 1 680 ? 27.060 7.045 6.167 1.00 95.75 680 LYS A N 1
ATOM 5383 C CA . LYS A 1 680 ? 26.918 8.345 5.497 1.00 95.75 680 LYS A CA 1
ATOM 5384 C C . LYS A 1 680 ? 25.461 8.786 5.342 1.00 95.75 680 LYS A C 1
ATOM 5386 O O . LYS A 1 680 ? 25.226 9.965 5.096 1.00 95.75 680 LYS A O 1
ATOM 5391 N N . TYR A 1 681 ? 24.507 7.863 5.477 1.00 96.81 681 TYR A N 1
ATOM 5392 C CA . TYR A 1 681 ? 23.100 8.082 5.146 1.00 96.81 681 TYR A CA 1
ATOM 5393 C C . TYR A 1 681 ? 22.195 7.800 6.341 1.00 96.81 681 TYR A C 1
ATOM 5395 O O . TYR A 1 681 ? 22.397 6.856 7.108 1.00 96.81 681 TYR A O 1
ATOM 5403 N N . LYS A 1 682 ? 21.132 8.591 6.484 1.00 97.31 682 LYS A N 1
ATOM 5404 C CA . LYS A 1 682 ? 20.103 8.333 7.496 1.00 97.31 682 LYS A CA 1
ATOM 5405 C C . LYS A 1 682 ? 19.256 7.131 7.070 1.00 97.31 682 LYS A C 1
ATOM 5407 O O . LYS A 1 682 ? 18.596 7.186 6.040 1.00 97.31 682 LYS A O 1
ATOM 5412 N N . ASN A 1 683 ? 19.216 6.080 7.892 1.00 96.50 683 ASN A N 1
ATOM 5413 C CA . ASN A 1 683 ? 18.409 4.870 7.666 1.00 96.50 683 ASN A CA 1
ATOM 5414 C C . ASN A 1 683 ? 18.534 4.327 6.226 1.00 96.50 683 ASN A C 1
ATOM 5416 O O . ASN A 1 683 ? 17.539 4.195 5.508 1.00 96.50 683 ASN A O 1
ATOM 5420 N N . TYR A 1 684 ? 19.768 4.028 5.806 1.00 97.88 684 TYR A N 1
ATOM 5421 C CA . TYR A 1 684 ? 20.073 3.500 4.470 1.00 97.88 684 TYR A CA 1
ATOM 5422 C C . TYR A 1 684 ? 19.164 2.324 4.080 1.00 97.88 684 TYR A C 1
ATOM 5424 O O . TYR A 1 684 ? 18.541 2.352 3.022 1.00 97.88 684 TYR A O 1
ATOM 5432 N N . ASP A 1 685 ? 19.027 1.332 4.965 1.00 98.00 685 ASP A N 1
ATOM 5433 C CA . ASP A 1 685 ? 18.228 0.133 4.694 1.00 98.00 685 ASP A CA 1
ATOM 5434 C C . ASP A 1 685 ? 16.763 0.465 4.405 1.00 98.00 685 ASP A C 1
ATOM 5436 O O . ASP A 1 685 ? 16.242 0.031 3.384 1.00 98.00 685 ASP A O 1
ATOM 5440 N N . GLU A 1 686 ? 16.112 1.286 5.239 1.00 97.94 686 GLU A N 1
ATOM 5441 C CA . GLU A 1 686 ? 14.720 1.708 5.003 1.00 97.94 686 GLU A CA 1
ATOM 5442 C C . GLU A 1 686 ? 14.581 2.452 3.669 1.00 97.94 686 GLU A C 1
ATOM 5444 O O . GLU A 1 686 ? 13.598 2.265 2.957 1.00 97.94 686 GLU A O 1
ATOM 5449 N N . SER A 1 687 ? 15.580 3.256 3.293 1.00 98.44 687 SER A N 1
ATOM 5450 C CA . SER A 1 687 ? 15.576 3.991 2.022 1.00 98.44 687 SER A CA 1
ATOM 5451 C C . SER A 1 687 ? 15.606 3.030 0.831 1.00 98.44 687 SER A C 1
ATOM 5453 O O . SER A 1 687 ? 14.764 3.114 -0.065 1.00 98.44 687 SER A O 1
ATOM 5455 N N . MET A 1 688 ? 16.522 2.059 0.856 1.00 98.38 688 MET A N 1
ATOM 5456 C CA . MET A 1 688 ? 16.655 1.064 -0.210 1.00 98.38 688 MET A CA 1
ATOM 5457 C C . MET A 1 688 ? 15.460 0.105 -0.261 1.00 98.38 688 MET A C 1
ATOM 5459 O O . MET A 1 688 ? 14.992 -0.225 -1.349 1.00 98.38 688 MET A O 1
ATOM 5463 N N . ILE A 1 689 ? 14.919 -0.314 0.888 1.00 98.62 689 ILE A N 1
ATOM 5464 C CA . ILE A 1 689 ? 13.733 -1.184 0.949 1.00 98.62 689 ILE A CA 1
ATOM 5465 C C . ILE A 1 689 ? 12.492 -0.436 0.444 1.00 98.62 689 ILE A C 1
ATOM 5467 O O . ILE A 1 689 ? 11.697 -1.010 -0.299 1.00 98.62 689 ILE A O 1
ATOM 5471 N N . ALA A 1 690 ? 12.327 0.849 0.776 1.00 98.69 690 ALA A N 1
ATOM 5472 C CA . ALA A 1 690 ? 11.239 1.666 0.240 1.00 98.69 690 ALA A CA 1
ATOM 5473 C C . ALA A 1 690 ? 11.322 1.813 -1.285 1.00 98.69 690 ALA A C 1
ATOM 5475 O O . ALA A 1 690 ? 10.303 1.710 -1.971 1.00 98.69 690 ALA A O 1
ATOM 5476 N N . PHE A 1 691 ? 12.530 1.992 -1.823 1.00 98.31 691 PHE A N 1
ATOM 5477 C CA . PHE A 1 691 ? 12.761 2.020 -3.266 1.00 98.31 691 PHE A CA 1
ATOM 5478 C C . PHE A 1 691 ? 12.444 0.673 -3.934 1.00 98.31 691 PHE A C 1
ATOM 5480 O O . PHE A 1 691 ? 11.802 0.634 -4.981 1.00 98.31 691 PHE A O 1
ATOM 5487 N N . GLN A 1 692 ? 12.807 -0.446 -3.307 1.00 98.31 692 GLN A N 1
ATOM 5488 C CA . GLN A 1 692 ? 12.461 -1.785 -3.800 1.00 98.31 692 GLN A CA 1
ATOM 5489 C C . GLN A 1 692 ? 10.953 -2.046 -3.763 1.00 98.31 692 GLN A C 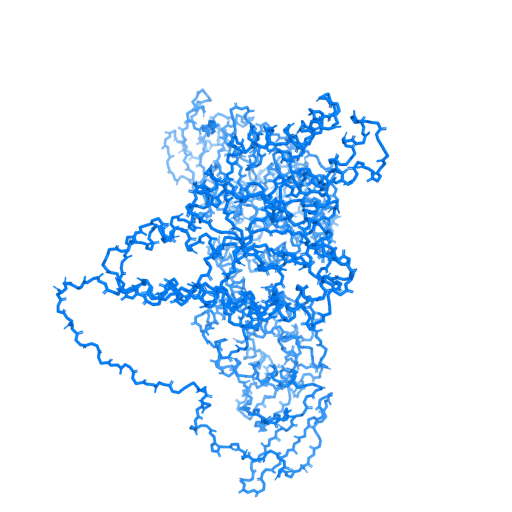1
ATOM 5491 O O . GLN A 1 692 ? 10.404 -2.598 -4.715 1.00 98.31 692 GLN A O 1
ATOM 5496 N N . ALA A 1 693 ? 10.263 -1.604 -2.710 1.00 98.62 693 ALA A N 1
ATOM 5497 C CA . ALA A 1 693 ? 8.806 -1.663 -2.643 1.00 98.62 693 ALA A CA 1
ATOM 5498 C C . ALA A 1 693 ? 8.159 -0.823 -3.757 1.00 98.62 693 ALA A C 1
ATOM 5500 O O . ALA A 1 693 ? 7.165 -1.250 -4.340 1.00 98.62 693 ALA A O 1
ATOM 5501 N N . TYR A 1 694 ? 8.740 0.329 -4.109 1.00 98.44 694 TYR A N 1
ATOM 5502 C CA . TYR A 1 694 ? 8.300 1.124 -5.259 1.00 98.44 694 TYR A CA 1
ATOM 5503 C C . TYR A 1 694 ? 8.497 0.381 -6.580 1.00 98.44 694 TYR A C 1
ATOM 5505 O O . TYR A 1 694 ? 7.547 0.284 -7.353 1.00 98.44 694 TYR A O 1
ATOM 5513 N N . THR A 1 695 ? 9.672 -0.206 -6.814 1.00 98.19 695 THR A N 1
ATOM 5514 C CA . THR A 1 695 ? 9.936 -1.026 -8.007 1.00 98.19 695 THR A CA 1
ATOM 5515 C C . THR A 1 695 ? 8.953 -2.195 -8.106 1.00 98.19 695 THR A C 1
ATOM 5517 O O . THR A 1 695 ? 8.401 -2.455 -9.172 1.00 98.19 695 THR A O 1
ATOM 5520 N N . TYR A 1 696 ? 8.654 -2.858 -6.988 1.00 98.50 696 TYR A N 1
ATOM 5521 C CA . TYR A 1 696 ? 7.647 -3.916 -6.933 1.00 98.50 696 TYR A CA 1
ATOM 5522 C C . TYR A 1 696 ? 6.247 -3.417 -7.307 1.00 98.50 696 TYR A C 1
ATOM 5524 O O . TYR A 1 696 ? 5.589 -4.022 -8.153 1.00 98.50 696 TYR A O 1
ATOM 5532 N N . GLU A 1 697 ? 5.782 -2.315 -6.711 1.00 97.69 697 GLU A N 1
ATOM 5533 C CA . GLU A 1 697 ? 4.477 -1.734 -7.051 1.00 97.69 697 GLU A CA 1
ATOM 5534 C C . GLU A 1 697 ? 4.433 -1.282 -8.515 1.00 97.69 697 GLU A C 1
ATOM 5536 O O . GLU A 1 697 ? 3.428 -1.505 -9.185 1.00 97.69 697 GLU A O 1
ATOM 5541 N N . LEU A 1 698 ? 5.522 -0.727 -9.050 1.00 96.94 698 LEU A N 1
ATOM 5542 C CA . LEU A 1 698 ? 5.634 -0.369 -10.462 1.00 96.94 698 LEU A CA 1
ATOM 5543 C C . LEU A 1 698 ? 5.362 -1.586 -11.356 1.00 96.94 698 LEU A C 1
ATOM 5545 O O . LEU A 1 698 ? 4.473 -1.544 -12.206 1.00 96.94 698 LEU A O 1
ATOM 5549 N N . LEU A 1 699 ? 6.048 -2.703 -11.115 1.00 97.06 699 LEU A N 1
ATOM 5550 C CA . LEU A 1 699 ? 5.874 -3.923 -11.910 1.00 97.06 699 LEU A CA 1
ATOM 5551 C C . LEU A 1 699 ? 4.495 -4.568 -11.726 1.00 97.06 699 LEU A C 1
ATOM 5553 O O . LEU A 1 699 ? 3.974 -5.178 -12.656 1.00 97.06 699 LEU A O 1
ATOM 5557 N N . GLN A 1 700 ? 3.861 -4.415 -10.564 1.00 96.19 700 GLN A N 1
ATOM 5558 C CA . GLN A 1 700 ? 2.509 -4.940 -10.347 1.00 96.19 700 GLN A CA 1
ATOM 5559 C C . GLN A 1 700 ? 1.405 -4.112 -11.016 1.00 96.19 700 GLN A C 1
ATOM 5561 O O . GLN A 1 700 ? 0.318 -4.638 -11.275 1.00 96.19 700 GLN A O 1
ATOM 5566 N N . ASN A 1 701 ? 1.653 -2.834 -11.303 1.00 94.12 701 ASN A N 1
ATOM 5567 C CA . ASN A 1 701 ? 0.626 -1.928 -11.821 1.00 94.12 701 ASN A CA 1
ATOM 5568 C C . ASN A 1 701 ? 0.759 -1.638 -13.322 1.00 94.12 701 ASN A C 1
ATOM 5570 O O . ASN A 1 701 ? -0.252 -1.319 -13.940 1.00 94.12 701 ASN A O 1
ATOM 5574 N N . ILE A 1 702 ? 1.942 -1.822 -13.915 1.00 93.12 702 ILE A N 1
ATOM 5575 C CA . ILE A 1 702 ? 2.195 -1.510 -15.327 1.00 93.12 702 ILE A CA 1
ATOM 5576 C C . ILE A 1 702 ? 2.179 -2.775 -16.187 1.00 93.12 702 ILE A C 1
ATOM 5578 O O . ILE A 1 702 ? 2.996 -3.675 -15.994 1.00 93.12 702 ILE A O 1
ATOM 5582 N N . ASP A 1 703 ? 1.299 -2.831 -17.183 1.00 92.00 703 ASP A N 1
ATOM 5583 C CA . ASP A 1 703 ? 1.341 -3.873 -18.211 1.00 92.00 703 ASP A CA 1
ATOM 5584 C C . ASP A 1 703 ? 2.436 -3.579 -19.244 1.00 92.00 703 ASP A C 1
ATOM 5586 O O . ASP A 1 703 ? 2.441 -2.507 -19.836 1.00 92.00 703 ASP A O 1
ATOM 5590 N N . MET A 1 704 ? 3.391 -4.485 -19.459 1.00 91.06 704 MET A N 1
ATOM 5591 C CA . MET A 1 704 ? 4.467 -4.264 -20.436 1.00 91.06 704 MET A CA 1
ATOM 5592 C C . MET A 1 704 ? 5.070 -5.586 -20.927 1.00 91.06 704 MET A C 1
ATOM 5594 O O . MET A 1 704 ? 4.919 -6.608 -20.248 1.00 91.06 704 MET A O 1
ATOM 5598 N N . PRO A 1 705 ? 5.782 -5.602 -22.072 1.00 90.19 705 PRO A N 1
ATOM 5599 C CA . PRO A 1 705 ? 6.470 -6.801 -22.532 1.00 90.19 705 PRO A CA 1
ATOM 5600 C C . PRO A 1 705 ? 7.390 -7.380 -21.456 1.00 90.19 705 PRO A C 1
ATOM 5602 O O . PRO A 1 705 ? 8.006 -6.645 -20.688 1.00 90.19 705 PRO A O 1
ATOM 5605 N N . ASN A 1 706 ? 7.461 -8.710 -21.399 1.00 92.62 706 ASN A N 1
ATOM 5606 C CA . ASN A 1 706 ? 8.217 -9.483 -20.407 1.00 92.62 706 ASN A CA 1
ATOM 5607 C C . ASN A 1 706 ? 7.787 -9.325 -18.941 1.00 92.62 706 ASN A C 1
ATOM 5609 O O . ASN A 1 706 ? 8.281 -10.086 -18.108 1.00 92.62 706 ASN A O 1
ATOM 5613 N N . ASN A 1 707 ? 6.828 -8.450 -18.627 1.00 95.44 707 ASN A N 1
ATOM 5614 C CA . ASN A 1 707 ? 6.229 -8.330 -17.304 1.00 95.44 707 ASN A CA 1
ATOM 5615 C C . ASN A 1 707 ? 4.977 -9.212 -17.177 1.00 95.44 707 ASN A C 1
ATOM 5617 O O . ASN A 1 707 ? 3.884 -8.842 -17.608 1.00 95.44 707 ASN A O 1
ATOM 5621 N N . ASN A 1 708 ? 5.109 -10.384 -16.561 1.00 95.00 708 ASN A N 1
ATOM 5622 C CA . ASN A 1 708 ? 3.977 -11.261 -16.284 1.00 95.00 708 ASN A CA 1
ATOM 5623 C C . ASN A 1 708 ? 3.419 -10.982 -14.884 1.00 95.00 708 ASN A C 1
ATOM 5625 O O . ASN A 1 708 ? 3.821 -11.594 -13.892 1.00 95.00 708 ASN A O 1
ATOM 5629 N N . ARG A 1 709 ? 2.414 -10.106 -14.823 1.00 93.50 709 ARG A N 1
ATOM 5630 C CA . ARG A 1 709 ? 1.732 -9.731 -13.574 1.00 93.50 709 ARG A CA 1
ATOM 5631 C C . ARG A 1 709 ? 0.887 -10.842 -12.956 1.00 93.50 709 ARG A C 1
ATOM 5633 O O . ARG A 1 709 ? 0.614 -10.801 -11.760 1.00 93.50 709 ARG A O 1
ATOM 5640 N N . LYS A 1 710 ? 0.471 -11.839 -13.743 1.00 90.19 710 LYS A N 1
ATOM 5641 C CA . LYS A 1 710 ? -0.318 -12.971 -13.238 1.00 90.19 710 LYS A CA 1
ATOM 5642 C C . LYS A 1 710 ? 0.535 -13.889 -12.368 1.00 90.19 710 LYS A C 1
ATOM 5644 O O . LYS A 1 710 ? 0.097 -14.282 -11.290 1.00 90.19 710 LYS A O 1
ATOM 5649 N N . ASP A 1 711 ? 1.744 -14.181 -12.834 1.00 90.00 711 ASP A N 1
ATOM 5650 C CA . ASP A 1 711 ? 2.689 -15.045 -12.125 1.00 90.00 711 ASP A CA 1
ATOM 5651 C C . ASP A 1 711 ? 3.658 -14.229 -11.245 1.00 90.00 711 ASP A C 1
ATOM 5653 O O . ASP A 1 711 ? 4.410 -14.796 -10.455 1.00 90.00 711 ASP A O 1
ATOM 5657 N N . GLY A 1 712 ? 3.611 -12.893 -11.341 1.00 95.31 712 GLY A N 1
ATOM 5658 C CA . GLY A 1 712 ? 4.427 -11.966 -10.558 1.00 95.31 712 GLY A CA 1
ATOM 5659 C C . GLY A 1 712 ? 5.908 -12.028 -10.922 1.00 95.31 712 GLY A C 1
ATOM 5660 O O . GLY A 1 712 ? 6.753 -11.941 -10.030 1.00 95.31 712 GLY A O 1
ATOM 5661 N N . THR A 1 713 ? 6.224 -12.229 -12.204 1.00 97.38 713 THR A N 1
ATOM 5662 C CA . THR A 1 713 ? 7.597 -12.402 -12.697 1.00 97.38 713 THR A CA 1
ATOM 5663 C C . THR A 1 713 ? 7.901 -11.513 -13.893 1.00 97.38 713 THR A C 1
ATOM 5665 O O . THR A 1 713 ? 7.078 -11.388 -14.798 1.00 97.38 713 THR A O 1
ATOM 5668 N N . PHE A 1 714 ? 9.139 -11.042 -13.971 1.00 97.38 714 PHE A N 1
ATOM 5669 C CA . PHE A 1 714 ? 9.699 -10.347 -15.118 1.00 97.38 714 PHE A CA 1
ATOM 5670 C C . PHE A 1 714 ? 10.731 -11.234 -15.832 1.00 97.38 714 PHE A C 1
ATOM 5672 O O . PHE A 1 714 ? 11.541 -11.888 -15.177 1.00 97.38 714 PHE A O 1
ATOM 5679 N N . THR A 1 715 ? 10.719 -11.277 -17.165 1.00 96.12 715 THR A N 1
ATOM 5680 C CA . THR A 1 715 ? 11.733 -12.017 -17.942 1.00 96.12 715 THR A CA 1
ATOM 5681 C C . THR A 1 715 ? 12.938 -11.125 -18.227 1.00 96.12 715 THR A C 1
ATOM 5683 O O . THR A 1 715 ? 12.788 -10.075 -18.842 1.00 96.12 715 THR A O 1
ATOM 5686 N N . ILE A 1 716 ? 14.123 -11.544 -17.785 1.00 95.31 716 ILE A N 1
ATOM 5687 C CA . ILE A 1 716 ? 15.384 -10.809 -17.925 1.00 95.31 716 ILE A CA 1
ATOM 5688 C C . ILE A 1 716 ? 16.337 -11.552 -18.856 1.00 95.31 716 ILE A C 1
ATOM 5690 O O . ILE A 1 716 ? 16.530 -12.763 -18.720 1.00 95.31 716 ILE A O 1
ATOM 5694 N N . TYR A 1 717 ? 16.978 -10.791 -19.740 1.00 93.12 717 TYR A N 1
ATOM 5695 C CA . TYR A 1 717 ? 18.091 -11.219 -20.582 1.00 93.12 717 TYR A CA 1
ATOM 5696 C C . TYR A 1 717 ? 19.405 -10.809 -19.923 1.00 93.12 717 TYR A C 1
ATOM 5698 O O . TYR A 1 717 ? 19.575 -9.654 -19.538 1.00 93.12 717 TYR A O 1
ATOM 5706 N N . ARG A 1 718 ? 20.356 -11.728 -19.792 1.00 91.25 718 ARG A N 1
ATOM 5707 C CA . ARG A 1 718 ? 21.681 -11.423 -19.242 1.00 91.25 718 ARG A CA 1
ATOM 5708 C C . ARG A 1 718 ? 22.756 -12.158 -20.016 1.00 91.25 718 ARG A C 1
ATOM 5710 O O . ARG A 1 718 ? 22.608 -13.352 -20.258 1.00 91.25 718 ARG A O 1
ATOM 5717 N N . THR A 1 719 ? 23.849 -11.475 -20.330 1.00 90.19 719 THR A N 1
ATOM 5718 C CA . THR A 1 719 ? 25.016 -12.094 -20.957 1.00 90.19 719 THR A CA 1
ATOM 5719 C C . THR A 1 719 ? 26.089 -12.437 -19.926 1.00 90.19 719 THR A C 1
ATOM 5721 O O . THR A 1 719 ? 26.262 -11.735 -18.929 1.00 90.19 719 THR A O 1
ATOM 5724 N N . GLU A 1 720 ? 26.795 -13.543 -20.146 1.00 89.56 720 GLU A N 1
ATOM 5725 C CA . GLU A 1 720 ? 27.872 -14.029 -19.282 1.00 89.56 720 GLU A CA 1
ATOM 5726 C C . GLU A 1 720 ? 29.171 -14.231 -20.081 1.00 89.56 720 GLU A C 1
ATOM 5728 O O . GLU A 1 720 ? 29.171 -14.389 -21.306 1.00 89.56 720 GLU A O 1
ATOM 5733 N N . SER A 1 721 ? 30.294 -14.270 -19.362 1.00 89.00 721 SER A N 1
ATOM 5734 C CA . SER A 1 721 ? 31.608 -14.572 -19.944 1.00 89.00 721 SER A CA 1
ATOM 5735 C C . SER A 1 721 ? 31.798 -16.052 -20.241 1.00 89.00 721 SER A C 1
ATOM 5737 O O . SER A 1 721 ? 31.287 -16.898 -19.505 1.00 89.00 721 SER A O 1
ATOM 5739 N N . ASP A 1 722 ? 32.628 -16.361 -21.240 1.00 89.31 722 ASP A N 1
ATOM 5740 C CA . ASP A 1 722 ? 33.036 -17.738 -21.559 1.00 89.31 722 ASP A CA 1
ATOM 5741 C C . ASP A 1 722 ? 33.601 -18.432 -20.318 1.00 89.31 722 ASP A C 1
ATOM 5743 O O . ASP A 1 722 ? 33.164 -19.514 -19.942 1.00 89.31 722 ASP A O 1
ATOM 5747 N N . GLY A 1 723 ? 34.471 -17.740 -19.574 1.00 89.62 723 GLY A N 1
ATOM 5748 C CA . GLY A 1 723 ? 35.033 -18.264 -18.329 1.00 89.62 723 GLY A CA 1
ATOM 5749 C C . GLY A 1 723 ? 33.991 -18.530 -17.232 1.00 89.62 723 GLY A C 1
ATOM 5750 O O . GLY A 1 723 ? 34.220 -19.374 -16.364 1.00 89.62 723 GLY A O 1
ATOM 5751 N N . THR A 1 724 ? 32.844 -17.841 -17.244 1.00 89.44 724 THR A N 1
ATOM 5752 C CA . THR A 1 724 ? 31.721 -18.155 -16.342 1.00 89.44 724 THR A CA 1
ATOM 5753 C C . THR A 1 724 ? 30.997 -19.410 -16.803 1.00 89.44 724 THR A C 1
ATOM 5755 O O . THR A 1 724 ? 30.688 -20.257 -15.962 1.00 89.44 724 THR A O 1
ATOM 5758 N N . MET A 1 725 ? 30.770 -19.563 -18.107 1.00 92.06 725 MET A N 1
ATOM 5759 C CA . MET A 1 725 ? 30.133 -20.759 -18.661 1.00 92.06 725 MET A CA 1
ATOM 5760 C C . MET A 1 725 ? 30.996 -22.005 -18.443 1.00 92.06 725 MET A C 1
ATOM 5762 O O . MET A 1 725 ? 30.519 -22.989 -17.877 1.00 92.06 725 MET A O 1
ATOM 5766 N N . GLU A 1 726 ? 32.290 -21.926 -18.754 1.00 92.94 726 GLU A N 1
ATOM 5767 C CA . GLU A 1 726 ? 33.261 -23.009 -18.564 1.00 92.94 726 GLU A CA 1
ATOM 5768 C C . GLU A 1 726 ? 33.385 -23.427 -17.095 1.00 92.94 726 GLU A C 1
ATOM 5770 O O . GLU A 1 726 ? 33.298 -24.612 -16.772 1.00 92.94 726 GLU A O 1
ATOM 5775 N N . ARG A 1 727 ? 33.531 -22.464 -16.170 1.00 91.94 727 ARG A N 1
ATOM 5776 C CA . ARG A 1 727 ? 33.666 -22.756 -14.729 1.00 91.94 727 ARG A CA 1
ATOM 5777 C C . ARG A 1 727 ? 32.456 -23.499 -14.166 1.00 91.94 727 ARG A C 1
ATOM 5779 O O . ARG A 1 727 ? 32.606 -24.265 -13.217 1.00 91.94 727 ARG A O 1
ATOM 5786 N N . ASN A 1 728 ? 31.274 -23.244 -14.717 1.00 93.44 728 ASN A N 1
ATOM 5787 C CA . ASN A 1 728 ? 30.033 -23.872 -14.281 1.00 93.44 728 ASN A CA 1
ATOM 5788 C C . ASN A 1 728 ? 29.636 -25.079 -15.147 1.00 93.44 728 ASN A C 1
ATOM 5790 O O . ASN A 1 728 ? 28.575 -25.652 -14.907 1.00 93.44 728 ASN A O 1
ATOM 5794 N N . ASN A 1 729 ? 30.482 -25.484 -16.105 1.00 95.12 729 ASN A N 1
ATOM 5795 C CA . ASN A 1 729 ? 30.245 -26.597 -17.026 1.00 95.12 729 ASN A CA 1
ATOM 5796 C C . ASN A 1 729 ? 28.873 -26.490 -17.721 1.00 95.12 729 ASN A C 1
ATOM 5798 O O . ASN A 1 729 ? 28.034 -27.389 -17.604 1.00 95.12 729 ASN A O 1
ATOM 5802 N N . LEU A 1 730 ? 28.639 -25.344 -18.365 1.00 95.88 730 LEU A N 1
ATOM 5803 C CA . LEU A 1 730 ? 27.390 -25.009 -19.048 1.00 95.88 730 LEU A CA 1
ATOM 5804 C C . LEU A 1 730 ? 27.558 -25.024 -20.564 1.00 95.88 730 LEU A C 1
ATOM 5806 O O . LEU A 1 730 ? 28.473 -24.390 -21.089 1.00 95.88 730 LEU A O 1
ATOM 5810 N N . ASP A 1 731 ? 26.603 -25.650 -21.246 1.00 95.19 731 ASP A N 1
ATOM 5811 C CA . ASP A 1 731 ? 26.552 -25.735 -22.706 1.00 95.19 731 ASP A CA 1
ATOM 5812 C C . ASP A 1 731 ? 25.310 -25.025 -23.263 1.00 95.19 731 ASP A C 1
ATOM 5814 O O . ASP A 1 731 ? 24.253 -24.983 -22.624 1.00 95.19 731 ASP A O 1
ATOM 5818 N N . VAL A 1 732 ? 25.415 -24.471 -24.477 1.00 94.88 732 VAL A N 1
ATOM 5819 C CA . VAL A 1 732 ? 24.279 -23.821 -25.154 1.00 94.88 732 VAL A CA 1
ATOM 5820 C C . VAL A 1 732 ? 23.101 -24.796 -25.235 1.00 94.88 732 VAL A C 1
ATOM 5822 O O . VAL A 1 732 ? 23.247 -25.937 -25.670 1.00 94.88 732 VAL A O 1
ATOM 5825 N N . GLY A 1 733 ? 21.914 -24.335 -24.840 1.00 93.75 733 GLY A N 1
ATOM 5826 C CA . GLY A 1 733 ? 20.691 -25.136 -24.795 1.00 93.75 733 GLY A CA 1
ATOM 5827 C C . GLY A 1 733 ? 20.364 -25.690 -23.410 1.00 93.75 733 GLY A C 1
ATOM 5828 O O . GLY A 1 733 ? 19.240 -26.157 -23.207 1.00 93.75 733 GLY A O 1
ATOM 5829 N N . ASP A 1 734 ? 21.283 -25.597 -22.447 1.00 97.06 734 ASP A N 1
ATOM 5830 C CA . ASP A 1 734 ? 21.031 -25.971 -21.060 1.00 97.06 734 ASP A CA 1
ATOM 5831 C C . ASP A 1 734 ? 19.834 -25.213 -20.462 1.00 97.06 734 ASP A C 1
ATOM 5833 O O . ASP A 1 734 ? 19.678 -23.998 -20.611 1.00 97.06 734 ASP A O 1
ATOM 5837 N N . LYS A 1 735 ? 18.979 -25.948 -19.743 1.00 96.69 735 LYS A N 1
ATOM 5838 C CA . LYS A 1 735 ? 17.729 -25.438 -19.166 1.00 96.69 735 LYS A CA 1
ATOM 5839 C C . LYS A 1 735 ? 17.728 -25.514 -17.652 1.00 96.69 735 LYS A C 1
ATOM 5841 O O . LYS A 1 735 ? 18.253 -26.466 -17.074 1.00 96.69 735 LYS A O 1
ATOM 5846 N N . GLN A 1 736 ? 17.065 -24.540 -17.033 1.00 96.06 736 GLN A N 1
ATOM 5847 C CA . GLN A 1 736 ? 16.802 -24.497 -15.593 1.00 96.06 736 GLN A CA 1
ATOM 5848 C C . GLN A 1 736 ? 18.057 -24.661 -14.717 1.00 96.06 736 GLN A C 1
ATOM 5850 O O . GLN A 1 736 ? 18.037 -25.334 -13.686 1.00 96.06 736 GLN A O 1
ATOM 5855 N N . LYS A 1 737 ? 19.169 -24.056 -15.134 1.00 96.50 737 LYS A N 1
ATOM 5856 C CA . LYS A 1 737 ? 20.435 -24.102 -14.398 1.00 96.50 737 LYS A CA 1
ATOM 5857 C C . LYS A 1 737 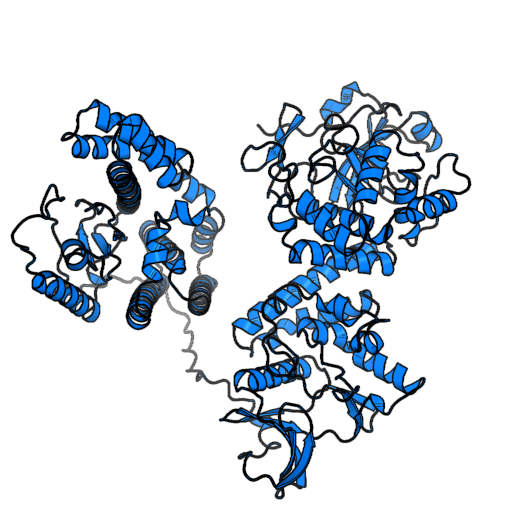? 20.470 -23.034 -13.324 1.00 96.50 737 LYS A C 1
ATOM 5859 O O . LYS A 1 737 ? 19.931 -21.948 -13.503 1.00 96.50 737 LYS A O 1
ATOM 5864 N N . VAL A 1 738 ? 21.156 -23.329 -12.230 1.00 94.94 738 VAL A N 1
ATOM 5865 C CA . VAL A 1 738 ? 21.416 -22.379 -11.148 1.00 94.94 738 VAL A CA 1
ATOM 5866 C C . VAL A 1 738 ? 22.925 -22.287 -10.980 1.00 94.94 738 VAL A C 1
ATOM 5868 O O . VAL A 1 738 ? 23.593 -23.312 -10.865 1.00 94.94 738 VAL A O 1
ATOM 5871 N N . ILE A 1 739 ? 23.454 -21.064 -10.974 1.00 93.44 739 ILE A N 1
ATOM 5872 C CA . ILE A 1 739 ? 24.863 -20.787 -10.675 1.00 93.44 739 ILE A CA 1
ATOM 5873 C C . ILE A 1 739 ? 24.959 -19.711 -9.602 1.00 93.44 739 ILE A C 1
ATOM 5875 O O . ILE A 1 739 ? 24.033 -18.920 -9.410 1.00 93.44 739 ILE A O 1
ATOM 5879 N N . VAL A 1 740 ? 26.110 -19.653 -8.939 1.00 92.19 740 VAL A N 1
ATOM 5880 C CA . VAL A 1 740 ? 26.411 -18.600 -7.969 1.00 92.19 740 VAL A CA 1
ATOM 5881 C C . VAL A 1 740 ? 26.676 -17.285 -8.707 1.00 92.19 740 VAL A C 1
ATOM 5883 O O . VAL A 1 740 ? 27.544 -17.210 -9.578 1.00 92.19 740 VAL A O 1
ATOM 5886 N N . ARG A 1 741 ? 25.934 -16.238 -8.337 1.00 92.00 741 ARG A N 1
ATOM 5887 C CA . ARG A 1 741 ? 26.065 -14.861 -8.845 1.00 92.00 741 ARG A CA 1
ATOM 5888 C C . ARG A 1 741 ? 26.093 -13.873 -7.678 1.00 92.00 741 ARG A C 1
ATOM 5890 O O . ARG A 1 741 ? 25.891 -14.263 -6.529 1.00 92.00 741 ARG A O 1
ATOM 5897 N N . GLY A 1 742 ? 26.373 -12.599 -7.942 1.00 92.69 742 GLY A N 1
ATOM 5898 C CA . GLY A 1 742 ? 26.265 -11.574 -6.905 1.00 92.69 742 GLY A CA 1
ATOM 5899 C C . GLY A 1 742 ? 24.810 -11.319 -6.501 1.00 92.69 742 GLY A C 1
ATOM 5900 O O . GLY A 1 742 ? 23.866 -11.708 -7.183 1.00 92.69 742 GLY A O 1
ATOM 5901 N N . ALA A 1 743 ? 24.620 -10.636 -5.373 1.00 94.75 743 ALA A N 1
ATOM 5902 C CA . ALA A 1 743 ? 23.295 -10.382 -4.800 1.00 94.75 743 ALA A CA 1
ATOM 5903 C C . ALA A 1 743 ? 22.503 -9.231 -5.473 1.00 94.75 743 ALA A C 1
ATOM 5905 O O . ALA A 1 743 ? 21.406 -8.896 -5.038 1.00 94.75 743 ALA A O 1
ATOM 5906 N N . ALA A 1 744 ? 23.062 -8.596 -6.504 1.00 94.62 744 ALA A N 1
ATOM 5907 C CA . ALA A 1 744 ? 22.406 -7.557 -7.299 1.00 94.62 744 ALA A CA 1
ATOM 5908 C C . ALA A 1 744 ? 23.094 -7.492 -8.666 1.00 94.62 744 ALA A C 1
ATOM 5910 O O . ALA A 1 744 ? 24.176 -6.923 -8.787 1.00 94.62 744 ALA A O 1
ATOM 5911 N N . GLU A 1 745 ? 22.528 -8.143 -9.669 1.00 92.25 745 GLU A N 1
ATOM 5912 C CA . GLU A 1 745 ? 23.108 -8.284 -11.002 1.00 92.25 745 GLU A CA 1
ATOM 5913 C C . GLU A 1 745 ? 22.287 -7.526 -12.037 1.00 92.25 745 GLU A C 1
ATOM 5915 O O . GLU A 1 745 ? 21.071 -7.411 -11.906 1.00 92.25 745 GLU A O 1
ATOM 5920 N N . SER A 1 746 ? 22.963 -7.019 -13.065 1.00 90.56 746 SER A N 1
ATOM 5921 C CA . SER A 1 746 ? 22.324 -6.306 -14.169 1.00 90.56 746 SER A CA 1
ATOM 5922 C C . SER A 1 746 ? 21.883 -7.267 -15.269 1.00 90.56 746 SER A C 1
ATOM 5924 O O . SER A 1 746 ? 22.543 -8.270 -15.562 1.00 90.56 746 SER A O 1
ATOM 5926 N N . GLY A 1 747 ? 20.764 -6.954 -15.892 1.00 91.19 747 GLY A N 1
ATOM 5927 C CA . GLY A 1 747 ? 20.292 -7.574 -17.117 1.00 91.19 747 GLY A CA 1
ATOM 5928 C C . GLY A 1 747 ? 19.417 -6.593 -17.879 1.00 91.19 747 GLY A C 1
ATOM 5929 O O . GLY A 1 747 ? 19.139 -5.496 -17.402 1.00 91.19 747 GLY A O 1
ATOM 5930 N N . SER A 1 748 ? 18.978 -6.986 -19.061 1.00 90.25 748 SER A N 1
ATOM 5931 C CA . SER A 1 748 ? 18.129 -6.167 -19.911 1.00 90.25 748 SER A CA 1
ATOM 5932 C C . SER A 1 748 ? 16.693 -6.674 -19.922 1.00 90.25 748 SER A C 1
ATOM 5934 O O . SER A 1 748 ? 16.439 -7.878 -19.807 1.00 90.25 748 SER A O 1
ATOM 5936 N N . ALA A 1 749 ? 15.749 -5.747 -20.070 1.00 87.75 749 ALA A N 1
ATOM 5937 C CA . ALA A 1 749 ? 14.323 -6.043 -20.055 1.00 87.75 749 ALA A CA 1
ATOM 5938 C C . ALA A 1 749 ? 13.716 -6.397 -21.418 1.00 87.75 749 ALA A C 1
ATOM 5940 O O . ALA A 1 749 ? 12.781 -7.194 -21.461 1.00 87.75 749 ALA A O 1
ATOM 5941 N N . PHE A 1 750 ? 14.200 -5.818 -22.520 1.00 84.81 750 PHE A N 1
ATOM 5942 C CA . PHE A 1 750 ? 13.517 -5.912 -23.824 1.00 84.81 750 PHE A CA 1
ATOM 5943 C C . PHE A 1 750 ? 14.353 -6.565 -24.916 1.00 84.81 750 PHE A C 1
ATOM 5945 O O . PHE A 1 750 ? 13.795 -7.167 -25.830 1.00 84.81 750 PHE A O 1
ATOM 5952 N N . MET A 1 751 ? 15.675 -6.496 -24.816 1.00 83.88 751 MET A N 1
ATOM 5953 C CA . MET A 1 751 ? 16.562 -7.115 -25.789 1.00 83.88 751 MET A CA 1
ATOM 5954 C C . MET A 1 751 ? 17.845 -7.585 -25.121 1.00 83.88 751 MET A C 1
ATOM 5956 O O . MET A 1 751 ? 18.294 -6.956 -24.171 1.00 83.88 751 MET A O 1
ATOM 5960 N N . PRO A 1 752 ? 18.458 -8.670 -25.600 1.00 83.56 752 PRO A N 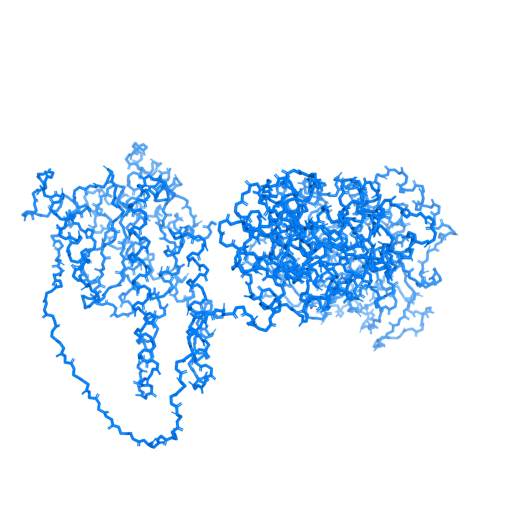1
ATOM 5961 C CA . PRO A 1 752 ? 19.819 -9.005 -25.216 1.00 83.56 752 PRO A CA 1
ATOM 5962 C C . PRO A 1 752 ? 20.774 -7.845 -25.522 1.00 83.56 752 PRO A C 1
ATOM 5964 O O . PRO A 1 752 ? 20.686 -7.229 -26.582 1.00 83.56 752 PRO A O 1
ATOM 5967 N N . VAL A 1 753 ? 21.698 -7.569 -24.606 1.00 80.62 753 VAL A N 1
ATOM 5968 C CA . VAL A 1 753 ? 22.723 -6.531 -24.766 1.00 80.62 753 VAL A CA 1
ATOM 5969 C C . VAL A 1 753 ? 24.076 -7.190 -24.583 1.00 80.62 753 VAL A C 1
ATOM 5971 O O . VAL A 1 753 ? 24.284 -7.886 -23.591 1.00 80.62 753 VAL A O 1
ATOM 5974 N N . GLU A 1 754 ? 24.987 -6.999 -25.535 1.00 73.31 754 GLU A N 1
ATOM 5975 C CA . GLU A 1 754 ? 26.361 -7.475 -25.400 1.00 73.31 754 GLU A CA 1
ATOM 5976 C C . GLU A 1 754 ? 27.063 -6.686 -24.287 1.00 73.31 754 GLU A C 1
ATOM 5978 O O . GLU A 1 754 ? 27.454 -5.533 -24.461 1.00 73.31 754 GLU A O 1
ATOM 5983 N N . ALA A 1 755 ? 27.197 -7.299 -23.112 1.00 64.50 755 ALA A N 1
ATOM 5984 C CA . ALA A 1 755 ? 28.017 -6.742 -22.047 1.00 64.50 755 ALA A CA 1
ATOM 5985 C C . ALA A 1 755 ? 29.505 -7.005 -22.319 1.00 64.50 755 ALA A C 1
ATOM 5987 O O . ALA A 1 755 ? 29.871 -8.027 -22.896 1.00 64.50 755 ALA A O 1
ATOM 5988 N N . VAL A 1 756 ? 30.379 -6.165 -21.750 1.00 56.84 756 VAL A N 1
ATOM 5989 C CA . VAL A 1 756 ? 31.849 -6.363 -21.715 1.00 56.84 756 VAL A CA 1
ATOM 5990 C C . VAL A 1 756 ? 32.247 -7.764 -21.213 1.00 56.84 756 VAL A C 1
ATOM 5992 O O . VAL A 1 756 ? 33.346 -8.240 -21.482 1.00 56.84 756 VAL A O 1
ATOM 5995 N N . ALA A 1 757 ? 31.357 -8.432 -20.474 1.00 58.47 757 ALA A N 1
ATOM 5996 C CA . ALA A 1 757 ? 31.562 -9.777 -19.968 1.00 58.47 757 ALA A CA 1
ATOM 5997 C C . ALA A 1 757 ? 31.567 -10.866 -21.059 1.00 58.47 757 ALA A C 1
ATOM 5999 O O . ALA A 1 757 ? 32.274 -11.843 -20.860 1.00 58.47 757 ALA A O 1
ATOM 6000 N N . GLY A 1 758 ? 30.843 -10.744 -22.178 1.00 73.12 758 GLY A N 1
ATOM 6001 C CA . GLY A 1 758 ? 30.825 -11.769 -23.237 1.00 73.12 758 GLY A CA 1
ATOM 6002 C C . GLY A 1 758 ? 29.480 -11.937 -23.959 1.00 73.12 758 GLY A C 1
ATOM 6003 O O . GLY A 1 758 ? 28.515 -11.221 -23.682 1.00 73.12 758 GLY A O 1
ATOM 6004 N N . ALA A 1 759 ? 29.429 -12.913 -24.875 1.00 84.00 759 ALA A N 1
ATOM 6005 C CA . ALA A 1 759 ? 28.321 -13.163 -25.809 1.00 84.00 759 ALA A CA 1
ATOM 6006 C C . ALA A 1 759 ? 27.319 -14.252 -25.358 1.00 84.00 759 ALA A C 1
ATOM 6008 O O . ALA A 1 759 ? 26.375 -14.575 -26.077 1.00 84.00 759 ALA A O 1
ATOM 6009 N N . ASN A 1 760 ? 27.505 -14.848 -24.175 1.00 91.50 760 ASN A N 1
ATOM 6010 C CA . ASN A 1 760 ? 26.706 -16.003 -23.763 1.00 91.50 760 ASN A CA 1
ATOM 6011 C C . ASN A 1 760 ? 25.386 -15.569 -23.123 1.00 91.50 760 ASN A C 1
ATOM 6013 O O . ASN A 1 760 ? 25.349 -15.184 -21.953 1.00 91.50 760 ASN A O 1
ATOM 6017 N N . LEU A 1 761 ? 24.292 -15.642 -23.876 1.00 93.38 761 LEU A N 1
ATOM 6018 C CA . LEU A 1 761 ? 22.974 -15.178 -23.464 1.00 93.38 761 LEU A CA 1
ATOM 6019 C C . LEU A 1 761 ? 22.245 -16.190 -22.578 1.00 93.38 761 LEU A C 1
ATOM 6021 O O . LEU A 1 761 ? 21.972 -17.328 -22.962 1.00 93.38 761 LEU A O 1
ATOM 6025 N N . THR A 1 762 ? 21.819 -15.714 -21.414 1.00 93.81 762 THR A N 1
ATOM 6026 C CA . THR A 1 762 ? 20.944 -16.414 -20.478 1.00 93.81 762 THR A CA 1
ATOM 6027 C C . THR A 1 762 ? 19.619 -15.683 -20.307 1.00 93.81 762 THR A C 1
ATOM 6029 O O . THR A 1 762 ? 19.568 -14.452 -20.337 1.00 93.81 762 THR A O 1
ATOM 6032 N N . ILE A 1 763 ? 18.539 -16.439 -20.103 1.00 95.31 763 ILE A N 1
ATOM 6033 C CA . ILE A 1 763 ? 17.196 -15.894 -19.872 1.00 95.31 763 ILE A CA 1
ATOM 6034 C C . ILE A 1 763 ? 16.659 -16.401 -18.533 1.00 95.31 763 ILE A C 1
ATOM 6036 O O . ILE A 1 763 ? 16.705 -17.601 -18.252 1.00 95.31 763 ILE A O 1
ATOM 6040 N N . GLN A 1 764 ? 16.144 -15.487 -17.708 1.00 95.38 764 GLN A N 1
ATOM 6041 C CA . GLN A 1 764 ? 15.625 -15.765 -16.364 1.00 95.38 764 GLN A CA 1
ATOM 6042 C C . GLN A 1 764 ? 14.234 -15.187 -16.166 1.00 95.38 764 GLN A C 1
ATOM 6044 O O . GLN A 1 764 ? 13.987 -14.033 -16.500 1.00 95.38 764 GLN A O 1
ATOM 6049 N N . LYS A 1 765 ? 13.338 -15.964 -15.551 1.00 96.75 765 LYS A N 1
ATOM 6050 C CA . LYS A 1 765 ? 12.072 -15.448 -15.018 1.00 96.75 765 LYS A CA 1
ATOM 6051 C C . LYS A 1 765 ? 12.276 -15.079 -13.559 1.00 96.75 765 LYS A C 1
ATOM 6053 O O . LYS A 1 765 ? 12.414 -15.952 -12.707 1.00 96.75 765 LYS A O 1
ATOM 6058 N N . VAL A 1 766 ? 12.298 -13.787 -13.283 1.00 98.06 766 VAL A N 1
ATOM 6059 C CA . VAL A 1 766 ? 12.660 -13.236 -11.982 1.00 98.06 766 VAL A CA 1
ATOM 6060 C C . VAL A 1 766 ? 11.407 -12.722 -11.274 1.00 98.06 766 VAL A C 1
ATOM 6062 O O . VAL A 1 766 ? 10.687 -11.911 -11.852 1.00 98.06 766 VAL A O 1
ATOM 6065 N N . PRO A 1 767 ? 11.106 -13.151 -10.036 1.00 98.19 767 PRO A N 1
ATOM 6066 C CA . PRO A 1 767 ? 9.974 -12.619 -9.281 1.00 98.19 767 PRO A CA 1
ATOM 6067 C C . PRO A 1 767 ? 10.059 -11.098 -9.085 1.00 98.19 767 PRO A C 1
ATOM 6069 O O . PRO A 1 767 ? 11.143 -10.566 -8.860 1.00 98.19 767 PRO A O 1
ATOM 6072 N N . HIS A 1 768 ? 8.930 -10.384 -9.102 1.00 98.31 768 HIS A N 1
ATOM 6073 C CA . HIS A 1 768 ? 8.910 -8.914 -9.004 1.00 98.31 768 HIS A CA 1
ATOM 6074 C C . HIS A 1 768 ? 9.623 -8.382 -7.761 1.00 98.31 768 HIS A C 1
ATOM 6076 O O . HIS A 1 768 ? 10.308 -7.370 -7.830 1.00 98.31 768 HIS A O 1
ATOM 6082 N N . HIS A 1 769 ? 9.504 -9.070 -6.623 1.00 97.75 769 HIS A N 1
ATOM 6083 C CA . HIS A 1 769 ? 10.158 -8.660 -5.375 1.00 97.75 769 HIS A CA 1
ATOM 6084 C C . HIS A 1 769 ? 11.674 -8.909 -5.366 1.00 97.75 769 HIS A C 1
ATOM 6086 O O . HIS A 1 769 ? 12.357 -8.460 -4.452 1.00 97.75 769 HIS A O 1
ATOM 6092 N N . ARG A 1 770 ? 12.204 -9.611 -6.377 1.00 98.00 770 ARG A N 1
ATOM 6093 C CA . ARG A 1 770 ? 13.640 -9.788 -6.632 1.00 98.00 770 ARG A CA 1
ATOM 6094 C C . ARG A 1 770 ? 14.184 -8.754 -7.625 1.00 98.00 770 ARG A C 1
ATOM 6096 O O . ARG A 1 770 ? 15.390 -8.743 -7.851 1.00 98.00 770 ARG A O 1
ATOM 6103 N N . ILE A 1 771 ? 13.349 -7.884 -8.201 1.00 98.19 771 ILE A N 1
ATOM 6104 C CA . ILE A 1 771 ? 13.793 -6.754 -9.028 1.00 98.19 771 ILE A CA 1
ATOM 6105 C C . ILE A 1 771 ? 14.099 -5.563 -8.118 1.00 98.19 771 ILE A C 1
ATOM 6107 O O . ILE A 1 771 ? 13.241 -5.087 -7.379 1.00 98.19 771 ILE A O 1
ATOM 6111 N N . LEU A 1 772 ? 15.340 -5.091 -8.162 1.00 97.12 772 LEU A N 1
ATOM 6112 C CA . LEU A 1 772 ? 15.890 -4.093 -7.245 1.00 97.12 772 LEU A CA 1
ATOM 6113 C C . LEU A 1 772 ? 15.873 -2.678 -7.830 1.00 97.12 772 LEU A C 1
ATOM 6115 O O . LEU A 1 772 ? 15.799 -1.707 -7.082 1.00 97.12 772 LEU A O 1
ATOM 6119 N N . GLY A 1 773 ? 15.922 -2.556 -9.156 1.00 95.25 773 GLY A N 1
ATOM 6120 C CA . GLY A 1 773 ? 15.811 -1.280 -9.854 1.00 95.25 773 GLY A CA 1
ATOM 6121 C C . GLY A 1 773 ? 15.614 -1.456 -11.352 1.00 95.25 773 GLY A C 1
ATOM 6122 O O . GLY A 1 773 ? 15.853 -2.530 -11.903 1.00 95.25 773 GLY A O 1
ATOM 6123 N N . THR A 1 774 ? 15.159 -0.390 -12.001 1.00 94.31 774 THR A N 1
ATOM 6124 C CA . THR A 1 774 ? 14.787 -0.389 -13.416 1.00 94.31 774 THR A CA 1
ATOM 6125 C C . THR A 1 774 ? 15.114 0.953 -14.058 1.00 94.31 774 THR A C 1
ATOM 6127 O O . THR A 1 774 ? 14.978 2.001 -13.431 1.00 94.31 774 THR A O 1
ATOM 6130 N N . TYR A 1 775 ? 15.509 0.939 -15.326 1.00 90.75 775 TYR A N 1
ATOM 6131 C CA . TYR A 1 775 ? 15.775 2.153 -16.092 1.00 90.75 775 TYR A CA 1
ATOM 6132 C C . TYR A 1 775 ? 14.519 2.979 -16.449 1.00 90.75 775 TYR A C 1
ATOM 6134 O O . TYR A 1 775 ? 14.644 4.071 -17.002 1.00 90.75 775 TYR A O 1
ATOM 6142 N N . LEU A 1 776 ? 13.304 2.480 -16.188 1.00 91.12 776 LEU A N 1
ATOM 6143 C CA . LEU A 1 776 ? 12.056 3.063 -16.707 1.00 91.12 776 LEU A CA 1
ATOM 6144 C C . LEU A 1 776 ? 11.783 4.502 -16.229 1.00 91.12 776 LEU A C 1
ATOM 6146 O O . LEU A 1 776 ? 11.282 5.324 -16.995 1.00 91.12 776 LEU A O 1
ATOM 6150 N N . HIS A 1 777 ? 12.134 4.835 -14.990 1.00 91.75 777 HIS A N 1
ATOM 6151 C CA . HIS A 1 777 ? 11.885 6.153 -14.396 1.00 91.75 777 HIS A CA 1
ATOM 6152 C C . HIS A 1 777 ? 13.144 7.038 -14.401 1.00 91.75 777 HIS A C 1
ATOM 6154 O O . HIS A 1 777 ? 14.219 6.606 -14.808 1.00 91.75 777 HIS A O 1
ATOM 6160 N N . SER A 1 778 ? 13.030 8.306 -13.995 1.00 89.94 778 SER A N 1
ATOM 6161 C CA . SER A 1 778 ? 14.208 9.171 -13.810 1.00 89.94 778 SER A CA 1
ATOM 6162 C C . SER A 1 778 ? 14.927 8.866 -12.495 1.00 89.94 778 SER A C 1
ATOM 6164 O O . SER A 1 778 ? 14.321 8.317 -11.577 1.00 89.94 778 SER A O 1
ATOM 6166 N N . SER A 1 779 ? 16.203 9.242 -12.368 1.00 88.19 779 SER A N 1
ATOM 6167 C CA . SER A 1 779 ? 16.970 8.992 -11.133 1.00 88.19 779 SER A CA 1
ATOM 6168 C C . SER A 1 779 ? 16.385 9.718 -9.918 1.00 88.19 779 SER A C 1
ATOM 6170 O O . SER A 1 779 ? 16.253 9.155 -8.831 1.00 88.19 779 SER A O 1
ATOM 6172 N N . ASN A 1 780 ? 15.962 10.968 -10.108 1.00 91.81 780 ASN A N 1
ATOM 6173 C CA . ASN A 1 780 ? 15.346 11.786 -9.069 1.00 91.81 780 ASN A CA 1
ATOM 6174 C C . ASN A 1 780 ? 14.351 12.795 -9.666 1.00 91.81 780 ASN A C 1
ATOM 6176 O O . ASN A 1 780 ? 14.066 12.791 -10.873 1.00 91.81 780 ASN A O 1
ATOM 6180 N N . LYS A 1 781 ? 13.810 13.674 -8.817 1.00 92.81 781 LYS A N 1
ATOM 6181 C CA . LYS A 1 781 ? 12.812 14.685 -9.201 1.00 92.81 781 LYS A CA 1
ATOM 6182 C C . LYS A 1 781 ? 13.303 15.734 -10.197 1.00 92.81 781 LYS A C 1
ATOM 6184 O O . LYS A 1 781 ? 12.493 16.378 -10.859 1.00 92.81 781 LYS A O 1
ATOM 6189 N N . ASN A 1 782 ? 14.615 15.926 -10.331 1.00 92.00 782 ASN A N 1
ATOM 6190 C CA . ASN A 1 782 ? 15.199 16.856 -11.304 1.00 92.00 782 ASN A CA 1
ATOM 6191 C C . ASN A 1 782 ? 15.357 16.212 -12.697 1.00 92.00 782 ASN A C 1
ATOM 6193 O O . ASN A 1 782 ? 15.799 16.859 -13.658 1.00 92.00 782 ASN A O 1
ATOM 6197 N N . GLY A 1 783 ? 14.959 14.944 -12.827 1.00 86.25 783 GLY A N 1
ATOM 6198 C CA . GLY A 1 783 ? 15.235 14.094 -13.972 1.00 86.25 783 GLY A CA 1
ATOM 6199 C C . GLY A 1 783 ? 16.570 13.373 -13.805 1.00 86.25 783 GLY A C 1
ATOM 6200 O O . GLY A 1 783 ? 17.024 13.148 -12.691 1.00 86.25 783 GLY A O 1
ATOM 6201 N N . GLY A 1 784 ? 17.198 13.032 -14.928 1.00 82.44 784 GLY A N 1
ATOM 6202 C CA . GLY A 1 784 ? 18.434 12.251 -14.955 1.00 82.44 784 GLY A CA 1
ATOM 6203 C C . GLY A 1 784 ? 18.206 10.873 -15.562 1.00 82.44 784 GLY A C 1
ATOM 6204 O O . GLY A 1 784 ? 17.072 10.396 -15.650 1.00 82.44 784 GLY A O 1
ATOM 6205 N N . ARG A 1 785 ? 19.291 10.269 -16.046 1.00 77.94 785 ARG A N 1
ATOM 6206 C CA . ARG A 1 785 ? 19.276 8.904 -16.568 1.00 77.94 785 ARG A CA 1
ATOM 6207 C C . ARG A 1 785 ? 19.432 7.947 -15.392 1.00 77.94 785 ARG A C 1
ATOM 6209 O O . ARG A 1 785 ? 20.331 8.135 -14.578 1.00 77.94 785 ARG A O 1
ATOM 6216 N N . MET A 1 786 ? 18.553 6.955 -15.312 1.00 80.62 786 MET A N 1
ATOM 6217 C CA . MET A 1 786 ? 18.809 5.780 -14.488 1.00 80.62 786 MET A CA 1
ATOM 6218 C C . MET A 1 786 ? 19.946 4.983 -15.119 1.00 80.62 786 MET A C 1
ATOM 6220 O O . MET A 1 786 ? 19.964 4.795 -16.337 1.00 80.62 786 MET A O 1
ATOM 6224 N N . PHE A 1 787 ? 20.874 4.537 -14.278 1.00 84.94 787 PHE A N 1
ATOM 6225 C CA . PHE A 1 787 ? 22.045 3.763 -14.673 1.00 84.94 787 PHE A CA 1
ATOM 6226 C C . PHE A 1 787 ? 22.822 4.376 -15.862 1.00 84.94 787 PHE A C 1
ATOM 6228 O O . PHE A 1 787 ? 22.969 5.600 -15.935 1.00 84.94 787 PHE A O 1
ATOM 6235 N N . ALA A 1 788 ? 23.336 3.560 -16.791 1.00 73.94 788 ALA A N 1
ATOM 6236 C CA . ALA A 1 788 ? 24.056 4.031 -17.981 1.00 73.94 788 ALA A CA 1
ATOM 6237 C C . ALA A 1 788 ? 23.140 4.687 -19.045 1.00 73.94 788 ALA A C 1
ATOM 6239 O O . ALA A 1 788 ? 23.619 5.251 -20.030 1.00 73.94 788 ALA A O 1
ATOM 6240 N N . GLY A 1 789 ? 21.817 4.697 -18.835 1.00 71.88 789 GLY A N 1
ATOM 6241 C CA . GLY A 1 789 ? 20.831 5.292 -19.736 1.00 71.88 789 GLY A CA 1
ATOM 6242 C C . GLY A 1 789 ? 19.873 4.273 -20.343 1.00 71.88 789 GLY A C 1
ATOM 6243 O O . GLY A 1 789 ? 19.536 3.268 -19.728 1.00 71.88 789 GLY A O 1
ATOM 6244 N N . ASN A 1 790 ? 19.375 4.575 -21.545 1.00 76.81 790 ASN A N 1
ATOM 6245 C CA . ASN A 1 790 ? 18.357 3.755 -22.209 1.00 76.81 790 ASN A CA 1
ATOM 6246 C C . ASN A 1 790 ? 18.952 2.609 -23.039 1.00 76.81 790 ASN A C 1
ATOM 6248 O O . ASN A 1 790 ? 18.217 1.708 -23.412 1.00 76.81 790 ASN A O 1
ATOM 6252 N N . GLU A 1 791 ? 20.250 2.651 -23.349 1.00 75.62 791 GLU A N 1
ATOM 6253 C CA . GLU A 1 791 ? 20.879 1.734 -24.310 1.00 75.62 791 GLU A CA 1
ATOM 6254 C C . GLU A 1 791 ? 20.830 0.278 -23.838 1.00 75.62 791 GLU A C 1
ATOM 6256 O O . GLU A 1 791 ? 20.559 -0.620 -24.628 1.00 75.62 791 GLU A O 1
ATOM 6261 N N . GLU A 1 792 ? 21.003 0.047 -22.535 1.00 76.69 792 GLU A N 1
ATOM 6262 C CA . GLU A 1 792 ? 21.020 -1.306 -21.980 1.00 76.69 792 GLU A CA 1
ATOM 6263 C C . GLU A 1 792 ? 19.632 -1.812 -21.557 1.00 76.69 792 GLU A C 1
ATOM 6265 O O . GLU A 1 792 ? 19.464 -2.995 -21.261 1.00 76.69 792 GLU A O 1
ATOM 6270 N N . ASN A 1 793 ? 18.621 -0.934 -21.508 1.00 85.75 793 ASN A N 1
ATOM 6271 C CA . ASN A 1 793 ? 17.320 -1.213 -20.889 1.00 85.75 793 ASN A CA 1
ATOM 6272 C C . ASN A 1 793 ? 17.469 -1.899 -19.511 1.00 85.75 793 ASN A C 1
ATOM 6274 O O . ASN A 1 793 ? 16.812 -2.907 -19.227 1.00 85.75 793 ASN A O 1
ATOM 6278 N N . GLU A 1 794 ? 18.391 -1.376 -18.692 1.00 89.19 794 GLU A N 1
ATOM 6279 C CA . GLU A 1 794 ? 18.941 -2.074 -17.530 1.00 89.19 794 GLU A CA 1
ATOM 6280 C C . GLU A 1 794 ? 17.912 -2.276 -16.410 1.00 89.19 794 GLU A C 1
ATOM 6282 O O . GLU A 1 794 ? 17.210 -1.361 -15.963 1.00 89.19 794 GLU A O 1
ATOM 6287 N N . PHE A 1 795 ? 17.864 -3.512 -15.928 1.00 94.25 795 PHE A N 1
ATOM 6288 C CA . PHE A 1 795 ? 17.204 -3.940 -14.710 1.00 94.25 795 PHE A CA 1
ATOM 6289 C C . PHE A 1 795 ? 18.249 -4.560 -13.792 1.00 94.25 795 PHE A C 1
ATOM 6291 O O . PHE A 1 795 ? 19.038 -5.408 -14.208 1.00 94.25 795 PHE A O 1
ATOM 6298 N N . VAL A 1 796 ? 18.214 -4.176 -12.520 1.00 95.56 796 VAL A N 1
ATOM 6299 C CA . VAL A 1 796 ? 19.038 -4.796 -11.482 1.00 95.56 796 VAL A CA 1
ATOM 6300 C C . VAL A 1 796 ? 18.163 -5.749 -10.693 1.00 95.56 796 VAL A C 1
ATOM 6302 O O . VAL A 1 796 ? 17.070 -5.376 -10.267 1.00 95.56 796 VAL A O 1
ATOM 6305 N N . PHE A 1 797 ? 18.627 -6.973 -10.477 1.00 97.31 797 PHE A N 1
ATOM 6306 C CA . PHE A 1 797 ? 17.848 -8.016 -9.822 1.00 97.31 797 PHE A CA 1
ATOM 6307 C C . PHE A 1 797 ? 18.700 -8.908 -8.922 1.00 97.31 797 PHE A C 1
ATOM 6309 O O . PHE A 1 797 ? 19.923 -8.937 -9.023 1.00 97.31 797 PHE A O 1
ATOM 6316 N N . LEU A 1 798 ? 18.047 -9.643 -8.027 1.00 97.69 798 LEU A N 1
ATOM 6317 C CA . LEU A 1 798 ? 18.662 -10.616 -7.134 1.00 97.69 798 LEU A CA 1
ATOM 6318 C C . LEU A 1 798 ? 18.514 -12.035 -7.736 1.00 97.69 798 LEU A C 1
ATOM 6320 O O . LEU A 1 798 ? 17.438 -12.619 -7.610 1.00 97.69 798 LEU A O 1
ATOM 6324 N N . PRO A 1 799 ? 19.562 -12.602 -8.373 1.00 96.25 799 PRO A N 1
ATOM 6325 C CA . PRO A 1 799 ? 19.493 -13.880 -9.099 1.00 96.25 799 PRO A CA 1
ATOM 6326 C C . PRO A 1 799 ? 19.585 -15.135 -8.219 1.00 96.25 799 PRO A C 1
ATOM 6328 O O . PRO A 1 799 ? 19.436 -16.243 -8.727 1.00 96.25 799 PRO A O 1
ATOM 6331 N N . GLU A 1 800 ? 19.906 -14.992 -6.931 1.00 96.69 800 GLU A N 1
ATOM 6332 C CA . GLU A 1 800 ? 20.157 -16.120 -6.025 1.00 96.69 800 GLU A CA 1
ATOM 6333 C C . GLU A 1 800 ? 19.024 -17.154 -6.061 1.00 96.69 800 GLU A C 1
ATOM 6335 O O . GLU A 1 800 ? 17.861 -16.816 -5.837 1.00 96.69 800 GLU A O 1
ATOM 6340 N N . GLY A 1 801 ? 19.386 -18.406 -6.358 1.00 94.75 801 GLY A N 1
ATOM 6341 C CA . GLY A 1 801 ? 18.460 -19.539 -6.413 1.00 94.75 801 GLY A CA 1
ATOM 6342 C C . GLY A 1 801 ? 17.500 -19.547 -7.610 1.00 94.75 801 GLY A C 1
ATOM 6343 O O . GLY A 1 801 ? 16.734 -20.499 -7.753 1.00 94.75 801 GLY A O 1
ATOM 6344 N N . ILE A 1 802 ? 17.531 -18.532 -8.481 1.00 96.38 802 ILE A N 1
ATOM 6345 C CA . ILE A 1 802 ? 16.635 -18.433 -9.638 1.00 96.38 802 ILE A CA 1
ATOM 6346 C C . ILE A 1 802 ? 17.247 -19.189 -10.825 1.00 96.38 802 ILE A C 1
ATOM 6348 O O . ILE A 1 802 ? 18.375 -18.890 -11.234 1.00 96.38 802 ILE A O 1
ATOM 6352 N N . PRO A 1 803 ? 16.525 -20.164 -11.405 1.00 96.94 803 PRO A N 1
ATOM 6353 C CA . PRO A 1 803 ? 17.020 -20.903 -12.550 1.00 96.94 803 PRO A CA 1
ATOM 6354 C C . PRO A 1 803 ? 16.999 -20.059 -13.828 1.00 96.94 803 PRO A C 1
ATOM 6356 O O . PRO A 1 803 ? 16.105 -19.238 -14.047 1.00 96.94 803 PRO A O 1
ATOM 6359 N N . PHE A 1 804 ? 17.961 -20.321 -14.708 1.00 96.62 804 PHE A N 1
ATOM 6360 C CA . PHE A 1 804 ? 18.070 -19.711 -16.028 1.00 96.62 804 PHE A CA 1
ATOM 6361 C C . PHE A 1 804 ? 18.219 -20.745 -17.133 1.00 96.62 804 PHE A C 1
ATOM 6363 O O . PHE A 1 804 ? 18.647 -21.878 -16.906 1.00 96.62 804 PHE A O 1
ATOM 6370 N N . ASP A 1 805 ? 17.913 -20.308 -18.345 1.00 97.31 805 ASP A N 1
ATOM 6371 C CA . ASP A 1 805 ? 18.187 -21.050 -19.565 1.00 97.31 805 ASP A CA 1
ATOM 6372 C C . ASP A 1 805 ? 19.371 -20.410 -20.294 1.00 97.31 805 ASP A C 1
ATOM 6374 O O . ASP A 1 805 ? 19.379 -19.193 -20.482 1.00 97.31 805 ASP A O 1
ATOM 6378 N N . TYR A 1 806 ? 20.345 -21.211 -20.725 1.00 95.94 806 TYR A N 1
ATOM 6379 C CA . TYR A 1 806 ? 21.425 -20.775 -21.609 1.00 95.94 806 TYR A CA 1
ATOM 6380 C C . TYR A 1 806 ? 20.970 -20.973 -23.059 1.00 95.94 806 TYR A C 1
ATOM 6382 O O . TYR A 1 806 ? 20.746 -22.103 -23.492 1.00 95.94 806 TYR A O 1
ATOM 6390 N N . VAL A 1 807 ? 20.745 -19.881 -23.794 1.00 94.00 807 VAL A N 1
ATOM 6391 C CA . VAL A 1 807 ? 20.022 -19.934 -25.077 1.00 94.00 807 VAL A CA 1
ATOM 6392 C C . VAL A 1 807 ? 20.910 -19.811 -26.308 1.00 94.00 807 VAL A C 1
ATOM 6394 O O . VAL A 1 807 ? 20.631 -20.482 -27.295 1.00 94.00 807 VAL A O 1
ATOM 6397 N N . THR A 1 808 ? 21.973 -19.008 -26.265 1.00 91.81 808 THR A N 1
ATOM 6398 C CA . THR A 1 808 ? 22.936 -18.895 -27.368 1.00 91.81 808 THR A CA 1
ATOM 6399 C C . THR A 1 808 ? 24.254 -18.298 -26.885 1.00 91.81 808 THR A C 1
ATOM 6401 O O . THR A 1 808 ? 24.254 -17.493 -25.955 1.00 91.81 808 THR A O 1
ATOM 6404 N N . GLY A 1 809 ? 25.360 -18.702 -27.507 1.00 87.31 809 GLY A N 1
ATOM 6405 C CA . GLY A 1 809 ? 26.674 -18.065 -27.374 1.00 87.31 809 GLY A CA 1
ATOM 6406 C C . GLY A 1 809 ? 27.000 -17.110 -28.527 1.00 87.31 809 GLY A C 1
ATOM 6407 O O . GLY A 1 809 ? 28.109 -16.587 -28.585 1.00 87.31 809 GLY A O 1
ATOM 6408 N N . ASP A 1 810 ? 26.066 -16.919 -29.466 1.00 85.38 810 ASP A N 1
ATOM 6409 C CA . ASP A 1 810 ? 26.256 -16.109 -30.664 1.00 85.38 810 ASP A CA 1
ATOM 6410 C C . ASP A 1 810 ? 25.440 -14.808 -30.586 1.00 85.38 810 ASP A C 1
ATOM 6412 O O . ASP A 1 810 ? 24.205 -14.809 -30.593 1.00 85.38 810 ASP A O 1
ATOM 6416 N N . VAL A 1 811 ? 26.149 -13.678 -30.551 1.00 83.31 811 VAL A N 1
ATOM 6417 C CA . VAL A 1 811 ? 25.571 -12.324 -30.582 1.00 83.31 811 VAL A CA 1
ATOM 6418 C C . VAL A 1 811 ? 24.710 -12.076 -31.821 1.00 83.31 811 VAL A C 1
ATOM 6420 O O . VAL A 1 811 ? 23.737 -11.326 -31.741 1.00 83.31 811 VAL A O 1
ATOM 6423 N N . TYR A 1 812 ? 24.995 -12.730 -32.952 1.00 84.06 812 TYR A N 1
ATOM 6424 C CA . TYR A 1 812 ? 24.187 -12.592 -34.169 1.00 84.06 812 TYR A CA 1
ATOM 6425 C C . TYR A 1 812 ? 22.802 -13.238 -34.045 1.00 84.06 812 TYR A C 1
ATOM 6427 O O . TYR A 1 812 ? 21.906 -12.932 -34.831 1.00 84.06 812 TYR A O 1
ATOM 6435 N N . GLU A 1 813 ? 22.584 -14.094 -33.046 1.00 85.69 813 GLU A N 1
ATOM 6436 C CA . GLU A 1 813 ? 21.285 -14.716 -32.792 1.00 85.69 813 GLU A CA 1
ATOM 6437 C C . GLU A 1 813 ? 20.406 -13.910 -31.824 1.00 85.69 813 GLU A C 1
ATOM 6439 O O . GLU A 1 813 ? 19.255 -14.285 -31.596 1.00 85.69 813 GLU A O 1
ATOM 6444 N N . TYR A 1 814 ? 20.897 -12.801 -31.259 1.00 86.31 814 TYR A N 1
ATOM 6445 C CA . TYR A 1 814 ? 20.168 -12.012 -30.254 1.00 86.31 814 TYR A CA 1
ATOM 6446 C C . TYR A 1 814 ? 18.827 -11.476 -30.760 1.00 86.31 814 TYR A C 1
ATOM 6448 O O . TYR A 1 814 ? 17.851 -11.446 -30.005 1.00 86.31 814 TYR A O 1
ATOM 6456 N N . GLU A 1 815 ? 18.741 -11.122 -32.044 1.00 81.62 815 GLU A N 1
ATOM 6457 C CA . GLU A 1 815 ? 17.501 -10.654 -32.674 1.00 81.62 815 GLU A CA 1
ATOM 6458 C C . GLU A 1 815 ? 16.365 -11.687 -32.591 1.00 81.62 815 GLU A C 1
ATOM 6460 O O . GLU A 1 815 ? 15.193 -11.312 -32.543 1.00 81.62 815 GLU A O 1
ATOM 6465 N N . ASN A 1 816 ? 16.686 -12.984 -32.493 1.00 85.62 816 ASN A N 1
ATOM 6466 C CA . ASN A 1 816 ? 15.687 -14.046 -32.345 1.00 85.62 816 ASN A CA 1
ATOM 6467 C C . ASN A 1 816 ? 14.989 -14.026 -30.976 1.00 85.62 816 ASN A C 1
ATOM 6469 O O . ASN A 1 816 ? 13.906 -14.597 -30.830 1.00 85.62 816 ASN A O 1
ATOM 6473 N N . TYR A 1 817 ? 15.608 -13.387 -29.980 1.00 84.94 817 TYR A N 1
ATOM 6474 C CA . TYR A 1 817 ? 15.146 -13.349 -28.592 1.00 84.94 817 TYR A CA 1
ATOM 6475 C C . TYR A 1 817 ? 14.635 -11.973 -28.165 1.00 84.94 817 TYR A C 1
ATOM 6477 O O . TYR A 1 817 ? 13.963 -11.870 -27.140 1.00 84.94 817 TYR A O 1
ATOM 6485 N N . ALA A 1 818 ? 14.942 -10.921 -28.926 1.00 81.06 818 ALA A N 1
ATOM 6486 C CA . ALA A 1 818 ? 14.461 -9.580 -28.641 1.00 81.06 818 ALA A CA 1
ATOM 6487 C C . ALA A 1 818 ? 12.925 -9.514 -28.668 1.00 81.06 818 ALA A C 1
ATOM 6489 O O . ALA A 1 818 ? 12.248 -10.186 -29.456 1.00 81.06 818 ALA A O 1
ATOM 6490 N N . VAL A 1 819 ? 12.362 -8.665 -27.807 1.00 82.19 819 VAL A N 1
ATOM 6491 C CA . VAL A 1 819 ? 10.934 -8.354 -27.832 1.00 82.19 819 VAL A CA 1
ATOM 6492 C C . VAL A 1 819 ? 10.600 -7.754 -29.186 1.00 82.19 819 VAL A C 1
ATOM 6494 O O . VAL A 1 819 ? 11.160 -6.735 -29.589 1.00 82.19 819 VAL A O 1
ATOM 6497 N N . LYS A 1 820 ? 9.651 -8.379 -29.884 1.00 76.88 820 LYS A N 1
ATOM 6498 C CA . LYS A 1 820 ? 9.158 -7.836 -31.144 1.00 76.88 820 LYS A CA 1
ATOM 6499 C C . LYS A 1 820 ? 8.436 -6.514 -30.874 1.00 76.88 820 LYS A C 1
ATOM 6501 O O . LYS A 1 820 ? 7.557 -6.493 -30.007 1.00 76.88 820 LYS A O 1
ATOM 6506 N N . PRO A 1 821 ? 8.767 -5.443 -31.612 1.00 70.56 821 PRO A N 1
ATOM 6507 C CA . PRO A 1 821 ? 8.064 -4.178 -31.509 1.00 70.56 821 PRO A CA 1
ATOM 6508 C C . PRO A 1 821 ? 6.562 -4.353 -31.685 1.00 70.56 821 PRO A C 1
ATOM 6510 O O . PRO A 1 821 ? 6.117 -5.133 -32.533 1.00 70.56 821 PRO A O 1
ATOM 6513 N N . SER A 1 822 ? 5.784 -3.606 -30.907 1.00 63.25 822 SER A N 1
ATOM 6514 C CA . SER A 1 822 ? 4.358 -3.479 -31.200 1.00 63.25 822 SER A CA 1
ATOM 6515 C C . SER A 1 822 ? 4.173 -2.612 -32.455 1.00 63.25 822 SER A C 1
ATOM 6517 O O . SER A 1 822 ? 4.875 -1.604 -32.576 1.00 63.25 822 SER A O 1
ATOM 6519 N N . PRO A 1 823 ? 3.298 -3.020 -33.394 1.00 52.56 823 PRO A N 1
ATOM 6520 C CA . PRO A 1 823 ? 3.070 -2.306 -34.650 1.00 52.56 823 PRO A CA 1
ATOM 6521 C C . PRO A 1 823 ? 2.412 -0.933 -34.480 1.00 52.56 823 PRO A C 1
ATOM 6523 O O . PRO A 1 823 ? 1.696 -0.722 -33.471 1.00 52.56 823 PRO A O 1
#